Protein AF-0000000079872621 (afdb_homodimer)

Foldseek 3Di:
DPPDDCVPDDPPPPPDPPPPCPPPPVPPPPDPDDLVVLLVVLLVCLVVVVLVVNVVSLVVNLCLLPPDQVPPVPPDDPPPDDPPDPDPVVVVVVVVCVSSSVVSVVDDLLSSLSSLQSVLSSCVSVLVLVSSLVSLCVSCPDVVNADLVRLLVSLLSNLVSCVVVVNLVVSLVSLVVDPLVSHDLSSLQVNLVSCVVVVNLVSSLSSLVSNCVRPVPPLVSLLSNLLSLLVVLLDCVVVPPPPPPDDPDDPPDPPPSPSPDDCSLCVLVVCLVPVPPSVPVDDNVVSVLSNLVSQLSNCLSNLVLVSNLVSLVVNCVVPPLDLVSLLSNLLSCVVVVVLVVSQVSVVSSCVVPVLDQPSLLVNLVSCLVVLVLVVLVVSLLSNVVNPPLALSSLSSVLSNCVSVVNLLSSLVSLVSSCVSPVLDLVSLLSNLVSCVVVLNLPVSLVSLVSSCVSPNDPSSLLSNLVSQLSCVVVPNHPLVVSLVSLVVLCSSCVLALSSLLSNLLSLLSDPVRLVVSLVSLVVSCVSPVLDPSSLLSNLVSCVVVVNLVVSLVSLVVSCVVPVALVSLLSNLVSCVVVVVLVSSLVSLVSSCVRPVPDPSSVLSNVLSVCVVVVHDSCVVVVVVVPPPVPPPPVVPPPCPSPPD/DAPDDPPDDDPPPPPPDPPPCPPPPPPPPPDPDDLVVLLVVLLVCLVVVVLVVNVVSLVVNLCLLPPPQVPVVPPDDPPPDDPDDPDDVVVVVVVVCVSSSVVSVPDDLLSSLSSLQSVLSSCVSVLVLVSSLVSLCVSCPPVVNADLVRLLVSLLSNLVSCVVVVNLVVSLVSLVVDPLVSHDLSSLQVNLVSCVVVVNLVSSLSSLVSNCVRPVPPLVSLLSNLLSLLVVLLDCVVVPPPPDPDDPDDPPPPPDSPSPDDCSLCVLVVCLVPVPPSVPVDDNVVSVLSNLVSQLSNCLSNLVLVSNLVSLVVNCVVVPLDLVSLLSNLLSCVVVVVLVVSQVSVVSSCVVPVLDQPSLLVNLVSCLVVLVLVVLVVSLLSNVVNPPLALSSLSSVLSNCVSVVNLLSSLVSLVSSCVSPVLDLVSLLSNLVSCVVVLNLPVSLVSLVSSCVSPNDPSSLLSNLVSQLSCVVVPNHPLVVSLVSLVVLCSSCVLALVSLLSNLLSLLSDPVRLVVSLVSLVVSCVSPVLDPSSLLSNLVSCVVVVNLVVSLVSLVVSCVVPVALVSLLSNLVSCVVVVVLVSSLVSLVSSCVRPVPDPSSVLSNQLSVCVVVVHDSCVVVVVVVPPPPPPPPPVPPPCPSVPD

Sequence (1288 aa):
MERPSKKRRASELVPCRDEGDTAIAKTRQPTGFDAEIMQQQLELFVRSGNVDSAQILGELLVSVALFPSDAETHTGKKNVLAESGESFLSRRHEENFEAAANDARRLSPAFHGKTLRLFADLMLAKREFKRAIRYYHHSCRDMSVVTKEQELEVKLKVARCYVELECIHEAIEVLKSTPLEGRNLSMNLLLGKLYVNEGLQNKAEESYTAALRQNPYALEAALALTELAAAKDASPDAFTGSDGTTKEGEGVKPTLNTVRQHEIEQFYAAVAAKPSAADKRLSQADTSWMQTLVAAHMDAERGNYRAAVESFNALDRIFPKNLHCLLRKGALEIDQELLHQAHVTFKRARQTDELNLSFMDRYANCLRKGNLRTSLNDLVQELFKISSRSAESWLAAAYYNDVKGDYEAALQFSERAIAERHRHAPAHLLRGEILLRMHRPQPALKAFWTACRLTRSLEAYTGIITSYCDLFAIGVNRYKEALATAKSVVKLYPQKAQSFVLFGSVLALSSEHREQARQALLKALSMEPRKLSTNFALADLLVEDGNLHGAIDRLQALGERHPREEVFTKLAYVYSMDKQYAEALKYFHQALRLNPGSTEALQGLDRLEKLMRGEDPDELSNSMEQMDPEEQEESIETSEYLSPMERPSKKRRASELVPCRDEGDTAIAKTRQPTGFDAEIMQQQLELFVRSGNVDSAQILGELLVSVALFPSDAETHTGKKNVLAESGESFLSRRHEENFEAAANDARRLSPAFHGKTLRLFADLMLAKREFKRAIRYYHHSCRDMSVVTKEQELEVKLKVARCYVELECIHEAIEVLKSTPLEGRNLSMNLLLGKLYVNEGLQNKAEESYTAALRQNPYALEAALALTELAAAKDASPDAFTGSDGTTKEGEGVKPTLNTVRQHEIEQFYAAVAAKPSAADKRLSQADTSWMQTLVAAHMDAERGNYRAAVESFNALDRIFPKNLHCLLRKGALEIDQELLHQAHVTFKRARQTDELNLSFMDRYANCLRKGNLRTSLNDLVQELFKISSRSAESWLAAAYYNDVKGDYEAALQFSERAIAERHRHAPAHLLRGEILLRMHRPQPALKAFWTACRLTRSLEAYTGIITSYCDLFAIGVNRYKEALATAKSVVKLYPQKAQSFVLFGSVLALSSEHREQARQALLKALSMEPRKLSTNFALADLLVEDGNLHGAIDRLQALGERHPREEVFTKLAYVYSMDKQYAEALKYFHQALRLNPGSTEALQGLDRLEKLMRGEDPDELSNSMEQMDPEEQEESIETSEYLSP

Secondary structure (DSSP, 8-state):
-------------------------------SS-HHHHHHHHHHHHHHT-HHHHHHHHHHHHHHHSS--TTTGGGS-------S---THHHHHHHHTHHHHHHHHHS-HHHHHHHHHHHHHHHHHTT-HHHHHHHHHHHTS-TTS--HHHHHHHHHHHHHHHHHTT-HHHHHHHHHTS-GGG--HHHHHHHHHHHHHHT-HHHHHHHHHHHHHH-TT-HHHHHHHHHHHHHHHH-GGGGGGG-----S-S------------GGGGHHHHHHHS--GGGTTS-HHHHHHHHHHHHHHHHHHHT-HHHHHHHHHHHHHHSTT-HHHHHHHHHHHHHTT-HHHHHHHHHHHHHH-TT--TTHHHHHHHHHHTT-HHHHHHHHHHHHHH-SS-HHHHHHHHHHHHHHT-HHHHHHHHHHHHHH-TT-HHHHHHHHHHHHHTT-HHHHHHHHHHHHHHS--HHHHHHHHHHHHHHHHTT---HHHHHHHHHHHHHH-TT-HHHHHHHHHHHTTSGGGHHHHHHHHHHHHHH-TT-HHHHHHHHHHHHHTT-HHHHHHHHHHHHHHS--HHHHHHHHHHHHHTT-HHHHHHHHHHHHHH-TT-HHHHHHHHHHHHHHTT--TTHHHHHHHSS-TTS------THHHH--/-------------------------------SS-HHHHHHHHHHHHHHT-HHHHHHHHHHHHHHHSS--TTTGGGS-------S---THHHHHHHHHHHHHHHHHHS-HHHHHHHHHHHHHHHHHTT-HHHHHHHHHHHTS-TTS--HHHHHHHHHHHHHHHHHTT-HHHHHHHHHTS-GGG--HHHHHHHHHHHHHHT-HHHHHHHHHHHHHH-TT-HHHHHHHHHHHHHHHH-GGGGGGG-S---S-S------------GGGGHHHHHHHS--GGGTTS-HHHHHHHHHHHHHHHHHHHT-HHHHHHHHHHHHHHSTT-HHHHHHHHHHHHHTT-HHHHHHHHHHHHHH-TT--TTHHHHHHHHHHTT-HHHHHHHHHHHHHH-SS-HHHHHHHHHHHHHHT-HHHHHHHHHHHHHH-TT-HHHHHHHHHHHHHTT-HHHHHHHHHHHHHHS--HHHHHHHHHHHHHHHHTT---HHHHHHHHHHHHHH-TT-HHHHHHHHHHHTTSGGGHHHHHHHHHHHHHH-TT-HHHHHHHHHHHHHTT-HHHHHHHHHHHHHHS--HHHHHHHHHHHHHTT-HHHHHHHHHHHHHH-TT-HHHHHHHHHHHHHHTT--TTHHHHHHHSS-TTS------THHHH--

Radius of gyration: 41.17 Å; Cα contacts (8 Å, |Δi|>4): 1474; chains: 2; bounding box: 141×131×97 Å

Nearest PDB structures (foldseek):
  9gaw-assembly1_P  TM=7.363E-01  e=1.287E-14  Homo sapiens
  5a31-assembly1_F  TM=7.412E-01  e=5.207E-14  Homo sapiens
  5g04-assembly1_F  TM=7.428E-01  e=1.406E-13  Homo sapiens
  6q6h-assembly1_P  TM=7.312E-01  e=2.353E-13  Homo sapiens
  8pkp-assembly1_J  TM=6.747E-01  e=1.003E-11  Homo sapiens

InterPro domains:
  IPR011990 Tetratricopeptide-like helical domain superfamily [G3DSA:1.25.40.10] (38-610)
  IPR011990 Tetratricopeptide-like helical domain superfamily [SSF48452] (115-229)
  IPR011990 Tetratricopeptide-like helical domain superfamily [SSF48452] (301-601)
  IPR013105 Tetratricopeptide repeat 2 [PF07719] (567-597)
  IPR019734 Tetratricopeptide repeat [PF13181] (187-216)
  IPR019734 Tetratricopeptide repeat [PS50005] (185-218)
  IPR019734 Tetratricopeptide repeat [PS50005] (565-598)
  IPR019734 Tetratricopeptide repeat [SM00028] (185-218)
  IPR019734 Tetratricopeptide repeat [SM00028] (391-424)
  IPR019734 Tetratricopeptide repeat [SM00028] (425-458)
  IPR019734 Tetratricopeptide repeat [SM00028] (565-598)

pLDDT: mean 81.7, std 23.29, range [17.55, 98.38]

Organism: NCBI:txid29920

Structure (mmCIF, N/CA/C/O backbone):
data_AF-0000000079872621-model_v1
#
loop_
_entity.id
_entity.type
_entity.pdbx_description
1 polymer 'Anaphase-promoting complex subunit 7'
#
loop_
_atom_site.group_PDB
_atom_site.id
_atom_site.type_symbol
_atom_site.label_atom_id
_atom_site.label_alt_id
_atom_site.label_comp_id
_atom_site.label_asym_id
_atom_site.label_entity_id
_atom_site.label_seq_id
_atom_site.pdbx_PDB_ins_code
_atom_site.Cartn_x
_atom_site.Cartn_y
_atom_site.Cartn_z
_atom_site.occupancy
_atom_site.B_iso_or_equiv
_atom_site.auth_seq_id
_atom_site.auth_comp_id
_atom_site.auth_asym_id
_atom_site.auth_atom_id
_atom_site.pdbx_PDB_model_num
ATOM 1 N N . MET A 1 1 ? 84.125 69.938 -41.531 1 21.19 1 MET A N 1
ATOM 2 C CA . MET A 1 1 ? 84.312 68.688 -40.75 1 21.19 1 MET A CA 1
ATOM 3 C C . MET A 1 1 ? 83.375 68.688 -39.531 1 21.19 1 MET A C 1
ATOM 5 O O . MET A 1 1 ? 82.875 67.625 -39.156 1 21.19 1 MET A O 1
ATOM 9 N N . GLU A 1 2 ? 83.375 69.812 -38.781 1 18.22 2 GLU A N 1
ATOM 10 C CA . GLU A 1 2 ? 83.25 69.875 -37.344 1 18.22 2 GLU A CA 1
ATOM 11 C C . GLU A 1 2 ? 81.812 69.688 -36.906 1 18.22 2 GLU A C 1
ATOM 13 O O . GLU A 1 2 ? 81.5 69.812 -35.719 1 18.22 2 GLU A O 1
ATOM 18 N N . ARG A 1 3 ? 80.938 69.188 -37.688 1 20.75 3 ARG A N 1
ATOM 19 C CA . ARG A 1 3 ? 79.562 69.625 -37.531 1 20.75 3 ARG A CA 1
ATOM 20 C C . ARG A 1 3 ? 78.938 69 -36.25 1 20.75 3 ARG A C 1
ATOM 22 O O . ARG A 1 3 ? 78.938 67.812 -36.062 1 20.75 3 ARG A O 1
ATOM 29 N N . PRO A 1 4 ? 79.062 69.812 -35.188 1 21.73 4 PRO A N 1
ATOM 30 C CA . PRO A 1 4 ? 78.875 69.375 -33.812 1 21.73 4 PRO A CA 1
ATOM 31 C C . PRO A 1 4 ? 77.562 68.625 -33.625 1 21.73 4 PRO A C 1
ATOM 33 O O . PRO A 1 4 ? 76.688 68.688 -34.469 1 21.73 4 PRO A O 1
ATOM 36 N N . SER A 1 5 ? 77.5 67.75 -32.5 1 19.55 5 SER A N 1
ATOM 37 C CA . SER A 1 5 ? 77 66.625 -31.719 1 19.55 5 SER A CA 1
ATOM 38 C C . SER A 1 5 ? 75.688 66.938 -31.047 1 19.55 5 SER A C 1
ATOM 40 O O . SER A 1 5 ? 75.625 67.75 -30.109 1 19.55 5 SER A O 1
ATOM 42 N N . LYS A 1 6 ? 74.688 67.438 -31.797 1 19.66 6 LYS A N 1
ATOM 43 C CA . LYS A 1 6 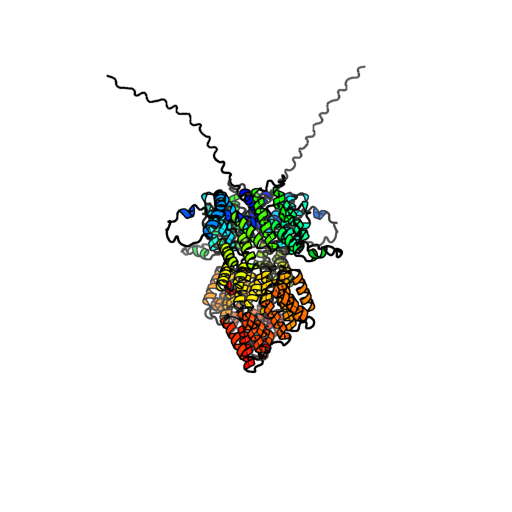? 73.375 68 -31.406 1 19.66 6 LYS A CA 1
ATOM 44 C C . LYS A 1 6 ? 72.688 67.125 -30.359 1 19.66 6 LYS A C 1
ATOM 46 O O . LYS A 1 6 ? 72.188 66 -30.656 1 19.66 6 LYS A O 1
ATOM 51 N N . LYS A 1 7 ? 73.25 67 -29.094 1 20.36 7 LYS A N 1
ATOM 52 C CA . LYS A 1 7 ? 72.938 66.062 -28 1 20.36 7 LYS A CA 1
ATOM 53 C C . LYS A 1 7 ? 71.5 66.25 -27.516 1 20.36 7 LYS A C 1
ATOM 55 O O . LYS A 1 7 ? 71.188 67.188 -26.781 1 20.36 7 LYS A O 1
ATOM 60 N N . ARG A 1 8 ? 70.562 66.375 -28.422 1 20.06 8 ARG A N 1
ATOM 61 C CA . ARG A 1 8 ? 69.25 66.812 -27.953 1 20.06 8 ARG A CA 1
ATOM 62 C C . ARG A 1 8 ? 68.75 66 -26.766 1 20.06 8 ARG A C 1
ATOM 64 O O . ARG A 1 8 ? 69.062 64.812 -26.656 1 20.06 8 ARG A O 1
ATOM 71 N N . ARG A 1 9 ? 68.375 66.688 -25.672 1 20.27 9 ARG A N 1
ATOM 72 C CA . ARG A 1 9 ? 67.875 66.562 -24.297 1 20.27 9 ARG A CA 1
ATOM 73 C C . ARG A 1 9 ? 66.688 65.562 -24.203 1 20.27 9 ARG A C 1
ATOM 75 O O . ARG A 1 9 ? 65.938 65.438 -25.125 1 20.27 9 ARG A O 1
ATOM 82 N N . ALA A 1 10 ? 66.875 64.5 -23.328 1 21.47 10 ALA A N 1
ATOM 83 C CA . ALA A 1 10 ? 66.312 63.312 -22.766 1 21.47 10 ALA A CA 1
ATOM 84 C C . ALA A 1 10 ? 64.938 63.594 -22.188 1 21.47 10 ALA A C 1
ATOM 86 O O . ALA A 1 10 ? 64.75 64.312 -21.203 1 21.47 10 ALA A O 1
ATOM 87 N N . SER A 1 11 ? 63.938 64.188 -23 1 20.47 11 SER A N 1
ATOM 88 C CA . SER A 1 11 ? 62.625 64.438 -22.469 1 20.47 11 SER A CA 1
ATOM 89 C C . SER A 1 11 ? 62.094 63.312 -21.641 1 20.47 11 SER A C 1
ATOM 91 O O . SER A 1 11 ? 62.188 62.156 -22.047 1 20.47 11 SER A O 1
ATOM 93 N N . GLU A 1 12 ? 62.188 63.375 -20.297 1 21.03 12 GLU A N 1
ATOM 94 C CA . GLU A 1 12 ? 61.781 62.594 -19.125 1 21.03 12 GLU A CA 1
ATOM 95 C C . GLU A 1 12 ? 60.312 62.188 -19.25 1 21.03 12 GLU A C 1
ATOM 97 O O . GLU A 1 12 ? 59.406 63 -19.219 1 21.03 12 GLU A O 1
ATOM 102 N N . LEU A 1 13 ? 59.875 61.469 -20.281 1 22.8 13 LEU A N 1
ATOM 103 C CA . LEU A 1 13 ? 58.469 61.062 -20.344 1 22.8 13 LEU A CA 1
ATOM 104 C C . LEU A 1 13 ? 58.031 60.406 -19.047 1 22.8 13 LEU A C 1
ATOM 106 O O . LEU A 1 13 ? 58.688 59.5 -18.562 1 22.8 13 LEU A O 1
ATOM 110 N N . VAL A 1 14 ? 57.469 61.156 -18.062 1 24.75 14 VAL A N 1
ATOM 111 C CA . VAL A 1 14 ? 56.906 60.719 -16.781 1 24.75 14 VAL A CA 1
ATOM 112 C C . VAL A 1 14 ? 55.969 59.531 -17.016 1 24.75 14 VAL A C 1
ATOM 114 O O . VAL A 1 14 ? 55.156 59.531 -17.922 1 24.75 14 VAL A O 1
ATOM 117 N N . PRO A 1 15 ? 56.375 58.344 -16.609 1 23.58 15 PRO A N 1
ATOM 118 C CA . PRO A 1 15 ? 55.625 57.125 -16.75 1 23.58 15 PRO A CA 1
ATOM 119 C C . PRO A 1 15 ? 54.188 57.25 -16.234 1 23.58 15 PRO A C 1
ATOM 121 O O . PRO A 1 15 ? 53.938 58 -15.289 1 23.58 15 PRO A O 1
ATOM 124 N N . CYS A 1 16 ? 53.188 57.344 -17.109 1 23.69 16 CYS A N 1
ATOM 125 C CA . CYS A 1 16 ? 51.781 57.281 -16.766 1 23.69 16 CYS A CA 1
ATOM 126 C C . CYS A 1 16 ? 51.5 56.125 -15.82 1 23.69 16 CYS A C 1
ATOM 128 O O . CYS A 1 16 ? 51.906 55 -16.094 1 23.69 16 CYS A O 1
ATOM 130 N N . ARG A 1 17 ? 51.375 56.406 -14.508 1 23.05 17 ARG A N 1
ATOM 131 C CA . ARG A 1 17 ? 50.938 55.531 -13.438 1 23.05 17 ARG A CA 1
ATOM 132 C C . ARG A 1 17 ? 49.719 54.719 -13.852 1 23.05 17 ARG A C 1
ATOM 134 O O . ARG A 1 17 ? 48.688 55.281 -14.242 1 23.05 17 ARG A O 1
ATOM 141 N N . ASP A 1 18 ? 49.938 53.562 -14.422 1 23.84 18 ASP A N 1
ATOM 142 C CA . ASP A 1 18 ? 48.875 52.594 -14.664 1 23.84 18 ASP A CA 1
ATOM 143 C C . ASP A 1 18 ? 47.969 52.469 -13.438 1 23.84 18 ASP A C 1
ATOM 145 O O . ASP A 1 18 ? 48.438 52.188 -12.336 1 23.84 18 ASP A O 1
ATOM 149 N N . GLU A 1 19 ? 46.969 53.406 -13.297 1 26.56 19 GLU A N 1
ATOM 150 C CA . GLU A 1 19 ? 45.906 53.188 -12.305 1 26.56 19 GLU A CA 1
ATOM 151 C C . GLU A 1 19 ? 45.469 51.75 -12.281 1 26.56 19 GLU A C 1
ATOM 153 O O . GLU A 1 19 ? 45.062 51.188 -13.305 1 26.56 19 GLU A O 1
ATOM 158 N N . GLY A 1 20 ? 46.188 50.938 -11.492 1 24.48 20 GLY A N 1
ATOM 159 C CA . GLY A 1 20 ? 45.781 49.594 -11.172 1 24.48 20 GLY A CA 1
ATOM 160 C C . GLY A 1 20 ? 44.312 49.438 -10.945 1 24.48 20 GLY A C 1
ATOM 161 O O . GLY A 1 20 ? 43.656 50.312 -10.414 1 24.48 20 GLY A O 1
ATOM 162 N N . ASP A 1 21 ? 43.594 48.812 -11.922 1 27.72 21 ASP A N 1
ATOM 163 C CA . ASP A 1 21 ? 42.219 48.281 -11.898 1 27.72 21 ASP A CA 1
ATOM 164 C C . ASP A 1 21 ? 41.906 47.625 -10.547 1 27.72 21 ASP A C 1
ATOM 166 O O . ASP A 1 21 ? 42.438 46.562 -10.227 1 27.72 21 ASP A O 1
ATOM 170 N N . THR A 1 22 ? 42.062 48.438 -9.508 1 30.02 22 THR A N 1
ATOM 171 C CA . THR A 1 22 ? 41.469 47.781 -8.328 1 30.02 22 THR A CA 1
ATOM 172 C C . THR A 1 22 ? 40.062 47.281 -8.641 1 30.02 22 THR A C 1
ATOM 174 O O . THR A 1 22 ? 39.156 48.062 -8.828 1 30.02 22 THR A O 1
ATOM 177 N N . ALA A 1 23 ? 40 46.219 -9.461 1 29.39 23 ALA A N 1
ATOM 178 C CA . ALA A 1 23 ? 38.719 45.531 -9.57 1 29.39 23 ALA A CA 1
ATOM 179 C C . ALA A 1 23 ? 37.969 45.531 -8.25 1 29.39 23 ALA A C 1
ATOM 181 O O . ALA A 1 23 ? 38.531 45.281 -7.191 1 29.39 23 ALA A O 1
ATOM 182 N N . ILE A 1 24 ? 37.031 46.406 -8.195 1 31.39 24 ILE A N 1
ATOM 183 C CA . ILE A 1 24 ? 35.969 46.344 -7.191 1 31.39 24 ILE A CA 1
ATOM 184 C C . ILE A 1 24 ? 35.75 44.875 -6.758 1 31.39 24 ILE A C 1
ATOM 186 O O . ILE A 1 24 ? 35.469 44.031 -7.586 1 31.39 24 ILE A O 1
ATOM 190 N N . ALA A 1 25 ? 36.594 44.5 -5.891 1 31.81 25 ALA A N 1
ATOM 191 C CA . ALA A 1 25 ? 36.094 43.375 -5.141 1 31.81 25 ALA A CA 1
ATOM 192 C C . ALA A 1 25 ? 34.594 43.469 -4.945 1 31.81 25 ALA A C 1
ATOM 194 O O . ALA A 1 25 ? 34.094 44.219 -4.109 1 31.81 25 ALA A O 1
ATOM 195 N N . LYS A 1 26 ? 33.906 43.469 -6.074 1 34 26 LYS A N 1
ATOM 196 C CA . LYS A 1 26 ? 32.469 43.344 -5.859 1 34 26 LYS A CA 1
ATOM 197 C C . LYS A 1 26 ? 32.188 42.531 -4.594 1 34 26 LYS A C 1
ATOM 199 O O . LYS A 1 26 ? 32.656 41.406 -4.453 1 34 26 LYS A O 1
ATOM 204 N N . THR A 1 27 ? 32.125 43.219 -3.529 1 33.5 27 THR A N 1
ATOM 205 C CA . THR A 1 27 ? 31.547 42.656 -2.311 1 33.5 27 THR A CA 1
ATOM 206 C C . THR A 1 27 ? 30.531 41.562 -2.643 1 33.5 27 THR A C 1
ATOM 208 O O . THR A 1 27 ? 29.5 41.844 -3.268 1 33.5 27 THR A O 1
ATOM 211 N N . ARG A 1 28 ? 31.062 40.469 -2.973 1 38.03 28 ARG A N 1
ATOM 212 C CA . ARG A 1 28 ? 30.203 39.312 -3.104 1 38.03 28 ARG A CA 1
ATOM 213 C C . ARG A 1 28 ? 29.016 39.375 -2.154 1 38.03 28 ARG A C 1
ATOM 215 O O . ARG A 1 28 ? 29.188 39.406 -0.933 1 38.03 28 ARG A O 1
ATOM 222 N N . GLN A 1 29 ? 28.078 40.219 -2.406 1 41.62 29 GLN A N 1
ATOM 223 C CA . GLN A 1 29 ? 26.875 40.188 -1.589 1 41.62 29 GLN A CA 1
ATOM 224 C C . GLN A 1 29 ? 26.641 38.781 -1.039 1 41.62 29 GLN A C 1
ATOM 226 O O . GLN A 1 29 ? 26.688 37.781 -1.784 1 41.62 29 GLN A O 1
ATOM 231 N N . PRO A 1 30 ? 27 38.5 0.265 1 49.91 30 PRO A N 1
ATOM 232 C CA . PRO A 1 30 ? 26.891 37.188 0.892 1 49.91 30 PRO A CA 1
ATOM 233 C C . PRO A 1 30 ? 25.641 36.438 0.459 1 49.91 30 PRO A C 1
ATOM 235 O O . PRO A 1 30 ? 24.562 37.031 0.332 1 49.91 30 PRO A O 1
ATOM 238 N N . THR A 1 31 ? 25.812 35.438 -0.217 1 63.81 31 THR A N 1
ATOM 239 C CA . THR A 1 31 ? 24.75 34.5 -0.614 1 63.81 31 THR A CA 1
ATOM 240 C C . THR A 1 31 ? 23.844 34.156 0.576 1 63.81 31 THR A C 1
ATOM 242 O O . THR A 1 31 ? 24.328 34.094 1.71 1 63.81 31 THR A O 1
ATOM 245 N N . GLY A 1 32 ? 22.562 34.531 0.553 1 81.75 32 GLY A N 1
ATOM 246 C CA . GLY A 1 32 ? 21.562 34.344 1.589 1 81.75 32 GLY A CA 1
ATOM 247 C C . GLY A 1 32 ? 21.5 32.906 2.102 1 81.75 32 GLY A C 1
ATOM 248 O O . GLY A 1 32 ? 20.797 32.625 3.068 1 81.75 32 GLY A O 1
ATOM 249 N N . PHE A 1 33 ? 22.359 31.953 1.437 1 89.12 33 PHE A N 1
ATOM 250 C CA . PHE A 1 33 ? 22.391 30.562 1.889 1 89.12 33 PHE A CA 1
ATOM 251 C C . PHE A 1 33 ? 23.641 29.859 1.389 1 89.12 33 PHE A C 1
ATOM 253 O O . PHE A 1 33 ? 24.297 30.328 0.46 1 89.12 33 PHE A O 1
ATOM 260 N N . ASP A 1 34 ? 24.109 28.922 2.016 1 91.31 34 ASP A N 1
ATOM 261 C CA . ASP A 1 34 ? 25.219 28.078 1.604 1 91.31 34 ASP A CA 1
ATOM 262 C C . ASP A 1 34 ? 24.719 26.844 0.848 1 91.31 34 ASP A C 1
ATOM 264 O O . ASP A 1 34 ? 24.391 25.828 1.46 1 91.31 34 ASP A O 1
ATOM 268 N N . ALA A 1 35 ? 24.875 26.906 -0.412 1 91.12 35 ALA A N 1
ATOM 269 C CA . ALA A 1 35 ? 24.297 25.891 -1.288 1 91.12 35 ALA A CA 1
ATOM 270 C C . ALA A 1 35 ? 24.984 24.547 -1.119 1 91.12 35 ALA A C 1
ATOM 272 O O . ALA A 1 35 ? 24.344 23.5 -1.094 1 91.12 35 ALA A O 1
ATOM 273 N N . GLU A 1 36 ? 26.25 24.516 -0.984 1 91.44 36 GLU A N 1
ATOM 274 C CA . GLU A 1 36 ? 27.016 23.281 -0.918 1 91.44 36 GLU A CA 1
ATOM 275 C C . GLU A 1 36 ? 26.719 22.516 0.37 1 91.44 36 GLU A C 1
ATOM 277 O O . GLU A 1 36 ? 26.516 21.297 0.343 1 91.44 36 GLU A O 1
ATOM 282 N N . ILE A 1 37 ? 26.672 23.219 1.417 1 93.5 37 ILE A N 1
ATOM 283 C CA . ILE A 1 37 ? 26.406 22.562 2.693 1 93.5 37 ILE A CA 1
ATOM 284 C C . ILE A 1 37 ? 24.969 22.062 2.725 1 93.5 37 ILE A C 1
ATOM 286 O O . ILE A 1 37 ? 24.703 20.969 3.229 1 93.5 37 ILE A O 1
ATOM 290 N N . MET A 1 38 ? 24.125 22.891 2.188 1 95.12 38 MET A N 1
ATOM 291 C CA . MET A 1 38 ? 22.719 22.484 2.143 1 95.12 38 MET A CA 1
ATOM 292 C C . MET A 1 38 ? 22.547 21.188 1.336 1 95.12 38 MET A C 1
ATOM 294 O O . MET A 1 38 ? 21.812 20.297 1.738 1 95.12 38 MET A O 1
ATOM 298 N N . GLN A 1 39 ? 23.234 21.125 0.224 1 95.5 39 GLN A N 1
ATOM 299 C CA . GLN A 1 39 ? 23.156 19.938 -0.62 1 95.5 39 GLN A CA 1
ATOM 300 C C . GLN A 1 39 ? 23.734 18.719 0.083 1 95.5 39 GLN A C 1
ATOM 302 O O . GLN A 1 39 ? 23.203 17.609 -0.019 1 95.5 39 GLN A O 1
ATOM 307 N N . GLN A 1 40 ? 24.844 18.906 0.752 1 95.62 40 GLN A N 1
ATOM 308 C CA . GLN A 1 40 ? 25.453 17.828 1.502 1 95.62 40 GLN A CA 1
ATOM 309 C C . GLN A 1 40 ? 24.516 17.297 2.586 1 95.62 40 GLN A C 1
ATOM 311 O O . GLN A 1 40 ? 24.422 16.094 2.801 1 95.62 40 GLN A O 1
ATOM 316 N N . GLN A 1 41 ? 23.891 18.266 3.258 1 96.12 41 GLN A N 1
ATOM 317 C CA . GLN A 1 41 ? 22.938 17.875 4.293 1 96.12 41 GLN A CA 1
ATOM 318 C C . GLN A 1 41 ? 21.734 17.156 3.689 1 96.12 41 GLN A C 1
ATOM 320 O O . GLN A 1 41 ? 21.25 16.172 4.262 1 96.12 41 GLN A O 1
ATOM 325 N N . LEU A 1 42 ? 21.281 17.641 2.541 1 97.38 42 LEU A N 1
ATOM 326 C CA . LEU A 1 42 ? 20.203 16.969 1.842 1 97.38 42 LEU A CA 1
ATOM 327 C C . LEU A 1 42 ? 20.578 15.523 1.513 1 97.38 42 LEU A C 1
ATOM 329 O O . LEU A 1 42 ? 19.781 14.602 1.732 1 97.38 42 LEU A O 1
ATOM 333 N N . GLU A 1 43 ? 21.766 15.32 1.026 1 97.19 43 GLU A N 1
ATOM 334 C CA . GLU A 1 43 ? 22.25 13.984 0.69 1 97.19 43 GLU A CA 1
ATOM 335 C C . GLU A 1 43 ? 22.297 13.094 1.925 1 97.19 43 GLU A C 1
ATOM 337 O O . GLU A 1 43 ? 21.922 11.922 1.863 1 97.19 43 GLU A O 1
ATOM 342 N N . LEU A 1 44 ? 22.719 13.656 2.982 1 96.5 44 LEU A N 1
ATOM 343 C CA . LEU A 1 44 ? 22.812 12.914 4.234 1 96.5 44 LEU A CA 1
ATOM 344 C C . LEU A 1 44 ? 21.438 12.469 4.715 1 96.5 44 LEU A C 1
ATOM 346 O O . LEU A 1 44 ? 21.266 11.312 5.109 1 96.5 44 LEU A O 1
ATOM 350 N N . PHE A 1 45 ? 20.469 13.375 4.703 1 97.62 45 PHE A N 1
ATOM 351 C CA . PHE A 1 45 ? 19.125 13.07 5.184 1 97.62 45 PHE A CA 1
ATOM 352 C C . PHE A 1 45 ? 18.453 12.039 4.281 1 97.62 45 PHE A C 1
ATOM 354 O O . PHE A 1 45 ? 17.734 11.156 4.766 1 97.62 45 PHE A O 1
ATOM 361 N N . VAL A 1 46 ? 18.703 12.125 2.975 1 97.25 46 VAL A N 1
ATOM 362 C CA . VAL A 1 46 ? 18.125 11.172 2.041 1 97.25 46 VAL A CA 1
ATOM 363 C C . VAL A 1 46 ? 18.734 9.789 2.281 1 97.25 46 VAL A C 1
ATOM 365 O O . VAL A 1 46 ? 18 8.789 2.342 1 97.25 46 VAL A O 1
ATOM 368 N N . ARG A 1 47 ? 19.984 9.711 2.48 1 94.88 47 ARG A N 1
ATOM 369 C CA . ARG A 1 47 ? 20.688 8.453 2.689 1 94.88 47 ARG A CA 1
ATOM 370 C C . ARG A 1 47 ? 20.281 7.809 4.008 1 94.88 47 ARG A C 1
ATOM 372 O O . ARG A 1 47 ? 20.172 6.582 4.098 1 94.88 47 ARG A O 1
ATOM 379 N N . SER A 1 48 ? 20.016 8.633 4.988 1 94.81 48 SER A N 1
ATOM 380 C CA . SER A 1 48 ? 19.703 8.117 6.316 1 94.81 48 SER A CA 1
ATOM 381 C C . SER A 1 48 ? 18.203 7.84 6.453 1 94.81 48 SER A C 1
ATOM 383 O O . SER A 1 48 ? 17.766 7.324 7.48 1 94.81 48 SER A O 1
ATOM 385 N N . GLY A 1 49 ? 17.453 8.211 5.547 1 93.75 49 GLY A N 1
ATOM 386 C CA . GLY A 1 49 ? 16.031 7.934 5.566 1 93.75 49 GLY A CA 1
ATOM 387 C C . GLY A 1 49 ? 15.234 8.945 6.367 1 93.75 49 GLY A C 1
ATOM 388 O O . GLY A 1 49 ? 14.125 8.656 6.82 1 93.75 49 GLY A O 1
ATOM 389 N N . ASN A 1 50 ? 15.82 10.062 6.691 1 96.25 50 ASN A N 1
ATOM 390 C CA . ASN A 1 50 ? 15.102 11.148 7.355 1 96.25 50 ASN A CA 1
ATOM 391 C C . ASN A 1 50 ? 14.375 12.031 6.348 1 96.25 50 ASN A C 1
ATOM 393 O O . ASN A 1 50 ? 14.82 13.141 6.047 1 96.25 50 ASN A O 1
ATOM 397 N N . VAL A 1 51 ? 13.25 11.641 5.93 1 96.62 51 VAL A N 1
ATOM 398 C CA . VAL A 1 51 ? 12.57 12.156 4.746 1 96.62 51 VAL A CA 1
ATOM 399 C C . VAL A 1 51 ? 11.969 13.523 5.047 1 96.62 51 VAL A C 1
ATOM 401 O O . VAL A 1 51 ? 11.93 14.398 4.176 1 96.62 51 VAL A O 1
ATOM 404 N N . ASP A 1 52 ? 11.508 13.797 6.25 1 96.5 52 ASP A N 1
ATOM 405 C CA . ASP A 1 52 ? 10.82 15.047 6.555 1 96.5 52 ASP A CA 1
ATOM 406 C C . ASP A 1 52 ? 11.789 16.234 6.52 1 96.5 52 ASP A C 1
ATOM 408 O O . ASP A 1 52 ? 11.477 17.266 5.941 1 96.5 52 ASP A O 1
ATOM 412 N N . SER A 1 53 ? 12.938 16.016 7.113 1 97.5 53 SER A N 1
ATOM 413 C CA . SER A 1 53 ? 13.953 17.062 7.039 1 97.5 53 SER A CA 1
ATOM 414 C C . SER A 1 53 ? 14.469 17.234 5.613 1 97.5 53 SER A C 1
ATOM 416 O O . SER A 1 53 ? 14.688 18.359 5.156 1 97.5 53 SER A O 1
ATOM 418 N N . ALA A 1 54 ? 14.617 16.109 4.953 1 98.19 54 ALA A N 1
ATOM 419 C CA . ALA A 1 54 ? 15.07 16.141 3.564 1 98.19 54 ALA A CA 1
ATOM 420 C C . ALA A 1 54 ? 14.078 16.891 2.68 1 98.19 54 ALA A C 1
ATOM 422 O O . ALA A 1 54 ? 14.477 17.609 1.758 1 98.19 54 ALA A O 1
ATOM 423 N N . GLN A 1 55 ? 12.82 16.781 2.977 1 97.62 55 GLN A N 1
ATOM 424 C CA . GLN A 1 55 ? 11.781 17.406 2.166 1 97.62 55 GLN A CA 1
ATOM 425 C C . GLN A 1 55 ? 11.836 18.922 2.275 1 97.62 55 GLN A C 1
ATOM 427 O O . GLN A 1 55 ? 11.773 19.625 1.264 1 97.62 55 GLN A O 1
ATOM 432 N N . ILE A 1 56 ? 11.977 19.406 3.434 1 97.31 56 ILE A N 1
ATOM 433 C CA . ILE A 1 56 ? 12.023 20.859 3.641 1 97.31 56 ILE A CA 1
ATOM 434 C C . ILE A 1 56 ? 13.258 21.438 2.953 1 97.31 56 ILE A C 1
ATOM 436 O O . ILE A 1 56 ? 13.148 22.375 2.162 1 97.31 56 ILE A O 1
ATOM 440 N N . LEU A 1 57 ? 14.391 20.812 3.205 1 97 57 LEU A N 1
ATOM 441 C CA . LEU A 1 57 ? 15.633 21.266 2.604 1 97 57 LEU A CA 1
ATOM 442 C C . LEU A 1 57 ? 15.586 21.141 1.085 1 97 57 LEU A C 1
ATOM 444 O O . LEU A 1 57 ? 16.047 22.031 0.367 1 97 57 LEU A O 1
ATOM 448 N N . GLY A 1 58 ? 15.039 20.047 0.673 1 97.12 58 GLY A N 1
ATOM 449 C CA . GLY A 1 58 ? 14.961 19.781 -0.755 1 97.12 58 GLY A CA 1
ATOM 450 C C . GLY A 1 58 ? 14.078 20.766 -1.493 1 97.12 58 GLY A C 1
ATOM 451 O O . GLY A 1 58 ? 14.414 21.219 -2.592 1 97.12 58 GLY A O 1
ATOM 452 N N . GLU A 1 59 ? 12.953 21.125 -0.929 1 96.56 59 GLU A N 1
ATOM 453 C CA . GLU A 1 59 ? 12.039 22.078 -1.564 1 96.56 59 GLU A CA 1
ATOM 454 C C . GLU A 1 59 ? 12.664 23.469 -1.676 1 96.56 59 GLU A C 1
ATOM 456 O O . GLU A 1 59 ? 12.406 24.188 -2.637 1 96.56 59 GLU A O 1
ATOM 461 N N . LEU A 1 60 ? 13.492 23.812 -0.749 1 95.56 60 LEU A N 1
ATOM 462 C CA . LEU A 1 60 ? 14.195 25.094 -0.808 1 95.56 60 LEU A CA 1
ATOM 463 C C . LEU A 1 60 ? 15.266 25.078 -1.894 1 95.56 60 LEU A C 1
ATOM 465 O O . LEU A 1 60 ? 15.352 26 -2.701 1 95.56 60 LEU A O 1
ATOM 469 N N . LEU A 1 61 ? 15.969 24 -1.924 1 94.56 61 LEU A N 1
ATOM 470 C CA . LEU A 1 61 ? 17.078 23.906 -2.863 1 94.56 61 LEU A CA 1
ATOM 471 C C . LEU A 1 61 ? 16.578 23.766 -4.293 1 94.56 61 LEU A C 1
ATOM 473 O O . LEU A 1 61 ? 17.203 24.266 -5.234 1 94.56 61 LEU A O 1
ATOM 477 N N . VAL A 1 62 ? 15.523 23.031 -4.496 1 94.44 62 VAL A N 1
ATOM 478 C CA . VAL A 1 62 ? 14.961 22.797 -5.82 1 94.44 62 VAL A CA 1
ATOM 479 C C . VAL A 1 62 ? 14.484 24.125 -6.422 1 94.44 62 VAL A C 1
ATOM 481 O O . VAL A 1 62 ? 14.578 24.328 -7.637 1 94.44 62 VAL A O 1
ATOM 484 N N . SER A 1 63 ? 14.031 25 -5.57 1 92.69 63 SER A N 1
ATOM 485 C CA . SER A 1 63 ? 13.594 26.297 -6.059 1 92.69 63 SER A CA 1
ATOM 486 C C . SER A 1 63 ? 14.75 27.078 -6.676 1 92.69 63 SER A C 1
ATOM 488 O O . SER A 1 63 ? 14.555 27.844 -7.629 1 92.69 63 SER A O 1
ATOM 490 N N . VAL A 1 64 ? 15.883 26.859 -6.18 1 89.69 64 VAL A N 1
ATOM 491 C CA . VAL A 1 64 ? 17.078 27.5 -6.703 1 89.69 64 VAL A CA 1
ATOM 492 C C . VAL A 1 64 ? 17.547 26.797 -7.969 1 89.69 64 VAL A C 1
ATOM 494 O O . VAL A 1 64 ? 17.969 27.438 -8.93 1 89.69 64 VAL A O 1
ATOM 497 N N . ALA A 1 65 ? 17.359 25.5 -7.926 1 87.88 65 ALA A N 1
ATOM 498 C CA . ALA A 1 65 ? 17.859 24.688 -9.039 1 87.88 65 ALA A CA 1
ATOM 499 C C . ALA A 1 65 ? 16.984 24.859 -10.273 1 87.88 65 ALA A C 1
ATOM 501 O O . ALA A 1 65 ? 17.484 24.781 -11.406 1 87.88 65 ALA A O 1
ATOM 502 N N . LEU A 1 66 ? 15.68 25.031 -10.148 1 83.62 66 LEU A N 1
ATOM 503 C CA . LEU A 1 66 ? 14.75 25.125 -11.266 1 83.62 66 LEU A CA 1
ATOM 504 C C . LEU A 1 66 ? 14.633 26.562 -11.75 1 83.62 66 LEU A C 1
ATOM 506 O O . LEU A 1 66 ? 14 26.828 -12.773 1 83.62 66 LEU A O 1
ATOM 510 N N . PHE A 1 67 ? 15.117 27.391 -11.078 1 72.06 67 PHE A N 1
ATOM 511 C CA . PHE A 1 67 ? 14.969 28.797 -11.438 1 72.06 67 PHE A CA 1
ATOM 512 C C . PHE A 1 67 ? 15.625 29.094 -12.781 1 72.06 67 PHE A C 1
ATOM 514 O O . PHE A 1 67 ? 16.766 28.672 -13.023 1 72.06 67 PHE A O 1
ATOM 521 N N . PRO A 1 68 ? 14.609 29.406 -13.906 1 56.88 68 PRO A N 1
ATOM 522 C CA . PRO A 1 68 ? 15.117 29.609 -15.266 1 56.88 68 PRO A CA 1
ATOM 523 C C . PRO A 1 68 ? 16.312 30.562 -15.312 1 56.88 68 PRO A C 1
ATOM 525 O O . PRO A 1 68 ? 16.359 31.531 -14.555 1 56.88 68 PRO A O 1
ATOM 528 N N . SER A 1 69 ? 17.406 30.047 -15.617 1 47.97 69 SER A N 1
ATOM 529 C CA . SER A 1 69 ? 18.484 30.953 -16.016 1 47.97 69 SER A CA 1
ATOM 530 C C . SER A 1 69 ? 18.016 31.938 -17.078 1 47.97 69 SER A C 1
ATOM 532 O O . SER A 1 69 ? 17.234 31.578 -17.969 1 47.97 69 SER A O 1
ATOM 534 N N . ASP A 1 70 ? 17.734 33.156 -16.875 1 40.16 70 ASP A N 1
ATOM 535 C CA . ASP A 1 70 ? 17.438 34.219 -17.859 1 40.16 70 ASP A CA 1
ATOM 536 C C . ASP A 1 70 ? 18.047 33.875 -19.203 1 40.16 70 ASP A C 1
ATOM 538 O O . ASP A 1 70 ? 17.984 34.688 -20.141 1 40.16 70 ASP A O 1
ATOM 542 N N . ALA A 1 71 ? 19.031 33.031 -19.375 1 37.16 71 ALA A N 1
ATOM 543 C CA . ALA A 1 71 ? 19.594 32.969 -20.719 1 37.16 71 ALA A CA 1
ATOM 544 C C . ALA A 1 71 ? 18.562 32.469 -21.719 1 37.16 71 ALA A C 1
ATOM 546 O O . ALA A 1 71 ? 18.703 32.656 -22.938 1 37.16 71 ALA A O 1
ATOM 547 N N . GLU A 1 72 ? 17.594 31.594 -21.375 1 38.19 72 GLU A N 1
ATOM 548 C CA . GLU A 1 72 ? 16.766 31.109 -22.484 1 38.19 72 GLU A CA 1
ATOM 549 C C . GLU A 1 72 ? 15.719 32.125 -22.891 1 38.19 72 GLU A C 1
ATOM 551 O O . GLU A 1 72 ? 15.062 32 -23.922 1 38.19 72 GLU A O 1
ATOM 556 N N . THR A 1 73 ? 15.156 32.969 -22.016 1 37.31 73 THR A N 1
ATOM 557 C CA . THR A 1 73 ? 14.125 33.844 -22.547 1 37.31 73 THR A CA 1
ATOM 558 C C . THR A 1 73 ? 14.695 34.781 -23.625 1 37.31 73 THR A C 1
ATOM 560 O O . THR A 1 73 ? 13.945 35.5 -24.281 1 37.31 73 THR A O 1
ATOM 563 N N . HIS A 1 74 ? 15.938 35.062 -23.656 1 35.34 74 HIS A N 1
ATOM 564 C CA . HIS A 1 74 ? 16.25 36.125 -24.594 1 35.34 74 HIS A CA 1
ATOM 565 C C . HIS A 1 74 ? 16.125 35.656 -26.031 1 35.34 74 HIS A C 1
ATOM 567 O O . HIS A 1 74 ? 16.328 36.406 -26.969 1 35.34 74 HIS A O 1
ATOM 573 N N . THR A 1 75 ? 16.188 34.344 -26.312 1 33.22 75 THR A N 1
ATOM 574 C CA . THR A 1 75 ? 16.234 34.219 -27.766 1 33.22 75 THR A CA 1
ATOM 575 C C . THR A 1 75 ? 14.82 34.312 -28.359 1 33.22 75 THR A C 1
ATOM 577 O O . THR A 1 75 ? 14.633 34.125 -29.562 1 33.22 75 THR A O 1
ATOM 580 N N . GLY A 1 76 ? 13.711 34.094 -27.625 1 30.83 76 GLY A N 1
ATOM 581 C CA . GLY A 1 76 ? 12.547 34.219 -28.484 1 30.83 76 GLY A CA 1
ATOM 582 C C . GLY A 1 76 ? 12.32 35.656 -28.953 1 30.83 76 GLY A C 1
ATOM 583 O O . GLY A 1 76 ? 12.844 36.594 -28.375 1 30.83 76 GLY A O 1
ATOM 584 N N . LYS A 1 77 ? 11.75 35.812 -30.25 1 32.62 77 LYS A N 1
ATOM 585 C CA . LYS A 1 77 ? 11.312 37.031 -30.953 1 32.62 77 LYS A CA 1
ATOM 586 C C . LYS A 1 77 ? 10.422 37.875 -30.062 1 32.62 77 LYS A C 1
ATOM 588 O O . LYS A 1 77 ? 9.477 37.375 -29.453 1 32.62 77 LYS A O 1
ATOM 593 N N . LYS A 1 78 ? 10.883 39.062 -29.688 1 30.25 78 LYS A N 1
ATOM 594 C CA . LYS A 1 78 ? 10.227 40.281 -29.156 1 30.25 78 LYS A CA 1
ATOM 595 C C . LYS A 1 78 ? 8.883 40.5 -29.828 1 30.25 78 LYS A C 1
ATOM 597 O O . LYS A 1 78 ? 8.812 41.125 -30.891 1 30.25 78 LYS A O 1
ATOM 602 N N . ASN A 1 79 ? 7.953 39.5 -29.969 1 28.3 79 ASN A N 1
ATOM 603 C CA . ASN A 1 79 ? 6.742 40.156 -30.453 1 28.3 79 ASN A CA 1
ATOM 604 C C . ASN A 1 79 ? 6.316 41.312 -29.531 1 28.3 79 ASN A C 1
ATOM 606 O O . ASN A 1 79 ? 6.262 41.125 -28.312 1 28.3 79 ASN A O 1
ATOM 610 N N . VAL A 1 80 ? 6.312 42.625 -29.922 1 28.3 80 VAL A N 1
ATOM 611 C CA . VAL A 1 80 ? 6.012 44.031 -29.578 1 28.3 80 VAL A CA 1
ATOM 612 C C . VAL A 1 80 ? 4.605 44.125 -28.984 1 28.3 80 VAL A C 1
ATOM 614 O O . VAL A 1 80 ? 4.082 45.219 -28.781 1 28.3 80 VAL A O 1
ATOM 617 N N . LEU A 1 81 ? 3.777 43.094 -28.922 1 27.39 81 LEU A N 1
ATOM 618 C CA . LEU A 1 81 ? 2.482 43.75 -28.719 1 27.39 81 LEU A CA 1
ATOM 619 C C . LEU A 1 81 ? 2.494 44.594 -27.453 1 27.39 81 LEU A C 1
ATOM 621 O O . LEU A 1 81 ? 3.414 44.5 -26.641 1 27.39 81 LEU A O 1
ATOM 625 N N . ALA A 1 82 ? 1.198 44.656 -26.703 1 31.06 82 ALA A N 1
ATOM 626 C CA . ALA A 1 82 ? 0.5 45.719 -26 1 31.06 82 ALA A CA 1
ATOM 627 C C . ALA A 1 82 ? 1.163 46 -24.656 1 31.06 82 ALA A C 1
ATOM 629 O O . ALA A 1 82 ? 1.315 45.094 -23.828 1 31.06 82 ALA A O 1
ATOM 630 N N . GLU A 1 83 ? 2.025 46.938 -24.438 1 31.16 83 GLU A N 1
ATOM 631 C CA . GLU A 1 83 ? 2.639 47.75 -23.391 1 31.16 83 GLU A CA 1
ATOM 632 C C . GLU A 1 83 ? 1.647 48.062 -22.281 1 31.16 83 GLU A C 1
ATOM 634 O O . GLU A 1 83 ? 2.014 48.656 -21.266 1 31.16 83 GLU A O 1
ATOM 639 N N . SER A 1 84 ? 0.331 48.094 -22.594 1 27.78 84 SER A N 1
ATOM 640 C CA . SER A 1 84 ? -0.297 49.094 -21.734 1 27.78 84 SER A CA 1
ATOM 641 C C . SER A 1 84 ? -0.214 48.719 -20.266 1 27.78 84 SER A C 1
ATOM 643 O O . SER A 1 84 ? 0.227 49.5 -19.438 1 27.78 84 SER A O 1
ATOM 645 N N . GLY A 1 85 ? -1.349 48.125 -19.75 1 28.78 85 GLY A N 1
ATOM 646 C CA . GLY A 1 85 ? -1.88 48.281 -18.406 1 28.78 85 GLY A CA 1
ATOM 647 C C . GLY A 1 85 ? -1.16 47.469 -17.359 1 28.78 85 GLY A C 1
ATOM 648 O O . GLY A 1 85 ? -1.693 47.219 -16.281 1 28.78 85 GLY A O 1
ATOM 649 N N . GLU A 1 86 ? -0.21 46.719 -17.766 1 32.97 86 GLU A N 1
ATOM 650 C CA . GLU A 1 86 ? 0.27 45.844 -16.734 1 32.97 86 GLU A CA 1
ATOM 651 C C . GLU A 1 86 ? 0.948 46.594 -15.602 1 32.97 86 GLU A C 1
ATOM 653 O O . GLU A 1 86 ? 1.917 47.344 -15.836 1 32.97 86 GLU A O 1
ATOM 658 N N . SER A 1 87 ? 0.128 46.969 -14.555 1 33.66 87 SER A N 1
ATOM 659 C CA . SER A 1 87 ? 0.328 47.844 -13.414 1 33.66 87 SER A CA 1
ATOM 660 C C . SER A 1 87 ? 1.676 47.594 -12.75 1 33.66 87 SER A C 1
ATOM 662 O O . SER A 1 87 ? 2.275 46.531 -12.938 1 33.66 87 SER A O 1
ATOM 664 N N . PHE A 1 88 ? 2.146 48.625 -11.938 1 33.88 88 PHE A N 1
ATOM 665 C CA . PHE A 1 88 ? 3.232 48.938 -11.016 1 33.88 88 PHE A CA 1
ATOM 666 C C . PHE A 1 88 ? 3.576 47.719 -10.148 1 33.88 88 PHE A C 1
ATOM 668 O O . PHE A 1 88 ? 4.723 47.562 -9.719 1 33.88 88 PHE A O 1
ATOM 675 N N . LEU A 1 89 ? 2.625 46.969 -9.742 1 35.78 89 LEU A N 1
ATOM 676 C CA . LEU A 1 89 ? 2.855 45.906 -8.781 1 35.78 89 LEU A CA 1
ATOM 677 C C . LEU A 1 89 ? 3.727 44.781 -9.383 1 35.78 89 LEU A C 1
ATOM 679 O O . LEU A 1 89 ? 4.355 44.031 -8.656 1 35.78 89 LEU A O 1
ATOM 683 N N . SER A 1 90 ? 3.818 44.656 -10.68 1 39.53 90 SER A N 1
ATOM 684 C CA . SER A 1 90 ? 4.578 43.594 -11.305 1 39.53 90 SER A CA 1
ATOM 685 C C . SER A 1 90 ? 6.074 43.906 -11.305 1 39.53 90 SER A C 1
ATOM 687 O O . SER A 1 90 ? 6.898 42.969 -11.234 1 39.53 90 SER A O 1
ATOM 689 N N . ARG A 1 91 ? 6.566 45.125 -11.383 1 41.66 91 ARG A N 1
ATOM 690 C CA . ARG A 1 91 ? 7.973 45.5 -11.484 1 41.66 91 ARG A CA 1
ATOM 691 C C . ARG A 1 91 ? 8.703 45.25 -10.172 1 41.66 91 ARG A C 1
ATOM 693 O O . ARG A 1 91 ? 9.875 44.844 -10.172 1 41.66 91 ARG A O 1
ATOM 700 N N . ARG A 1 92 ? 8.117 45.625 -9.039 1 41.19 92 ARG A N 1
ATOM 701 C CA . ARG A 1 92 ? 8.766 45.438 -7.75 1 41.19 92 ARG A CA 1
ATOM 702 C C . ARG A 1 92 ? 8.953 43.938 -7.461 1 41.19 92 ARG A C 1
ATOM 704 O O . ARG A 1 92 ? 9.898 43.562 -6.777 1 41.19 92 ARG A O 1
ATOM 711 N N . HIS A 1 93 ? 7.984 43.156 -7.891 1 43.72 93 HIS A N 1
ATOM 712 C CA . HIS A 1 93 ? 8.102 41.719 -7.684 1 43.72 93 HIS A CA 1
ATOM 713 C C . HIS A 1 93 ? 9.25 41.125 -8.492 1 43.72 93 HIS A C 1
ATOM 715 O O . HIS A 1 93 ? 9.938 40.219 -8.031 1 43.72 93 HIS A O 1
ATOM 721 N N . GLU A 1 94 ? 9.578 41.719 -9.57 1 45.69 94 GLU A N 1
ATOM 722 C CA . GLU A 1 94 ? 10.617 41.188 -10.453 1 45.69 94 GLU A CA 1
ATOM 723 C C . GLU A 1 94 ? 12.008 41.531 -9.938 1 45.69 94 GLU A C 1
ATOM 725 O O . GLU A 1 94 ? 12.938 40.719 -10.078 1 45.69 94 GLU A O 1
ATOM 730 N N . GLU A 1 95 ? 12.219 42.688 -9.352 1 47.44 95 GLU A N 1
ATOM 731 C CA . GLU A 1 95 ? 13.539 43.062 -8.867 1 47.44 95 GLU A CA 1
ATOM 732 C C . GLU A 1 95 ? 13.984 42.188 -7.711 1 47.44 95 GLU A C 1
ATOM 734 O O . GLU A 1 95 ? 15.172 41.875 -7.578 1 47.44 95 GLU A O 1
ATOM 739 N N . ASN A 1 96 ? 13.07 41.781 -6.859 1 49.59 96 ASN A N 1
ATOM 740 C CA . ASN A 1 96 ? 13.375 41.062 -5.633 1 49.59 96 ASN A CA 1
ATOM 741 C C . ASN A 1 96 ? 13.852 39.625 -5.926 1 49.59 96 ASN A C 1
ATOM 743 O O . ASN A 1 96 ? 14.562 39.031 -5.117 1 49.59 96 ASN A O 1
ATOM 747 N N . PHE A 1 97 ? 13.492 39.156 -7.109 1 56.53 97 PHE A N 1
ATOM 748 C CA . PHE A 1 97 ? 13.969 37.812 -7.395 1 56.53 97 PHE A CA 1
ATOM 749 C C . PHE A 1 97 ? 15.281 37.844 -8.164 1 56.53 97 PHE A C 1
ATOM 751 O O . PHE A 1 97 ? 15.844 36.812 -8.484 1 56.53 97 PHE A O 1
ATOM 758 N N . GLU A 1 98 ? 15.742 39.062 -8.406 1 55.94 98 GLU A N 1
ATOM 759 C CA . GLU A 1 98 ? 16.984 39.188 -9.156 1 55.94 98 GLU A CA 1
ATOM 760 C C . GLU A 1 98 ? 18.172 38.625 -8.367 1 55.94 98 GLU A C 1
ATOM 762 O O . GLU A 1 98 ? 19.047 37.969 -8.93 1 55.94 98 GLU A O 1
ATOM 767 N N . ALA A 1 99 ? 18.219 38.844 -7.105 1 54.84 99 ALA A N 1
ATOM 768 C CA . ALA A 1 99 ? 19.328 38.344 -6.289 1 54.84 99 ALA A CA 1
ATOM 769 C C . ALA A 1 99 ? 19.328 36.812 -6.246 1 54.84 99 ALA A C 1
ATOM 771 O O . ALA A 1 99 ? 20.375 36.188 -6.367 1 54.84 99 ALA A O 1
ATOM 772 N N . ALA A 1 100 ? 18.141 36.312 -6.117 1 60.53 100 ALA A N 1
ATOM 773 C CA . ALA A 1 100 ? 18.031 34.875 -6.094 1 60.53 100 ALA A CA 1
ATOM 774 C C . ALA A 1 100 ? 18.438 34.25 -7.434 1 60.53 100 ALA A C 1
ATOM 776 O O . ALA A 1 100 ? 19.078 33.219 -7.473 1 60.53 100 ALA A O 1
ATOM 777 N N . ALA A 1 101 ? 18.094 35 -8.422 1 60.06 101 ALA A N 1
ATOM 778 C CA . ALA A 1 101 ? 18.469 34.562 -9.758 1 60.06 101 ALA A CA 1
ATOM 779 C C . ALA A 1 101 ? 19.984 34.562 -9.945 1 60.06 101 ALA A C 1
ATOM 781 O O . ALA A 1 101 ? 20.547 33.656 -10.555 1 60.06 101 ALA A O 1
ATOM 782 N N . ASN A 1 102 ? 20.547 35.594 -9.438 1 59.47 102 ASN A N 1
ATOM 783 C CA . ASN A 1 102 ? 22 35.688 -9.57 1 59.47 102 ASN A CA 1
ATOM 784 C C . ASN A 1 102 ? 22.719 34.594 -8.789 1 59.47 102 ASN A C 1
ATOM 786 O O . ASN A 1 102 ? 23.703 34.031 -9.266 1 59.47 102 ASN A O 1
ATOM 790 N N . ASP A 1 103 ? 22.234 34.281 -7.676 1 63.5 103 ASP A N 1
ATOM 791 C CA . ASP A 1 103 ? 22.812 33.219 -6.867 1 63.5 103 ASP A CA 1
ATOM 792 C C . ASP A 1 103 ? 22.672 31.875 -7.555 1 63.5 103 ASP A C 1
ATOM 794 O O . ASP A 1 103 ? 23.594 31.062 -7.535 1 63.5 103 ASP A O 1
ATOM 798 N N . ALA A 1 104 ? 21.5 31.703 -8.172 1 64.38 104 ALA A N 1
ATOM 799 C CA . ALA A 1 104 ? 21.25 30.453 -8.883 1 64.38 104 ALA A CA 1
ATOM 800 C C . ALA A 1 104 ? 22.203 30.312 -10.07 1 64.38 104 ALA A C 1
ATOM 802 O O . ALA A 1 104 ? 22.688 29.219 -10.352 1 64.38 104 ALA A O 1
ATOM 803 N N . ARG A 1 105 ? 22.453 31.406 -10.672 1 64 105 ARG A N 1
ATOM 804 C CA . ARG A 1 105 ? 23.312 31.391 -11.859 1 64 105 ARG A CA 1
ATOM 805 C C . ARG A 1 105 ? 24.766 31.141 -11.484 1 64 105 ARG A C 1
ATOM 807 O O . ARG A 1 105 ? 25.531 30.625 -12.297 1 64 105 ARG A O 1
ATOM 814 N N . ARG A 1 106 ? 24.953 31.422 -10.305 1 69.31 106 ARG A N 1
ATOM 815 C CA . ARG A 1 106 ? 26.328 31.25 -9.852 1 69.31 106 ARG A CA 1
ATOM 816 C C . ARG A 1 106 ? 26.641 29.781 -9.594 1 69.31 106 ARG A C 1
ATOM 818 O O . ARG A 1 106 ? 27.812 29.375 -9.648 1 69.31 106 ARG A O 1
ATOM 825 N N . LEU A 1 107 ? 25.625 29.062 -9.5 1 80.12 107 LEU A N 1
ATOM 826 C CA . LEU A 1 107 ? 25.844 27.656 -9.164 1 80.12 107 LEU A CA 1
ATOM 827 C C . LEU A 1 107 ? 26.016 26.828 -10.422 1 80.12 107 LEU A C 1
ATOM 829 O O . LEU A 1 107 ? 25.375 27.094 -11.445 1 80.12 107 LEU A O 1
ATOM 833 N N . SER A 1 108 ? 26.922 25.922 -10.398 1 82.5 108 SER A N 1
ATOM 834 C CA . SER A 1 108 ? 27.281 25.094 -11.547 1 82.5 108 SER A CA 1
ATOM 835 C C . SER A 1 108 ? 26.125 24.188 -11.961 1 82.5 108 SER A C 1
ATOM 837 O O . SER A 1 108 ? 25.297 23.828 -11.133 1 82.5 108 SER A O 1
ATOM 839 N N . PRO A 1 109 ? 26.016 24.031 -13.211 1 86.69 109 PRO A N 1
ATOM 840 C CA . PRO A 1 109 ? 25 23.094 -13.695 1 86.69 109 PRO A CA 1
ATOM 841 C C . PRO A 1 109 ? 25.094 21.719 -13.023 1 86.69 109 PRO A C 1
ATOM 843 O O . PRO A 1 109 ? 24.078 21.031 -12.859 1 86.69 109 PRO A O 1
ATOM 846 N N . ALA A 1 110 ? 26.281 21.312 -12.641 1 88.56 110 ALA A N 1
ATOM 847 C CA . ALA A 1 110 ? 26.484 20.047 -11.938 1 88.56 110 ALA A CA 1
ATOM 848 C C . ALA A 1 110 ? 25.797 20.078 -10.578 1 88.56 110 ALA A C 1
ATOM 850 O O . ALA A 1 110 ? 25.25 19.062 -10.133 1 88.56 110 ALA A O 1
ATOM 851 N N . PHE A 1 111 ? 25.875 21.234 -10.031 1 91.62 111 PHE A N 1
ATOM 852 C CA . PHE A 1 111 ? 25.219 21.406 -8.742 1 91.62 111 PHE A CA 1
ATOM 853 C C . PHE A 1 111 ? 23.719 21.234 -8.883 1 91.62 111 PHE A C 1
ATOM 855 O O . PHE A 1 111 ? 23.078 20.531 -8.086 1 91.62 111 PHE A O 1
ATOM 862 N N . HIS A 1 112 ? 23.188 21.859 -9.93 1 92 112 HIS A N 1
ATOM 863 C CA . HIS A 1 112 ? 21.75 21.797 -10.164 1 92 112 HIS A CA 1
ATOM 864 C C . HIS A 1 112 ? 21.297 20.375 -10.477 1 92 112 HIS A C 1
ATOM 866 O O . HIS A 1 112 ? 20.297 19.891 -9.93 1 92 112 HIS A O 1
ATOM 872 N N . GLY A 1 113 ? 22.031 19.719 -11.297 1 92.25 113 GLY A N 1
ATOM 873 C CA . GLY A 1 113 ? 21.719 18.344 -11.648 1 92.25 113 GLY A CA 1
ATOM 874 C C . GLY A 1 113 ? 21.719 17.406 -10.453 1 92.25 113 GLY A C 1
ATOM 875 O O . GLY A 1 113 ? 20.812 16.594 -10.297 1 92.25 113 GLY A O 1
ATOM 876 N N . LYS A 1 114 ? 22.703 17.547 -9.617 1 94.5 114 LYS A N 1
ATOM 877 C CA . LYS A 1 114 ? 22.812 16.703 -8.43 1 94.5 114 LYS A CA 1
ATOM 878 C C . LYS A 1 114 ? 21.672 16.984 -7.453 1 94.5 114 LYS A C 1
ATOM 880 O O . LYS A 1 114 ? 21.125 16.047 -6.852 1 94.5 114 LYS A O 1
ATOM 885 N N . THR A 1 115 ? 21.297 18.266 -7.301 1 96.06 115 THR A N 1
ATOM 886 C CA . THR A 1 115 ? 20.203 18.641 -6.406 1 96.06 115 THR A CA 1
ATOM 887 C C . THR A 1 115 ? 18.891 18.016 -6.859 1 96.06 115 THR A C 1
ATOM 889 O O . THR A 1 115 ? 18.156 17.453 -6.047 1 96.06 115 THR A O 1
ATOM 892 N N . LEU A 1 116 ? 18.672 18.078 -8.133 1 96.25 116 LEU A N 1
ATOM 893 C CA . LEU A 1 116 ? 17.438 17.531 -8.672 1 96.25 116 LEU A CA 1
ATOM 894 C C . LEU A 1 116 ? 17.422 16.016 -8.57 1 96.25 116 LEU A C 1
ATOM 896 O O . LEU A 1 116 ? 16.375 15.414 -8.297 1 96.25 116 LEU A O 1
ATOM 900 N N . ARG A 1 117 ? 18.5 15.352 -8.703 1 96.88 117 ARG A N 1
ATOM 901 C CA . ARG A 1 117 ? 18.594 13.906 -8.555 1 96.88 117 ARG A CA 1
ATOM 902 C C . ARG A 1 117 ? 18.344 13.484 -7.113 1 96.88 117 ARG A C 1
ATOM 904 O O . ARG A 1 117 ? 17.625 12.508 -6.863 1 96.88 117 ARG A O 1
ATOM 911 N N . LEU A 1 118 ? 18.969 14.242 -6.23 1 97.88 118 LEU A N 1
ATOM 912 C CA . LEU A 1 118 ? 18.766 13.953 -4.816 1 97.88 118 LEU A CA 1
ATOM 913 C C . LEU A 1 118 ? 17.297 14.125 -4.43 1 97.88 118 LEU A C 1
ATOM 915 O O . LEU A 1 118 ? 16.75 13.328 -3.662 1 97.88 118 LEU A O 1
ATOM 919 N N . PHE A 1 119 ? 16.75 15.172 -4.965 1 97.94 119 PHE A N 1
ATOM 920 C CA . PHE A 1 119 ? 15.344 15.398 -4.672 1 97.94 119 PHE A CA 1
ATOM 921 C C . PHE A 1 119 ? 14.477 14.297 -5.273 1 97.94 119 PHE A C 1
ATOM 923 O O . PHE A 1 119 ? 13.5 13.867 -4.66 1 97.94 119 PHE A O 1
ATOM 930 N N . ALA A 1 120 ? 14.789 13.867 -6.453 1 98.06 120 ALA A N 1
ATOM 931 C CA . ALA A 1 120 ? 14.086 12.75 -7.07 1 98.06 120 ALA A CA 1
ATOM 932 C C . ALA A 1 120 ? 14.211 11.484 -6.227 1 98.06 120 ALA A C 1
ATOM 934 O O . ALA A 1 120 ? 13.242 10.742 -6.062 1 98.06 120 ALA A O 1
ATOM 935 N N . ASP A 1 121 ? 15.398 11.242 -5.711 1 98.06 121 ASP A N 1
ATOM 936 C CA . ASP A 1 121 ? 15.602 10.102 -4.824 1 98.06 121 ASP A CA 1
ATOM 937 C C . ASP A 1 121 ? 14.711 10.195 -3.59 1 98.06 121 ASP A C 1
ATOM 939 O O . ASP A 1 121 ? 14.219 9.18 -3.094 1 98.06 121 ASP A O 1
ATOM 943 N N . LEU A 1 122 ? 14.586 11.414 -3.104 1 98.06 122 LEU A N 1
ATOM 944 C CA . LEU A 1 122 ? 13.703 11.641 -1.965 1 98.06 122 LEU A CA 1
ATOM 945 C C . LEU A 1 122 ? 12.266 11.281 -2.312 1 98.06 122 LEU A C 1
ATOM 947 O O . LEU A 1 122 ? 11.57 10.641 -1.52 1 98.06 122 LEU A O 1
ATOM 951 N N . MET A 1 123 ? 11.797 11.727 -3.482 1 97.69 123 MET A N 1
ATOM 952 C CA . MET A 1 123 ? 10.438 11.406 -3.916 1 97.69 123 MET A CA 1
ATOM 953 C C . MET A 1 123 ? 10.258 9.898 -4.078 1 97.69 123 MET A C 1
ATOM 955 O O . MET A 1 123 ? 9.188 9.359 -3.791 1 97.69 123 MET A O 1
ATOM 959 N N . LEU A 1 124 ? 11.328 9.234 -4.523 1 97 124 LEU A N 1
ATOM 960 C CA . LEU A 1 124 ? 11.297 7.785 -4.641 1 97 124 LEU A CA 1
ATOM 961 C C . LEU A 1 124 ? 11.125 7.133 -3.271 1 97 124 LEU A C 1
ATOM 963 O O . LEU A 1 124 ? 10.328 6.203 -3.115 1 97 124 LEU A O 1
ATOM 967 N N . ALA A 1 125 ? 11.852 7.621 -2.301 1 95.38 125 ALA A N 1
ATOM 968 C CA . ALA A 1 125 ? 11.773 7.09 -0.941 1 95.38 125 ALA A CA 1
ATOM 969 C C . ALA A 1 125 ? 10.383 7.309 -0.352 1 95.38 125 ALA A C 1
ATOM 971 O O . ALA A 1 125 ? 9.883 6.473 0.409 1 95.38 125 ALA A O 1
ATOM 972 N N . LYS A 1 126 ? 9.766 8.43 -0.775 1 95.31 126 LYS A N 1
ATOM 973 C CA . LYS A 1 126 ? 8.43 8.766 -0.285 1 95.31 126 LYS A CA 1
ATOM 974 C C . LYS A 1 126 ? 7.352 8.07 -1.106 1 95.31 126 LYS A C 1
ATOM 976 O O . LYS A 1 126 ? 6.156 8.227 -0.835 1 95.31 126 LYS A O 1
ATOM 981 N N . ARG A 1 127 ? 7.742 7.352 -2.158 1 94.12 127 ARG A N 1
ATOM 982 C CA . ARG A 1 127 ? 6.871 6.598 -3.051 1 94.12 127 ARG A CA 1
ATOM 983 C C . ARG A 1 127 ? 5.98 7.527 -3.865 1 94.12 127 ARG A C 1
ATOM 985 O O . ARG A 1 127 ? 4.809 7.23 -4.094 1 94.12 127 ARG A O 1
ATOM 992 N N . GLU A 1 128 ? 6.445 8.711 -4.047 1 96.06 128 GLU A N 1
ATOM 993 C CA . GLU A 1 128 ? 5.84 9.625 -5.012 1 96.06 128 GLU A CA 1
ATOM 994 C C . GLU A 1 128 ? 6.5 9.5 -6.379 1 96.06 128 GLU A C 1
ATOM 996 O O . GLU A 1 128 ? 7.309 10.344 -6.77 1 96.06 128 GLU A O 1
ATOM 1001 N N . PHE A 1 129 ? 6.102 8.508 -7.16 1 96.94 129 PHE A N 1
ATOM 1002 C CA . PHE A 1 129 ? 6.832 8.031 -8.328 1 96.94 129 PHE A CA 1
ATOM 1003 C C . PHE A 1 129 ? 6.699 9.008 -9.492 1 96.94 129 PHE A C 1
ATOM 1005 O O . PHE A 1 129 ? 7.656 9.227 -10.234 1 96.94 129 PHE A O 1
ATOM 1012 N N . LYS A 1 130 ? 5.527 9.602 -9.672 1 97.31 130 LYS A N 1
ATOM 1013 C CA . LYS A 1 130 ? 5.359 10.547 -10.773 1 97.31 130 LYS A CA 1
ATOM 1014 C C . LYS A 1 130 ? 6.246 11.773 -10.578 1 97.31 130 LYS A C 1
ATOM 1016 O O . LYS A 1 130 ? 6.855 12.266 -11.531 1 97.31 130 LYS A O 1
ATOM 1021 N N . ARG A 1 131 ? 6.277 12.242 -9.328 1 96.69 131 ARG A N 1
ATOM 1022 C CA . ARG A 1 131 ? 7.156 13.367 -9.016 1 96.69 131 ARG A CA 1
ATOM 1023 C C . ARG A 1 131 ? 8.625 12.984 -9.195 1 96.69 131 ARG A C 1
ATOM 1025 O O . ARG A 1 131 ? 9.422 13.773 -9.695 1 96.69 131 ARG A O 1
ATOM 1032 N N . ALA A 1 132 ? 8.984 11.758 -8.766 1 98.06 132 ALA A N 1
ATOM 1033 C CA . ALA A 1 132 ? 10.352 11.281 -8.938 1 98.06 132 ALA A CA 1
ATOM 1034 C C . ALA A 1 132 ? 10.758 11.305 -10.406 1 98.06 132 ALA A C 1
ATOM 1036 O O . ALA A 1 132 ? 11.836 11.797 -10.75 1 98.06 132 ALA A O 1
ATOM 1037 N N . ILE A 1 133 ? 9.891 10.852 -11.289 1 97.88 133 ILE A N 1
ATOM 1038 C CA . ILE A 1 133 ? 10.172 10.781 -12.719 1 97.88 133 ILE A CA 1
ATOM 1039 C C . ILE A 1 133 ? 10.414 12.188 -13.258 1 97.88 133 ILE A C 1
ATOM 1041 O O . ILE A 1 133 ? 11.367 12.414 -14.008 1 97.88 133 ILE A O 1
ATOM 1045 N N . ARG A 1 134 ? 9.562 13.117 -12.852 1 96.5 134 ARG A N 1
ATOM 1046 C CA . ARG A 1 134 ? 9.695 14.5 -13.312 1 96.5 134 ARG A CA 1
ATOM 1047 C C . ARG A 1 134 ? 11.07 15.062 -12.961 1 96.5 134 ARG A C 1
ATOM 1049 O O . ARG A 1 134 ? 11.758 15.602 -13.828 1 96.5 134 ARG A O 1
ATOM 1056 N N . TYR A 1 135 ? 11.484 14.922 -11.766 1 97.06 135 TYR A N 1
ATOM 1057 C CA . TYR A 1 135 ? 12.734 15.531 -11.312 1 97.06 135 TYR A CA 1
ATOM 1058 C C . TYR A 1 135 ? 13.938 14.742 -11.812 1 97.06 135 TYR A C 1
ATOM 1060 O O . TYR A 1 135 ? 15.008 15.312 -12.039 1 97.06 135 TYR A O 1
ATOM 1068 N N . TYR A 1 136 ? 13.812 13.422 -12.016 1 97.31 136 TYR A N 1
ATOM 1069 C CA . TYR A 1 136 ? 14.875 12.68 -12.688 1 97.31 136 TYR A CA 1
ATOM 1070 C C . TYR A 1 136 ? 15.086 13.188 -14.109 1 97.31 136 TYR A C 1
ATOM 1072 O O . TYR A 1 136 ? 16.234 13.375 -14.539 1 97.31 136 TYR A O 1
ATOM 1080 N N . HIS A 1 137 ? 14 13.422 -14.758 1 95.69 137 HIS A N 1
ATOM 1081 C CA . HIS A 1 137 ? 14.102 13.938 -16.125 1 95.69 137 HIS A CA 1
ATOM 1082 C C . HIS A 1 137 ? 14.758 15.312 -16.141 1 95.69 137 HIS A C 1
ATOM 1084 O O . HIS A 1 137 ? 15.617 15.586 -16.984 1 95.69 137 HIS A O 1
ATOM 1090 N N . HIS A 1 138 ? 14.391 16.156 -15.188 1 93.31 138 HIS A N 1
ATOM 1091 C CA . HIS A 1 138 ? 14.984 17.484 -15.094 1 93.31 138 HIS A CA 1
ATOM 1092 C C . HIS A 1 138 ? 16.469 17.406 -14.773 1 93.31 138 HIS A C 1
ATOM 1094 O O . HIS A 1 138 ? 17.25 18.266 -15.195 1 93.31 138 HIS A O 1
ATOM 1100 N N . SER A 1 139 ? 16.859 16.406 -14.055 1 93.75 139 SER A N 1
ATOM 1101 C CA . SER A 1 139 ? 18.25 16.266 -13.664 1 93.75 139 SER A CA 1
ATOM 1102 C C . SER A 1 139 ? 19.125 15.891 -14.859 1 93.75 139 SER A C 1
ATOM 1104 O O . SER A 1 139 ? 20.328 16.141 -14.859 1 93.75 139 SER A O 1
ATOM 1106 N N . CYS A 1 140 ? 18.5 15.336 -15.898 1 91.12 140 CYS A N 1
ATOM 1107 C CA . CYS A 1 140 ? 19.266 14.867 -17.047 1 91.12 140 CYS A CA 1
ATOM 1108 C C . CYS A 1 140 ? 19.016 15.75 -18.266 1 91.12 140 CYS A C 1
ATOM 1110 O O . CYS A 1 140 ? 19.281 15.352 -19.391 1 91.12 140 CYS A O 1
ATOM 1112 N N . ARG A 1 141 ? 18.469 16.875 -18.078 1 87.12 141 ARG A N 1
ATOM 1113 C CA . ARG A 1 141 ? 18.219 17.766 -19.188 1 87.12 141 ARG A CA 1
ATOM 1114 C C . ARG A 1 141 ? 19.516 18.25 -19.828 1 87.12 141 ARG A C 1
ATOM 1116 O O . ARG A 1 141 ? 19.641 18.312 -21.047 1 87.12 141 ARG A O 1
ATOM 1123 N N . ASP A 1 142 ? 20.469 18.562 -18.969 1 83.5 142 ASP A N 1
ATOM 1124 C CA . ASP A 1 142 ? 21.797 18.938 -19.453 1 83.5 142 ASP A CA 1
ATOM 1125 C C . ASP A 1 142 ? 22.75 17.75 -19.406 1 83.5 142 ASP A C 1
ATOM 1127 O O . ASP A 1 142 ? 23.359 17.453 -18.375 1 83.5 142 ASP A O 1
ATOM 1131 N N . MET A 1 143 ? 23.031 17.156 -20.5 1 82.5 143 MET A N 1
ATOM 1132 C CA . MET A 1 143 ? 23.797 15.914 -20.578 1 82.5 143 MET A CA 1
ATOM 1133 C C . MET A 1 143 ? 25.297 16.188 -20.484 1 82.5 143 MET A C 1
ATOM 1135 O O . MET A 1 143 ? 26.078 15.266 -20.281 1 82.5 143 MET A O 1
ATOM 1139 N N . SER A 1 144 ? 25.578 17.438 -20.484 1 84.94 144 SER A N 1
ATOM 1140 C CA . SER A 1 144 ? 27 17.781 -20.422 1 84.94 144 SER A CA 1
ATOM 1141 C C . SER A 1 144 ? 27.578 17.516 -19.031 1 84.94 144 SER A C 1
ATOM 1143 O O . SER A 1 144 ? 28.766 17.266 -18.891 1 84.94 144 SER A O 1
ATOM 1145 N N . VAL A 1 145 ? 26.797 17.531 -18.062 1 86.06 145 VAL A N 1
ATOM 1146 C CA . VAL A 1 145 ? 27.281 17.422 -16.688 1 86.06 145 VAL A CA 1
ATOM 1147 C C . VAL A 1 145 ? 26.922 16.047 -16.109 1 86.06 145 VAL A C 1
ATOM 1149 O O . VAL A 1 145 ? 27.344 15.711 -15 1 86.06 145 VAL A O 1
ATOM 1152 N N . VAL A 1 146 ? 26.328 15.227 -16.875 1 89.56 146 VAL A N 1
ATOM 1153 C CA . VAL A 1 146 ? 25.859 13.938 -16.375 1 89.56 146 VAL A CA 1
ATOM 1154 C C . VAL A 1 146 ? 26.766 12.828 -16.906 1 89.56 146 VAL A C 1
ATOM 1156 O O . VAL A 1 146 ? 26.984 12.727 -18.109 1 89.56 146 VAL A O 1
ATOM 1159 N N . THR A 1 147 ? 27.344 12.094 -16.016 1 91.12 147 THR A N 1
ATOM 1160 C CA . THR A 1 147 ? 28.172 10.953 -16.406 1 91.12 147 THR A CA 1
ATOM 1161 C C . THR A 1 147 ? 27.312 9.828 -16.969 1 91.12 147 THR A C 1
ATOM 1163 O O . THR A 1 147 ? 26.094 9.789 -16.719 1 91.12 147 THR A O 1
ATOM 1166 N N . LYS A 1 148 ? 27.906 8.953 -17.719 1 91.38 148 LYS A N 1
ATOM 1167 C CA . LYS A 1 148 ? 27.188 7.828 -18.297 1 91.38 148 LYS A CA 1
ATOM 1168 C C . LYS A 1 148 ? 26.609 6.922 -17.219 1 91.38 148 LYS A C 1
ATOM 1170 O O . LYS A 1 148 ? 25.5 6.422 -17.344 1 91.38 148 LYS A O 1
ATOM 1175 N N . GLU A 1 149 ? 27.344 6.703 -16.203 1 92.56 149 GLU A N 1
ATOM 1176 C CA . GLU A 1 149 ? 26.891 5.867 -15.102 1 92.56 149 GLU A CA 1
ATOM 1177 C C . GLU A 1 149 ? 25.672 6.469 -14.414 1 92.56 149 GLU A C 1
ATOM 1179 O O . GLU A 1 149 ? 24.734 5.75 -14.062 1 92.56 149 GLU A O 1
ATOM 1184 N N . GLN A 1 150 ? 25.734 7.766 -14.312 1 93.12 150 GLN A N 1
ATOM 1185 C CA . GLN A 1 150 ? 24.609 8.453 -13.688 1 93.12 150 GLN A CA 1
ATOM 1186 C C . GLN A 1 150 ? 23.375 8.398 -14.562 1 93.12 150 GLN A C 1
ATOM 1188 O O . GLN A 1 150 ? 22.25 8.242 -14.062 1 93.12 150 GLN A O 1
ATOM 1193 N N . GLU A 1 151 ? 23.594 8.516 -15.789 1 94.56 151 GLU A N 1
ATOM 1194 C CA . GLU A 1 151 ? 22.484 8.438 -16.734 1 94.56 151 GLU A CA 1
ATOM 1195 C C . GLU A 1 151 ? 21.797 7.07 -16.656 1 94.56 151 GLU A C 1
ATOM 1197 O O . GLU A 1 151 ? 20.562 6.984 -16.641 1 94.56 151 GLU A O 1
ATOM 1202 N N . LEU A 1 152 ? 22.609 5.988 -16.625 1 95.69 152 LEU A N 1
ATOM 1203 C CA . LEU A 1 152 ? 22.062 4.637 -16.562 1 95.69 152 LEU A CA 1
ATOM 1204 C C . LEU A 1 152 ? 21.297 4.422 -15.25 1 95.69 152 LEU A C 1
ATOM 1206 O O . LEU A 1 152 ? 20.25 3.773 -15.242 1 95.69 152 LEU A O 1
ATOM 1210 N N . GLU A 1 153 ? 21.828 4.98 -14.195 1 96 153 GLU A N 1
ATOM 1211 C CA . GLU A 1 153 ? 21.188 4.855 -12.898 1 96 153 GLU A CA 1
ATOM 1212 C C . GLU A 1 153 ? 19.828 5.562 -12.891 1 96 153 GLU A C 1
ATOM 1214 O O . GLU A 1 153 ? 18.859 5.043 -12.336 1 96 153 GLU A O 1
ATOM 1219 N N . VAL A 1 154 ? 19.797 6.754 -13.477 1 96.75 154 VAL A N 1
ATOM 1220 C CA . VAL A 1 154 ? 18.547 7.52 -13.531 1 96.75 154 VAL A CA 1
ATOM 1221 C C . VAL A 1 154 ? 17.531 6.781 -14.391 1 96.75 154 VAL A C 1
ATOM 1223 O O . VAL A 1 154 ? 16.359 6.672 -14.016 1 96.75 154 VAL A O 1
ATOM 1226 N N . LYS A 1 155 ? 17.969 6.258 -15.523 1 97.38 155 LYS A N 1
ATOM 1227 C CA . LYS A 1 155 ? 17.062 5.52 -16.406 1 97.38 155 LYS A CA 1
ATOM 1228 C C . LYS A 1 155 ? 16.484 4.301 -15.688 1 97.38 155 LYS A C 1
ATOM 1230 O O . LYS A 1 155 ? 15.297 4.004 -15.828 1 97.38 155 LYS A O 1
ATOM 1235 N N . LEU A 1 156 ? 17.312 3.621 -14.945 1 97.94 156 LEU A N 1
ATOM 1236 C CA . LEU A 1 156 ? 16.859 2.461 -14.188 1 97.94 156 LEU A CA 1
ATOM 1237 C C . LEU A 1 156 ? 15.828 2.865 -13.148 1 97.94 156 LEU A C 1
ATOM 1239 O O . LEU A 1 156 ? 14.789 2.211 -13.016 1 97.94 156 LEU A O 1
ATOM 1243 N N . LYS A 1 157 ? 16.109 3.951 -12.422 1 98 157 LYS A N 1
ATOM 1244 C CA . LYS A 1 157 ? 15.195 4.414 -11.391 1 98 157 LYS A CA 1
ATOM 1245 C C . LYS A 1 157 ? 13.875 4.887 -12 1 98 157 LYS A C 1
ATOM 1247 O O . LYS A 1 157 ? 12.805 4.645 -11.438 1 98 157 LYS A O 1
ATOM 1252 N N . VAL A 1 158 ? 13.93 5.516 -13.164 1 98.31 158 VAL A N 1
ATOM 1253 C CA . VAL A 1 158 ? 12.727 5.949 -13.859 1 98.31 158 VAL A CA 1
ATOM 1254 C C . VAL A 1 158 ? 11.906 4.73 -14.281 1 98.31 158 VAL A C 1
ATOM 1256 O O . VAL A 1 158 ? 10.688 4.703 -14.109 1 98.31 158 VAL A O 1
ATOM 1259 N N . ALA A 1 159 ? 12.578 3.693 -14.766 1 98.31 159 ALA A N 1
ATOM 1260 C CA . ALA A 1 159 ? 11.891 2.473 -15.18 1 98.31 159 ALA A CA 1
ATOM 1261 C C . ALA A 1 159 ? 11.219 1.793 -13.992 1 98.31 159 ALA A C 1
ATOM 1263 O O . ALA A 1 159 ? 10.078 1.327 -14.102 1 98.31 159 ALA A O 1
ATOM 1264 N N . ARG A 1 160 ? 11.945 1.739 -12.891 1 97.81 160 ARG A N 1
ATOM 1265 C CA . ARG A 1 160 ? 11.375 1.143 -11.688 1 97.81 160 ARG A CA 1
ATOM 1266 C C . ARG A 1 160 ? 10.133 1.906 -11.227 1 97.81 160 ARG A C 1
ATOM 1268 O O . ARG A 1 160 ? 9.164 1.304 -10.766 1 97.81 160 ARG A O 1
ATOM 1275 N N . CYS A 1 161 ? 10.164 3.24 -11.336 1 97.94 161 CYS A N 1
ATOM 1276 C CA . CYS A 1 161 ? 9 4.051 -10.992 1 97.94 161 CYS A CA 1
ATOM 1277 C C . CYS A 1 161 ? 7.816 3.715 -11.891 1 97.94 161 CYS A C 1
ATOM 1279 O O . CYS A 1 161 ? 6.691 3.576 -11.414 1 97.94 161 CYS A O 1
ATOM 1281 N N . TYR A 1 162 ? 8.07 3.551 -13.18 1 97.69 162 TYR A N 1
ATOM 1282 C CA . TYR A 1 162 ? 7.008 3.205 -14.117 1 97.69 162 TYR A CA 1
ATOM 1283 C C . TYR A 1 162 ? 6.41 1.845 -13.781 1 97.69 162 TYR A C 1
ATOM 1285 O O . TYR A 1 162 ? 5.203 1.64 -13.93 1 97.69 162 TYR A O 1
ATOM 1293 N N . VAL A 1 163 ? 7.242 0.895 -13.336 1 96.56 163 VAL A N 1
ATOM 1294 C CA . VAL A 1 163 ? 6.75 -0.427 -12.961 1 96.56 163 VAL A CA 1
ATOM 1295 C C . VAL A 1 163 ? 5.805 -0.31 -11.766 1 96.56 163 VAL A C 1
ATOM 1297 O O . VAL A 1 163 ? 4.742 -0.933 -11.75 1 96.56 163 VAL A O 1
ATOM 1300 N N . GLU A 1 164 ? 6.18 0.55 -10.766 1 93.94 164 GLU A N 1
ATOM 1301 C CA . GLU A 1 164 ? 5.344 0.745 -9.586 1 93.94 164 GLU A CA 1
ATOM 1302 C C . GLU A 1 164 ? 4.023 1.419 -9.953 1 93.94 164 GLU A C 1
ATOM 1304 O O . GLU A 1 164 ? 3.002 1.182 -9.305 1 93.94 164 GLU A O 1
ATOM 1309 N N . LEU A 1 165 ? 4.078 2.205 -11.047 1 94.56 165 LEU A N 1
ATOM 1310 C CA . LEU A 1 165 ? 2.879 2.889 -11.516 1 94.56 165 LEU A CA 1
ATOM 1311 C C . LEU A 1 165 ? 2.084 2 -12.469 1 94.56 165 LEU A C 1
ATOM 1313 O O . LEU A 1 165 ? 1.062 2.424 -13.008 1 94.56 165 LEU A O 1
ATOM 1317 N N . GLU A 1 166 ? 2.596 0.747 -12.766 1 91.38 166 GLU A N 1
ATOM 1318 C CA . GLU A 1 166 ? 1.982 -0.234 -13.656 1 91.38 166 GLU A CA 1
ATOM 1319 C C . GLU A 1 166 ? 1.963 0.265 -15.094 1 91.38 166 GLU A C 1
ATOM 1321 O O . GLU A 1 166 ? 1.031 -0.029 -15.844 1 91.38 166 GLU A O 1
ATOM 1326 N N . CYS A 1 167 ? 2.844 1.145 -15.32 1 95.25 167 CYS A N 1
ATOM 1327 C CA . CYS A 1 167 ? 3.09 1.575 -16.688 1 95.25 167 CYS A CA 1
ATOM 1328 C C . CYS A 1 167 ? 4.223 0.773 -17.312 1 95.25 167 CYS A C 1
ATOM 1330 O O . CYS A 1 167 ? 5.34 1.271 -17.453 1 95.25 167 CYS A O 1
ATOM 1332 N N . ILE A 1 168 ? 3.975 -0.398 -17.828 1 95.5 168 ILE A N 1
ATOM 1333 C CA . ILE A 1 168 ? 4.969 -1.389 -18.219 1 95.5 168 ILE A CA 1
ATOM 1334 C C . ILE A 1 168 ? 5.562 -1.012 -19.578 1 95.5 168 ILE A C 1
ATOM 1336 O O . ILE A 1 168 ? 6.77 -1.144 -19.797 1 95.5 168 ILE A O 1
ATOM 1340 N N . HIS A 1 169 ? 4.719 -0.521 -20.484 1 96.69 169 HIS A N 1
ATOM 1341 C CA . HIS A 1 169 ? 5.195 -0.138 -21.797 1 96.69 169 HIS A CA 1
ATOM 1342 C C . HIS A 1 169 ? 6.227 0.983 -21.719 1 96.69 169 HIS A C 1
ATOM 1344 O O . HIS A 1 169 ? 7.281 0.915 -22.344 1 96.69 169 HIS A O 1
ATOM 1350 N N . GLU A 1 170 ? 5.906 1.953 -20.891 1 97.38 170 GLU A N 1
ATOM 1351 C CA . GLU A 1 170 ? 6.832 3.068 -20.703 1 97.38 170 GLU A CA 1
ATOM 1352 C C . GLU A 1 170 ? 8.133 2.6 -20.062 1 97.38 170 GLU A C 1
ATOM 1354 O O . GLU A 1 170 ? 9.219 3.072 -20.422 1 97.38 170 GLU A O 1
ATOM 1359 N N . ALA A 1 171 ? 8.031 1.673 -19.109 1 98.19 171 ALA A N 1
ATOM 1360 C CA . ALA A 1 171 ? 9.219 1.132 -18.453 1 98.19 171 ALA A CA 1
ATOM 1361 C C . ALA A 1 171 ? 10.133 0.436 -19.469 1 98.19 171 ALA A C 1
ATOM 1363 O O . ALA A 1 171 ? 11.344 0.652 -19.453 1 98.19 171 ALA A O 1
ATOM 1364 N N . ILE A 1 172 ? 9.578 -0.341 -20.359 1 98.06 172 ILE A N 1
ATOM 1365 C CA . ILE A 1 172 ? 10.336 -1.074 -21.375 1 98.06 172 ILE A CA 1
ATOM 1366 C C . ILE A 1 172 ? 11 -0.092 -22.344 1 98.06 172 ILE A C 1
ATOM 1368 O O . ILE A 1 172 ? 12.164 -0.257 -22.703 1 98.06 172 ILE A O 1
ATOM 1372 N N . GLU A 1 173 ? 10.266 0.959 -22.688 1 97.62 173 GLU A N 1
ATOM 1373 C CA . GLU A 1 173 ? 10.789 1.944 -23.625 1 97.62 173 GLU A CA 1
ATOM 1374 C C . GLU A 1 173 ? 12 2.67 -23.047 1 97.62 173 GLU A C 1
ATOM 1376 O O . GLU A 1 173 ? 12.977 2.92 -23.766 1 97.62 173 GLU A O 1
ATOM 1381 N N . VAL A 1 174 ? 11.953 3.002 -21.797 1 97.69 174 VAL A N 1
ATOM 1382 C CA . VAL A 1 174 ? 13.062 3.688 -21.156 1 97.69 174 VAL A CA 1
ATOM 1383 C C . VAL A 1 174 ? 14.297 2.783 -21.141 1 97.69 174 VAL A C 1
ATOM 1385 O O . VAL A 1 174 ? 15.398 3.23 -21.453 1 97.69 174 VAL A O 1
ATOM 1388 N N . LEU A 1 175 ? 14.141 1.516 -20.828 1 97.75 175 LEU A N 1
ATOM 1389 C CA . LEU A 1 175 ? 15.25 0.579 -20.75 1 97.75 175 LEU A CA 1
ATOM 1390 C C . LEU A 1 175 ? 15.797 0.257 -22.125 1 97.75 175 LEU A C 1
ATOM 1392 O O . LEU A 1 175 ? 17.016 0.119 -22.312 1 97.75 175 LEU A O 1
ATOM 1396 N N . LYS A 1 176 ? 14.969 0.234 -23.078 1 96 176 LYS A N 1
ATOM 1397 C CA . LYS A 1 176 ? 15.352 -0.084 -24.453 1 96 176 LYS A CA 1
ATOM 1398 C C . LYS A 1 176 ? 16.125 1.068 -25.094 1 96 176 LYS A C 1
ATOM 1400 O O . LYS A 1 176 ? 16.797 0.887 -26.109 1 96 176 LYS A O 1
ATOM 1405 N N . SER A 1 177 ? 15.852 2.252 -24.547 1 94.94 177 SER A N 1
ATOM 1406 C CA . SER A 1 177 ? 16.547 3.404 -25.094 1 94.94 177 SER A CA 1
ATOM 1407 C C . SER A 1 177 ? 18.062 3.229 -25 1 94.94 177 SER A C 1
ATOM 1409 O O . SER A 1 177 ? 18.828 3.869 -25.734 1 94.94 177 SER A O 1
ATOM 1411 N N . THR A 1 178 ? 18.5 2.365 -24.094 1 95.38 178 THR A N 1
ATOM 1412 C CA . THR A 1 178 ? 19.906 1.996 -23.984 1 95.38 178 THR A CA 1
ATOM 1413 C C . THR A 1 178 ? 20.172 0.688 -24.719 1 95.38 178 THR A C 1
ATOM 1415 O O . THR A 1 178 ? 19.516 -0.322 -24.469 1 95.38 178 THR A O 1
ATOM 1418 N N . PRO A 1 179 ? 21.141 0.729 -25.594 1 93.5 179 PRO A N 1
ATOM 1419 C CA . PRO A 1 179 ? 21.453 -0.506 -26.312 1 93.5 179 PRO A CA 1
ATOM 1420 C C . PRO A 1 179 ? 21.891 -1.636 -25.391 1 93.5 179 PRO A C 1
ATOM 1422 O O . PRO A 1 179 ? 22.328 -1.382 -24.266 1 93.5 179 PRO A O 1
ATOM 1425 N N . LEU A 1 180 ? 21.875 -2.836 -25.875 1 91.88 180 LEU A N 1
ATOM 1426 C CA . LEU A 1 180 ? 22.109 -4.051 -25.094 1 91.88 180 LEU A CA 1
ATOM 1427 C C . LEU A 1 180 ? 23.516 -4.039 -24.484 1 91.88 180 LEU A C 1
ATOM 1429 O O . LEU A 1 180 ? 23.688 -4.422 -23.328 1 91.88 180 LEU A O 1
ATOM 1433 N N . GLU A 1 181 ? 24.438 -3.525 -25.141 1 91.38 181 GLU A N 1
ATOM 1434 C CA . GLU A 1 181 ? 25.828 -3.549 -24.703 1 91.38 181 GLU A CA 1
ATOM 1435 C C . GLU A 1 181 ? 26.062 -2.52 -23.594 1 91.38 181 GLU A C 1
ATOM 1437 O O . GLU A 1 181 ? 26.969 -2.684 -22.781 1 91.38 181 GLU A O 1
ATOM 1442 N N . GLY A 1 182 ? 25.219 -1.575 -23.594 1 93.75 182 GLY A N 1
ATOM 1443 C CA . GLY A 1 182 ? 25.438 -0.499 -22.625 1 93.75 182 GLY A CA 1
ATOM 1444 C C . GLY A 1 182 ? 24.594 -0.649 -21.375 1 93.75 182 GLY A C 1
ATOM 1445 O O . GLY A 1 182 ? 24.797 0.091 -20.406 1 93.75 182 GLY A O 1
ATOM 1446 N N . ARG A 1 183 ? 23.781 -1.652 -21.359 1 96.5 183 ARG A N 1
ATOM 1447 C CA . ARG A 1 183 ? 22.906 -1.828 -20.219 1 96.5 183 ARG A CA 1
ATOM 1448 C C . ARG A 1 183 ? 23.641 -2.479 -19.047 1 96.5 183 ARG A C 1
ATOM 1450 O O . ARG A 1 183 ? 24.5 -3.326 -19.25 1 96.5 183 ARG A O 1
ATOM 1457 N N . ASN A 1 184 ? 23.328 -2.002 -17.859 1 95.62 184 ASN A N 1
ATOM 1458 C CA . ASN A 1 184 ? 23.906 -2.633 -16.688 1 95.62 184 ASN A CA 1
ATOM 1459 C C . ASN A 1 184 ? 23.094 -3.857 -16.25 1 95.62 184 ASN A C 1
ATOM 1461 O O . ASN A 1 184 ? 22.094 -4.203 -16.875 1 95.62 184 ASN A O 1
ATOM 1465 N N . LEU A 1 185 ? 23.562 -4.574 -15.242 1 96.88 185 LEU A N 1
ATOM 1466 C CA . LEU A 1 185 ? 22.984 -5.832 -14.773 1 96.88 185 LEU A CA 1
ATOM 1467 C C . LEU A 1 185 ? 21.531 -5.656 -14.375 1 96.88 185 LEU A C 1
ATOM 1469 O O . LEU A 1 185 ? 20.656 -6.41 -14.82 1 96.88 185 LEU A O 1
ATOM 1473 N N . SER A 1 186 ? 21.25 -4.633 -13.586 1 98 186 SER A N 1
ATOM 1474 C CA . SER A 1 186 ? 19.906 -4.391 -13.078 1 98 186 SER A CA 1
ATOM 1475 C C . SER A 1 186 ? 18.938 -4.094 -14.211 1 98 186 SER A C 1
ATOM 1477 O O . SER A 1 186 ? 17.781 -4.516 -14.164 1 98 186 SER A O 1
ATOM 1479 N N . MET A 1 187 ? 19.375 -3.369 -15.227 1 98 187 MET A N 1
ATOM 1480 C CA . MET A 1 187 ? 18.547 -3.039 -16.375 1 98 187 MET A CA 1
ATOM 1481 C C . MET A 1 187 ? 18.141 -4.297 -17.141 1 98 187 MET A C 1
ATOM 1483 O O . MET A 1 187 ? 16.984 -4.469 -17.5 1 98 187 MET A O 1
ATOM 1487 N N . ASN A 1 188 ? 19.109 -5.145 -17.328 1 98.06 188 ASN A N 1
ATOM 1488 C CA . ASN A 1 188 ? 18.844 -6.383 -18.047 1 98.06 188 ASN A CA 1
ATOM 1489 C C . ASN A 1 188 ? 17.906 -7.301 -17.266 1 98.06 188 ASN A C 1
ATOM 1491 O O . ASN A 1 188 ? 17.031 -7.941 -17.844 1 98.06 188 ASN A O 1
ATOM 1495 N N . LEU A 1 189 ? 18.141 -7.395 -15.984 1 98.19 189 LEU A N 1
ATOM 1496 C CA . LEU A 1 189 ? 17.281 -8.227 -15.148 1 98.19 189 LEU A CA 1
ATOM 1497 C C . LEU A 1 189 ? 15.852 -7.715 -15.164 1 98.19 189 LEU A C 1
ATOM 1499 O O . LEU A 1 189 ? 14.906 -8.492 -15.336 1 98.19 189 LEU A O 1
ATOM 1503 N N . LEU A 1 190 ? 15.703 -6.402 -15.008 1 98.19 190 LEU A N 1
ATOM 1504 C CA . LEU A 1 190 ? 14.375 -5.812 -15 1 98.19 190 LEU A CA 1
ATOM 1505 C C . LEU A 1 190 ? 13.695 -5.969 -16.359 1 98.19 190 LEU A C 1
ATOM 1507 O O . LEU A 1 190 ? 12.516 -6.32 -16.422 1 98.19 190 LEU A O 1
ATOM 1511 N N . LEU A 1 191 ? 14.453 -5.727 -17.406 1 97.88 191 LEU A N 1
ATOM 1512 C CA . LEU A 1 191 ? 13.898 -5.84 -18.75 1 97.88 191 LEU A CA 1
ATOM 1513 C C . LEU A 1 191 ? 13.461 -7.273 -19.047 1 97.88 191 LEU A C 1
ATOM 1515 O O . LEU A 1 191 ? 12.414 -7.504 -19.641 1 97.88 191 LEU A O 1
ATOM 1519 N N . GLY A 1 192 ? 14.297 -8.273 -18.641 1 97.69 192 GLY A N 1
ATOM 1520 C CA . GLY A 1 192 ? 13.914 -9.672 -18.781 1 97.69 192 GLY A CA 1
ATOM 1521 C C . GLY A 1 192 ? 12.602 -10.008 -18.094 1 97.69 192 GLY A C 1
ATOM 1522 O O . GLY A 1 192 ? 11.734 -10.656 -18.688 1 97.69 192 GLY A O 1
ATOM 1523 N N . LYS A 1 193 ? 12.445 -9.531 -16.922 1 97 193 LYS A N 1
ATOM 1524 C CA . LYS A 1 193 ? 11.234 -9.773 -16.156 1 97 193 LYS A CA 1
ATOM 1525 C C . LYS A 1 193 ? 10.016 -9.156 -16.828 1 97 193 LYS A C 1
ATOM 1527 O O . LYS A 1 193 ? 8.953 -9.781 -16.906 1 97 193 LYS A O 1
ATOM 1532 N N . LEU A 1 194 ? 10.156 -7.918 -17.344 1 97 194 LEU A N 1
ATOM 1533 C CA . LEU A 1 194 ? 9.055 -7.223 -18 1 97 194 LEU A CA 1
ATOM 1534 C C . LEU A 1 194 ? 8.664 -7.922 -19.297 1 97 194 LEU A C 1
ATOM 1536 O O . LEU A 1 194 ? 7.48 -8.039 -19.609 1 97 194 LEU A O 1
ATOM 1540 N N . TYR A 1 195 ? 9.664 -8.398 -20 1 96.56 195 TYR A N 1
ATOM 1541 C CA . TYR A 1 195 ? 9.398 -9.109 -21.25 1 96.56 195 TYR A CA 1
ATOM 1542 C C . TYR A 1 195 ? 8.648 -10.414 -20.984 1 96.56 195 TYR A C 1
ATOM 1544 O O . TYR A 1 195 ? 7.742 -10.781 -21.734 1 96.56 195 TYR A O 1
ATOM 1552 N N . VAL A 1 196 ? 9.023 -11.117 -19.922 1 93.19 196 VAL A N 1
ATOM 1553 C CA . VAL A 1 196 ? 8.32 -12.344 -19.562 1 93.19 196 VAL A CA 1
ATOM 1554 C C . VAL A 1 196 ? 6.855 -12.031 -19.266 1 93.19 196 VAL A C 1
ATOM 1556 O O . VAL A 1 196 ? 5.957 -12.734 -19.734 1 93.19 196 VAL A O 1
ATOM 1559 N N . ASN A 1 197 ? 6.621 -10.977 -18.578 1 89.38 197 ASN A N 1
ATOM 1560 C CA . ASN A 1 197 ? 5.262 -10.586 -18.203 1 89.38 197 ASN A CA 1
ATOM 1561 C C . ASN A 1 197 ? 4.438 -10.203 -19.422 1 89.38 197 ASN A C 1
ATOM 1563 O O . ASN A 1 197 ? 3.219 -10.383 -19.438 1 89.38 197 ASN A O 1
ATOM 1567 N N . GLU A 1 198 ? 5.113 -9.711 -20.469 1 90.88 198 GLU A N 1
ATOM 1568 C CA . GLU A 1 198 ? 4.422 -9.297 -21.688 1 90.88 198 GLU A CA 1
ATOM 1569 C C . GLU A 1 198 ? 4.324 -10.445 -22.688 1 90.88 198 GLU A C 1
ATOM 1571 O O . GLU A 1 198 ? 3.738 -10.297 -23.75 1 90.88 198 GLU A O 1
ATOM 1576 N N . GLY A 1 199 ? 4.922 -11.562 -22.406 1 87.38 199 GLY A N 1
ATOM 1577 C CA . GLY A 1 199 ? 4.848 -12.734 -23.266 1 87.38 199 GLY A CA 1
ATOM 1578 C C . GLY A 1 199 ? 5.887 -12.727 -24.359 1 87.38 199 GLY A C 1
ATOM 1579 O O . GLY A 1 199 ? 5.75 -13.453 -25.359 1 87.38 199 GLY A O 1
ATOM 1580 N N . LEU A 1 200 ? 6.852 -11.859 -24.25 1 93.19 200 LEU A N 1
ATOM 1581 C CA . LEU A 1 200 ? 7.93 -11.805 -25.234 1 93.19 200 LEU A CA 1
ATOM 1582 C C . LEU A 1 200 ? 9.102 -12.68 -24.812 1 93.19 200 LEU A C 1
ATOM 1584 O O . LEU A 1 200 ? 10.109 -12.172 -24.297 1 93.19 200 LEU A O 1
ATOM 1588 N N . GLN A 1 201 ? 9.141 -13.914 -25.125 1 92.44 201 GLN A N 1
ATOM 1589 C CA . GLN A 1 201 ? 10.055 -14.922 -24.594 1 92.44 201 GLN A CA 1
ATOM 1590 C C . GLN A 1 201 ? 11.453 -14.773 -25.188 1 92.44 201 GLN A C 1
ATOM 1592 O O . GLN A 1 201 ? 12.445 -14.883 -24.469 1 92.44 201 GLN A O 1
ATOM 1597 N N . ASN A 1 202 ? 11.531 -14.484 -26.469 1 94.31 202 ASN A N 1
ATOM 1598 C CA . ASN A 1 202 ? 12.836 -14.383 -27.125 1 94.31 202 ASN A CA 1
ATOM 1599 C C . ASN A 1 202 ? 13.641 -13.195 -26.594 1 94.31 202 ASN A C 1
ATOM 1601 O O . ASN A 1 202 ? 14.828 -13.328 -26.312 1 94.31 202 ASN A O 1
ATOM 1605 N N . LYS A 1 203 ? 12.93 -12.086 -26.484 1 96.12 203 LYS A N 1
ATOM 1606 C CA . LYS A 1 203 ? 13.594 -10.891 -25.969 1 96.12 203 LYS A CA 1
ATOM 1607 C C . LYS A 1 203 ? 14.008 -11.078 -24.516 1 96.12 203 LYS A C 1
ATOM 1609 O O . LYS A 1 203 ? 15.062 -10.602 -24.094 1 96.12 203 LYS A O 1
ATOM 1614 N N . ALA A 1 204 ? 13.156 -11.758 -23.781 1 97.12 204 ALA A N 1
ATOM 1615 C CA . ALA A 1 204 ? 13.469 -12.047 -22.391 1 97.12 204 ALA A CA 1
ATOM 1616 C C . ALA A 1 204 ? 14.727 -12.898 -22.281 1 97.12 204 ALA A C 1
ATOM 1618 O O . ALA A 1 204 ? 15.578 -12.648 -21.422 1 97.12 204 ALA A O 1
ATOM 1619 N N . GLU A 1 205 ? 14.828 -13.898 -23.141 1 96.69 205 GLU A N 1
ATOM 1620 C CA . GLU A 1 205 ? 15.992 -14.773 -23.156 1 96.69 205 GLU A CA 1
ATOM 1621 C C . GLU A 1 205 ? 17.281 -13.984 -23.422 1 96.69 205 GLU A C 1
ATOM 1623 O O . GLU A 1 205 ? 18.297 -14.219 -22.797 1 96.69 205 GLU A O 1
ATOM 1628 N N . GLU A 1 206 ? 17.156 -13.078 -24.344 1 96.44 206 GLU A N 1
ATOM 1629 C CA . GLU A 1 206 ? 18.312 -12.258 -24.688 1 96.44 206 GLU A CA 1
ATOM 1630 C C . GLU A 1 206 ? 18.75 -11.406 -23.484 1 96.44 206 GLU A C 1
ATOM 1632 O O . GLU A 1 206 ? 19.938 -11.336 -23.172 1 96.44 206 GLU A O 1
ATOM 1637 N N . SER A 1 207 ? 17.812 -10.789 -22.844 1 97.62 207 SER A N 1
ATOM 1638 C CA . SER A 1 207 ? 18.109 -9.914 -21.719 1 97.62 207 SER A CA 1
ATOM 1639 C C . SER A 1 207 ? 18.672 -10.703 -20.547 1 97.62 207 SER A C 1
ATOM 1641 O O . SER A 1 207 ? 19.656 -10.297 -19.922 1 97.62 207 SER A O 1
ATOM 1643 N N . TYR A 1 208 ? 18.125 -11.852 -20.219 1 97.88 208 TYR A N 1
ATOM 1644 C CA . TYR A 1 208 ? 18.594 -12.664 -19.109 1 97.88 208 TYR A CA 1
ATOM 1645 C C . TYR A 1 208 ? 19.953 -13.266 -19.406 1 97.88 208 TYR A C 1
ATOM 1647 O O . TYR A 1 208 ? 20.797 -13.398 -18.5 1 97.88 208 TYR A O 1
ATOM 1655 N N . THR A 1 209 ? 20.156 -13.664 -20.672 1 96.75 209 THR A N 1
ATOM 1656 C CA . THR A 1 209 ? 21.469 -14.18 -21.031 1 96.75 209 THR A CA 1
ATOM 1657 C C . THR A 1 209 ? 22.547 -13.109 -20.875 1 96.75 209 THR A C 1
ATOM 1659 O O . THR A 1 209 ? 23.625 -13.383 -20.359 1 96.75 209 THR A O 1
ATOM 1662 N N . ALA A 1 210 ? 22.219 -11.906 -21.266 1 96.75 210 ALA A N 1
ATOM 1663 C CA . ALA A 1 210 ? 23.141 -10.789 -21.078 1 96.75 210 ALA A CA 1
ATOM 1664 C C . ALA A 1 210 ? 23.422 -10.539 -19.609 1 96.75 210 ALA A C 1
ATOM 1666 O O . ALA A 1 210 ? 24.562 -10.281 -19.219 1 96.75 210 ALA A O 1
ATOM 1667 N N . ALA A 1 211 ? 22.422 -10.602 -18.766 1 97.19 211 ALA A N 1
ATOM 1668 C CA . ALA A 1 211 ? 22.578 -10.398 -17.328 1 97.19 211 ALA A CA 1
ATOM 1669 C C . ALA A 1 211 ? 23.484 -11.469 -16.719 1 97.19 211 ALA A C 1
ATOM 1671 O O . ALA A 1 211 ? 24.359 -11.164 -15.914 1 97.19 211 ALA A O 1
ATOM 1672 N N . LEU A 1 212 ? 23.281 -12.695 -17.156 1 95.56 212 LEU A N 1
ATOM 1673 C CA . LEU A 1 212 ? 24.047 -13.812 -16.609 1 95.56 212 LEU A CA 1
ATOM 1674 C C . LEU A 1 212 ? 25.516 -13.719 -17.031 1 95.56 212 LEU A C 1
ATOM 1676 O O . LEU A 1 212 ? 26.406 -14.109 -16.266 1 95.56 212 LEU A O 1
ATOM 1680 N N . ARG A 1 213 ? 25.75 -13.203 -18.203 1 93.44 213 ARG A N 1
ATOM 1681 C CA . ARG A 1 213 ? 27.109 -13.016 -18.672 1 93.44 213 ARG A CA 1
ATOM 1682 C C . ARG A 1 213 ? 27.812 -11.922 -17.891 1 93.44 213 ARG A C 1
ATOM 1684 O O . ARG A 1 213 ? 29.031 -11.992 -17.641 1 93.44 213 ARG A O 1
ATOM 1691 N N . GLN A 1 214 ? 27.031 -10.945 -17.438 1 94.06 214 GLN A N 1
ATOM 1692 C CA . GLN A 1 214 ? 27.594 -9.844 -16.656 1 94.06 214 GLN A CA 1
ATOM 1693 C C . GLN A 1 214 ? 27.938 -10.289 -15.234 1 94.06 214 GLN A C 1
ATOM 1695 O O . GLN A 1 214 ? 28.969 -9.906 -14.68 1 94.06 214 GLN A O 1
ATOM 1700 N N . ASN A 1 215 ? 27.031 -11.094 -14.656 1 95.38 215 ASN A N 1
ATOM 1701 C CA . ASN A 1 215 ? 27.219 -11.625 -13.312 1 95.38 215 ASN A CA 1
ATOM 1702 C C . ASN A 1 215 ? 26.609 -13.016 -13.172 1 95.38 215 ASN A C 1
ATOM 1704 O O . ASN A 1 215 ? 25.391 -13.156 -13.023 1 95.38 215 ASN A O 1
ATOM 1708 N N . PRO A 1 216 ? 27.391 -14 -13.117 1 94.75 216 PRO A N 1
ATOM 1709 C CA . PRO A 1 216 ? 26.891 -15.383 -13.07 1 94.75 216 PRO A CA 1
ATOM 1710 C C . PRO A 1 216 ? 26.094 -15.68 -11.805 1 94.75 216 PRO A C 1
ATOM 1712 O O . PRO A 1 216 ? 25.406 -16.703 -11.734 1 94.75 216 PRO A O 1
ATOM 1715 N N . TYR A 1 217 ? 26.188 -14.828 -10.766 1 95.94 217 TYR A N 1
ATOM 1716 C CA . TYR A 1 217 ? 25.469 -15.07 -9.516 1 95.94 217 TYR A CA 1
ATOM 1717 C C . TYR A 1 217 ? 24.047 -14.531 -9.594 1 95.94 217 TYR A C 1
ATOM 1719 O O . TYR A 1 217 ? 23.297 -14.609 -8.625 1 95.94 217 TYR A O 1
ATOM 1727 N N . ALA A 1 218 ? 23.672 -13.961 -10.773 1 97.31 218 ALA A N 1
ATOM 1728 C CA . ALA A 1 218 ? 22.297 -13.555 -10.984 1 97.31 218 ALA A CA 1
ATOM 1729 C C . ALA A 1 218 ? 21.391 -14.766 -11.188 1 97.31 218 ALA A C 1
ATOM 1731 O O . ALA A 1 218 ? 20.922 -15.016 -12.305 1 97.31 218 ALA A O 1
ATOM 1732 N N . LEU A 1 219 ? 21.078 -15.398 -10.148 1 97.62 219 LEU A N 1
ATOM 1733 C CA . LEU A 1 219 ? 20.406 -16.688 -10.188 1 97.62 219 LEU A CA 1
ATOM 1734 C C . LEU A 1 219 ? 18.969 -16.547 -10.688 1 97.62 219 LEU A C 1
ATOM 1736 O O . LEU A 1 219 ? 18.406 -17.5 -11.227 1 97.62 219 LEU A O 1
ATOM 1740 N N . GLU A 1 220 ? 18.359 -15.383 -10.492 1 97.5 220 GLU A N 1
ATOM 1741 C CA . GLU A 1 220 ? 17.016 -15.18 -11.031 1 97.5 220 GLU A CA 1
ATOM 1742 C C . GLU A 1 220 ? 17.016 -15.32 -12.547 1 97.5 220 GLU A C 1
ATOM 1744 O O . GLU A 1 220 ? 16.047 -15.836 -13.125 1 97.5 220 GLU A O 1
ATOM 1749 N N . ALA A 1 221 ? 18.047 -14.805 -13.125 1 97.88 221 ALA A N 1
ATOM 1750 C CA . ALA A 1 221 ? 18.156 -14.922 -14.578 1 97.88 221 ALA A CA 1
ATOM 1751 C C . ALA A 1 221 ? 18.359 -16.375 -15 1 97.88 221 ALA A C 1
ATOM 1753 O O . ALA A 1 221 ? 17.766 -16.828 -15.977 1 97.88 221 ALA A O 1
ATOM 1754 N N . ALA A 1 222 ? 19.172 -17.094 -14.289 1 97.44 222 ALA A N 1
ATOM 1755 C CA . ALA A 1 222 ? 19.406 -18.5 -14.586 1 97.44 222 ALA A CA 1
ATOM 1756 C C . ALA A 1 222 ? 18.109 -19.297 -14.516 1 97.44 222 ALA A C 1
ATOM 1758 O O . ALA A 1 222 ? 17.797 -20.078 -15.414 1 97.44 222 ALA A O 1
ATOM 1759 N N . LEU A 1 223 ? 17.375 -19.078 -13.469 1 97.19 223 LEU A N 1
ATOM 1760 C CA . LEU A 1 223 ? 16.125 -19.797 -13.289 1 97.19 223 LEU A CA 1
ATOM 1761 C C . LEU A 1 223 ? 15.109 -19.391 -14.352 1 97.19 223 LEU A C 1
ATOM 1763 O O . LEU A 1 223 ? 14.367 -20.234 -14.867 1 97.19 223 LEU A O 1
ATOM 1767 N N . ALA A 1 224 ? 15.062 -18.109 -14.672 1 97 224 ALA A N 1
ATOM 1768 C CA . ALA A 1 224 ? 14.156 -17.625 -15.711 1 97 224 ALA A CA 1
ATOM 1769 C C . ALA A 1 224 ? 14.492 -18.266 -17.062 1 97 224 ALA A C 1
ATOM 1771 O O . ALA A 1 224 ? 13.594 -18.625 -17.828 1 97 224 ALA A O 1
ATOM 1772 N N . LEU A 1 225 ? 15.773 -18.406 -17.312 1 96.81 225 LEU A N 1
ATOM 1773 C CA . LEU A 1 225 ? 16.203 -19 -18.562 1 96.81 225 LEU A CA 1
ATOM 1774 C C . LEU A 1 225 ? 15.828 -20.469 -18.625 1 96.81 225 LEU A C 1
ATOM 1776 O O . LEU A 1 225 ? 15.508 -20.984 -19.703 1 96.81 225 LEU A O 1
ATOM 1780 N N . THR A 1 226 ? 15.836 -21.141 -17.484 1 95.88 226 THR A N 1
ATOM 1781 C CA . THR A 1 226 ? 15.398 -22.531 -17.438 1 95.88 226 THR A CA 1
ATOM 1782 C C . THR A 1 226 ? 13.906 -22.641 -17.75 1 95.88 226 THR A C 1
ATOM 1784 O O . THR A 1 226 ? 13.484 -23.531 -18.484 1 95.88 226 THR A O 1
ATOM 1787 N N . GLU A 1 227 ? 13.141 -21.766 -17.203 1 93.12 227 GLU A N 1
ATOM 1788 C CA . GLU A 1 227 ? 11.703 -21.75 -17.438 1 93.12 227 GLU A CA 1
ATOM 1789 C C . GLU A 1 227 ? 11.398 -21.469 -18.906 1 93.12 227 GLU A C 1
ATOM 1791 O O . GLU A 1 227 ? 10.516 -22.094 -19.5 1 93.12 227 GLU A O 1
ATOM 1796 N N . LEU A 1 228 ? 12.125 -20.5 -19.453 1 92.62 228 LEU A N 1
ATOM 1797 C CA . LEU A 1 228 ? 11.93 -20.141 -20.859 1 92.62 228 LEU A CA 1
ATOM 1798 C C . LEU A 1 228 ? 12.32 -21.281 -21.781 1 92.62 228 LEU A C 1
ATOM 1800 O O . LEU A 1 228 ? 11.648 -21.547 -22.781 1 92.62 228 LEU A O 1
ATOM 1804 N N . ALA A 1 229 ? 13.375 -21.984 -21.422 1 92.19 229 ALA A N 1
ATOM 1805 C CA . ALA A 1 229 ? 13.828 -23.125 -22.203 1 92.19 229 ALA A CA 1
ATOM 1806 C C . ALA A 1 229 ? 12.789 -24.25 -22.203 1 92.19 229 ALA A C 1
ATOM 1808 O O . ALA A 1 229 ? 12.484 -24.828 -23.25 1 92.19 229 ALA A O 1
ATOM 1809 N N . ALA A 1 230 ? 12.25 -24.531 -21.078 1 87.06 230 ALA A N 1
ATOM 1810 C CA . ALA A 1 230 ? 11.227 -25.562 -20.953 1 87.06 230 ALA A CA 1
ATOM 1811 C C . ALA A 1 230 ? 9.969 -25.188 -21.734 1 87.06 230 ALA A C 1
ATOM 1813 O O . ALA A 1 230 ? 9.312 -26.047 -22.312 1 87.06 230 ALA A O 1
ATOM 1814 N N . ALA A 1 231 ? 9.602 -23.953 -21.688 1 83.81 231 ALA A N 1
ATOM 1815 C CA . ALA A 1 231 ? 8.43 -23.484 -22.406 1 83.81 231 ALA A CA 1
ATOM 1816 C C . ALA A 1 231 ? 8.625 -23.641 -23.922 1 83.81 231 ALA A C 1
ATOM 1818 O O . ALA A 1 231 ? 7.68 -23.969 -24.641 1 83.81 231 ALA A O 1
ATOM 1819 N N . LYS A 1 232 ? 9.781 -23.422 -24.391 1 83.56 232 LYS A N 1
ATOM 1820 C CA . LYS A 1 232 ? 10.094 -23.594 -25.812 1 83.56 232 LYS A CA 1
ATOM 1821 C C . LYS A 1 232 ? 10.008 -25.047 -26.219 1 83.56 232 LYS A C 1
ATOM 1823 O O . LYS A 1 232 ? 9.578 -25.375 -27.328 1 83.56 232 LYS A O 1
ATOM 1828 N N . ASP A 1 233 ? 10.344 -25.859 -25.297 1 80.25 233 ASP A N 1
ATOM 1829 C CA . ASP A 1 233 ? 10.273 -27.297 -25.547 1 80.25 233 ASP A CA 1
ATOM 1830 C C . ASP A 1 233 ? 8.828 -27.766 -25.656 1 80.25 233 ASP A C 1
ATOM 1832 O O . ASP A 1 233 ? 8.516 -28.672 -26.422 1 80.25 233 ASP A O 1
ATOM 1836 N N . ALA A 1 234 ? 7.867 -27.172 -24.891 1 71.12 234 ALA A N 1
ATOM 1837 C CA . ALA A 1 234 ? 6.465 -27.578 -24.812 1 71.12 234 ALA A CA 1
ATOM 1838 C C . ALA A 1 234 ? 5.664 -26.984 -25.969 1 71.12 234 ALA A C 1
ATOM 1840 O O . ALA A 1 234 ? 4.535 -27.406 -26.234 1 71.12 234 ALA A O 1
ATOM 1841 N N . SER A 1 235 ? 6.078 -26 -26.719 1 65.19 235 SER A N 1
ATOM 1842 C CA . SER A 1 235 ? 5.32 -25.375 -27.781 1 65.19 235 SER A CA 1
ATOM 1843 C C . SER A 1 235 ? 5.18 -26.297 -28.984 1 65.19 235 SER A C 1
ATOM 1845 O O . SER A 1 235 ? 6.137 -26.969 -29.375 1 65.19 235 SER A O 1
ATOM 1847 N N . PRO A 1 236 ? 3.91 -26.625 -29.359 1 56.28 236 PRO A N 1
ATOM 1848 C CA . PRO A 1 236 ? 3.621 -27.516 -30.484 1 56.28 236 PRO A CA 1
ATOM 1849 C C . PRO A 1 236 ? 4.402 -27.156 -31.75 1 56.28 236 PRO A C 1
ATOM 1851 O O . PRO A 1 236 ? 4.719 -28.031 -32.562 1 56.28 236 PRO A O 1
ATOM 1854 N N . ASP A 1 237 ? 4.547 -25.938 -32.094 1 48.91 237 ASP A N 1
ATOM 1855 C CA . ASP A 1 237 ? 5.238 -25.594 -33.344 1 48.91 237 ASP A CA 1
ATOM 1856 C C . ASP A 1 237 ? 6.629 -26.219 -33.375 1 48.91 237 ASP A C 1
ATOM 1858 O O . ASP A 1 237 ? 7.27 -26.25 -34.438 1 48.91 237 ASP A O 1
ATOM 1862 N N . ALA A 1 238 ? 7.133 -26.594 -32.25 1 44 238 ALA A N 1
ATOM 1863 C CA . ALA A 1 238 ? 8.414 -27.297 -32.219 1 44 238 ALA A CA 1
ATOM 1864 C C . ALA A 1 238 ? 8.305 -28.672 -32.875 1 44 238 ALA A C 1
ATOM 1866 O O . ALA A 1 238 ? 9.266 -29.156 -33.5 1 44 238 ALA A O 1
ATOM 1867 N N . PHE A 1 239 ? 7.082 -29.219 -32.812 1 36.88 239 PHE A N 1
ATOM 1868 C CA . PHE A 1 239 ? 6.871 -30.531 -33.406 1 36.88 239 PHE A CA 1
ATOM 1869 C C . PHE A 1 239 ? 6.734 -30.422 -34.906 1 36.88 239 PHE A C 1
ATOM 1871 O O . PHE A 1 239 ? 6.891 -31.422 -35.625 1 36.88 239 PHE A O 1
ATOM 1878 N N . THR A 1 240 ? 6.199 -29.344 -35.406 1 36.34 240 THR A N 1
ATOM 1879 C CA . THR A 1 240 ? 5.887 -29.359 -36.844 1 36.34 240 THR A CA 1
ATOM 1880 C C . THR A 1 240 ? 7.164 -29.375 -37.688 1 36.34 240 THR A C 1
ATOM 1882 O O . THR A 1 240 ? 7.105 -29.375 -38.906 1 36.34 240 THR A O 1
ATOM 1885 N N . GLY A 1 241 ? 8.336 -29.234 -37.219 1 32.81 241 GLY A N 1
ATOM 1886 C CA . GLY A 1 241 ? 9.383 -29.141 -38.219 1 32.81 241 GLY A CA 1
ATOM 1887 C C . GLY A 1 241 ? 9.594 -30.438 -38.969 1 32.81 241 GLY A C 1
ATOM 1888 O O . GLY A 1 241 ? 10.469 -30.531 -39.844 1 32.81 241 GLY A O 1
ATOM 1889 N N . SER A 1 242 ? 9.297 -31.641 -38.375 1 30.8 242 SER A N 1
ATOM 1890 C CA . SER A 1 242 ? 9.859 -32.75 -39.125 1 30.8 242 SER A CA 1
ATOM 1891 C C . SER A 1 242 ? 8.969 -33.125 -40.312 1 30.8 242 SER A C 1
ATOM 1893 O O . SER A 1 242 ? 8.992 -34.281 -40.75 1 30.8 242 SER A O 1
ATOM 1895 N N . ASP A 1 243 ? 7.977 -32.438 -40.688 1 30.38 243 ASP A N 1
ATOM 1896 C CA . ASP A 1 243 ? 7.289 -32.969 -41.844 1 30.38 243 ASP A CA 1
ATOM 1897 C C . ASP A 1 243 ? 8.219 -33 -43.062 1 30.38 243 ASP A C 1
ATOM 1899 O O . ASP A 1 243 ? 7.762 -32.938 -44.219 1 30.38 243 ASP A O 1
ATOM 1903 N N . GLY A 1 244 ? 9.539 -32.969 -43.031 1 29.67 244 GLY A N 1
ATOM 1904 C CA . GLY A 1 244 ? 10.062 -33.344 -44.312 1 29.67 244 GLY A CA 1
ATOM 1905 C C . GLY A 1 244 ? 9.586 -34.719 -44.75 1 29.67 244 GLY A C 1
ATOM 1906 O O . GLY A 1 244 ? 9.164 -35.531 -43.938 1 29.67 244 GLY A O 1
ATOM 1907 N N . THR A 1 245 ? 9.18 -34.938 -46.031 1 31.34 245 THR A N 1
ATOM 1908 C CA . THR A 1 245 ? 8.859 -36.062 -46.906 1 31.34 245 THR A CA 1
ATOM 1909 C C . THR A 1 245 ? 9.852 -37.219 -46.688 1 31.34 245 THR A C 1
ATOM 1911 O O . THR A 1 245 ? 10.961 -37.188 -47.219 1 31.34 245 THR A O 1
ATOM 1914 N N . THR A 1 246 ? 10.227 -37.625 -45.594 1 27.72 246 THR A N 1
ATOM 1915 C CA . THR A 1 246 ? 10.922 -38.875 -45.812 1 27.72 246 THR A CA 1
ATOM 1916 C C . THR A 1 246 ? 10.016 -39.875 -46.5 1 27.72 246 THR A C 1
ATOM 1918 O O . THR A 1 246 ? 8.828 -39.969 -46.188 1 27.72 246 THR A O 1
ATOM 1921 N N . LYS A 1 247 ? 10.383 -40.281 -47.719 1 30.83 247 LYS A N 1
ATOM 1922 C CA . LYS A 1 247 ? 10.094 -41.531 -48.438 1 30.83 247 LYS A CA 1
ATOM 1923 C C . LYS A 1 247 ? 9.938 -42.688 -47.438 1 30.83 247 LYS A C 1
ATOM 1925 O O . LYS A 1 247 ? 10.523 -42.688 -46.375 1 30.83 247 LYS A O 1
ATOM 1930 N N . GLU A 1 248 ? 9 -43.719 -47.688 1 31.14 248 GLU A N 1
ATOM 1931 C CA . GLU A 1 248 ? 8.469 -44.938 -47.062 1 31.14 248 GLU A CA 1
ATOM 1932 C C . GLU A 1 248 ? 9.586 -45.781 -46.438 1 31.14 248 GLU A C 1
ATOM 1934 O O . GLU A 1 248 ? 9.328 -46.844 -45.875 1 31.14 248 GLU A O 1
ATOM 1939 N N . GLY A 1 249 ? 10.836 -45.781 -47.125 1 30.09 249 GLY A N 1
ATOM 1940 C CA . GLY A 1 249 ? 11.516 -47.062 -46.906 1 30.09 249 GLY A CA 1
ATOM 1941 C C . GLY A 1 249 ? 11.695 -47.375 -45.438 1 30.09 249 GLY A C 1
ATOM 1942 O O . GLY A 1 249 ? 11 -48.219 -44.875 1 30.09 249 GLY A O 1
ATOM 1943 N N . GLU A 1 250 ? 13.031 -47.375 -45 1 29.16 250 GLU A N 1
ATOM 1944 C CA . GLU A 1 250 ? 13.609 -48.125 -43.875 1 29.16 250 GLU A CA 1
ATOM 1945 C C . GLU A 1 250 ? 13.055 -47.656 -42.562 1 29.16 250 GLU A C 1
ATOM 1947 O O . GLU A 1 250 ? 12.555 -46.531 -42.438 1 29.16 250 GLU A O 1
ATOM 1952 N N . GLY A 1 251 ? 12.93 -48.531 -41.531 1 31.62 251 GLY A N 1
ATOM 1953 C CA . GLY A 1 251 ? 12.578 -48.688 -40.125 1 31.62 251 GLY A CA 1
ATOM 1954 C C . GLY A 1 251 ? 12.961 -47.531 -39.25 1 31.62 251 GLY A C 1
ATOM 1955 O O . GLY A 1 251 ? 13.797 -47.656 -38.375 1 31.62 251 GLY A O 1
ATOM 1956 N N . VAL A 1 252 ? 12.953 -46.375 -39.875 1 33.56 252 VAL A N 1
ATOM 1957 C CA . VAL A 1 252 ? 13.578 -45.344 -39 1 33.56 252 VAL A CA 1
ATOM 1958 C C . VAL A 1 252 ? 12.781 -45.188 -37.719 1 33.56 252 VAL A C 1
ATOM 1960 O O . VAL A 1 252 ? 11.562 -44.969 -37.75 1 33.56 252 VAL A O 1
ATOM 1963 N N . LYS A 1 253 ? 13.32 -45.781 -36.719 1 36.69 253 LYS A N 1
ATOM 1964 C CA . LYS A 1 253 ? 12.969 -45.719 -35.281 1 36.69 253 LYS A CA 1
ATOM 1965 C C . LYS A 1 253 ? 12.539 -44.312 -34.875 1 36.69 253 LYS A C 1
ATOM 1967 O O . LYS A 1 253 ? 13.117 -43.344 -35.344 1 36.69 253 LYS A O 1
ATOM 1972 N N . PRO A 1 254 ? 11.289 -44.188 -34.531 1 34.28 254 PRO A N 1
ATOM 1973 C CA . PRO A 1 254 ? 10.867 -42.906 -33.938 1 34.28 254 PRO A CA 1
ATOM 1974 C C . PRO A 1 254 ? 11.953 -42.25 -33.094 1 34.28 254 PRO A C 1
ATOM 1976 O O . PRO A 1 254 ? 12.461 -42.844 -32.156 1 34.28 254 PRO A O 1
ATOM 1979 N N . THR A 1 255 ? 12.906 -41.625 -33.812 1 30.59 255 THR A N 1
ATOM 1980 C CA . THR A 1 255 ? 13.922 -40.875 -33.094 1 30.59 255 THR A CA 1
ATOM 1981 C C . THR A 1 255 ? 13.344 -40.25 -31.812 1 30.59 255 THR A C 1
ATOM 1983 O O . THR A 1 255 ? 12.25 -39.688 -31.844 1 30.59 255 THR A O 1
ATOM 1986 N N . LEU A 1 256 ? 13.664 -40.719 -30.672 1 33.28 256 LEU A N 1
ATOM 1987 C CA . LEU A 1 256 ? 13.586 -40.219 -29.297 1 33.28 256 LEU A CA 1
ATOM 1988 C C . LEU A 1 256 ? 13.531 -38.688 -29.281 1 33.28 256 LEU A C 1
ATOM 1990 O O . LEU A 1 256 ? 14.117 -38.031 -30.141 1 33.28 256 LEU A O 1
ATOM 1994 N N . ASN A 1 257 ? 12.672 -38.031 -28.484 1 38.66 257 ASN A N 1
ATOM 1995 C CA . ASN A 1 257 ? 12.492 -36.656 -28.031 1 38.66 257 ASN A CA 1
ATOM 1996 C C . ASN A 1 257 ? 13.828 -35.938 -27.953 1 38.66 257 ASN A C 1
ATOM 1998 O O . ASN A 1 257 ? 14.625 -36.188 -27.047 1 38.66 257 ASN A O 1
ATOM 2002 N N . THR A 1 258 ? 14.586 -35.688 -28.922 1 41.31 258 THR A N 1
ATOM 2003 C CA . THR A 1 258 ? 15.797 -34.875 -28.953 1 41.31 258 THR A CA 1
ATOM 2004 C C . THR A 1 258 ? 15.617 -33.594 -28.125 1 41.31 258 THR A C 1
ATOM 2006 O O . THR A 1 258 ? 14.953 -32.656 -28.562 1 41.31 258 THR A O 1
ATOM 2009 N N . VAL A 1 259 ? 15.484 -33.625 -26.812 1 52.38 259 VAL A N 1
ATOM 2010 C CA . VAL A 1 259 ? 15.555 -32.469 -25.906 1 52.38 259 VAL A CA 1
ATOM 2011 C C . VAL A 1 259 ? 16.594 -31.484 -26.422 1 52.38 259 VAL A C 1
ATOM 2013 O O . VAL A 1 259 ? 17.781 -31.812 -26.562 1 52.38 259 VAL A O 1
ATOM 2016 N N . ARG A 1 260 ? 16.297 -30.422 -27.312 1 60.97 260 ARG A N 1
ATOM 2017 C CA . ARG A 1 260 ? 17.125 -29.312 -27.719 1 60.97 260 ARG A CA 1
ATOM 2018 C C . ARG A 1 260 ? 18 -28.812 -26.562 1 60.97 260 ARG A C 1
ATOM 2020 O O . ARG A 1 260 ? 17.516 -28.656 -25.453 1 60.97 260 ARG A O 1
ATOM 2027 N N . GLN A 1 261 ? 19.234 -28.938 -26.672 1 74.44 261 GLN A N 1
ATOM 2028 C CA . GLN A 1 261 ? 20.172 -28.469 -25.656 1 74.44 261 GLN A CA 1
ATOM 2029 C C . GLN A 1 261 ? 20.188 -26.953 -25.594 1 74.44 261 GLN A C 1
ATOM 2031 O O . GLN A 1 261 ? 20.391 -26.281 -26.609 1 74.44 261 GLN A O 1
ATOM 2036 N N . HIS A 1 262 ? 19.672 -26.422 -24.484 1 86.12 262 HIS A N 1
ATOM 2037 C CA . HIS A 1 262 ? 19.641 -24.984 -24.25 1 86.12 262 HIS A CA 1
ATOM 2038 C C . HIS A 1 262 ? 20.938 -24.5 -23.609 1 86.12 262 HIS A C 1
ATOM 2040 O O . HIS A 1 262 ? 21.609 -25.266 -22.906 1 86.12 262 HIS A O 1
ATOM 2046 N N . GLU A 1 263 ? 21.359 -23.375 -23.859 1 88 263 GLU A N 1
ATOM 2047 C CA . GLU A 1 263 ? 22.609 -22.781 -23.406 1 88 263 GLU A CA 1
ATOM 2048 C C . GLU A 1 263 ? 22.703 -22.797 -21.891 1 88 263 GLU A C 1
ATOM 2050 O O . GLU A 1 263 ? 23.781 -23 -21.328 1 88 263 GLU A O 1
ATOM 2055 N N . ILE A 1 264 ? 21.625 -22.609 -21.234 1 92.44 264 ILE A N 1
ATOM 2056 C CA . ILE A 1 264 ? 21.625 -22.453 -19.781 1 92.44 264 ILE A CA 1
ATOM 2057 C C . ILE A 1 264 ? 22 -23.781 -19.125 1 92.44 264 ILE A C 1
ATOM 2059 O O . ILE A 1 264 ? 22.531 -23.797 -18 1 92.44 264 ILE A O 1
ATOM 2063 N N . GLU A 1 265 ? 21.859 -24.922 -19.766 1 92 265 GLU A N 1
ATOM 2064 C CA . GLU A 1 265 ? 22.109 -26.25 -19.203 1 92 265 GLU A CA 1
ATOM 2065 C C . GLU A 1 265 ? 23.609 -26.484 -19 1 92 265 GLU A C 1
ATOM 2067 O O . GLU A 1 265 ? 24 -27.234 -18.109 1 92 265 GLU A O 1
ATOM 2072 N N . GLN A 1 266 ? 24.359 -25.797 -19.828 1 90.81 266 GLN A N 1
ATOM 2073 C CA . GLN A 1 266 ? 25.812 -26 -19.734 1 90.81 266 GLN A CA 1
ATOM 2074 C C . GLN A 1 266 ? 26.531 -24.703 -19.422 1 90.81 266 GLN A C 1
ATOM 2076 O O . GLN A 1 266 ? 27.75 -24.625 -19.531 1 90.81 266 GLN A O 1
ATOM 2081 N N . PHE A 1 267 ? 25.844 -23.766 -19 1 92.81 267 PHE A N 1
ATOM 2082 C CA . PHE A 1 267 ? 26.422 -22.438 -18.812 1 92.81 267 PHE A CA 1
ATOM 2083 C C . PHE A 1 267 ? 27.5 -22.469 -17.734 1 92.81 267 PHE A C 1
ATOM 2085 O O . PHE A 1 267 ? 28.641 -22.062 -17.984 1 92.81 267 PHE A O 1
ATOM 2092 N N . TYR A 1 268 ? 27.188 -22.922 -16.578 1 92.44 268 TYR A N 1
ATOM 2093 C CA . TYR A 1 268 ? 28.125 -22.891 -15.469 1 92.44 268 TYR A CA 1
ATOM 2094 C C . TYR A 1 268 ? 29.25 -23.906 -15.672 1 92.44 268 TYR A C 1
ATOM 2096 O O . TYR A 1 268 ? 30.375 -23.672 -15.25 1 92.44 268 TYR A O 1
ATOM 2104 N N . ALA A 1 269 ? 28.938 -24.984 -16.344 1 88.25 269 ALA A N 1
ATOM 2105 C CA . ALA A 1 269 ? 29.984 -25.938 -16.703 1 88.25 269 ALA A CA 1
ATOM 2106 C C . ALA A 1 269 ? 30.969 -25.312 -17.688 1 88.25 269 ALA A C 1
ATOM 2108 O O . ALA A 1 269 ? 32.188 -25.547 -17.594 1 88.25 269 ALA A O 1
ATOM 2109 N N . ALA A 1 270 ? 30.406 -24.531 -18.594 1 87.19 270 ALA A N 1
ATOM 2110 C CA . ALA A 1 270 ? 31.234 -23.875 -19.594 1 87.19 270 ALA A CA 1
ATOM 2111 C C . ALA A 1 270 ? 32.094 -22.766 -18.953 1 87.19 270 ALA A C 1
ATOM 2113 O O . ALA A 1 270 ? 33.25 -22.578 -19.344 1 87.19 270 ALA A O 1
ATOM 2114 N N . VAL A 1 271 ? 31.516 -22.047 -18.031 1 84.75 271 VAL A N 1
ATOM 2115 C CA . VAL A 1 271 ? 32.219 -20.984 -17.344 1 84.75 271 VAL A CA 1
ATOM 2116 C C . VAL A 1 271 ? 33.344 -21.578 -16.5 1 84.75 271 VAL A C 1
ATOM 2118 O O . VAL A 1 271 ? 34.438 -20.984 -16.391 1 84.75 271 VAL A O 1
ATOM 2121 N N . ALA A 1 272 ? 33.094 -22.688 -15.852 1 83.19 272 ALA A N 1
ATOM 2122 C CA . ALA A 1 272 ? 34.125 -23.359 -15.047 1 83.19 272 ALA A CA 1
ATOM 2123 C C . ALA A 1 272 ? 35.281 -23.844 -15.914 1 83.19 272 ALA A C 1
ATOM 2125 O O . ALA A 1 272 ? 36.438 -23.844 -15.469 1 83.19 272 ALA A O 1
ATOM 2126 N N . ALA A 1 273 ? 35.031 -24.266 -17.047 1 81.69 273 ALA A N 1
ATOM 2127 C CA . ALA A 1 273 ? 36.031 -24.797 -17.953 1 81.69 273 ALA A CA 1
ATOM 2128 C C . ALA A 1 273 ? 36.906 -23.688 -18.531 1 81.69 273 ALA A C 1
ATOM 2130 O O . ALA A 1 273 ? 38.062 -23.906 -18.844 1 81.69 273 ALA A O 1
ATOM 2131 N N . LYS A 1 274 ? 36.312 -22.5 -18.766 1 73.5 274 LYS A N 1
ATOM 2132 C CA . LYS A 1 274 ? 37.062 -21.375 -19.328 1 73.5 274 LYS A CA 1
ATOM 2133 C C . LYS A 1 274 ? 37.062 -20.172 -18.375 1 73.5 274 LYS A C 1
ATOM 2135 O O . LYS A 1 274 ? 36.281 -19.234 -18.562 1 73.5 274 LYS A O 1
ATOM 2140 N N . PRO A 1 275 ? 37.844 -20.328 -17.328 1 63.06 275 PRO A N 1
ATOM 2141 C CA . PRO A 1 275 ? 37.75 -19.203 -16.391 1 63.06 275 PRO A CA 1
ATOM 2142 C C . PRO A 1 275 ? 38.219 -17.875 -17.016 1 63.06 275 PRO A C 1
ATOM 2144 O O . PRO A 1 275 ? 39.344 -17.781 -17.484 1 63.06 275 PRO A O 1
ATOM 2147 N N . SER A 1 276 ? 37.469 -17.312 -17.891 1 56.06 276 SER A N 1
ATOM 2148 C CA . SER A 1 276 ? 37.875 -16.031 -18.469 1 56.06 276 SER A CA 1
ATOM 2149 C C . SER A 1 276 ? 38.25 -15.031 -17.375 1 56.06 276 SER A C 1
ATOM 2151 O O . SER A 1 276 ? 37.781 -15.133 -16.234 1 56.06 276 SER A O 1
ATOM 2153 N N . ALA A 1 277 ? 39.312 -14.18 -17.594 1 50.03 277 ALA A N 1
ATOM 2154 C CA . ALA A 1 277 ? 39.938 -13.133 -16.766 1 50.03 277 ALA A CA 1
ATOM 2155 C C . ALA A 1 277 ? 38.875 -12.344 -16.016 1 50.03 277 ALA A C 1
ATOM 2157 O O . ALA A 1 277 ? 39.094 -11.875 -14.898 1 50.03 277 ALA A O 1
ATOM 2158 N N . ALA A 1 278 ? 37.812 -11.906 -16.641 1 49.84 278 ALA A N 1
ATOM 2159 C CA . ALA A 1 278 ? 36.812 -11 -16.109 1 49.84 278 ALA A CA 1
ATOM 2160 C C . ALA A 1 278 ? 36.125 -11.617 -14.898 1 49.84 278 ALA A C 1
ATOM 2162 O O . ALA A 1 278 ? 35.562 -10.898 -14.055 1 49.84 278 ALA A O 1
ATOM 2163 N N . ASP A 1 279 ? 36.25 -13.086 -14.781 1 55.75 279 ASP A N 1
ATOM 2164 C CA . ASP A 1 279 ? 35.312 -13.766 -13.875 1 55.75 279 ASP A CA 1
ATOM 2165 C C . ASP A 1 279 ? 35.969 -14.086 -12.539 1 55.75 279 ASP A C 1
ATOM 2167 O O . ASP A 1 279 ? 35.75 -15.148 -11.961 1 55.75 279 ASP A O 1
ATOM 2171 N N . LYS A 1 280 ? 36.938 -13.414 -12.266 1 57.69 280 LYS A N 1
ATOM 2172 C CA . LYS A 1 280 ? 37.594 -13.555 -10.961 1 57.69 280 LYS A CA 1
ATOM 2173 C C . LYS A 1 280 ? 36.562 -13.539 -9.836 1 57.69 280 LYS A C 1
ATOM 2175 O O . LYS A 1 280 ? 36.875 -13.891 -8.695 1 57.69 280 LYS A O 1
ATOM 2180 N N . ARG A 1 281 ? 35.406 -13.234 -10.25 1 65.19 281 ARG A N 1
ATOM 2181 C CA . ARG A 1 281 ? 34.406 -13.086 -9.188 1 65.19 281 ARG A CA 1
ATOM 2182 C C . ARG A 1 281 ? 33.625 -14.375 -9 1 65.19 281 ARG A C 1
ATOM 2184 O O . ARG A 1 281 ? 32.781 -14.477 -8.078 1 65.19 281 ARG A O 1
ATOM 2191 N N . LEU A 1 282 ? 34 -15.266 -9.891 1 80.94 282 LEU A N 1
ATOM 2192 C CA . LEU A 1 282 ? 33.281 -16.516 -9.773 1 80.94 282 LEU A CA 1
ATOM 2193 C C . LEU A 1 282 ? 34.156 -17.625 -9.211 1 80.94 282 LEU A C 1
ATOM 2195 O O . LEU A 1 282 ? 35.219 -17.891 -9.75 1 80.94 282 LEU A O 1
ATOM 2199 N N . SER A 1 283 ? 33.688 -18.141 -8.164 1 84.06 283 SER A N 1
ATOM 2200 C CA . SER A 1 283 ? 34.438 -19.203 -7.5 1 84.06 283 SER A CA 1
ATOM 2201 C C . SER A 1 283 ? 34.156 -20.562 -8.125 1 84.06 283 SER A C 1
ATOM 2203 O O . SER A 1 283 ? 33.031 -20.844 -8.516 1 84.06 283 SER A O 1
ATOM 2205 N N . GLN A 1 284 ? 35.156 -21.312 -8.258 1 82 284 GLN A N 1
ATOM 2206 C CA . GLN A 1 284 ? 35.031 -22.656 -8.82 1 82 284 GLN A CA 1
ATOM 2207 C C . GLN A 1 284 ? 34.125 -23.531 -7.953 1 82 284 GLN A C 1
ATOM 2209 O O . GLN A 1 284 ? 33.344 -24.328 -8.469 1 82 284 GLN A O 1
ATOM 2214 N N . ALA A 1 285 ? 34.219 -23.297 -6.715 1 86.12 285 ALA A N 1
ATOM 2215 C CA . ALA A 1 285 ? 33.406 -24.062 -5.785 1 86.12 285 ALA A CA 1
ATOM 2216 C C . ALA A 1 285 ? 31.906 -23.781 -6 1 86.12 285 ALA A C 1
ATOM 2218 O O . ALA A 1 285 ? 31.078 -24.672 -5.863 1 86.12 285 ALA A O 1
ATOM 2219 N N . ASP A 1 286 ? 31.641 -22.609 -6.414 1 92.12 286 ASP A N 1
ATOM 2220 C CA . ASP A 1 286 ? 30.234 -22.203 -6.543 1 92.12 286 ASP A CA 1
ATOM 2221 C C . ASP A 1 286 ? 29.656 -22.672 -7.871 1 92.12 286 ASP A C 1
ATOM 2223 O O . ASP A 1 286 ? 28.438 -22.828 -8 1 92.12 286 ASP A O 1
ATOM 2227 N N . THR A 1 287 ? 30.484 -22.922 -8.859 1 92.06 287 THR A N 1
ATOM 2228 C CA . THR A 1 287 ? 30.016 -23.328 -10.18 1 92.06 287 THR A CA 1
ATOM 2229 C C . THR A 1 287 ? 29.312 -24.688 -10.109 1 92.06 287 THR A C 1
ATOM 2231 O O . THR A 1 287 ? 28.328 -24.922 -10.828 1 92.06 287 THR A O 1
ATOM 2234 N N . SER A 1 288 ? 29.734 -25.469 -9.227 1 92.62 288 SER A N 1
ATOM 2235 C CA . SER A 1 288 ? 29.188 -26.812 -9.117 1 92.62 288 SER A CA 1
ATOM 2236 C C . SER A 1 288 ? 27.766 -26.797 -8.602 1 92.62 288 SER A C 1
ATOM 2238 O O . SER A 1 288 ? 26.859 -27.359 -9.219 1 92.62 288 SER A O 1
ATOM 2240 N N . TRP A 1 289 ? 27.562 -26.156 -7.426 1 94.69 289 TRP A N 1
ATOM 2241 C CA . TRP A 1 289 ? 26.219 -26.141 -6.879 1 94.69 289 TRP A CA 1
ATOM 2242 C C . TRP A 1 289 ? 25.281 -25.297 -7.746 1 94.69 289 TRP A C 1
ATOM 2244 O O . TRP A 1 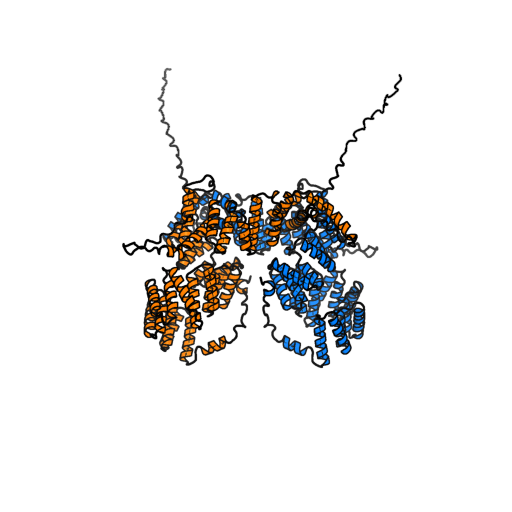289 ? 24.078 -25.562 -7.816 1 94.69 289 TRP A O 1
ATOM 2254 N N . MET A 1 290 ? 25.781 -24.297 -8.414 1 96 290 MET A N 1
ATOM 2255 C CA . MET A 1 290 ? 24.969 -23.484 -9.312 1 96 290 MET A CA 1
ATOM 2256 C C . MET A 1 290 ? 24.484 -24.312 -10.5 1 96 290 MET A C 1
ATOM 2258 O O . MET A 1 290 ? 23.328 -24.188 -10.93 1 96 290 MET A O 1
ATOM 2262 N N . GLN A 1 291 ? 25.406 -25.125 -10.984 1 94.94 291 GLN A N 1
ATOM 2263 C CA . GLN A 1 291 ? 25.016 -26.031 -12.062 1 94.94 291 GLN A CA 1
ATOM 2264 C C . GLN A 1 291 ? 23.953 -27.031 -11.594 1 94.94 291 GLN A C 1
ATOM 2266 O O . GLN A 1 291 ? 23.016 -27.344 -12.336 1 94.94 291 GLN A O 1
ATOM 2271 N N . THR A 1 292 ? 24.141 -27.516 -10.414 1 96.31 292 THR A N 1
ATOM 2272 C CA . THR A 1 292 ? 23.172 -28.422 -9.836 1 96.31 292 THR A CA 1
ATOM 2273 C C . THR A 1 292 ? 21.812 -27.734 -9.664 1 96.31 292 THR A C 1
ATOM 2275 O O . THR A 1 292 ? 20.766 -28.344 -9.867 1 96.31 292 THR A O 1
ATOM 2278 N N . LEU A 1 293 ? 21.859 -26.484 -9.266 1 97.25 293 LEU A N 1
ATOM 2279 C CA . LEU A 1 293 ? 20.641 -25.703 -9.109 1 97.25 293 LEU A CA 1
ATOM 2280 C C . LEU A 1 293 ? 19.906 -25.562 -10.445 1 97.25 293 LEU A C 1
ATOM 2282 O O . LEU A 1 293 ? 18.688 -25.75 -10.508 1 97.25 293 LEU A O 1
ATOM 2286 N N . VAL A 1 294 ? 20.609 -25.25 -11.477 1 97.12 294 VAL A N 1
ATOM 2287 C CA . VAL A 1 294 ? 20.031 -25.109 -12.812 1 97.12 294 VAL A CA 1
ATOM 2288 C C . VAL A 1 294 ? 19.438 -26.438 -13.266 1 97.12 294 VAL A C 1
ATOM 2290 O O . VAL A 1 294 ? 18.328 -26.484 -13.797 1 97.12 294 VAL A O 1
ATOM 2293 N N . ALA A 1 295 ? 20.156 -27.5 -13.008 1 96.31 295 ALA A N 1
ATOM 2294 C CA . ALA A 1 295 ? 19.703 -28.828 -13.391 1 96.31 295 ALA A CA 1
ATOM 2295 C C . ALA A 1 295 ? 18.406 -29.188 -12.664 1 96.31 295 ALA A C 1
ATOM 2297 O O . ALA A 1 295 ? 17.484 -29.766 -13.258 1 96.31 295 ALA A O 1
ATOM 2298 N N . ALA A 1 296 ? 18.344 -28.891 -11.398 1 97.31 296 ALA A N 1
ATOM 2299 C CA . ALA A 1 296 ? 17.156 -29.172 -10.594 1 97.31 296 ALA A CA 1
ATOM 2300 C C . ALA A 1 296 ? 15.93 -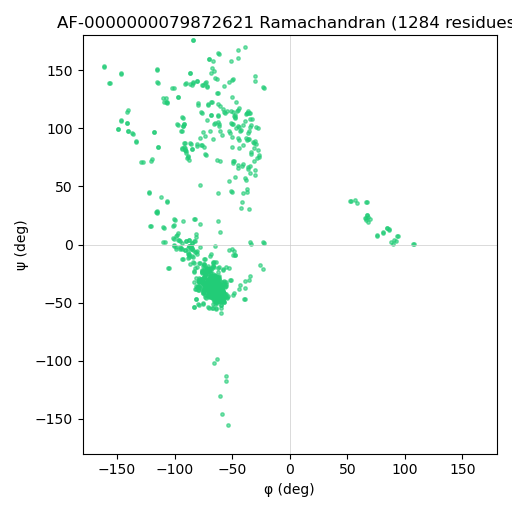28.469 -11.172 1 97.31 296 ALA A C 1
ATOM 2302 O O . ALA A 1 296 ? 14.883 -29.094 -11.359 1 97.31 296 ALA A O 1
ATOM 2303 N N . HIS A 1 297 ? 16.062 -27.203 -11.492 1 96.69 297 HIS A N 1
ATOM 2304 C CA . HIS A 1 297 ? 14.945 -26.438 -12 1 96.69 297 HIS A CA 1
ATOM 2305 C C . HIS A 1 297 ? 14.586 -26.844 -13.43 1 96.69 297 HIS A C 1
ATOM 2307 O O . HIS A 1 297 ? 13.414 -26.891 -13.789 1 96.69 297 HIS A O 1
ATOM 2313 N N . MET A 1 298 ? 15.586 -27.172 -14.219 1 94.38 298 MET A N 1
ATOM 2314 C CA . MET A 1 298 ? 15.336 -27.641 -15.578 1 94.38 298 MET A CA 1
ATOM 2315 C C . MET A 1 298 ? 14.547 -28.938 -15.578 1 94.38 298 MET A C 1
ATOM 2317 O O . MET A 1 298 ? 13.57 -29.078 -16.312 1 94.38 298 MET A O 1
ATOM 2321 N N . ASP A 1 299 ? 14.992 -29.828 -14.75 1 93.94 299 ASP A N 1
ATOM 2322 C CA . ASP A 1 299 ? 14.305 -31.109 -14.633 1 93.94 299 ASP A CA 1
ATOM 2323 C C . ASP A 1 299 ? 12.891 -30.922 -14.086 1 93.94 299 ASP A C 1
ATOM 2325 O O . ASP A 1 299 ? 11.953 -31.594 -14.531 1 93.94 299 ASP A O 1
ATOM 2329 N N . ALA A 1 300 ? 12.719 -30.047 -13.133 1 93.94 300 ALA A N 1
ATOM 2330 C CA . ALA A 1 300 ? 11.398 -29.766 -12.57 1 93.94 300 ALA A CA 1
ATOM 2331 C C . ALA A 1 300 ? 10.453 -29.219 -13.641 1 93.94 300 ALA A C 1
ATOM 2333 O O . ALA A 1 300 ? 9.305 -29.656 -13.734 1 93.94 300 ALA A O 1
ATOM 2334 N N . GLU A 1 301 ? 10.945 -28.359 -14.508 1 89 301 GLU A N 1
ATOM 2335 C CA . GLU A 1 301 ? 10.125 -27.734 -15.547 1 89 301 GLU A CA 1
ATOM 2336 C C . GLU A 1 301 ? 9.797 -28.734 -16.656 1 89 301 GLU A C 1
ATOM 2338 O O . GLU A 1 301 ? 8.727 -28.656 -17.266 1 89 301 GLU A O 1
ATOM 2343 N N . ARG A 1 302 ? 10.688 -29.672 -16.875 1 85.06 302 ARG A N 1
ATOM 2344 C CA . ARG A 1 302 ? 10.508 -30.656 -17.938 1 85.06 302 ARG A CA 1
ATOM 2345 C C . ARG A 1 302 ? 9.656 -31.828 -17.438 1 85.06 302 ARG A C 1
ATOM 2347 O O . ARG A 1 302 ? 9.312 -32.719 -18.219 1 85.06 302 ARG A O 1
ATOM 2354 N N . GLY A 1 303 ? 9.406 -31.891 -16.172 1 83.94 303 GLY A N 1
ATOM 2355 C CA . GLY A 1 303 ? 8.555 -32.938 -15.602 1 83.94 303 GLY A CA 1
ATOM 2356 C C . GLY A 1 303 ? 9.344 -34.125 -15.109 1 83.94 303 GLY A C 1
ATOM 2357 O O . GLY A 1 303 ? 8.766 -35.188 -14.836 1 83.94 303 GLY A O 1
ATOM 2358 N N . ASN A 1 304 ? 10.648 -34 -15.117 1 90.31 304 ASN A N 1
ATOM 2359 C CA . ASN A 1 304 ? 11.484 -35.031 -14.562 1 90.31 304 ASN A CA 1
ATOM 2360 C C . ASN A 1 304 ? 11.57 -34.938 -13.039 1 90.31 304 ASN A C 1
ATOM 2362 O O . ASN A 1 304 ? 12.555 -34.438 -12.492 1 90.31 304 ASN A O 1
ATOM 2366 N N . TYR A 1 305 ? 10.656 -35.531 -12.406 1 91.75 305 TYR A N 1
ATOM 2367 C CA . TYR A 1 305 ? 10.477 -35.375 -10.969 1 91.75 305 TYR A CA 1
ATOM 2368 C C . TYR A 1 305 ? 11.641 -35.969 -10.203 1 91.75 305 TYR A C 1
ATOM 2370 O O . TYR A 1 305 ? 12.242 -35.312 -9.344 1 91.75 305 TYR A O 1
ATOM 2378 N N . ARG A 1 306 ? 11.977 -37.219 -10.516 1 94.25 306 ARG A N 1
ATOM 2379 C CA . ARG A 1 306 ? 13 -37.938 -9.773 1 94.25 306 ARG A CA 1
ATOM 2380 C C . ARG A 1 306 ? 14.344 -37.25 -9.859 1 94.25 306 ARG A C 1
ATOM 2382 O O . ARG A 1 306 ? 15.008 -37.031 -8.836 1 94.25 306 ARG A O 1
ATOM 2389 N N . ALA A 1 307 ? 14.672 -36.844 -11.07 1 96.25 307 ALA A N 1
ATOM 2390 C CA . ALA A 1 307 ? 15.945 -36.156 -11.266 1 96.25 307 ALA A CA 1
ATOM 2391 C C . ALA A 1 307 ? 15.961 -34.812 -10.531 1 96.25 307 ALA A C 1
ATOM 2393 O O . ALA A 1 307 ? 16.984 -34.438 -9.945 1 96.25 307 ALA A O 1
ATOM 2394 N N . ALA A 1 308 ? 14.898 -34.125 -10.57 1 97.25 308 ALA A N 1
ATOM 2395 C CA . ALA A 1 308 ? 14.797 -32.812 -9.906 1 97.25 308 ALA A CA 1
ATOM 2396 C C . ALA A 1 308 ? 14.961 -32.969 -8.398 1 97.25 308 ALA A C 1
ATOM 2398 O O . ALA A 1 308 ? 15.734 -32.219 -7.785 1 97.25 308 ALA A O 1
ATOM 2399 N N . VAL A 1 309 ? 14.273 -33.938 -7.805 1 96.25 309 VAL A N 1
ATOM 2400 C CA . VAL A 1 309 ? 14.32 -34.125 -6.359 1 96.25 309 VAL A CA 1
ATOM 2401 C C . VAL A 1 309 ? 15.727 -34.562 -5.941 1 96.25 309 VAL A C 1
ATOM 2403 O O . VAL A 1 309 ? 16.219 -34.125 -4.895 1 96.25 309 VAL A O 1
ATOM 2406 N N . GLU A 1 310 ? 16.312 -35.344 -6.773 1 96.44 310 GLU A N 1
ATOM 2407 C CA . GLU A 1 310 ? 17.688 -35.75 -6.477 1 96.44 310 GLU A CA 1
ATOM 2408 C C . GLU A 1 310 ? 18.625 -34.562 -6.461 1 96.44 310 GLU A C 1
ATOM 2410 O O . GLU A 1 310 ? 19.484 -34.469 -5.582 1 96.44 310 GLU A O 1
ATOM 2415 N N . SER A 1 311 ? 18.5 -33.719 -7.414 1 97.31 311 SER A N 1
ATOM 2416 C CA . SER A 1 311 ? 19.328 -32.5 -7.469 1 97.31 311 SER A CA 1
ATOM 2417 C C . SER A 1 311 ? 19.047 -31.594 -6.277 1 97.31 311 SER A C 1
ATOM 2419 O O . SER A 1 311 ? 19.969 -31.016 -5.695 1 97.31 311 SER A O 1
ATOM 2421 N N . PHE A 1 312 ? 17.797 -31.422 -5.867 1 97.06 312 PHE A N 1
ATOM 2422 C CA . PHE A 1 312 ? 17.469 -30.609 -4.707 1 97.06 312 PHE A CA 1
ATOM 2423 C C . PHE A 1 312 ? 18.031 -31.219 -3.434 1 97.06 312 PHE A C 1
ATOM 2425 O O . PHE A 1 312 ? 18.484 -30.5 -2.539 1 97.06 312 PHE A O 1
ATOM 2432 N N . ASN A 1 313 ? 18.016 -32.5 -3.381 1 94.94 313 ASN A N 1
ATOM 2433 C CA . ASN A 1 313 ? 18.609 -33.156 -2.236 1 94.94 313 ASN A CA 1
ATOM 2434 C C . ASN A 1 313 ? 20.125 -32.938 -2.184 1 94.94 313 ASN A C 1
ATOM 2436 O O . ASN A 1 313 ? 20.688 -32.781 -1.103 1 94.94 313 ASN A O 1
ATOM 2440 N N . ALA A 1 314 ? 20.734 -33 -3.365 1 95.19 314 ALA A N 1
ATOM 2441 C CA . ALA A 1 314 ? 22.156 -32.719 -3.436 1 95.19 314 ALA A CA 1
ATOM 2442 C C . ALA A 1 314 ? 22.469 -31.312 -2.916 1 95.19 314 ALA A C 1
ATOM 2444 O O . ALA A 1 314 ? 23.453 -31.109 -2.213 1 95.19 314 ALA A O 1
ATOM 2445 N N . LEU A 1 315 ? 21.625 -30.391 -3.262 1 95.56 315 LEU A N 1
ATOM 2446 C CA . LEU A 1 315 ? 21.797 -29.016 -2.793 1 95.56 315 LEU A CA 1
ATOM 2447 C C . LEU A 1 315 ? 21.562 -28.922 -1.289 1 95.56 315 LEU A C 1
ATOM 2449 O O . LEU A 1 315 ? 22.234 -28.156 -0.599 1 95.56 315 LEU A O 1
ATOM 2453 N N . ASP A 1 316 ? 20.672 -29.688 -0.782 1 92.5 316 ASP A N 1
ATOM 2454 C CA . ASP A 1 316 ? 20.359 -29.703 0.643 1 92.5 316 ASP A CA 1
ATOM 2455 C C . ASP A 1 316 ? 21.547 -30.219 1.458 1 92.5 316 ASP A C 1
ATOM 2457 O O . ASP A 1 316 ? 21.688 -29.875 2.631 1 92.5 316 ASP A O 1
ATOM 2461 N N . ARG A 1 317 ? 22.344 -31.031 0.819 1 91.19 317 ARG A N 1
ATOM 2462 C CA . ARG A 1 317 ? 23.531 -31.531 1.498 1 91.19 317 ARG A CA 1
ATOM 2463 C C . ARG A 1 317 ? 24.578 -30.438 1.657 1 91.19 317 ARG A C 1
ATOM 2465 O O . ARG A 1 317 ? 25.312 -30.422 2.646 1 91.19 317 ARG A O 1
ATOM 2472 N N . ILE A 1 318 ? 24.578 -29.562 0.686 1 91.5 318 ILE A N 1
ATOM 2473 C CA . ILE A 1 318 ? 25.516 -28.453 0.728 1 91.5 318 ILE A CA 1
ATOM 2474 C C . ILE A 1 318 ? 24.969 -27.344 1.625 1 91.5 318 ILE A C 1
ATOM 2476 O O . ILE A 1 318 ? 25.688 -26.812 2.471 1 91.5 318 ILE A O 1
ATOM 2480 N N . PHE A 1 319 ? 23.719 -27.031 1.421 1 93.69 319 PHE A N 1
ATOM 2481 C CA . PHE A 1 319 ? 23 -26.016 2.184 1 93.69 319 PHE A CA 1
ATOM 2482 C C . PHE A 1 319 ? 21.828 -26.625 2.939 1 93.69 319 PHE A C 1
ATOM 2484 O O . PHE A 1 319 ? 20.703 -26.688 2.426 1 93.69 319 PHE A O 1
ATOM 2491 N N . PRO A 1 320 ? 22.031 -26.922 4.133 1 91.62 320 PRO A N 1
ATOM 2492 C CA . PRO A 1 320 ? 21 -27.688 4.848 1 91.62 320 PRO A CA 1
ATOM 2493 C C . PRO A 1 320 ? 19.766 -26.859 5.18 1 91.62 320 PRO A C 1
ATOM 2495 O O . PRO A 1 320 ? 19.891 -25.703 5.594 1 91.62 320 PRO A O 1
ATOM 2498 N N . LYS A 1 321 ? 18.625 -27.422 5.043 1 90.62 321 LYS A N 1
ATOM 2499 C CA . LYS A 1 321 ? 17.344 -26.844 5.418 1 90.62 321 LYS A CA 1
ATOM 2500 C C . LYS A 1 321 ? 17.156 -25.453 4.801 1 90.62 321 LYS A C 1
ATOM 2502 O O . LYS A 1 321 ? 16.719 -24.531 5.48 1 90.62 321 LYS A O 1
ATOM 2507 N N . ASN A 1 322 ? 17.641 -25.344 3.572 1 93.69 322 ASN A N 1
ATOM 2508 C CA . ASN A 1 322 ? 17.406 -24.062 2.918 1 93.69 322 ASN A CA 1
ATOM 2509 C C . ASN A 1 322 ? 15.977 -23.938 2.43 1 93.69 322 ASN A C 1
ATOM 2511 O O . ASN A 1 322 ? 15.391 -24.906 1.946 1 93.69 322 ASN A O 1
ATOM 2515 N N . LEU A 1 323 ? 15.398 -22.828 2.631 1 96.19 323 LEU A N 1
ATOM 2516 C CA . LEU A 1 323 ? 13.984 -22.594 2.371 1 96.19 323 LEU A CA 1
ATOM 2517 C C . LEU A 1 323 ? 13.672 -22.734 0.884 1 96.19 323 LEU A C 1
ATOM 2519 O O . LEU A 1 323 ? 12.641 -23.297 0.514 1 96.19 323 LEU A O 1
ATOM 2523 N N . HIS A 1 324 ? 14.562 -22.312 -0.011 1 96.75 324 HIS A N 1
ATOM 2524 C CA . HIS A 1 324 ? 14.344 -22.328 -1.453 1 96.75 324 HIS A CA 1
ATOM 2525 C C . HIS A 1 324 ? 14.094 -23.75 -1.951 1 96.75 324 HIS A C 1
ATOM 2527 O O . HIS A 1 324 ? 13.102 -24.016 -2.629 1 96.75 324 HIS A O 1
ATOM 2533 N N . CYS A 1 325 ? 14.961 -24.625 -1.598 1 96.5 325 CYS A N 1
ATOM 2534 C CA . CYS A 1 325 ? 14.867 -26.016 -2.061 1 96.5 325 CYS A CA 1
ATOM 2535 C C . CYS A 1 325 ? 13.688 -26.719 -1.409 1 96.5 325 CYS A C 1
ATOM 2537 O O . CYS A 1 325 ? 12.984 -27.5 -2.062 1 96.5 325 CYS A O 1
ATOM 2539 N N . LEU A 1 326 ? 13.414 -26.453 -0.142 1 96.94 326 LEU A N 1
ATOM 2540 C CA . LEU A 1 326 ? 12.305 -27.078 0.562 1 96.94 326 LEU A CA 1
ATOM 2541 C C . LEU A 1 326 ? 10.977 -26.719 -0.093 1 96.94 326 LEU A C 1
ATOM 2543 O O . LEU A 1 326 ? 10.141 -27.594 -0.334 1 96.94 326 LEU A O 1
ATOM 2547 N N . LEU A 1 327 ? 10.812 -25.5 -0.4 1 97.38 327 LEU A N 1
ATOM 2548 C CA . LEU A 1 327 ? 9.562 -25.047 -0.993 1 97.38 327 LEU A CA 1
ATOM 2549 C C . LEU A 1 327 ? 9.367 -25.641 -2.383 1 97.38 327 LEU A C 1
ATOM 2551 O O . LEU A 1 327 ? 8.266 -26.078 -2.721 1 97.38 327 LEU A O 1
ATOM 2555 N N . ARG A 1 328 ? 10.453 -25.688 -3.125 1 96.94 328 ARG A N 1
ATOM 2556 C CA . ARG A 1 328 ? 10.375 -26.234 -4.477 1 96.94 328 ARG A CA 1
ATOM 2557 C C . ARG A 1 328 ? 10.102 -27.719 -4.449 1 96.94 328 ARG A C 1
ATOM 2559 O O . ARG A 1 328 ? 9.305 -28.234 -5.25 1 96.94 328 ARG A O 1
ATOM 2566 N N . LYS A 1 329 ? 10.719 -28.391 -3.557 1 96.69 329 LYS A N 1
ATOM 2567 C CA . LYS A 1 329 ? 10.492 -29.828 -3.4 1 96.69 329 LYS A CA 1
ATOM 2568 C C . LYS A 1 329 ? 9.039 -30.109 -3.012 1 96.69 329 LYS A C 1
ATOM 2570 O O . LYS A 1 329 ? 8.398 -30.984 -3.58 1 96.69 329 LYS A O 1
ATOM 2575 N N . GLY A 1 330 ? 8.523 -29.375 -2.021 1 96.69 330 GLY A N 1
ATOM 2576 C CA . GLY A 1 330 ? 7.137 -29.531 -1.624 1 96.69 330 GLY A CA 1
ATOM 2577 C C . GLY A 1 330 ? 6.16 -29.312 -2.766 1 96.69 330 GLY A C 1
ATOM 2578 O O . GLY A 1 330 ? 5.203 -30.078 -2.922 1 96.69 330 GLY A O 1
ATOM 2579 N N . ALA A 1 331 ? 6.418 -28.328 -3.559 1 96 331 ALA A N 1
ATOM 2580 C CA . ALA A 1 331 ? 5.555 -28.016 -4.699 1 96 331 ALA A CA 1
ATOM 2581 C C . ALA A 1 331 ? 5.578 -29.156 -5.719 1 96 331 ALA A C 1
ATOM 2583 O O . ALA A 1 331 ? 4.543 -29.516 -6.277 1 96 331 ALA A O 1
ATOM 2584 N N . LEU A 1 332 ? 6.746 -29.688 -5.984 1 95 332 LEU A N 1
ATOM 2585 C CA . LEU A 1 332 ? 6.891 -30.797 -6.918 1 95 332 LEU A CA 1
ATOM 2586 C C . LEU A 1 332 ? 6.148 -32.031 -6.418 1 95 332 LEU A C 1
ATOM 2588 O O . LEU A 1 332 ? 5.547 -32.781 -7.207 1 95 332 LEU A O 1
ATOM 2592 N N . GLU A 1 333 ? 6.207 -32.25 -5.152 1 95.56 333 GLU A N 1
ATOM 2593 C CA . GLU A 1 333 ? 5.512 -33.375 -4.551 1 95.56 333 GLU A CA 1
ATOM 2594 C C . GLU A 1 333 ? 4 -33.25 -4.703 1 95.56 333 GLU A C 1
ATOM 2596 O O . GLU A 1 333 ? 3.301 -34.219 -4.93 1 95.56 333 GLU A O 1
ATOM 2601 N N . ILE A 1 334 ? 3.486 -32.062 -4.605 1 93.88 334 ILE A N 1
ATOM 2602 C CA . ILE A 1 334 ? 2.062 -31.812 -4.82 1 93.88 334 ILE A CA 1
ATOM 2603 C C . ILE A 1 334 ? 1.695 -32.125 -6.266 1 93.88 334 ILE A C 1
ATOM 2605 O O . ILE A 1 334 ? 0.674 -32.781 -6.527 1 93.88 334 ILE A O 1
ATOM 2609 N N . ASP A 1 335 ? 2.537 -31.703 -7.188 1 89.06 335 ASP A N 1
ATOM 2610 C CA . ASP A 1 335 ? 2.283 -31.906 -8.609 1 89.06 335 ASP A CA 1
ATOM 2611 C C . ASP A 1 335 ? 2.242 -33.406 -8.953 1 89.06 335 ASP A C 1
ATOM 2613 O O . ASP A 1 335 ? 1.532 -33.812 -9.867 1 89.06 335 ASP A O 1
ATOM 2617 N N . GLN A 1 336 ? 2.992 -34.188 -8.195 1 88.12 336 GLN A N 1
ATOM 2618 C CA . GLN A 1 336 ? 3.008 -35.625 -8.383 1 88.12 336 GLN A CA 1
ATOM 2619 C C . GLN A 1 336 ? 1.938 -36.312 -7.535 1 88.12 336 GLN A C 1
ATOM 2621 O O . GLN A 1 336 ? 1.916 -37.531 -7.418 1 88.12 336 GLN A O 1
ATOM 2626 N N . GLU A 1 337 ? 1.093 -35.562 -6.793 1 87.5 337 GLU A N 1
ATOM 2627 C CA . GLU A 1 337 ? -0.027 -36 -5.973 1 87.5 337 GLU A CA 1
ATOM 2628 C C . GLU A 1 337 ? 0.46 -36.781 -4.762 1 87.5 337 GLU A C 1
ATOM 2630 O O . GLU A 1 337 ? -0.217 -37.719 -4.297 1 87.5 337 GLU A O 1
ATOM 2635 N N . LEU A 1 338 ? 1.696 -36.531 -4.383 1 92.69 338 LEU A N 1
ATOM 2636 C CA . LEU A 1 338 ? 2.221 -37.094 -3.133 1 92.69 338 LEU A CA 1
ATOM 2637 C C . LEU A 1 338 ? 1.921 -36.156 -1.967 1 92.69 338 LEU A C 1
ATOM 2639 O O . LEU A 1 338 ? 2.83 -35.5 -1.419 1 92.69 338 LEU A O 1
ATOM 2643 N N . LEU A 1 339 ? 0.752 -36.125 -1.521 1 93.81 339 LEU A N 1
ATOM 2644 C CA . LEU A 1 339 ? 0.235 -35.094 -0.607 1 93.81 339 LEU A CA 1
ATOM 2645 C C . LEU A 1 339 ? 0.842 -35.281 0.783 1 93.81 339 LEU A C 1
ATOM 2647 O O . LEU A 1 339 ? 1.139 -34.281 1.454 1 93.81 339 LEU A O 1
ATOM 2651 N N . HIS A 1 340 ? 0.995 -36.5 1.22 1 94.69 340 HIS A N 1
ATOM 2652 C CA . HIS A 1 340 ? 1.549 -36.719 2.549 1 94.69 340 HIS A CA 1
ATOM 2653 C C . HIS A 1 340 ? 2.988 -36.219 2.639 1 94.69 340 HIS A C 1
ATOM 2655 O O . HIS A 1 340 ? 3.348 -35.5 3.576 1 94.69 340 HIS A O 1
ATOM 2661 N N . GLN A 1 341 ? 3.744 -36.594 1.645 1 95.75 341 GLN A N 1
ATOM 2662 C CA . GLN A 1 341 ? 5.133 -36.156 1.604 1 95.75 341 GLN A CA 1
ATOM 2663 C C . GLN A 1 341 ? 5.23 -34.656 1.521 1 95.75 341 GLN A C 1
ATOM 2665 O O . GLN A 1 341 ? 6.07 -34.031 2.184 1 95.75 341 GLN A O 1
ATOM 2670 N N . ALA A 1 342 ? 4.43 -34.062 0.699 1 97.56 342 ALA A N 1
ATOM 2671 C CA . ALA A 1 342 ? 4.402 -32.625 0.548 1 97.56 342 ALA A CA 1
ATOM 2672 C C . ALA A 1 342 ? 4.09 -31.938 1.875 1 97.56 342 ALA A C 1
ATOM 2674 O O . ALA A 1 342 ? 4.703 -30.922 2.219 1 97.56 342 ALA A O 1
ATOM 2675 N N . HIS A 1 343 ? 3.146 -32.5 2.623 1 97.12 343 HIS A N 1
ATOM 2676 C CA . HIS A 1 343 ? 2.766 -31.969 3.92 1 97.12 343 HIS A CA 1
ATOM 2677 C C . HIS A 1 343 ? 3.949 -31.953 4.879 1 97.12 343 HIS A C 1
ATOM 2679 O O . HIS A 1 343 ? 4.188 -30.953 5.562 1 97.12 343 HIS A O 1
ATOM 2685 N N . VAL A 1 344 ? 4.664 -33 4.875 1 96.75 344 VAL A N 1
ATOM 2686 C CA . VAL A 1 344 ? 5.828 -33.125 5.754 1 96.75 344 VAL A CA 1
ATOM 2687 C C . VAL A 1 344 ? 6.887 -32.094 5.336 1 96.75 344 VAL A C 1
ATOM 2689 O O . VAL A 1 344 ? 7.469 -31.422 6.18 1 96.75 344 VAL A O 1
ATOM 2692 N N . THR A 1 345 ? 7.152 -32 4.059 1 97.44 345 THR A N 1
ATOM 2693 C CA . THR A 1 345 ? 8.156 -31.094 3.529 1 97.44 345 THR A CA 1
ATOM 2694 C C . THR A 1 345 ? 7.777 -29.641 3.834 1 97.44 345 THR A C 1
ATOM 2696 O O . THR A 1 345 ? 8.633 -28.844 4.23 1 97.44 345 THR A O 1
ATOM 2699 N N . PHE A 1 346 ? 6.535 -29.281 3.693 1 97.88 346 PHE A N 1
ATOM 2700 C CA . PHE A 1 346 ? 6.09 -27.922 3.973 1 97.88 346 PHE A CA 1
ATOM 2701 C C . PHE A 1 346 ? 6.133 -27.625 5.469 1 97.88 346 PHE A C 1
ATOM 2703 O O . PHE A 1 346 ? 6.406 -26.5 5.883 1 97.88 346 PHE A O 1
ATOM 2710 N N . LYS A 1 347 ? 5.844 -28.625 6.258 1 96.44 347 LYS A N 1
ATOM 2711 C CA . LYS A 1 347 ? 5.992 -28.453 7.699 1 96.44 347 LYS A CA 1
ATOM 2712 C C . LYS A 1 347 ? 7.438 -28.141 8.07 1 96.44 347 LYS A C 1
ATOM 2714 O O . LYS A 1 347 ? 7.691 -27.312 8.938 1 96.44 347 LYS A O 1
ATOM 2719 N N . ARG A 1 348 ? 8.32 -28.844 7.395 1 96.31 348 ARG A N 1
ATOM 2720 C CA . ARG A 1 348 ? 9.742 -28.562 7.59 1 96.31 348 ARG A CA 1
ATOM 2721 C C . ARG A 1 348 ? 10.078 -27.141 7.152 1 96.31 348 ARG A C 1
ATOM 2723 O O . ARG A 1 348 ? 10.859 -26.453 7.812 1 96.31 348 ARG A O 1
ATOM 2730 N N . ALA A 1 349 ? 9.57 -26.734 6.039 1 96.88 349 ALA A N 1
ATOM 2731 C CA . ALA A 1 349 ? 9.789 -25.375 5.559 1 96.88 349 ALA A CA 1
ATOM 2732 C C . ALA A 1 349 ? 9.281 -24.359 6.566 1 96.88 349 ALA A C 1
ATOM 2734 O O . ALA A 1 349 ? 9.93 -23.328 6.797 1 96.88 349 ALA A O 1
ATOM 2735 N N . ARG A 1 350 ? 8.133 -24.625 7.227 1 95.88 350 ARG A N 1
ATOM 2736 C CA . ARG A 1 350 ? 7.543 -23.719 8.219 1 95.88 350 ARG A CA 1
ATOM 2737 C C . ARG A 1 350 ? 8.398 -23.672 9.477 1 95.88 350 ARG A C 1
ATOM 2739 O O . ARG A 1 350 ? 8.453 -22.641 10.148 1 95.88 350 ARG A O 1
ATOM 2746 N N . GLN A 1 351 ? 9.039 -24.75 9.742 1 94.44 351 GLN A N 1
ATOM 2747 C CA . GLN A 1 351 ? 9.938 -24.797 10.898 1 94.44 351 GLN A CA 1
ATOM 2748 C C . GLN A 1 351 ? 11.188 -23.953 10.656 1 94.44 351 GLN A C 1
ATOM 2750 O O . GLN A 1 351 ? 11.711 -23.344 11.586 1 94.44 351 GLN A O 1
ATOM 2755 N N . THR A 1 352 ? 11.633 -23.984 9.414 1 93.88 352 THR A N 1
ATOM 2756 C CA . THR A 1 352 ? 12.805 -23.188 9.039 1 93.88 352 THR A CA 1
ATOM 2757 C C . THR A 1 352 ? 12.492 -21.703 9.109 1 93.88 352 THR A C 1
ATOM 2759 O O . THR A 1 352 ? 13.305 -20.906 9.602 1 93.88 352 THR A O 1
ATOM 2762 N N . ASP A 1 353 ? 11.367 -21.312 8.625 1 94.88 353 ASP A N 1
ATOM 2763 C CA . ASP A 1 353 ? 10.906 -19.922 8.648 1 94.88 353 ASP A CA 1
ATOM 2764 C C . ASP A 1 353 ? 9.383 -19.844 8.734 1 94.88 353 ASP A C 1
ATOM 2766 O O . ASP A 1 353 ? 8.703 -19.844 7.707 1 94.88 353 ASP A O 1
ATOM 2770 N N . GLU A 1 354 ? 8.922 -19.641 9.852 1 94.81 354 GLU A N 1
ATOM 2771 C CA . GLU A 1 354 ? 7.48 -19.656 10.102 1 94.81 354 GLU A CA 1
ATOM 2772 C C . GLU A 1 354 ? 6.812 -18.406 9.547 1 94.81 354 GLU A C 1
ATOM 2774 O O . GLU A 1 354 ? 5.594 -18.375 9.367 1 94.81 354 GLU A O 1
ATOM 2779 N N . LEU A 1 355 ? 7.578 -17.391 9.172 1 96.38 355 LEU A N 1
ATOM 2780 C CA . LEU A 1 355 ? 7.016 -16.109 8.758 1 96.38 355 LEU A CA 1
ATOM 2781 C C . LEU A 1 355 ? 7.004 -16 7.234 1 96.38 355 LEU A C 1
ATOM 2783 O O . LEU A 1 355 ? 6.531 -15 6.688 1 96.38 355 LEU A O 1
ATOM 2787 N N . ASN A 1 356 ? 7.504 -17.031 6.566 1 95.94 356 ASN A N 1
ATOM 2788 C CA . ASN A 1 356 ? 7.516 -17 5.105 1 95.94 356 ASN A CA 1
ATOM 2789 C C . ASN A 1 356 ? 6.113 -17.172 4.531 1 95.94 356 ASN A C 1
ATOM 2791 O O . ASN A 1 356 ? 5.355 -18.031 4.98 1 95.94 356 ASN A O 1
ATOM 2795 N N . LEU A 1 357 ? 5.75 -16.391 3.535 1 96.38 357 LEU A N 1
ATOM 2796 C CA . LEU A 1 357 ? 4.43 -16.469 2.918 1 96.38 357 LEU A CA 1
ATOM 2797 C C . LEU A 1 357 ? 4.504 -17.125 1.546 1 96.38 357 LEU A C 1
ATOM 2799 O O . LEU A 1 357 ? 3.5 -17.625 1.04 1 96.38 357 LEU A O 1
ATOM 2803 N N . SER A 1 358 ? 5.711 -17.141 0.947 1 95.25 358 SER A N 1
ATOM 2804 C CA . SER A 1 358 ? 5.871 -17.688 -0.393 1 95.25 358 SER A CA 1
ATOM 2805 C C . SER A 1 358 ? 5.512 -19.172 -0.426 1 95.25 358 SER A C 1
ATOM 2807 O O . SER A 1 358 ? 5.93 -19.938 0.445 1 95.25 358 SER A O 1
ATOM 2809 N N . PHE A 1 359 ? 4.719 -19.625 -1.298 1 96.88 359 PHE A N 1
ATOM 2810 C CA . PHE A 1 359 ? 4.316 -21 -1.571 1 96.88 359 PHE A CA 1
ATOM 2811 C C . PHE A 1 359 ? 3.322 -21.5 -0.528 1 96.88 359 PHE A C 1
ATOM 2813 O O . PHE A 1 359 ? 2.947 -22.672 -0.526 1 96.88 359 PHE A O 1
ATOM 2820 N N . MET A 1 360 ? 2.869 -20.625 0.336 1 97.5 360 MET A N 1
ATOM 2821 C CA . MET A 1 360 ? 1.916 -21.078 1.344 1 97.5 360 MET A CA 1
ATOM 2822 C C . MET A 1 360 ? 0.538 -21.297 0.729 1 97.5 360 MET A C 1
ATOM 2824 O O . MET A 1 360 ? -0.287 -22.031 1.288 1 97.5 360 MET A O 1
ATOM 2828 N N . ASP A 1 361 ? 0.312 -20.656 -0.405 1 96.88 361 ASP A N 1
ATOM 2829 C CA . ASP A 1 361 ? -0.91 -20.953 -1.145 1 96.88 361 ASP A CA 1
ATOM 2830 C C . ASP A 1 361 ? -0.893 -22.375 -1.678 1 96.88 361 ASP A C 1
ATOM 2832 O O . ASP A 1 361 ? -1.916 -23.062 -1.658 1 96.88 361 ASP A O 1
ATOM 2836 N N . ARG A 1 362 ? 0.298 -22.859 -2.113 1 97 362 ARG A N 1
ATOM 2837 C CA . ARG A 1 362 ? 0.444 -24.234 -2.568 1 97 362 ARG A CA 1
ATOM 2838 C C . ARG A 1 362 ? 0.267 -25.219 -1.414 1 97 362 ARG A C 1
ATOM 2840 O O . ARG A 1 362 ? -0.391 -26.25 -1.563 1 97 362 ARG A O 1
ATOM 2847 N N . TYR A 1 363 ? 0.852 -24.891 -0.263 1 97.94 363 TYR A N 1
ATOM 2848 C CA . TYR A 1 363 ? 0.679 -25.719 0.924 1 97.94 363 TYR A CA 1
ATOM 2849 C C . TYR A 1 363 ? -0.788 -25.797 1.329 1 97.94 363 TYR A C 1
ATOM 2851 O O . TYR A 1 363 ? -1.295 -26.875 1.658 1 97.94 363 TYR A O 1
ATOM 2859 N N . ALA A 1 364 ? -1.452 -24.609 1.258 1 98.38 364 ALA A N 1
ATOM 2860 C CA . ALA A 1 364 ? -2.879 -24.562 1.564 1 98.38 364 ALA A CA 1
ATOM 2861 C C . ALA A 1 364 ? -3.67 -25.453 0.617 1 98.38 364 ALA A C 1
ATOM 2863 O O . ALA A 1 364 ? -4.586 -26.172 1.043 1 98.38 364 ALA A O 1
ATOM 2864 N N . ASN A 1 365 ? -3.371 -25.391 -0.64 1 97 365 ASN A N 1
ATOM 2865 C CA . ASN A 1 365 ? -4.035 -26.25 -1.618 1 97 365 ASN A CA 1
ATOM 2866 C C . ASN A 1 365 ? -3.783 -27.719 -1.338 1 97 365 ASN A C 1
ATOM 2868 O O . ASN A 1 365 ? -4.66 -28.562 -1.558 1 97 365 ASN A O 1
ATOM 2872 N N . CYS A 1 366 ? -2.535 -28.016 -0.901 1 97.06 366 CYS A N 1
ATOM 2873 C CA . CYS A 1 366 ? -2.195 -29.375 -0.511 1 97.06 366 CYS A CA 1
ATOM 2874 C C . CYS A 1 366 ? -3.096 -29.859 0.62 1 97.06 366 CYS A C 1
ATOM 2876 O O . CYS A 1 366 ? -3.625 -30.969 0.566 1 97.06 366 CYS A O 1
ATOM 2878 N N . LEU A 1 367 ? -3.297 -29.031 1.576 1 97.25 367 LEU A N 1
ATOM 2879 C CA . LEU A 1 367 ? -4.145 -29.375 2.715 1 97.25 367 LEU A CA 1
ATOM 2880 C C . LEU A 1 367 ? -5.602 -29.516 2.285 1 97.25 367 LEU A C 1
ATOM 2882 O O . LEU A 1 367 ? -6.316 -30.391 2.775 1 97.25 367 LEU A O 1
ATOM 2886 N N . ARG A 1 368 ? -6.012 -28.688 1.372 1 95.5 368 ARG A N 1
ATOM 2887 C CA . ARG A 1 368 ? -7.359 -28.766 0.814 1 95.5 368 ARG A CA 1
ATOM 2888 C C . ARG A 1 368 ? -7.582 -30.109 0.114 1 95.5 368 ARG A C 1
ATOM 2890 O O . ARG A 1 368 ? -8.586 -30.781 0.356 1 95.5 368 ARG A O 1
ATOM 2897 N N . LYS A 1 369 ? -6.617 -30.469 -0.743 1 91.38 369 LYS A N 1
ATOM 2898 C CA . LYS A 1 369 ? -6.715 -31.719 -1.497 1 91.38 369 LYS A CA 1
ATOM 2899 C C . LYS A 1 369 ? -6.723 -32.938 -0.564 1 91.38 369 LYS A C 1
ATOM 2901 O O . LYS A 1 369 ? -7.355 -33.938 -0.859 1 91.38 369 LYS A O 1
ATOM 2906 N N . GLY A 1 370 ? -6 -32.719 0.528 1 89.31 370 GLY A N 1
ATOM 2907 C CA . GLY A 1 370 ? -5.949 -33.812 1.511 1 89.31 370 GLY A CA 1
ATOM 2908 C C . GLY A 1 370 ? -7.109 -33.781 2.488 1 89.31 370 GLY A C 1
ATOM 2909 O O . GLY A 1 370 ? -7.227 -34.625 3.35 1 89.31 370 GLY A O 1
ATOM 2910 N N . ASN A 1 371 ? -7.984 -32.875 2.426 1 87.75 371 ASN A N 1
ATOM 2911 C CA . ASN A 1 371 ? -9.156 -32.656 3.271 1 87.75 371 ASN A CA 1
ATOM 2912 C C . ASN A 1 371 ? -8.773 -32.531 4.742 1 87.75 371 ASN A C 1
ATOM 2914 O O . ASN A 1 371 ? -9.43 -33.094 5.617 1 87.75 371 ASN A O 1
ATOM 2918 N N . LEU A 1 372 ? -7.695 -31.906 4.961 1 93.25 372 LEU A N 1
ATOM 2919 C CA . LEU A 1 372 ? -7.258 -31.609 6.32 1 93.25 372 LEU A CA 1
ATOM 2920 C C . LEU A 1 372 ? -7.762 -30.234 6.766 1 93.25 372 LEU A C 1
ATOM 2922 O O . LEU A 1 372 ? -7 -29.281 6.809 1 93.25 372 LEU A O 1
ATOM 2926 N N . ARG A 1 373 ? -8.93 -30.172 7.227 1 93.19 373 ARG A N 1
ATOM 2927 C CA . ARG A 1 373 ? -9.648 -28.922 7.492 1 93.19 373 ARG A CA 1
ATOM 2928 C C . ARG A 1 373 ? -9.039 -28.188 8.68 1 93.19 373 ARG A C 1
ATOM 2930 O O . ARG A 1 373 ? -8.859 -26.969 8.633 1 93.19 373 ARG A O 1
ATOM 2937 N N . THR A 1 374 ? -8.727 -28.812 9.688 1 95.75 374 THR A N 1
ATOM 2938 C CA . THR A 1 374 ? -8.203 -28.188 10.891 1 95.75 374 THR A CA 1
ATOM 2939 C C . THR A 1 374 ? -6.836 -27.562 10.625 1 95.75 374 THR A C 1
ATOM 2941 O O . THR A 1 374 ? -6.586 -26.422 11.016 1 95.75 374 THR A O 1
ATOM 2944 N N . SER A 1 375 ? -5.984 -28.391 9.984 1 96.56 375 SER A N 1
ATOM 2945 C CA . SER A 1 375 ? -4.656 -27.891 9.656 1 96.56 375 SER A CA 1
ATOM 2946 C C . SER A 1 375 ? -4.734 -26.688 8.719 1 96.56 375 SER A C 1
ATOM 2948 O O . SER A 1 375 ? -3.934 -25.766 8.828 1 96.56 375 SER A O 1
ATOM 2950 N N . LEU A 1 376 ? -5.637 -26.75 7.836 1 97.56 376 LEU A N 1
ATOM 2951 C CA . LEU A 1 376 ? -5.82 -25.641 6.898 1 97.56 376 LEU A CA 1
ATOM 2952 C C . LEU A 1 376 ? -6.285 -24.391 7.625 1 97.56 376 LEU A C 1
ATOM 2954 O O . LEU A 1 376 ? -5.801 -23.297 7.348 1 97.56 376 LEU A O 1
ATOM 2958 N N . ASN A 1 377 ? -7.191 -24.516 8.555 1 97 377 ASN A N 1
ATOM 2959 C CA . ASN A 1 377 ? -7.652 -23.391 9.352 1 97 377 ASN A CA 1
ATOM 2960 C C . ASN A 1 377 ? -6.52 -22.781 10.172 1 97 377 ASN A C 1
ATOM 2962 O O . ASN A 1 377 ? -6.41 -21.562 10.281 1 97 377 ASN A O 1
ATOM 2966 N N . ASP A 1 378 ? -5.773 -23.688 10.742 1 97.5 378 ASP A N 1
ATOM 2967 C CA . ASP A 1 378 ? -4.629 -23.203 11.508 1 97.5 378 ASP A CA 1
ATOM 2968 C C . ASP A 1 378 ? -3.678 -22.391 10.625 1 97.5 378 ASP A C 1
ATOM 2970 O O . ASP A 1 378 ? -3.195 -21.344 11.031 1 97.5 378 ASP A O 1
ATOM 2974 N N . LEU A 1 379 ? -3.42 -22.922 9.469 1 97.62 379 LEU A N 1
ATOM 2975 C CA . LEU A 1 379 ? -2.531 -22.234 8.547 1 97.62 379 LEU A CA 1
ATOM 2976 C C . LEU A 1 379 ? -3.092 -20.875 8.172 1 97.62 379 LEU A C 1
ATOM 2978 O O . LEU A 1 379 ? -2.35 -19.891 8.109 1 97.62 379 LEU A O 1
ATOM 2982 N N . VAL A 1 380 ? -4.383 -20.797 7.898 1 97.75 380 VAL A N 1
ATOM 2983 C CA . VAL A 1 380 ? -5.027 -19.531 7.527 1 97.75 380 VAL A CA 1
ATOM 2984 C C . VAL A 1 380 ? -4.832 -18.5 8.633 1 97.75 380 VAL A C 1
ATOM 2986 O O . VAL A 1 380 ? -4.445 -17.359 8.367 1 97.75 380 VAL A O 1
ATOM 2989 N N . GLN A 1 381 ? -5.043 -18.891 9.852 1 97.12 381 GLN A N 1
ATOM 2990 C CA . GLN A 1 381 ? -4.887 -17.984 10.984 1 97.12 381 GLN A CA 1
ATOM 2991 C C . GLN A 1 381 ? -3.447 -17.5 11.109 1 97.12 381 GLN A C 1
ATOM 2993 O O . GLN A 1 381 ? -3.203 -16.312 11.344 1 97.12 381 GLN A O 1
ATOM 2998 N N . GLU A 1 382 ? -2.58 -18.406 10.945 1 96.94 382 GLU A N 1
ATOM 2999 C CA . GLU A 1 382 ? -1.164 -18.062 11.031 1 96.94 382 GLU A CA 1
ATOM 3000 C C . GLU A 1 382 ? -0.764 -17.078 9.938 1 96.94 382 GLU A C 1
ATOM 3002 O O . GLU A 1 382 ? -0.01 -16.141 10.188 1 96.94 382 GLU A O 1
ATOM 3007 N N . LEU A 1 383 ? -1.203 -17.312 8.727 1 97.31 383 LEU A N 1
ATOM 3008 C CA . LEU A 1 383 ? -0.844 -16.453 7.602 1 97.31 383 LEU A CA 1
ATOM 3009 C C . LEU A 1 383 ? -1.393 -15.047 7.789 1 97.31 383 LEU A C 1
ATOM 3011 O O . LEU A 1 383 ? -0.715 -14.062 7.473 1 97.31 383 LEU A O 1
ATOM 3015 N N . PHE A 1 384 ? -2.561 -14.867 8.375 1 95.19 384 PHE A N 1
ATOM 3016 C CA . PHE A 1 384 ? -3.17 -13.555 8.586 1 95.19 384 PHE A CA 1
ATOM 3017 C C . PHE A 1 384 ? -2.471 -12.805 9.711 1 95.19 384 PHE A C 1
ATOM 3019 O O . PHE A 1 384 ? -2.457 -11.578 9.734 1 95.19 384 PHE A O 1
ATOM 3026 N N . LYS A 1 385 ? -1.927 -13.594 10.617 1 94.38 385 LYS A N 1
ATOM 3027 C CA . LYS A 1 385 ? -1.13 -12.953 11.656 1 94.38 385 LYS A CA 1
ATOM 3028 C C . LYS A 1 385 ? 0.133 -12.328 11.078 1 94.38 385 LYS A C 1
ATOM 3030 O O . LYS A 1 385 ? 0.666 -11.367 11.641 1 94.38 385 LYS A O 1
ATOM 3035 N N . ILE A 1 386 ? 0.575 -12.891 10 1 95 386 ILE A N 1
ATOM 3036 C CA . ILE A 1 386 ? 1.782 -12.383 9.359 1 95 386 ILE A CA 1
ATOM 3037 C C . ILE A 1 386 ? 1.432 -11.195 8.461 1 95 386 ILE A C 1
ATOM 3039 O O . IL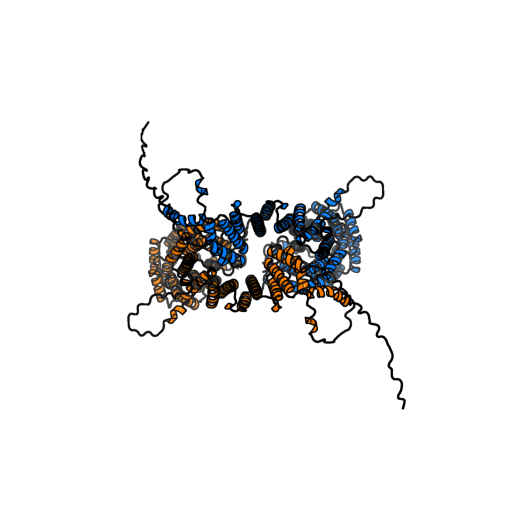E A 1 386 ? 2.025 -10.125 8.586 1 95 386 ILE A O 1
ATOM 3043 N N . SER A 1 387 ? 0.485 -11.391 7.566 1 92.5 387 SER A N 1
ATOM 3044 C CA . SER A 1 387 ? 0.103 -10.289 6.684 1 92.5 387 SER A CA 1
ATOM 3045 C C . SER A 1 387 ? -1.316 -10.477 6.156 1 92.5 387 SER A C 1
ATOM 3047 O O . SER A 1 387 ? -1.689 -11.57 5.73 1 92.5 387 SER A O 1
ATOM 3049 N N . SER A 1 388 ? -2.035 -9.383 6.121 1 90.56 388 SER A N 1
ATOM 3050 C CA . SER A 1 388 ? -3.377 -9.375 5.547 1 90.56 388 SER A CA 1
ATOM 3051 C C . SER A 1 388 ? -3.369 -8.797 4.137 1 90.56 388 SER A C 1
ATOM 3053 O O . SER A 1 388 ? -4.422 -8.656 3.51 1 90.56 388 SER A O 1
ATOM 3055 N N . ARG A 1 389 ? -2.219 -8.508 3.635 1 88.19 389 ARG A N 1
ATOM 3056 C CA . ARG A 1 389 ? -2.107 -7.895 2.316 1 88.19 389 ARG A CA 1
ATOM 3057 C C . ARG A 1 389 ? -1.41 -8.828 1.334 1 88.19 389 ARG A C 1
ATOM 3059 O O . ARG A 1 389 ? -0.717 -8.375 0.421 1 88.19 389 ARG A O 1
ATOM 3066 N N . SER A 1 390 ? -1.509 -10.109 1.564 1 94.12 390 SER A N 1
ATOM 3067 C CA . SER A 1 390 ? -0.88 -11.102 0.693 1 94.12 390 SER A CA 1
ATOM 3068 C C . SER A 1 390 ? -1.925 -11.961 -0.012 1 94.12 390 SER A C 1
ATOM 3070 O O . SER A 1 390 ? -2.936 -12.336 0.587 1 94.12 390 SER A O 1
ATOM 3072 N N . ALA A 1 391 ? -1.707 -12.242 -1.254 1 96.44 391 ALA A N 1
ATOM 3073 C CA . ALA A 1 391 ? -2.6 -13.109 -2.02 1 96.44 391 ALA A CA 1
ATOM 3074 C C . ALA A 1 391 ? -2.627 -14.523 -1.434 1 96.44 391 ALA A C 1
ATOM 3076 O O . ALA A 1 391 ? -3.668 -15.18 -1.444 1 96.44 391 ALA A O 1
ATOM 3077 N N . GLU A 1 392 ? -1.511 -14.945 -0.862 1 97.56 392 GLU A N 1
ATOM 3078 C CA . GLU A 1 392 ? -1.4 -16.281 -0.289 1 97.56 392 GLU A CA 1
ATOM 3079 C C . GLU A 1 392 ? -2.359 -16.453 0.885 1 97.56 392 GLU A C 1
ATOM 3081 O O . GLU A 1 392 ? -3.008 -17.5 1.011 1 97.56 392 GLU A O 1
ATOM 3086 N N . SER A 1 393 ? -2.447 -15.445 1.765 1 97.44 393 SER A N 1
ATOM 3087 C CA . SER A 1 393 ? -3.33 -15.508 2.926 1 97.44 393 SER A CA 1
ATOM 3088 C C . SER A 1 393 ? -4.793 -15.594 2.504 1 97.44 393 SER A C 1
ATOM 3090 O O . SER A 1 393 ? -5.539 -16.438 2.994 1 97.44 393 SER A O 1
ATOM 3092 N N . TRP A 1 394 ? -5.145 -14.789 1.576 1 97.75 394 TRP A N 1
ATOM 3093 C CA . TRP A 1 394 ? -6.531 -14.758 1.118 1 97.75 394 TRP A CA 1
ATOM 3094 C C . TRP A 1 394 ? -6.883 -16.031 0.354 1 97.75 394 TRP A C 1
ATOM 3096 O O . TRP A 1 394 ? -7.992 -16.547 0.486 1 97.75 394 TRP A O 1
ATOM 3106 N N . LEU A 1 395 ? -6.02 -16.484 -0.464 1 98.25 395 LEU A N 1
ATOM 3107 C CA . LEU A 1 395 ? -6.281 -17.719 -1.199 1 98.25 395 LEU A CA 1
ATOM 3108 C C . LEU A 1 395 ? -6.414 -18.906 -0.246 1 98.25 395 LEU A C 1
ATOM 3110 O O . LEU A 1 395 ? -7.242 -19.781 -0.462 1 98.25 395 LEU A O 1
ATOM 3114 N N . ALA A 1 396 ? -5.551 -18.938 0.766 1 98.38 396 ALA A N 1
ATOM 3115 C CA . ALA A 1 396 ? -5.684 -19.984 1.78 1 98.38 396 ALA A CA 1
ATOM 3116 C C . ALA A 1 396 ? -7.055 -19.938 2.441 1 98.38 396 ALA A C 1
ATOM 3118 O O . ALA A 1 396 ? -7.68 -20.969 2.666 1 98.38 396 ALA A O 1
ATOM 3119 N N . ALA A 1 397 ? -7.531 -18.781 2.748 1 98.06 397 ALA A N 1
ATOM 3120 C CA . ALA A 1 397 ? -8.867 -18.609 3.32 1 98.06 397 ALA A CA 1
ATOM 3121 C C . ALA A 1 397 ? -9.938 -19.094 2.352 1 98.06 397 ALA A C 1
ATOM 3123 O O . ALA A 1 397 ? -10.93 -19.703 2.766 1 98.06 397 ALA A O 1
ATOM 3124 N N . ALA A 1 398 ? -9.758 -18.766 1.114 1 98.25 398 ALA A N 1
ATOM 3125 C CA . ALA A 1 398 ? -10.703 -19.219 0.101 1 98.25 398 ALA A CA 1
ATOM 3126 C C . ALA A 1 398 ? -10.758 -20.75 0.05 1 98.25 398 ALA A C 1
ATOM 3128 O O . ALA A 1 398 ? -11.836 -21.328 -0.02 1 98.25 398 ALA A O 1
ATOM 3129 N N . TYR A 1 399 ? -9.641 -21.359 0.086 1 98.12 399 TYR A N 1
ATOM 3130 C CA . TYR A 1 399 ? -9.578 -22.812 0.094 1 98.12 399 TYR A CA 1
ATOM 3131 C C . TYR A 1 399 ? -10.32 -23.391 1.294 1 98.12 399 TYR A C 1
ATOM 3133 O O . TYR A 1 399 ? -11.039 -24.375 1.171 1 98.12 399 TYR A O 1
ATOM 3141 N N . TYR A 1 400 ? -10.094 -22.812 2.432 1 97.38 400 TYR A N 1
ATOM 3142 C CA . TYR A 1 400 ? -10.742 -23.281 3.652 1 97.38 400 TYR A CA 1
ATOM 3143 C C . TYR A 1 400 ? -12.258 -23.219 3.521 1 97.38 400 TYR A C 1
ATOM 3145 O O . TYR A 1 400 ? -12.961 -24.172 3.877 1 97.38 400 TYR A O 1
ATOM 3153 N N . ASN A 1 401 ? -12.781 -22.125 3.002 1 96.62 401 ASN A N 1
ATOM 3154 C CA . ASN A 1 401 ? -14.227 -21.969 2.846 1 96.62 401 ASN A CA 1
ATOM 3155 C C . ASN A 1 401 ? -14.766 -22.875 1.747 1 96.62 401 ASN A C 1
ATOM 3157 O O . ASN A 1 401 ? -15.922 -23.312 1.806 1 96.62 401 ASN A O 1
ATOM 3161 N N . ASP A 1 402 ? -13.961 -23.125 0.8 1 94.69 402 ASP A N 1
ATOM 3162 C CA . ASP A 1 402 ? -14.336 -24.094 -0.23 1 94.69 402 ASP A CA 1
ATOM 3163 C C . ASP A 1 402 ? -14.57 -25.484 0.37 1 94.69 402 ASP A C 1
ATOM 3165 O O . ASP A 1 402 ? -15.578 -26.125 0.077 1 94.69 402 ASP A O 1
ATOM 3169 N N . VAL A 1 403 ? -13.672 -25.906 1.215 1 92.44 403 VAL A N 1
ATOM 3170 C CA . VAL A 1 403 ? -13.766 -27.219 1.854 1 92.44 403 VAL A CA 1
ATOM 3171 C C . VAL A 1 403 ? -14.977 -27.25 2.787 1 92.44 403 VAL A C 1
ATOM 3173 O O . VAL A 1 403 ? -15.633 -28.281 2.918 1 92.44 403 VAL A O 1
ATOM 3176 N N . LYS A 1 404 ? -15.281 -26.109 3.367 1 89.69 404 LYS A N 1
ATOM 3177 C CA . LYS A 1 404 ? -16.406 -25.984 4.281 1 89.69 404 LYS A CA 1
ATOM 3178 C C . LYS A 1 404 ? -17.734 -25.984 3.52 1 89.69 404 LYS A C 1
ATOM 3180 O O . LYS A 1 404 ? -18.797 -26.219 4.105 1 89.69 404 LYS A O 1
ATOM 3185 N N . GLY A 1 405 ? -17.672 -25.734 2.213 1 88.94 405 GLY A N 1
ATOM 3186 C CA . GLY A 1 405 ? -18.875 -25.688 1.396 1 88.94 405 GLY A CA 1
ATOM 3187 C C . GLY A 1 405 ? -19.5 -24.312 1.301 1 88.94 405 GLY A C 1
ATOM 3188 O O . GLY A 1 405 ? -20.578 -24.141 0.722 1 88.94 405 GLY A O 1
ATOM 3189 N N . ASP A 1 406 ? -18.797 -23.375 1.91 1 93.81 406 ASP A N 1
ATOM 3190 C CA . ASP A 1 406 ? -19.25 -21.984 1.8 1 93.81 406 ASP A CA 1
ATOM 3191 C C . ASP A 1 406 ? -18.703 -21.328 0.537 1 93.81 406 ASP A C 1
ATOM 3193 O O . ASP A 1 406 ? -17.75 -20.547 0.603 1 93.81 406 ASP A O 1
ATOM 3197 N N . TYR A 1 407 ? -19.375 -21.484 -0.543 1 94.62 407 TYR A N 1
ATOM 3198 C CA . TYR A 1 407 ? -18.859 -21.109 -1.854 1 94.62 407 TYR A CA 1
ATOM 3199 C C . TYR A 1 407 ? -18.922 -19.594 -2.049 1 94.62 407 TYR A C 1
ATOM 3201 O O . TYR A 1 407 ? -18.062 -19.016 -2.723 1 94.62 407 TYR A O 1
ATOM 3209 N N . GLU A 1 408 ? -19.891 -19 -1.468 1 95.38 408 GLU A N 1
ATOM 3210 C CA . GLU A 1 408 ? -19.984 -17.547 -1.596 1 95.38 408 GLU A CA 1
ATOM 3211 C C . GLU A 1 408 ? -18.797 -16.859 -0.948 1 95.38 408 GLU A C 1
ATOM 3213 O O . GLU A 1 408 ? -18.188 -15.977 -1.557 1 95.38 408 GLU A O 1
ATOM 3218 N N . ALA A 1 409 ? -18.531 -17.312 0.22 1 96.38 409 ALA A N 1
ATOM 3219 C CA . ALA A 1 409 ? -17.375 -16.75 0.91 1 96.38 409 ALA A CA 1
ATOM 3220 C C . ALA A 1 409 ? -16.078 -17.094 0.175 1 96.38 409 ALA A C 1
ATOM 3222 O O . ALA A 1 409 ? -15.188 -16.25 0.057 1 96.38 409 ALA A O 1
ATOM 3223 N N . ALA A 1 410 ? -15.945 -18.281 -0.271 1 97.62 410 ALA A N 1
ATOM 3224 C CA . ALA A 1 410 ? -14.766 -18.719 -1.009 1 97.62 410 ALA A CA 1
ATOM 3225 C C . ALA A 1 410 ? -14.547 -17.859 -2.25 1 97.62 410 ALA A C 1
ATOM 3227 O O . ALA A 1 410 ? -13.414 -17.484 -2.564 1 97.62 410 ALA A O 1
ATOM 3228 N N . LEU A 1 411 ? -15.664 -17.547 -2.904 1 97.81 411 LEU A N 1
ATOM 3229 C CA . LEU A 1 411 ? -15.594 -16.719 -4.102 1 97.81 411 LEU A CA 1
ATOM 3230 C C . LEU A 1 411 ? -15.125 -15.305 -3.762 1 97.81 411 LEU A C 1
ATOM 3232 O O . LEU A 1 411 ? -14.266 -14.75 -4.445 1 97.81 411 LEU A O 1
ATOM 3236 N N . GLN A 1 412 ? -15.648 -14.789 -2.734 1 97.12 412 GLN A N 1
ATOM 3237 C CA . GLN A 1 412 ? -15.266 -13.445 -2.301 1 97.12 412 GLN A CA 1
ATOM 3238 C C . GLN A 1 412 ? -13.781 -13.391 -1.94 1 97.12 412 GLN A C 1
ATOM 3240 O O . GLN A 1 412 ? -13.086 -12.438 -2.309 1 97.12 412 GLN A O 1
ATOM 3245 N N . PHE A 1 413 ? -13.297 -14.375 -1.216 1 97.56 413 PHE A N 1
ATOM 3246 C CA . PHE A 1 413 ? -11.906 -14.391 -0.78 1 97.56 413 PHE A CA 1
ATOM 3247 C C . PHE A 1 413 ? -10.969 -14.641 -1.96 1 97.56 413 PHE A C 1
ATOM 3249 O O . PHE A 1 413 ? -9.852 -14.109 -1.994 1 97.56 413 PHE A O 1
ATOM 3256 N N . SER A 1 414 ? -11.383 -15.438 -2.902 1 97.81 414 SER A N 1
ATOM 3257 C CA . SER A 1 414 ? -10.578 -15.617 -4.109 1 97.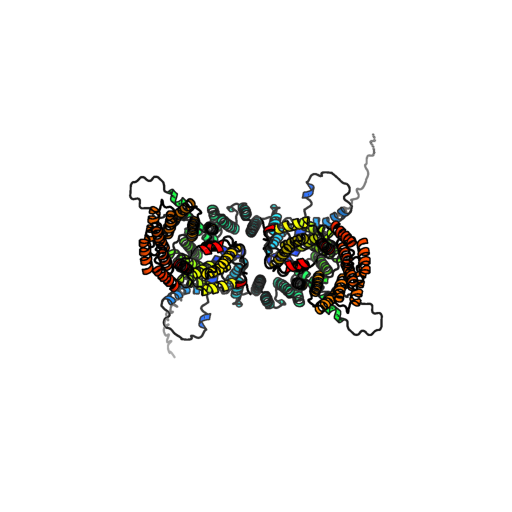81 414 SER A CA 1
ATOM 3258 C C . SER A 1 414 ? -10.453 -14.312 -4.887 1 97.81 414 SER A C 1
ATOM 3260 O O . SER A 1 414 ? -9.383 -14.016 -5.434 1 97.81 414 SER A O 1
ATOM 3262 N N . GLU A 1 415 ? -11.531 -13.555 -4.934 1 96.88 415 GLU A N 1
ATOM 3263 C CA . GLU A 1 415 ? -11.5 -12.266 -5.613 1 96.88 415 GLU A CA 1
ATOM 3264 C C . GLU A 1 415 ? -10.594 -11.273 -4.883 1 96.88 415 GLU A C 1
ATOM 3266 O O . GLU A 1 415 ? -9.914 -10.469 -5.516 1 96.88 415 GLU A O 1
ATOM 3271 N N . ARG A 1 416 ? -10.625 -11.375 -3.596 1 95.75 416 ARG A N 1
ATOM 3272 C CA . ARG A 1 416 ? -9.719 -10.547 -2.812 1 95.75 416 ARG A CA 1
ATOM 3273 C C . ARG A 1 416 ? -8.266 -10.914 -3.094 1 95.75 416 ARG A C 1
ATOM 3275 O O . ARG A 1 416 ? -7.395 -10.039 -3.146 1 95.75 416 ARG A O 1
ATOM 3282 N N . ALA A 1 417 ? -8 -12.18 -3.191 1 97.19 417 ALA A N 1
ATOM 3283 C CA . ALA A 1 417 ? -6.652 -12.633 -3.529 1 97.19 417 ALA A CA 1
ATOM 3284 C C . ALA A 1 417 ? -6.211 -12.07 -4.879 1 97.19 417 ALA A C 1
ATOM 3286 O O . ALA A 1 417 ? -5.066 -11.633 -5.027 1 97.19 417 ALA A O 1
ATOM 3287 N N . ILE A 1 418 ? -7.117 -11.992 -5.859 1 96.56 418 ILE A N 1
ATOM 3288 C CA . ILE A 1 418 ? -6.836 -11.477 -7.195 1 96.56 418 ILE A CA 1
ATOM 3289 C C . ILE A 1 418 ? -6.617 -9.969 -7.133 1 96.56 418 ILE A C 1
ATOM 3291 O O . ILE A 1 418 ? -5.773 -9.422 -7.852 1 96.56 418 ILE A O 1
ATOM 3295 N N . ALA A 1 419 ? -7.363 -9.328 -6.238 1 92.44 419 ALA A N 1
ATOM 3296 C CA . ALA A 1 419 ? -7.219 -7.883 -6.074 1 92.44 419 ALA A CA 1
ATOM 3297 C C . ALA A 1 419 ? -5.832 -7.527 -5.539 1 92.44 419 ALA A C 1
ATOM 3299 O O . ALA A 1 419 ? -5.266 -6.492 -5.898 1 92.44 419 ALA A O 1
ATOM 3300 N N . GLU A 1 420 ? -5.324 -8.375 -4.711 1 91.38 420 GLU A N 1
ATOM 3301 C CA . GLU A 1 420 ? -3.994 -8.148 -4.152 1 91.38 420 GLU A CA 1
ATOM 3302 C C . GLU A 1 420 ? -2.906 -8.406 -5.188 1 91.38 420 GLU A C 1
ATOM 3304 O O . GLU A 1 420 ? -1.888 -7.711 -5.219 1 91.38 420 GLU A O 1
ATOM 3309 N N . ARG A 1 421 ? -3.082 -9.383 -5.984 1 92.31 421 ARG A N 1
ATOM 3310 C CA . ARG A 1 421 ? -2.16 -9.742 -7.059 1 92.31 421 ARG A CA 1
ATOM 3311 C C . ARG A 1 421 ? -2.918 -10.188 -8.305 1 92.31 421 ARG A C 1
ATOM 3313 O O . ARG A 1 421 ? -3.283 -11.359 -8.43 1 92.31 421 ARG A O 1
ATOM 3320 N N . HIS A 1 422 ? -2.971 -9.391 -9.25 1 90.56 422 HIS A N 1
ATOM 3321 C CA . HIS A 1 422 ? -3.832 -9.586 -10.414 1 90.56 422 HIS A CA 1
ATOM 3322 C C . HIS A 1 422 ? -3.355 -10.758 -11.266 1 90.56 422 HIS A C 1
ATOM 3324 O O . HIS A 1 422 ? -4.16 -11.422 -11.93 1 90.56 422 HIS A O 1
ATOM 3330 N N . ARG A 1 423 ? -2.092 -11.07 -11.164 1 89.62 423 ARG A N 1
ATOM 3331 C CA . ARG A 1 423 ? -1.538 -12.117 -12.016 1 89.62 423 ARG A CA 1
ATOM 3332 C C . ARG A 1 423 ? -1.276 -13.391 -11.219 1 89.62 423 ARG A C 1
ATOM 3334 O O . ARG A 1 423 ? -0.252 -14.055 -11.406 1 89.62 423 ARG A O 1
ATOM 3341 N N . HIS A 1 424 ? -2.145 -13.68 -10.305 1 94.31 424 HIS A N 1
ATOM 3342 C CA . HIS A 1 424 ? -2.02 -14.875 -9.484 1 94.31 424 HIS A CA 1
ATOM 3343 C C . HIS A 1 424 ? -2.826 -16.031 -10.062 1 94.31 424 HIS A C 1
ATOM 3345 O O . HIS A 1 424 ? -4.004 -16.188 -9.742 1 94.31 424 HIS A O 1
ATOM 3351 N N . ALA A 1 425 ? -2.24 -16.891 -10.773 1 94.94 425 ALA A N 1
ATOM 3352 C CA . ALA A 1 425 ? -2.895 -17.938 -11.555 1 94.94 425 ALA A CA 1
ATOM 3353 C C . ALA A 1 425 ? -3.717 -18.844 -10.656 1 94.94 425 ALA A C 1
ATOM 3355 O O . ALA A 1 425 ? -4.879 -19.141 -10.953 1 94.94 425 ALA A O 1
ATOM 3356 N N . PRO A 1 426 ? -3.178 -19.219 -9.492 1 96.75 426 PRO A N 1
ATOM 3357 C CA . PRO A 1 426 ? -3.963 -20.125 -8.656 1 96.75 426 PRO A CA 1
ATOM 3358 C C . PRO A 1 426 ? -5.266 -19.516 -8.164 1 96.75 426 PRO A C 1
ATOM 3360 O O . PRO A 1 426 ? -6.27 -20.203 -8.008 1 96.75 426 PRO A O 1
ATOM 3363 N N . ALA A 1 427 ? -5.254 -18.281 -7.926 1 97.94 427 ALA A N 1
ATOM 3364 C CA . ALA A 1 427 ? -6.465 -17.609 -7.469 1 97.94 427 ALA A CA 1
ATOM 3365 C C . ALA A 1 427 ? -7.535 -17.609 -8.555 1 97.94 427 ALA A C 1
ATOM 3367 O O . ALA A 1 427 ? -8.719 -17.828 -8.273 1 97.94 427 ALA A O 1
ATOM 3368 N N . HIS A 1 428 ? -7.133 -17.391 -9.773 1 97.94 428 HIS A N 1
ATOM 3369 C CA . HIS A 1 428 ? -8.062 -17.453 -10.891 1 97.94 428 HIS A CA 1
ATOM 3370 C C . HIS A 1 428 ? -8.602 -18.875 -11.086 1 97.94 428 HIS A C 1
ATOM 3372 O O . HIS A 1 428 ? -9.773 -19.062 -11.422 1 97.94 428 HIS A O 1
ATOM 3378 N N . LEU A 1 429 ? -7.746 -19.75 -10.93 1 97.81 429 LEU A N 1
ATOM 3379 C CA . LEU A 1 429 ? -8.141 -21.156 -11.062 1 97.81 429 LEU A CA 1
ATOM 3380 C C . LEU A 1 429 ? -9.211 -21.516 -10.039 1 97.81 429 LEU A C 1
ATOM 3382 O O . LEU A 1 429 ? -10.234 -22.109 -10.391 1 97.81 429 LEU A O 1
ATOM 3386 N N . LEU A 1 430 ? -8.992 -21.172 -8.836 1 98.06 430 LEU A N 1
ATOM 3387 C CA . LEU A 1 430 ? -9.969 -21.469 -7.793 1 98.06 430 LEU A CA 1
ATOM 3388 C C . LEU A 1 430 ? -11.281 -20.734 -8.047 1 98.06 430 LEU A C 1
ATOM 3390 O O . LEU A 1 430 ? -12.359 -21.297 -7.812 1 98.06 430 LEU A O 1
ATOM 3394 N N . ARG A 1 431 ? -11.188 -19.5 -8.469 1 98.25 431 ARG A N 1
ATOM 3395 C CA . ARG A 1 431 ? -12.391 -18.75 -8.812 1 98.25 431 ARG A CA 1
ATOM 3396 C C . ARG A 1 431 ? -13.234 -19.5 -9.828 1 98.25 431 ARG A C 1
ATOM 3398 O O . ARG A 1 431 ? -14.453 -19.625 -9.672 1 98.25 431 ARG A O 1
ATOM 3405 N N . GLY A 1 432 ? -12.586 -20.031 -10.852 1 98.25 432 GLY A N 1
ATOM 3406 C CA . GLY A 1 432 ? -13.289 -20.828 -11.844 1 98.25 432 GLY A CA 1
ATOM 3407 C C . GLY A 1 432 ? -13.93 -22.062 -11.266 1 98.25 432 GLY A C 1
ATOM 3408 O O . GLY A 1 432 ? -15.086 -22.391 -11.578 1 98.25 432 GLY A O 1
ATOM 3409 N N . GLU A 1 433 ? -13.242 -22.75 -10.461 1 97.44 433 GLU A N 1
ATOM 3410 C CA . GLU A 1 433 ? -13.75 -23.969 -9.844 1 97.44 433 GLU A CA 1
ATOM 3411 C C . GLU A 1 433 ? -14.992 -23.688 -9 1 97.44 433 GLU A C 1
ATOM 3413 O O . GLU A 1 433 ? -15.969 -24.438 -9.062 1 97.44 433 GLU A O 1
ATOM 3418 N N . ILE A 1 434 ? -14.898 -22.641 -8.195 1 97.44 434 ILE A N 1
ATOM 3419 C CA . ILE A 1 434 ? -16.016 -22.281 -7.316 1 97.44 434 ILE A CA 1
ATOM 3420 C C . ILE A 1 434 ? -17.219 -21.875 -8.156 1 97.44 434 ILE A C 1
ATOM 3422 O O . ILE A 1 434 ? -18.359 -22.281 -7.863 1 97.44 434 ILE A O 1
ATOM 3426 N N . LEU A 1 435 ? -17 -21.172 -9.203 1 97.69 435 LEU A N 1
ATOM 3427 C CA . LEU A 1 435 ? -18.094 -20.719 -10.07 1 97.69 435 LEU A CA 1
ATOM 3428 C C . LEU A 1 435 ? -18.766 -21.906 -10.742 1 97.69 435 LEU A C 1
ATOM 3430 O O . LEU A 1 435 ? -19.984 -21.922 -10.914 1 97.69 435 LEU A O 1
ATOM 3434 N N . LEU A 1 436 ? -18.031 -22.922 -11.117 1 95.56 436 LEU A N 1
ATOM 3435 C CA . LEU A 1 436 ? -18.609 -24.141 -11.68 1 95.56 436 LEU A CA 1
ATOM 3436 C C . LEU A 1 436 ? -19.484 -24.859 -10.656 1 95.56 436 LEU A C 1
ATOM 3438 O O . LEU A 1 436 ? -20.562 -25.344 -10.992 1 95.56 436 LEU A O 1
ATOM 3442 N N . ARG A 1 437 ? -18.969 -24.875 -9.461 1 91.5 437 ARG A N 1
ATOM 3443 C CA . ARG A 1 437 ? -19.734 -25.516 -8.398 1 91.5 437 ARG A CA 1
ATOM 3444 C C . ARG A 1 437 ? -21.031 -24.75 -8.117 1 91.5 437 ARG A C 1
ATOM 3446 O O . ARG A 1 437 ? -22.031 -25.359 -7.73 1 91.5 437 ARG A O 1
ATOM 3453 N N . MET A 1 438 ? -20.953 -23.516 -8.352 1 93.62 438 MET A N 1
ATOM 3454 C CA . MET A 1 438 ? -22.125 -22.672 -8.164 1 93.62 438 MET A CA 1
ATOM 3455 C C . MET A 1 438 ? -22.984 -22.641 -9.43 1 93.62 438 MET A C 1
ATOM 3457 O O . MET A 1 438 ? -23.922 -21.844 -9.531 1 93.62 438 MET A O 1
ATOM 3461 N N . HIS A 1 439 ? -22.656 -23.391 -10.484 1 92.19 439 HIS A N 1
ATOM 3462 C CA . HIS A 1 439 ? -23.391 -23.562 -11.734 1 92.19 439 HIS A CA 1
ATOM 3463 C C . HIS A 1 439 ? -23.438 -22.281 -12.539 1 92.19 439 HIS A C 1
ATOM 3465 O O . HIS A 1 439 ? -24.484 -21.906 -13.086 1 92.19 439 HIS A O 1
ATOM 3471 N N . ARG A 1 440 ? -22.344 -21.609 -12.453 1 96.38 440 ARG A N 1
ATOM 3472 C CA . ARG A 1 440 ? -22.141 -20.422 -13.289 1 96.38 440 ARG A CA 1
ATOM 3473 C C . ARG A 1 440 ? -21 -20.656 -14.281 1 96.38 440 ARG A C 1
ATOM 3475 O O . ARG A 1 440 ? -19.906 -20.094 -14.109 1 96.38 440 ARG A O 1
ATOM 3482 N N . PRO A 1 441 ? -21.25 -21.266 -15.391 1 95.94 441 PRO A N 1
ATOM 3483 C CA . PRO A 1 441 ? -20.172 -21.719 -16.266 1 95.94 441 PRO A CA 1
ATOM 3484 C C . PRO A 1 441 ? -19.578 -20.578 -17.109 1 95.94 441 PRO A C 1
ATOM 3486 O O . PRO A 1 441 ? -18.406 -20.641 -17.469 1 95.94 441 PRO A O 1
ATOM 3489 N N . GLN A 1 442 ? -20.359 -19.594 -17.406 1 95.75 442 GLN A N 1
ATOM 3490 C CA . GLN A 1 442 ? -19.844 -18.547 -18.281 1 95.75 442 GLN A CA 1
ATOM 3491 C C . GLN A 1 442 ? -18.734 -17.766 -17.578 1 95.75 442 GLN A C 1
ATOM 3493 O O . GLN A 1 442 ? -17.625 -17.656 -18.094 1 95.75 442 GLN A O 1
ATOM 3498 N N . PRO A 1 443 ? -19.047 -17.234 -16.375 1 97.12 443 PRO A N 1
ATOM 3499 C CA . PRO A 1 443 ? -17.938 -16.562 -15.672 1 97.12 443 PRO A CA 1
ATOM 3500 C C . PRO A 1 443 ? -16.797 -17.531 -15.328 1 97.12 443 PRO A C 1
ATOM 3502 O O . PRO A 1 443 ? -15.641 -17.109 -15.266 1 97.12 443 PRO A O 1
ATOM 3505 N N . ALA A 1 444 ? -17.078 -18.766 -15.141 1 98.06 444 ALA A N 1
ATOM 3506 C CA . ALA A 1 444 ? -16.047 -19.766 -14.867 1 98.06 444 ALA A CA 1
ATOM 3507 C C . ALA A 1 444 ? -15.094 -19.906 -16.047 1 98.06 444 ALA A C 1
ATOM 3509 O O . ALA A 1 444 ? -13.875 -19.984 -15.867 1 98.06 444 ALA A O 1
ATOM 3510 N N . LEU A 1 445 ? -15.711 -19.938 -17.219 1 97.31 445 LEU A N 1
ATOM 3511 C CA . LEU A 1 445 ? -14.93 -20.062 -18.438 1 97.31 445 LEU A CA 1
ATOM 3512 C C . LEU A 1 445 ? -13.914 -18.922 -18.562 1 97.31 445 LEU A C 1
ATOM 3514 O O . LEU A 1 445 ? -12.75 -19.156 -18.875 1 97.31 445 LEU A O 1
ATOM 3518 N N . LYS A 1 446 ? -14.383 -17.781 -18.25 1 97.19 446 LYS A N 1
ATOM 3519 C CA . LYS A 1 446 ? -13.5 -16.609 -18.312 1 97.19 446 LYS A CA 1
ATOM 3520 C C . LYS A 1 446 ? -12.367 -16.734 -17.297 1 97.19 446 LYS A C 1
ATOM 3522 O O . LYS A 1 446 ? -11.219 -16.422 -17.609 1 97.19 446 LYS A O 1
ATOM 3527 N N . ALA A 1 447 ? -12.648 -17.188 -16.125 1 98 447 ALA A N 1
ATOM 3528 C CA . ALA A 1 447 ? -11.656 -17.328 -15.07 1 98 447 ALA A CA 1
ATOM 3529 C C . ALA A 1 447 ? -10.609 -18.375 -15.438 1 98 447 ALA A C 1
ATOM 3531 O O . ALA A 1 447 ? -9.414 -18.172 -15.234 1 98 447 ALA A O 1
ATOM 3532 N N . PHE A 1 448 ? -11.039 -19.438 -16.016 1 97.69 448 PHE A N 1
ATOM 3533 C CA . PHE A 1 448 ? -10.125 -20.516 -16.391 1 97.69 448 PHE A CA 1
ATOM 3534 C C . PHE A 1 448 ? -9.227 -20.062 -17.547 1 97.69 448 PHE A C 1
ATOM 3536 O O . PHE A 1 448 ? -8.039 -20.406 -17.578 1 97.69 448 PHE A O 1
ATOM 3543 N N . TRP A 1 449 ? -9.805 -19.344 -18.438 1 96.25 449 TRP A N 1
ATOM 3544 C CA . TRP A 1 449 ? -8.992 -18.828 -19.531 1 96.25 449 TRP A CA 1
ATOM 3545 C C . TRP A 1 449 ? -7.918 -17.891 -19.016 1 96.25 449 TRP A C 1
ATOM 3547 O O . TRP A 1 449 ? -6.773 -17.922 -19.469 1 96.25 449 TRP A O 1
ATOM 3557 N N . THR A 1 450 ? -8.281 -17.062 -18.062 1 95.38 450 THR A N 1
ATOM 3558 C CA . THR A 1 450 ? -7.297 -16.156 -17.469 1 95.38 450 THR A CA 1
ATOM 3559 C C . THR A 1 450 ? -6.199 -16.953 -16.766 1 95.38 450 THR A C 1
ATOM 3561 O O . THR A 1 450 ? -5.016 -16.641 -16.891 1 95.38 450 THR A O 1
ATOM 3564 N N . ALA A 1 451 ? -6.574 -17.922 -16.047 1 95.88 451 ALA A N 1
ATOM 3565 C CA . ALA A 1 451 ? -5.602 -18.781 -15.375 1 95.88 451 ALA A CA 1
ATOM 3566 C C . ALA A 1 451 ? -4.656 -19.438 -16.375 1 95.88 451 ALA A C 1
ATOM 3568 O O . ALA A 1 451 ? -3.449 -19.516 -16.141 1 95.88 451 ALA A O 1
ATOM 3569 N N . CYS A 1 452 ? -5.191 -19.844 -17.438 1 92.25 452 CYS A N 1
ATOM 3570 C CA . CYS A 1 452 ? -4.43 -20.531 -18.484 1 92.25 452 CYS A CA 1
ATOM 3571 C C . CYS A 1 452 ? -3.453 -19.578 -19.156 1 92.25 452 CYS A C 1
ATOM 3573 O O . CYS A 1 452 ? -2.346 -19.969 -19.531 1 92.25 452 CYS A O 1
ATOM 3575 N N . ARG A 1 453 ? -3.883 -18.391 -19.359 1 87.94 453 ARG A N 1
ATOM 3576 C CA . ARG A 1 453 ? -3.029 -17.391 -19.984 1 87.94 453 ARG A CA 1
ATOM 3577 C C . ARG A 1 453 ? -1.829 -17.062 -19.094 1 87.94 453 ARG A C 1
ATOM 3579 O O . ARG A 1 453 ? -0.729 -16.828 -19.594 1 87.94 453 ARG A O 1
ATOM 3586 N N . LEU A 1 454 ? -2.041 -17.141 -17.844 1 88.38 454 LEU A N 1
ATOM 3587 C CA . LEU A 1 454 ? -0.97 -16.844 -16.891 1 88.38 454 LEU A CA 1
ATOM 3588 C C . LEU A 1 454 ? -0.025 -18.031 -16.75 1 88.38 454 LEU A C 1
ATOM 3590 O O . LEU A 1 454 ? 1.196 -17.875 -16.812 1 88.38 454 LEU A O 1
ATOM 3594 N N . THR A 1 455 ? -0.617 -19.172 -16.5 1 87 455 THR A N 1
ATOM 3595 C CA . THR A 1 455 ? 0.145 -20.406 -16.391 1 87 455 THR A CA 1
ATOM 3596 C C . THR A 1 455 ? -0.623 -21.578 -17.031 1 87 455 THR A C 1
ATOM 3598 O O . THR A 1 455 ? -1.636 -22.016 -16.484 1 87 455 THR A O 1
ATOM 3601 N N . ARG A 1 456 ? -0.09 -22.047 -18.016 1 85.88 456 ARG A N 1
ATOM 3602 C CA . ARG A 1 456 ? -0.718 -23.203 -18.672 1 85.88 456 ARG A CA 1
ATOM 3603 C C . ARG A 1 456 ? -0.662 -24.438 -17.781 1 85.88 456 ARG A C 1
ATOM 3605 O O . ARG A 1 456 ? 0.399 -24.781 -17.266 1 85.88 456 ARG A O 1
ATOM 3612 N N . SER A 1 457 ? -1.813 -24.969 -17.516 1 87.88 457 SER A N 1
ATOM 3613 C CA . SER A 1 457 ? -1.897 -26.156 -16.688 1 87.88 457 SER A CA 1
ATOM 3614 C C . SER A 1 457 ? -3.061 -27.047 -17.125 1 87.88 457 SER A C 1
ATOM 3616 O O . SER A 1 457 ? -4.047 -26.562 -17.672 1 87.88 457 SER A O 1
ATOM 3618 N N . LEU A 1 458 ? -2.891 -28.281 -16.969 1 90.5 458 LEU A N 1
ATOM 3619 C CA . LEU A 1 458 ? -3.941 -29.234 -17.312 1 90.5 458 LEU A CA 1
ATOM 3620 C C . LEU A 1 458 ? -5.199 -28.969 -16.484 1 90.5 458 LEU A C 1
ATOM 3622 O O . LEU A 1 458 ? -6.316 -29.156 -16.969 1 90.5 458 LEU A O 1
ATOM 3626 N N . GLU A 1 459 ? -5 -28.5 -15.32 1 92.5 459 GLU A N 1
ATOM 3627 C CA . GLU A 1 459 ? -6.133 -28.172 -14.453 1 92.5 459 GLU A CA 1
ATOM 3628 C C . GLU A 1 459 ? -6.969 -27.047 -15.039 1 92.5 459 GLU A C 1
ATOM 3630 O O . GLU A 1 459 ? -8.203 -27.094 -15.023 1 92.5 459 GLU A O 1
ATOM 3635 N N . ALA A 1 460 ? -6.289 -26.094 -15.516 1 95.06 460 ALA A N 1
ATOM 3636 C CA . ALA A 1 460 ? -6.996 -24.969 -16.125 1 95.06 460 ALA A CA 1
ATOM 3637 C C . ALA A 1 460 ? -7.754 -25.406 -17.375 1 95.06 460 ALA A C 1
ATOM 3639 O O . ALA A 1 460 ? -8.914 -25.031 -17.562 1 95.06 460 ALA A O 1
ATOM 3640 N N . TYR A 1 461 ? -7.16 -26.25 -18.141 1 94.62 461 TYR A N 1
ATOM 3641 C CA . TYR A 1 461 ? -7.812 -26.766 -19.344 1 94.62 461 TYR A CA 1
ATOM 3642 C C . TYR A 1 461 ? -9.008 -27.641 -18.984 1 94.62 461 TYR A C 1
ATOM 3644 O O . TYR A 1 461 ? -10.023 -27.625 -19.688 1 94.62 461 TYR A O 1
ATOM 3652 N N . THR A 1 462 ? -8.828 -28.391 -17.969 1 95.44 462 THR A N 1
ATOM 3653 C CA . THR A 1 462 ? -9.953 -29.203 -17.484 1 95.44 462 THR A CA 1
ATOM 3654 C C . THR A 1 462 ? -11.141 -28.312 -17.125 1 95.44 462 THR A C 1
ATOM 3656 O O . THR A 1 462 ? -12.281 -28.625 -17.453 1 95.44 462 THR A O 1
ATOM 3659 N N . GLY A 1 463 ? -10.812 -27.219 -16.453 1 96.88 463 GLY A N 1
ATOM 3660 C CA . GLY A 1 463 ? -11.859 -26.266 -16.125 1 96.88 463 GLY A CA 1
ATOM 3661 C C . GLY A 1 463 ? -12.508 -25.641 -17.344 1 96.88 463 GLY A C 1
ATOM 3662 O O . GLY A 1 463 ? -13.727 -25.484 -17.391 1 96.88 463 GLY A O 1
ATOM 3663 N N . ILE A 1 464 ? -11.766 -25.328 -18.375 1 97.19 464 ILE A N 1
ATOM 3664 C CA . ILE A 1 464 ? -12.266 -24.734 -19.609 1 97.19 464 ILE A CA 1
ATOM 3665 C C . ILE A 1 464 ? -13.219 -25.688 -20.312 1 97.19 464 ILE A C 1
ATOM 3667 O O . ILE A 1 464 ? -14.352 -25.328 -20.641 1 97.19 464 ILE A O 1
ATOM 3671 N N . ILE A 1 465 ? -12.805 -26.906 -20.438 1 96.19 465 ILE A N 1
ATOM 3672 C CA . ILE A 1 465 ? -13.594 -27.906 -21.156 1 96.19 465 ILE A CA 1
ATOM 3673 C C . ILE A 1 465 ? -14.852 -28.234 -20.375 1 96.19 465 ILE A C 1
ATOM 3675 O O . ILE A 1 465 ? -15.945 -28.344 -20.938 1 96.19 465 ILE A O 1
ATOM 3679 N N . THR A 1 466 ? -14.711 -28.391 -19.062 1 95.12 466 THR A N 1
ATOM 3680 C CA . THR A 1 466 ? -15.875 -28.641 -18.234 1 95.12 466 THR A CA 1
ATOM 3681 C C . THR A 1 466 ? -16.875 -27.5 -18.344 1 95.12 466 THR A C 1
ATOM 3683 O O . THR A 1 466 ? -18.094 -27.719 -18.359 1 95.12 466 THR A O 1
ATOM 3686 N N . SER A 1 467 ? -16.406 -26.312 -18.375 1 97 467 SER A N 1
ATOM 3687 C CA . SER A 1 467 ? -17.266 -25.141 -18.531 1 97 467 SER A CA 1
ATOM 3688 C C . SER A 1 467 ? -18.016 -25.188 -19.859 1 97 467 SER A C 1
ATOM 3690 O O . SER A 1 467 ? -19.219 -24.875 -19.906 1 97 467 SER A O 1
ATOM 3692 N N . TYR A 1 468 ? -17.375 -25.594 -20.922 1 95.69 468 TYR A N 1
ATOM 3693 C CA . TYR A 1 468 ? -18.016 -25.734 -22.219 1 95.69 468 TYR A CA 1
ATOM 3694 C C . TYR A 1 468 ? -19.109 -26.797 -22.172 1 95.69 468 TYR A C 1
ATOM 3696 O O . TYR A 1 468 ? -20.188 -26.609 -22.719 1 95.69 468 TYR A O 1
ATOM 3704 N N . CYS A 1 469 ? -18.766 -27.859 -21.547 1 92.56 469 CYS A N 1
ATOM 3705 C CA . CYS A 1 469 ? -19.75 -28.938 -21.422 1 92.56 469 CYS A CA 1
ATOM 3706 C C . CYS A 1 469 ? -20.969 -28.484 -20.641 1 92.56 469 CYS A C 1
ATOM 3708 O O . CYS A 1 469 ? -22.109 -28.766 -21.031 1 92.56 469 CYS A O 1
ATOM 3710 N N . ASP A 1 470 ? -20.75 -27.766 -19.578 1 93.56 470 ASP A N 1
ATOM 3711 C CA . ASP A 1 470 ? -21.844 -27.266 -18.766 1 93.56 470 ASP A CA 1
ATOM 3712 C C . ASP A 1 470 ? -22.672 -26.234 -19.547 1 93.56 470 ASP A C 1
ATOM 3714 O O . ASP A 1 470 ? -23.891 -26.156 -19.406 1 93.56 470 ASP A O 1
ATOM 3718 N N . LEU A 1 471 ? -22.031 -25.422 -20.312 1 94.31 471 LEU A N 1
ATOM 3719 C CA . LEU A 1 471 ? -22.719 -24.453 -21.141 1 94.31 471 LEU A CA 1
ATOM 3720 C C . LEU A 1 471 ? -23.594 -25.156 -22.172 1 94.31 471 LEU A C 1
ATOM 3722 O O . LEU A 1 471 ? -24.734 -24.734 -22.422 1 94.31 471 LEU A O 1
ATOM 3726 N N . PHE A 1 472 ? -23.109 -26.219 -22.656 1 91.88 472 PHE A N 1
ATOM 3727 C CA . PHE A 1 472 ? -23.875 -27.016 -23.609 1 91.88 472 PHE A CA 1
ATOM 3728 C C . PHE A 1 472 ? -25.125 -27.578 -22.969 1 91.88 472 PHE A C 1
ATOM 3730 O O . PHE A 1 472 ? -26.203 -27.594 -23.578 1 91.88 472 PHE A O 1
ATOM 3737 N N . ALA A 1 473 ? -24.969 -27.984 -21.797 1 86.88 473 ALA A N 1
ATOM 3738 C CA . ALA A 1 473 ? -26.078 -28.578 -21.047 1 86.88 473 ALA A CA 1
ATOM 3739 C C . ALA A 1 473 ? -27.188 -27.562 -20.812 1 86.88 473 ALA A C 1
ATOM 3741 O O . ALA A 1 473 ? -28.359 -27.922 -20.75 1 86.88 473 ALA A O 1
ATOM 3742 N N . ILE A 1 474 ? -26.797 -26.344 -20.734 1 90.56 474 ILE A N 1
ATOM 3743 C CA . ILE A 1 474 ? -27.812 -25.328 -20.469 1 90.56 474 ILE A CA 1
ATOM 3744 C C . ILE A 1 474 ? -28.281 -24.719 -21.781 1 90.56 474 ILE A C 1
ATOM 3746 O O . ILE A 1 474 ? -29.031 -23.734 -21.781 1 90.56 474 ILE A O 1
ATOM 3750 N N . GLY A 1 475 ? -27.797 -25.188 -22.859 1 91.44 475 GLY A N 1
ATOM 3751 C CA . GLY A 1 475 ? -28.359 -24.812 -24.156 1 91.44 475 GLY A CA 1
ATOM 3752 C C . GLY A 1 475 ? -27.453 -23.891 -24.953 1 91.44 475 GLY A C 1
ATOM 3753 O O . GLY A 1 475 ? -27.828 -23.422 -26.031 1 91.44 475 GLY A O 1
ATOM 3754 N N . VAL A 1 476 ? -26.359 -23.594 -24.406 1 92.31 476 VAL A N 1
ATOM 3755 C CA . VAL A 1 476 ? -25.422 -22.734 -25.125 1 92.31 476 VAL A CA 1
ATOM 3756 C C . VAL A 1 476 ? -24.422 -23.609 -25.906 1 92.31 476 VAL A C 1
ATOM 3758 O O . VAL A 1 476 ? -23.562 -24.266 -25.297 1 92.31 476 VAL A O 1
ATOM 3761 N N . ASN A 1 477 ? -24.531 -23.609 -27.203 1 90.56 477 ASN A N 1
ATOM 3762 C CA . ASN A 1 477 ? -23.734 -24.531 -28.016 1 90.56 477 ASN A CA 1
ATOM 3763 C C . ASN A 1 477 ? -22.438 -23.875 -28.469 1 90.56 477 ASN A C 1
ATOM 3765 O O . ASN A 1 477 ? -22.422 -23.109 -29.438 1 90.56 477 ASN A O 1
ATOM 3769 N N . ARG A 1 478 ? -21.406 -24.188 -27.859 1 93.62 478 ARG A N 1
ATOM 3770 C CA . ARG A 1 478 ? -20.047 -23.781 -28.219 1 93.62 478 ARG A CA 1
ATOM 3771 C C . ARG A 1 478 ? -19.156 -24.984 -28.453 1 93.62 478 ARG A C 1
ATOM 3773 O O . ARG A 1 478 ? -18.016 -25.016 -27.984 1 93.62 478 ARG A O 1
ATOM 3780 N N . TYR A 1 479 ? -19.625 -25.938 -29.141 1 92.56 479 TYR A N 1
ATOM 3781 C CA . TYR A 1 479 ? -19 -27.234 -29.375 1 92.56 479 TYR A CA 1
ATOM 3782 C C . TYR A 1 479 ? -17.703 -27.094 -30.156 1 92.56 479 TYR A C 1
ATOM 3784 O O . TYR A 1 479 ? -16.703 -27.75 -29.844 1 92.56 479 TYR A O 1
ATOM 3792 N N . LYS A 1 480 ? -17.641 -26.25 -31.109 1 93.31 480 LYS A N 1
ATOM 3793 C CA . LYS A 1 480 ? -16.469 -26.094 -31.953 1 93.31 480 LYS A CA 1
ATOM 3794 C C . LYS A 1 480 ? -15.273 -25.609 -31.156 1 93.31 480 LYS A C 1
ATOM 3796 O O . LYS A 1 480 ? -14.156 -26.109 -31.312 1 93.31 480 LYS A O 1
ATOM 3801 N N . GLU A 1 481 ? -15.562 -24.656 -30.328 1 95 481 GLU A N 1
ATOM 3802 C CA . GLU A 1 481 ? -14.5 -24.125 -29.469 1 95 481 GLU A CA 1
ATOM 3803 C C . GLU A 1 481 ? -14.031 -25.188 -28.469 1 95 481 GLU A C 1
ATOM 3805 O O . GLU A 1 481 ? -12.828 -25.328 -28.219 1 95 481 GLU A O 1
ATOM 3810 N N . ALA A 1 482 ? -14.922 -25.906 -27.938 1 95.94 482 ALA A N 1
ATOM 3811 C CA . ALA A 1 482 ? -14.602 -26.969 -26.984 1 95.94 482 ALA A CA 1
ATOM 3812 C C . ALA A 1 482 ? -13.734 -28.047 -27.625 1 95.94 482 ALA A C 1
ATOM 3814 O O . ALA A 1 482 ? -12.75 -28.484 -27.031 1 95.94 482 ALA A O 1
ATOM 3815 N N . LEU A 1 483 ? -14.141 -28.406 -28.812 1 94.88 483 LEU A N 1
ATOM 3816 C CA . LEU A 1 483 ? -13.414 -29.453 -29.531 1 94.88 483 LEU A CA 1
ATOM 3817 C C . LEU A 1 483 ? -12 -28.984 -29.875 1 94.88 483 LEU A C 1
ATOM 3819 O O . LEU A 1 483 ? -11.047 -29.75 -29.75 1 94.88 483 LEU A O 1
ATOM 3823 N N . ALA A 1 484 ? -11.906 -27.781 -30.328 1 95 484 ALA A N 1
ATOM 3824 C CA . ALA A 1 484 ? -10.594 -27.219 -30.641 1 95 484 ALA A CA 1
ATOM 3825 C C . ALA A 1 484 ? -9.68 -27.219 -29.422 1 95 484 ALA A C 1
ATOM 3827 O O . ALA A 1 484 ? -8.5 -27.562 -29.5 1 95 484 ALA A O 1
ATOM 3828 N N . THR A 1 485 ? -10.219 -26.828 -28.312 1 95.44 485 THR A N 1
ATOM 3829 C CA . THR A 1 485 ? -9.461 -26.797 -27.078 1 95.44 485 THR A CA 1
ATOM 3830 C C . THR A 1 485 ? -9.055 -28.203 -26.641 1 95.44 485 THR A C 1
ATOM 3832 O O . THR A 1 485 ? -7.918 -28.438 -26.219 1 95.44 485 THR A O 1
ATOM 3835 N N . ALA A 1 486 ? -9.93 -29.094 -26.75 1 95.81 486 ALA A N 1
ATOM 3836 C CA . ALA A 1 486 ? -9.656 -30.469 -26.375 1 95.81 486 ALA A CA 1
ATOM 3837 C C . ALA A 1 486 ? -8.547 -31.078 -27.219 1 95.81 486 ALA A C 1
ATOM 3839 O O . ALA A 1 486 ? -7.684 -31.797 -26.719 1 95.81 486 ALA A O 1
ATOM 3840 N N . LYS A 1 487 ? -8.562 -30.781 -28.453 1 93.88 487 LYS A N 1
ATOM 3841 C CA . LYS A 1 487 ? -7.512 -31.25 -29.344 1 93.88 487 LYS A CA 1
ATOM 3842 C C . LYS A 1 487 ? -6.152 -30.688 -28.953 1 93.88 487 LYS A C 1
ATOM 3844 O O . LYS A 1 487 ? -5.148 -31.406 -28.969 1 93.88 487 LYS A O 1
ATOM 3849 N N . SER A 1 488 ? -6.207 -29.469 -28.625 1 91.75 488 SER A N 1
ATOM 3850 C CA . SER A 1 488 ? -4.977 -28.812 -28.188 1 91.75 488 SER A CA 1
ATOM 3851 C C . SER A 1 488 ? -4.438 -29.453 -26.906 1 91.75 488 SER A C 1
ATOM 3853 O O . SER A 1 488 ? -3.225 -29.594 -26.75 1 91.75 488 SER A O 1
ATOM 3855 N N . VAL A 1 489 ? -5.285 -29.812 -26.047 1 93.62 489 VAL A N 1
ATOM 3856 C CA . VAL A 1 489 ? -4.895 -30.391 -24.766 1 93.62 489 VAL A CA 1
ATOM 3857 C C . VAL A 1 489 ? -4.215 -31.75 -25 1 93.62 489 VAL A C 1
ATOM 3859 O O . VAL A 1 489 ? -3.203 -32.062 -24.375 1 93.62 489 VAL A O 1
ATOM 3862 N N . VAL A 1 490 ? -4.742 -32.5 -25.906 1 92.75 490 VAL A N 1
ATOM 3863 C CA . VAL A 1 490 ? -4.172 -33.812 -26.219 1 92.75 490 VAL A CA 1
ATOM 3864 C C . VAL A 1 490 ? -2.777 -33.656 -26.812 1 92.75 490 VAL A C 1
ATOM 3866 O O . VAL A 1 490 ? -1.871 -34.438 -26.531 1 92.75 490 VAL A O 1
ATOM 3869 N N . LYS A 1 491 ? -2.588 -32.594 -27.516 1 87.94 491 LYS A N 1
ATOM 3870 C CA . LYS A 1 491 ? -1.293 -32.312 -28.125 1 87.94 491 LYS A CA 1
ATOM 3871 C C . LYS A 1 491 ? -0.284 -31.844 -27.078 1 87.94 491 LYS A C 1
ATOM 3873 O O . LYS A 1 491 ? 0.895 -32.188 -27.156 1 87.94 491 LYS A O 1
ATOM 3878 N N . LEU A 1 492 ? -0.746 -31.125 -26.172 1 84.25 492 LEU A N 1
ATOM 3879 C CA . LEU A 1 492 ? 0.122 -30.547 -25.156 1 84.25 492 LEU A CA 1
ATOM 3880 C C . LEU A 1 492 ? 0.496 -31.578 -24.094 1 84.25 492 LEU A C 1
ATOM 3882 O O . LEU A 1 492 ? 1.614 -31.562 -23.578 1 84.25 492 LEU A O 1
ATOM 3886 N N . TYR A 1 493 ? -0.508 -32.438 -23.797 1 88 493 TYR A N 1
ATOM 3887 C CA . TYR A 1 493 ? -0.308 -33.406 -22.75 1 88 493 TYR A CA 1
ATOM 3888 C C . TYR A 1 493 ? -0.659 -34.812 -23.234 1 88 493 TYR A C 1
ATOM 3890 O O . TYR A 1 493 ? -1.587 -35.438 -22.719 1 88 493 TYR A O 1
ATOM 3898 N N . PRO A 1 494 ? 0.13 -35.312 -24.062 1 87.62 494 PRO A N 1
ATOM 3899 C CA . PRO A 1 494 ? -0.205 -36.594 -24.688 1 87.62 494 PRO A CA 1
ATOM 3900 C C . PRO A 1 494 ? -0.019 -37.781 -23.734 1 87.62 494 PRO A C 1
ATOM 3902 O O . PRO A 1 494 ? -0.588 -38.844 -23.969 1 87.62 494 PRO A O 1
ATOM 3905 N N . GLN A 1 495 ? 0.713 -37.562 -22.641 1 84.44 495 GLN A N 1
ATOM 3906 C CA . GLN A 1 495 ? 1.024 -38.656 -21.75 1 84.44 495 GLN A CA 1
ATOM 3907 C C . GLN A 1 495 ? 0.07 -38.719 -20.562 1 84.44 495 GLN A C 1
ATOM 3909 O O . GLN A 1 495 ? 0.165 -39.594 -19.719 1 84.44 495 GLN A O 1
ATOM 3914 N N . LYS A 1 496 ? -0.901 -37.844 -20.594 1 87.56 496 LYS A N 1
ATOM 3915 C CA . LYS A 1 496 ? -1.828 -37.781 -19.469 1 87.56 496 LYS A CA 1
ATOM 3916 C C . LYS A 1 496 ? -3.197 -38.344 -19.844 1 87.56 496 LYS A C 1
ATOM 3918 O O . LYS A 1 496 ? -3.771 -37.938 -20.859 1 87.56 496 LYS A O 1
ATOM 3923 N N . ALA A 1 497 ? -3.633 -39.281 -19.047 1 91.44 497 ALA A N 1
ATOM 3924 C CA . ALA A 1 497 ? -4.938 -39.875 -19.297 1 91.44 497 ALA A CA 1
ATOM 3925 C C . ALA A 1 497 ? -6.039 -38.844 -19.312 1 91.44 497 ALA A C 1
ATOM 3927 O O . ALA A 1 497 ? -7 -38.938 -20.078 1 91.44 497 ALA A O 1
ATOM 3928 N N . GLN A 1 498 ? -5.859 -37.875 -18.5 1 91.81 498 GLN A N 1
ATOM 3929 C CA . GLN A 1 498 ? -6.855 -36.812 -18.344 1 91.81 498 GLN A CA 1
ATOM 3930 C C . GLN A 1 498 ? -7.102 -36.094 -19.672 1 91.81 498 GLN A C 1
ATOM 3932 O O . GLN A 1 498 ? -8.219 -35.656 -19.938 1 91.81 498 GLN A O 1
ATOM 3937 N N . SER A 1 499 ? -6.129 -35.906 -20.5 1 94.19 499 SER A N 1
ATOM 3938 C CA . SER A 1 499 ? -6.273 -35.25 -21.797 1 94.19 499 SER A CA 1
ATOM 3939 C C . SER A 1 499 ? -7.266 -36 -22.688 1 94.19 499 SER A C 1
ATOM 3941 O O . SER A 1 499 ? -8.086 -35.375 -23.359 1 94.19 499 SER A O 1
ATOM 3943 N N . PHE A 1 500 ? -7.246 -37.219 -22.562 1 94.69 500 PHE A N 1
ATOM 3944 C CA . PHE A 1 500 ? -8.117 -38.062 -23.391 1 94.69 500 PHE A CA 1
ATOM 3945 C C . PHE A 1 500 ? -9.523 -38.094 -22.828 1 94.69 500 PHE A C 1
ATOM 3947 O O . PHE A 1 500 ? -10.5 -38.188 -23.562 1 94.69 500 PHE A O 1
ATOM 3954 N N . VAL A 1 501 ? -9.594 -38.094 -21.547 1 94.06 501 VAL A N 1
ATOM 3955 C CA . VAL A 1 501 ? -10.906 -38 -20.922 1 94.06 501 VAL A CA 1
ATOM 3956 C C . VAL A 1 501 ? -11.617 -36.719 -21.375 1 94.06 501 VAL A C 1
ATOM 3958 O O . VAL A 1 501 ? -12.797 -36.75 -21.734 1 94.06 501 VAL A O 1
ATOM 3961 N N . LEU A 1 502 ? -10.922 -35.625 -21.344 1 95.25 502 LEU A N 1
ATOM 3962 C CA . LEU A 1 502 ? -11.477 -34.344 -21.75 1 95.25 502 LEU A CA 1
ATOM 3963 C C . LEU A 1 502 ? -11.875 -34.344 -23.219 1 95.25 502 LEU A C 1
ATOM 3965 O O . LEU A 1 502 ? -12.953 -33.875 -23.578 1 95.25 502 LEU A O 1
ATOM 3969 N N . PHE A 1 503 ? -11.086 -34.938 -24.016 1 95.31 503 PHE A N 1
ATOM 3970 C CA . PHE A 1 503 ? -11.367 -35.031 -25.438 1 95.31 503 PHE A CA 1
ATOM 3971 C C . PHE A 1 503 ? -12.609 -35.906 -25.688 1 95.31 503 PHE A C 1
ATOM 3973 O O . PHE A 1 503 ? -13.5 -35.5 -26.438 1 95.31 503 PHE A O 1
ATOM 3980 N N . GLY A 1 504 ? -12.633 -37 -25.062 1 94.69 504 GLY A N 1
ATOM 3981 C CA . GLY A 1 504 ? -13.781 -37.875 -25.172 1 94.69 504 GLY A CA 1
ATOM 3982 C C . GLY A 1 504 ? -15.07 -37.25 -24.688 1 94.69 504 GLY A C 1
ATOM 3983 O O . GLY A 1 504 ? -16.125 -37.438 -25.297 1 94.69 504 GLY A O 1
ATOM 3984 N N . SER A 1 505 ? -15.008 -36.531 -23.625 1 92.5 505 SER A N 1
ATOM 3985 C CA . SER A 1 505 ? -16.172 -35.844 -23.062 1 92.5 505 SER A CA 1
ATOM 3986 C C . SER A 1 505 ? -16.75 -34.812 -24.031 1 92.5 505 SER A C 1
ATOM 3988 O O . SER A 1 505 ? -17.969 -34.656 -24.109 1 92.5 505 SER A O 1
ATOM 3990 N N . VAL A 1 506 ? -15.914 -34.094 -24.719 1 94.94 506 VAL A N 1
ATOM 3991 C CA . VAL A 1 506 ? -16.375 -33.125 -25.688 1 94.94 506 VAL A CA 1
ATOM 3992 C C . VAL A 1 506 ? -16.984 -33.812 -26.906 1 94.94 506 VAL A C 1
ATOM 3994 O O . VAL A 1 506 ? -18.031 -33.375 -27.406 1 94.94 506 VAL A O 1
ATOM 3997 N N . LEU A 1 507 ? -16.328 -34.875 -27.344 1 94.06 507 LEU A N 1
ATOM 3998 C CA . LEU A 1 507 ? -16.828 -35.625 -28.484 1 94.06 507 LEU A CA 1
ATOM 3999 C C . LEU A 1 507 ? -18.203 -36.219 -28.188 1 94.06 507 LEU A C 1
ATOM 4001 O O . LEU A 1 507 ? -19.047 -36.281 -29.078 1 94.06 507 LEU A O 1
ATOM 4005 N N . ALA A 1 508 ? -18.422 -36.531 -27 1 90.81 508 ALA A N 1
ATOM 4006 C CA . ALA A 1 508 ? -19.656 -37.188 -26.578 1 90.81 508 ALA A CA 1
ATOM 4007 C C . ALA A 1 508 ? -20.828 -36.219 -26.656 1 90.81 508 ALA A C 1
ATOM 4009 O O . ALA A 1 508 ? -21.984 -36.625 -26.656 1 90.81 508 ALA A O 1
ATOM 4010 N N . LEU A 1 509 ? -20.594 -34.938 -26.656 1 88.88 509 LEU A N 1
ATOM 4011 C CA . LEU A 1 509 ? -21.656 -33.938 -26.734 1 88.88 509 LEU A CA 1
ATOM 4012 C C . LEU A 1 509 ? -22.375 -34.031 -28.078 1 88.88 509 LEU A C 1
ATOM 4014 O O . LEU A 1 509 ? -23.531 -33.625 -28.172 1 88.88 509 LEU A O 1
ATOM 4018 N N . SER A 1 510 ? -21.625 -34.5 -29.031 1 87.69 510 SER A N 1
ATOM 4019 C CA . SER A 1 510 ? -22.219 -34.656 -30.359 1 87.69 510 SER A CA 1
ATOM 4020 C C . SER A 1 510 ? -22.609 -36.094 -30.625 1 87.69 510 SER A C 1
ATOM 4022 O O . SER A 1 510 ? -21.828 -37 -30.375 1 87.69 510 SER A O 1
ATOM 4024 N N . SER A 1 511 ? -23.781 -36.406 -31.156 1 84.56 511 SER A N 1
ATOM 4025 C CA . SER A 1 511 ? -24.25 -37.75 -31.453 1 84.56 511 SER A CA 1
ATOM 4026 C C . SER A 1 511 ? -23.484 -38.344 -32.625 1 84.56 511 SER A C 1
ATOM 4028 O O . SER A 1 511 ? -23.328 -39.562 -32.719 1 84.56 511 SER A O 1
ATOM 4030 N N . GLU A 1 512 ? -22.922 -37.5 -33.438 1 88.5 512 GLU A N 1
ATOM 4031 C CA . GLU A 1 512 ? -22.203 -37.938 -34.625 1 88.5 512 GLU A CA 1
ATOM 4032 C C . GLU A 1 512 ? -20.844 -38.531 -34.281 1 88.5 512 GLU A C 1
ATOM 4034 O O . GLU A 1 512 ? -20.312 -39.344 -35 1 88.5 512 GLU A O 1
ATOM 4039 N N . HIS A 1 513 ? -20.375 -38.125 -33.156 1 90.56 513 HIS A N 1
ATOM 4040 C CA . HIS A 1 513 ? -19.016 -38.531 -32.812 1 90.56 513 HIS A CA 1
ATOM 4041 C C . HIS A 1 513 ? -18.984 -39.438 -31.594 1 90.56 513 HIS A C 1
ATOM 4043 O O . HIS A 1 513 ? -17.984 -39.469 -30.875 1 90.56 513 HIS A O 1
ATOM 4049 N N . ARG A 1 514 ? -19.891 -40.156 -31.312 1 89.12 514 ARG A N 1
ATOM 4050 C CA . ARG A 1 514 ? -20.016 -41 -30.125 1 89.12 514 ARG A CA 1
ATOM 4051 C C . ARG A 1 514 ? -19.016 -42.156 -30.141 1 89.12 514 ARG A C 1
ATOM 4053 O O . ARG A 1 514 ? -18.469 -42.531 -29.094 1 89.12 514 ARG A O 1
ATOM 4060 N N . GLU A 1 515 ? -18.875 -42.656 -31.312 1 91.19 515 GLU A N 1
ATOM 4061 C CA . GLU A 1 515 ? -17.922 -43.75 -31.406 1 91.19 515 GLU A CA 1
ATOM 4062 C C . GLU A 1 515 ? -16.5 -43.281 -31.141 1 91.19 515 GLU A C 1
ATOM 4064 O O . GLU A 1 515 ? -15.711 -43.969 -30.484 1 91.19 515 GLU A O 1
ATOM 4069 N N . GLN A 1 516 ? -16.203 -42.188 -31.703 1 94.19 516 GLN A N 1
ATOM 4070 C CA . GLN A 1 516 ? -14.898 -41.594 -31.438 1 94.19 516 GLN A CA 1
ATOM 4071 C C . GLN A 1 516 ? -14.727 -41.281 -29.969 1 94.19 516 GLN A C 1
ATOM 4073 O O . GLN A 1 516 ? -13.633 -41.438 -29.406 1 94.19 516 GLN A O 1
ATOM 4078 N N . ALA A 1 517 ? -15.734 -40.781 -29.328 1 94.56 517 ALA A N 1
ATOM 4079 C CA . ALA A 1 517 ? -15.719 -40.5 -27.906 1 94.56 517 ALA A CA 1
ATOM 4080 C C . ALA A 1 517 ? -15.398 -41.75 -27.094 1 94.56 517 ALA A C 1
ATOM 4082 O O . ALA A 1 517 ? -14.578 -41.719 -26.172 1 94.56 517 ALA A O 1
ATOM 4083 N N . ARG A 1 518 ? -16.016 -42.844 -27.469 1 92.31 518 ARG A N 1
ATOM 4084 C CA . ARG A 1 518 ? -15.797 -44.094 -26.797 1 92.31 518 ARG A CA 1
ATOM 4085 C C . ARG A 1 518 ? -14.344 -44.562 -26.938 1 92.31 518 ARG A C 1
ATOM 4087 O O . ARG A 1 518 ? -13.727 -45 -25.969 1 92.31 518 ARG A O 1
ATOM 4094 N N . GLN A 1 519 ? -13.812 -44.375 -28.062 1 94.81 519 GLN A N 1
ATOM 4095 C CA . GLN A 1 519 ? -12.43 -44.75 -28.312 1 94.81 519 GLN A CA 1
ATOM 4096 C C . GLN A 1 519 ? -11.461 -43.938 -27.469 1 94.81 519 GLN A C 1
ATOM 4098 O O . GLN A 1 519 ? -10.5 -44.469 -26.906 1 94.81 519 GLN A O 1
ATOM 4103 N N . ALA A 1 520 ? -11.727 -42.688 -27.484 1 95.31 520 ALA A N 1
ATOM 4104 C CA . ALA A 1 520 ? -10.883 -41.781 -26.703 1 95.31 520 ALA A CA 1
ATOM 4105 C C . ALA A 1 520 ? -10.93 -42.156 -25.219 1 95.31 520 ALA A C 1
ATOM 4107 O O . ALA A 1 520 ? -9.906 -42.125 -24.531 1 95.31 520 ALA A O 1
ATOM 4108 N N . LEU A 1 521 ? -12.062 -42.469 -24.703 1 94.31 521 LEU A N 1
ATOM 4109 C CA . LEU A 1 521 ? -12.234 -42.781 -23.297 1 94.31 521 LEU A CA 1
ATOM 4110 C C . LEU A 1 521 ? -11.617 -44.125 -22.969 1 94.31 521 LEU A C 1
ATOM 4112 O O . LEU A 1 521 ? -11.078 -44.344 -21.891 1 94.31 521 LEU A O 1
ATOM 4116 N N . LEU A 1 522 ? -11.664 -45 -23.922 1 93.75 522 LEU A N 1
ATOM 4117 C CA . LEU A 1 522 ? -11.031 -46.312 -23.734 1 93.75 522 LEU A CA 1
ATOM 4118 C C . LEU A 1 522 ? -9.508 -46.156 -23.703 1 93.75 522 LEU A C 1
ATOM 4120 O O . LEU A 1 522 ? -8.836 -46.844 -22.938 1 93.75 522 LEU A O 1
ATOM 4124 N N . LYS A 1 523 ? -9.039 -45.344 -24.484 1 94.75 523 LYS A N 1
ATOM 4125 C CA . LYS A 1 523 ? -7.605 -45.062 -24.453 1 94.75 523 LYS A CA 1
ATOM 4126 C C . LYS A 1 523 ? -7.195 -44.5 -23.094 1 94.75 523 LYS A C 1
ATOM 4128 O O . LYS A 1 523 ? -6.168 -44.906 -22.531 1 94.75 523 LYS A O 1
ATOM 4133 N N . ALA A 1 524 ? -7.957 -43.562 -22.578 1 94.56 524 ALA A N 1
ATOM 4134 C CA . ALA A 1 524 ? -7.695 -43 -21.25 1 94.56 524 ALA A CA 1
ATOM 4135 C C . ALA A 1 524 ? -7.703 -44.094 -20.188 1 94.56 524 ALA A C 1
ATOM 4137 O O . ALA A 1 524 ? -6.867 -44.094 -19.281 1 94.56 524 ALA A O 1
ATOM 4138 N N . LEU A 1 525 ? -8.609 -45.031 -20.281 1 91.56 525 LEU A N 1
ATOM 4139 C CA . LEU A 1 525 ? -8.734 -46.094 -19.328 1 91.56 525 LEU A CA 1
ATOM 4140 C C . LEU A 1 525 ? -7.527 -47.031 -19.391 1 91.56 525 LEU A C 1
ATOM 4142 O O . LEU A 1 525 ? -7.09 -47.562 -18.359 1 91.56 525 LEU A O 1
ATOM 4146 N N . SER A 1 526 ? -7.055 -47.219 -20.516 1 93.25 526 SER A N 1
ATOM 4147 C CA . SER A 1 526 ? -5.879 -48.062 -20.688 1 93.25 526 SER A CA 1
ATOM 4148 C C . SER A 1 526 ? -4.648 -47.438 -20.047 1 93.25 526 SER A C 1
ATOM 4150 O O . SER A 1 526 ? -3.766 -48.125 -19.547 1 93.25 526 SER A O 1
ATOM 4152 N N . MET A 1 527 ? -4.598 -46.156 -20.109 1 91.88 527 MET A N 1
ATOM 4153 C CA . MET A 1 527 ? -3.48 -45.438 -19.516 1 91.88 527 MET A CA 1
ATOM 4154 C C . MET A 1 527 ? -3.572 -45.438 -17.984 1 91.88 527 MET A C 1
ATOM 4156 O O . MET A 1 527 ? -2.566 -45.625 -17.297 1 91.88 527 MET A O 1
ATOM 4160 N N . GLU A 1 528 ? -4.812 -45.156 -17.547 1 90.31 528 GLU A N 1
ATOM 4161 C CA . GLU A 1 528 ? -5.074 -45.156 -16.109 1 90.31 528 GLU A CA 1
ATOM 4162 C C . GLU A 1 528 ? -6.383 -45.875 -15.781 1 90.31 528 GLU A C 1
ATOM 4164 O O . GLU A 1 528 ? -7.422 -45.219 -15.617 1 90.31 528 GLU A O 1
ATOM 4169 N N . PRO A 1 529 ? -6.27 -47 -15.484 1 85.19 529 PRO A N 1
ATOM 4170 C CA . PRO A 1 529 ? -7.484 -47.781 -15.289 1 85.19 529 PRO A CA 1
ATOM 4171 C C . PRO A 1 529 ? -8.25 -47.406 -14.031 1 85.19 529 PRO A C 1
ATOM 4173 O O . PRO A 1 529 ? -9.453 -47.656 -13.938 1 85.19 529 PRO A O 1
ATOM 4176 N N . ARG A 1 530 ? -7.645 -46.812 -13.117 1 79.88 530 ARG A N 1
ATOM 4177 C CA . ARG A 1 530 ? -8.281 -46.5 -11.836 1 79.88 530 ARG A CA 1
ATOM 4178 C C . ARG A 1 530 ? -8.812 -45.062 -11.82 1 79.88 530 ARG A C 1
ATOM 4180 O O . ARG A 1 530 ? -9.367 -44.625 -10.812 1 79.88 530 ARG A O 1
ATOM 4187 N N . LYS A 1 531 ? -8.781 -44.5 -12.93 1 83.81 531 LYS A N 1
ATOM 4188 C CA . LYS A 1 531 ? -9.203 -43.094 -12.953 1 83.81 531 LYS A CA 1
ATOM 4189 C C . LYS A 1 531 ? -10.727 -43 -12.953 1 83.81 531 LYS A C 1
ATOM 4191 O O . LYS A 1 531 ? -11.391 -43.5 -13.867 1 83.81 531 LYS A O 1
ATOM 4196 N N . LEU A 1 532 ? -11.266 -42.344 -12 1 85.81 532 LEU A N 1
ATOM 4197 C CA . LEU A 1 532 ? -12.711 -42.25 -11.797 1 85.81 532 LEU A CA 1
ATOM 4198 C C . LEU A 1 532 ? -13.367 -41.469 -12.922 1 85.81 532 LEU A C 1
ATOM 4200 O O . LEU A 1 532 ? -14.438 -41.844 -13.406 1 85.81 532 LEU A O 1
ATOM 4204 N N . SER A 1 533 ? -12.703 -40.438 -13.281 1 86.06 533 SER A N 1
ATOM 4205 C CA . SER A 1 533 ? -13.289 -39.562 -14.289 1 86.06 533 SER A CA 1
ATOM 4206 C C . SER A 1 533 ? -13.523 -40.312 -15.602 1 86.06 533 SER A C 1
ATOM 4208 O O . SER A 1 533 ? -14.531 -40.094 -16.281 1 86.06 533 SER A O 1
ATOM 4210 N N . THR A 1 534 ? -12.625 -41.156 -15.93 1 89.56 534 THR A N 1
ATOM 4211 C CA . THR A 1 534 ? -12.758 -41.938 -17.156 1 89.56 534 THR A CA 1
ATOM 4212 C C . THR A 1 534 ? -13.93 -42.906 -17.062 1 89.56 534 THR A C 1
ATOM 4214 O O . THR A 1 534 ? -14.734 -43.031 -18 1 89.56 534 THR A O 1
ATOM 4217 N N . ASN A 1 535 ? -14.016 -43.531 -15.945 1 89.31 535 ASN A N 1
ATOM 4218 C CA . ASN A 1 535 ? -15.094 -44.469 -15.734 1 89.31 535 ASN A CA 1
ATOM 4219 C C . ASN A 1 535 ? -16.453 -43.812 -15.727 1 89.31 535 ASN A C 1
ATOM 4221 O O . ASN A 1 535 ? -17.422 -44.312 -16.281 1 89.31 535 ASN A O 1
ATOM 4225 N N . PHE A 1 536 ? -16.484 -42.688 -15.188 1 90.19 536 PHE A N 1
ATOM 4226 C CA . PHE A 1 536 ? -17.734 -41.938 -15.133 1 90.19 536 PHE A CA 1
ATOM 4227 C C . PHE A 1 536 ? -18.141 -41.5 -16.531 1 90.19 536 PHE A C 1
ATOM 4229 O O . PHE A 1 536 ? -19.328 -41.562 -16.891 1 90.19 536 PHE A O 1
ATOM 4236 N N . ALA A 1 537 ? -17.188 -41.062 -17.281 1 89.19 537 ALA A N 1
ATOM 4237 C CA . ALA A 1 537 ? -17.484 -40.625 -18.641 1 89.19 537 ALA A CA 1
ATOM 4238 C C . ALA A 1 537 ? -18 -41.781 -19.5 1 89.19 537 ALA A C 1
ATOM 4240 O O . ALA A 1 537 ? -18.906 -41.594 -20.312 1 89.19 537 ALA A O 1
ATOM 4241 N N . LEU A 1 538 ? -17.438 -42.875 -19.281 1 90.62 538 LEU A N 1
ATOM 4242 C CA . LEU A 1 538 ? -17.891 -44.062 -20.031 1 90.62 538 LEU A CA 1
ATOM 4243 C C . LEU A 1 538 ? -19.297 -44.469 -19.609 1 90.62 538 LEU A C 1
ATOM 4245 O O . LEU A 1 538 ? -20.109 -44.844 -20.438 1 90.62 538 LEU A O 1
ATOM 4249 N N . ALA A 1 539 ? -19.5 -44.375 -18.344 1 91.12 539 ALA A N 1
ATOM 4250 C CA . ALA A 1 539 ? -20.844 -44.656 -17.844 1 91.12 539 ALA A CA 1
ATOM 4251 C C . ALA A 1 539 ? -21.859 -43.688 -18.422 1 91.12 539 ALA A C 1
ATOM 4253 O O . ALA A 1 539 ? -22.984 -44.094 -18.781 1 91.12 539 ALA A O 1
ATOM 4254 N N . ASP A 1 540 ? -21.531 -42.469 -18.5 1 88.81 540 ASP A N 1
ATOM 4255 C CA . ASP A 1 540 ? -22.422 -41.469 -19.047 1 88.81 540 ASP A CA 1
ATOM 4256 C C . ASP A 1 540 ? -22.734 -41.719 -20.516 1 88.81 540 ASP A C 1
ATOM 4258 O O . ASP A 1 540 ? -23.859 -41.469 -20.969 1 88.81 540 ASP A O 1
ATOM 4262 N N . LEU A 1 541 ? -21.766 -42.156 -21.188 1 87.5 541 LEU A N 1
ATOM 4263 C CA . LEU A 1 541 ? -21.969 -42.5 -22.594 1 87.5 541 LEU A CA 1
ATOM 4264 C C . LEU A 1 541 ? -22.984 -43.625 -22.734 1 87.5 541 LEU A C 1
ATOM 4266 O O . LEU A 1 541 ? -23.828 -43.594 -23.625 1 87.5 541 LEU A O 1
ATOM 4270 N N . LEU A 1 542 ? -22.953 -44.531 -21.844 1 88.44 542 LEU A N 1
ATOM 4271 C CA . LEU A 1 542 ? -23.891 -45.656 -21.844 1 88.44 542 LEU A CA 1
ATOM 4272 C C . LEU A 1 542 ? -25.297 -45.188 -21.5 1 88.44 542 LEU A C 1
ATOM 4274 O O . LEU A 1 542 ? -26.266 -45.625 -22.109 1 88.44 542 LEU A O 1
ATOM 4278 N N . VAL A 1 543 ? -25.344 -44.312 -20.625 1 88.88 543 VAL A N 1
ATOM 4279 C CA . VAL A 1 543 ? -26.625 -43.75 -20.234 1 88.88 543 VAL A CA 1
ATOM 4280 C C . VAL A 1 543 ? -27.25 -43 -21.406 1 88.88 543 VAL A C 1
ATOM 4282 O O . VAL A 1 543 ? -28.438 -43.125 -21.672 1 88.88 543 VAL A O 1
ATOM 4285 N N . GLU A 1 544 ? -26.469 -42.219 -22.047 1 83.5 544 GLU A N 1
ATOM 4286 C CA . GLU A 1 544 ? -26.953 -41.469 -23.203 1 83.5 544 GLU A CA 1
ATOM 4287 C C . GLU A 1 544 ? -27.422 -42.375 -24.328 1 83.5 544 GLU A C 1
ATOM 4289 O O . GLU A 1 544 ? -28.344 -42.031 -25.062 1 83.5 544 GLU A O 1
ATOM 4294 N N . ASP A 1 545 ? -26.812 -43.531 -24.359 1 84.75 545 ASP A N 1
ATOM 4295 C CA . ASP A 1 545 ? -27.188 -44.531 -25.375 1 84.75 545 ASP A CA 1
ATOM 4296 C C . ASP A 1 545 ? -28.406 -45.312 -24.938 1 84.75 545 ASP A C 1
ATOM 4298 O O . ASP A 1 545 ? -28.891 -46.188 -25.688 1 84.75 545 ASP A O 1
ATOM 4302 N N . GLY A 1 546 ? -28.875 -45.125 -23.719 1 86.19 546 GLY A N 1
ATOM 4303 C CA . GLY A 1 546 ? -30.062 -45.812 -23.219 1 86.19 546 GLY A CA 1
ATOM 4304 C C . GLY A 1 546 ? -29.75 -47.125 -22.562 1 86.19 546 GLY A C 1
ATOM 4305 O O . GLY A 1 546 ? -30.656 -47.875 -22.156 1 86.19 546 GLY A O 1
ATOM 4306 N N . ASN A 1 547 ? -28.5 -47.438 -22.531 1 91.62 547 ASN A N 1
ATOM 4307 C CA . ASN A 1 547 ? -28.062 -48.688 -21.906 1 91.62 547 ASN A CA 1
ATOM 4308 C C . ASN A 1 547 ? -27.812 -48.531 -20.406 1 91.62 547 ASN A C 1
ATOM 4310 O O . ASN A 1 547 ? -26.656 -48.562 -19.969 1 91.62 547 ASN A O 1
ATOM 4314 N N . LEU A 1 548 ? -28.812 -48.406 -19.641 1 92.88 548 LEU A N 1
ATOM 4315 C CA . LEU A 1 548 ? -28.719 -48.156 -18.203 1 92.88 548 LEU A CA 1
ATOM 4316 C C . LEU A 1 548 ? -28.141 -49.375 -17.469 1 92.88 548 LEU A C 1
ATOM 4318 O O . LEU A 1 548 ? -27.391 -49.219 -16.5 1 92.88 548 LEU A O 1
ATOM 4322 N N . HIS A 1 549 ? -28.484 -50.5 -17.953 1 92.12 549 HIS A N 1
ATOM 4323 C CA . HIS A 1 549 ? -27.984 -51.719 -17.328 1 92.12 549 HIS A CA 1
ATOM 4324 C C . HIS A 1 549 ? -26.469 -51.812 -17.453 1 92.12 549 HIS A C 1
ATOM 4326 O O . HIS A 1 549 ? -25.781 -52.188 -16.5 1 92.12 549 HIS A O 1
ATOM 4332 N N . GLY A 1 550 ? -26.062 -51.5 -18.625 1 91.94 550 GLY A N 1
ATOM 4333 C CA . GLY A 1 550 ? -24.625 -51.5 -18.828 1 91.94 550 GLY A CA 1
ATOM 4334 C C . GLY A 1 550 ? -23.906 -50.5 -17.938 1 91.94 550 GLY A C 1
ATOM 4335 O O . GLY A 1 550 ? -22.812 -50.781 -17.422 1 91.94 550 GLY A O 1
ATOM 4336 N N . ALA A 1 551 ? -24.453 -49.344 -17.797 1 93.81 551 ALA A N 1
ATOM 4337 C CA . ALA A 1 551 ? -23.891 -48.312 -16.938 1 93.81 551 ALA A CA 1
ATOM 4338 C C . ALA A 1 551 ? -23.844 -48.75 -15.484 1 93.81 551 ALA A C 1
ATOM 4340 O O . ALA A 1 551 ? -22.844 -48.531 -14.789 1 93.81 551 ALA A O 1
ATOM 4341 N N . ILE A 1 552 ? -24.875 -49.375 -14.977 1 93.81 552 ILE A N 1
ATOM 4342 C CA . ILE A 1 552 ? -24.969 -49.844 -13.602 1 93.81 552 ILE A CA 1
ATOM 4343 C C . ILE A 1 552 ? -23.906 -50.938 -13.359 1 93.81 552 ILE A C 1
ATOM 4345 O O . ILE A 1 552 ? -23.203 -50.875 -12.352 1 93.81 552 ILE A O 1
ATOM 4349 N N . ASP A 1 553 ? -23.781 -51.812 -14.312 1 93.31 553 ASP A N 1
ATOM 4350 C CA . ASP A 1 553 ? -22.797 -52.875 -14.195 1 93.31 553 ASP A CA 1
ATOM 4351 C C . ASP A 1 553 ? -21.391 -52.312 -14.07 1 93.31 553 ASP A C 1
ATOM 4353 O O . ASP A 1 553 ? -20.594 -52.781 -13.25 1 93.31 553 ASP A O 1
ATOM 4357 N N . ARG A 1 554 ? -21.109 -51.406 -14.859 1 91.31 554 ARG A N 1
ATOM 4358 C CA . ARG A 1 554 ? -19.781 -50.781 -14.859 1 91.31 554 ARG A CA 1
ATOM 4359 C C . ARG A 1 554 ? -19.516 -50.062 -13.539 1 91.31 554 ARG A C 1
ATOM 4361 O O . ARG A 1 554 ? -18.438 -50.219 -12.961 1 91.31 554 ARG A O 1
ATOM 4368 N N . LEU A 1 555 ? -20.469 -49.312 -13.094 1 93.44 555 LEU A N 1
ATOM 4369 C CA . LEU A 1 555 ? -20.312 -48.531 -11.859 1 93.44 555 LEU A CA 1
ATOM 4370 C C . LEU A 1 555 ? -20.266 -49.469 -10.648 1 93.44 555 LEU A C 1
ATOM 4372 O O . LEU A 1 555 ? -19.562 -49.188 -9.68 1 93.44 555 LEU A O 1
ATOM 4376 N N . GLN A 1 556 ? -20.984 -50.5 -10.727 1 92.38 556 GLN A N 1
ATOM 4377 C CA . GLN A 1 556 ? -20.938 -51.5 -9.648 1 92.38 556 GLN A CA 1
ATOM 4378 C C . GLN A 1 556 ? -19.562 -52.125 -9.547 1 92.38 556 GLN A C 1
ATOM 4380 O O . GLN A 1 556 ? -19.031 -52.312 -8.445 1 92.38 556 GLN A O 1
ATOM 4385 N N . ALA A 1 557 ? -19.047 -52.438 -10.664 1 90.94 557 ALA A N 1
ATOM 4386 C CA . ALA A 1 557 ? -17.719 -53 -10.695 1 90.94 557 ALA A CA 1
ATOM 4387 C C . ALA A 1 557 ? -16.688 -52.031 -10.148 1 90.94 557 ALA A C 1
ATOM 4389 O O . ALA A 1 557 ? -15.758 -52.406 -9.43 1 90.94 557 ALA A O 1
ATOM 4390 N N . LEU A 1 558 ? -16.844 -50.844 -10.555 1 90.25 558 LEU A N 1
ATOM 4391 C CA . LEU A 1 558 ? -15.961 -49.781 -10.07 1 90.25 558 LEU A CA 1
ATOM 4392 C C . LEU A 1 558 ? -16.109 -49.594 -8.562 1 90.25 558 LEU A C 1
ATOM 4394 O O . LEU A 1 558 ? -15.109 -49.406 -7.859 1 90.25 558 LEU A O 1
ATOM 4398 N N . GLY A 1 559 ? -17.266 -49.625 -8.039 1 90.06 559 GLY A N 1
ATOM 4399 C CA . GLY A 1 559 ? -17.531 -49.469 -6.617 1 90.06 559 GLY A CA 1
ATOM 4400 C C . GLY A 1 559 ? -16.938 -50.562 -5.77 1 90.06 559 GLY A C 1
ATOM 4401 O O . GLY A 1 559 ? -16.547 -50.344 -4.625 1 90.06 559 GLY A O 1
ATOM 4402 N N . GLU A 1 560 ? -16.906 -51.688 -6.332 1 89 560 GLU A N 1
ATOM 4403 C CA . GLU A 1 560 ? -16.328 -52.812 -5.633 1 89 560 GLU A CA 1
ATOM 4404 C C . GLU A 1 560 ? -14.805 -52.688 -5.52 1 89 560 GLU A C 1
ATOM 4406 O O . GLU A 1 560 ? -14.219 -53.031 -4.492 1 89 560 GLU A O 1
ATOM 4411 N N . ARG A 1 561 ? -14.281 -52.156 -6.543 1 86.81 561 ARG A N 1
ATOM 4412 C CA . ARG A 1 561 ? -12.828 -52 -6.57 1 86.81 561 ARG A CA 1
ATOM 4413 C C . ARG A 1 561 ? -12.398 -50.75 -5.805 1 86.81 561 ARG A C 1
ATOM 4415 O O . ARG A 1 561 ? -11.367 -50.75 -5.129 1 86.81 561 ARG A O 1
ATOM 4422 N N . HIS A 1 562 ? -13.297 -49.781 -6.047 1 86.81 562 HIS A N 1
ATOM 4423 C CA . HIS A 1 562 ? -12.992 -48.5 -5.422 1 86.81 562 HIS A CA 1
ATOM 4424 C C . HIS A 1 562 ? -14.219 -47.906 -4.73 1 86.81 562 HIS A C 1
ATOM 4426 O O . HIS A 1 562 ? -14.898 -47.062 -5.289 1 86.81 562 HIS A O 1
ATOM 4432 N N . PRO A 1 563 ? -14.383 -48.281 -3.506 1 86.81 563 PRO A N 1
ATOM 4433 C CA . PRO A 1 563 ? -15.562 -47.781 -2.791 1 86.81 563 PRO A CA 1
ATOM 4434 C C . PRO A 1 563 ? -15.43 -46.344 -2.348 1 86.81 563 PRO A C 1
ATOM 4436 O O . PRO A 1 563 ? -15.031 -46.062 -1.213 1 86.81 563 PRO A O 1
ATOM 4439 N N . ARG A 1 564 ? -15.758 -45.469 -3.223 1 87.44 564 ARG A N 1
ATOM 4440 C CA . ARG A 1 564 ? -15.711 -44.031 -2.947 1 87.44 564 ARG A CA 1
ATOM 4441 C C . ARG A 1 564 ? -17.109 -43.438 -2.988 1 87.44 564 ARG A C 1
ATOM 4443 O O . ARG A 1 564 ? -18.016 -43.969 -3.625 1 87.44 564 ARG A O 1
ATOM 4450 N N . GLU A 1 565 ? -17.203 -42.438 -2.229 1 88.19 565 GLU A N 1
ATOM 4451 C CA . GLU A 1 565 ? -18.516 -41.812 -2.129 1 88.19 565 GLU A CA 1
ATOM 4452 C C . GLU A 1 565 ? -19 -41.344 -3.492 1 88.19 565 GLU A C 1
ATOM 4454 O O . GLU A 1 565 ? -20.188 -41.406 -3.803 1 88.19 565 GLU A O 1
ATOM 4459 N N . GLU A 1 566 ? -18.109 -40.875 -4.344 1 87.75 566 GLU A N 1
ATOM 4460 C CA . GLU A 1 566 ? -18.469 -40.375 -5.656 1 87.75 566 GLU A CA 1
ATOM 4461 C C . GLU A 1 566 ? -19.047 -41.438 -6.547 1 87.75 566 GLU A C 1
ATOM 4463 O O . GLU A 1 566 ? -19.984 -41.219 -7.312 1 87.75 566 GLU A O 1
ATOM 4468 N N . VAL A 1 567 ? -18.516 -42.625 -6.41 1 91.06 567 VAL A N 1
ATOM 4469 C CA . VAL A 1 567 ? -18.969 -43.75 -7.223 1 91.06 567 VAL A CA 1
ATOM 4470 C C . VAL A 1 567 ? -20.375 -44.156 -6.809 1 91.06 567 VAL A C 1
ATOM 4472 O O . VAL A 1 567 ? -21.25 -44.344 -7.66 1 91.06 567 VAL A O 1
ATOM 4475 N N . PHE A 1 568 ? -20.594 -44.156 -5.539 1 92.12 568 PHE A N 1
ATOM 4476 C CA . PHE A 1 568 ? -21.906 -44.562 -5.023 1 92.12 568 PHE A CA 1
ATOM 4477 C C . PHE A 1 568 ? -22.953 -43.5 -5.367 1 92.12 568 PHE A C 1
ATOM 4479 O O . PHE A 1 568 ? -24.109 -43.844 -5.664 1 92.12 568 PHE A O 1
ATOM 4486 N N . THR A 1 569 ? -22.578 -42.344 -5.305 1 92 569 THR A N 1
ATOM 4487 C CA . THR A 1 569 ? -23.5 -41.281 -5.676 1 92 569 THR A CA 1
ATOM 4488 C C . THR A 1 569 ? -23.891 -41.406 -7.141 1 92 569 THR A C 1
ATOM 4490 O O . THR A 1 569 ? -25.078 -41.25 -7.48 1 92 569 THR A O 1
ATOM 4493 N N . LYS A 1 570 ? -22.906 -41.594 -8.023 1 92.06 570 LYS A N 1
ATOM 4494 C CA . LYS A 1 570 ? -23.188 -41.75 -9.453 1 92.06 570 LYS A CA 1
ATOM 4495 C C . LYS A 1 570 ? -24.062 -43 -9.711 1 92.06 570 LYS A C 1
ATOM 4497 O O . LYS A 1 570 ? -24.969 -42.938 -10.539 1 92.06 570 LYS A O 1
ATOM 4502 N N . LEU A 1 571 ? -23.75 -44 -9.016 1 93.31 571 LEU A N 1
ATOM 4503 C CA . LEU A 1 571 ? -24.531 -45.25 -9.125 1 93.31 571 LEU A CA 1
ATOM 4504 C C . LEU A 1 571 ? -25.984 -45 -8.703 1 93.31 571 LEU A C 1
ATOM 4506 O O . LEU A 1 571 ? -26.906 -45.469 -9.367 1 93.31 571 LEU A O 1
ATOM 4510 N N . ALA A 1 572 ? -26.172 -44.281 -7.652 1 93.81 572 ALA A N 1
ATOM 4511 C CA . ALA A 1 572 ? -27.516 -43.969 -7.164 1 93.81 572 ALA A CA 1
ATOM 4512 C C . ALA A 1 572 ? -28.281 -43.125 -8.188 1 93.81 572 ALA A C 1
ATOM 4514 O O . ALA A 1 572 ? -29.484 -43.344 -8.383 1 93.81 572 ALA A O 1
ATOM 4515 N N . TYR A 1 573 ? -27.672 -42.25 -8.828 1 91.75 573 TYR A N 1
ATOM 4516 C CA . TYR A 1 573 ? -28.297 -41.438 -9.852 1 91.75 573 TYR A CA 1
ATOM 4517 C C . TYR A 1 573 ? -28.766 -42.281 -11.023 1 91.75 573 TYR A C 1
ATOM 4519 O O . TYR A 1 573 ? -29.875 -42.062 -11.539 1 91.75 573 TYR A O 1
ATOM 4527 N N . VAL A 1 574 ? -27.938 -43.25 -11.438 1 92.5 574 VAL A N 1
ATOM 4528 C CA . VAL A 1 574 ? -28.297 -44.094 -12.57 1 92.5 574 VAL A CA 1
ATOM 4529 C C . VAL A 1 574 ? -29.453 -45 -12.18 1 92.5 574 VAL A C 1
ATOM 4531 O O . VAL A 1 574 ? -30.359 -45.25 -12.977 1 92.5 574 VAL A O 1
ATOM 4534 N N . TYR A 1 575 ? -29.453 -45.469 -10.984 1 93 575 TYR A N 1
ATOM 4535 C CA . TYR A 1 575 ? -30.562 -46.281 -10.492 1 93 575 TYR A CA 1
ATOM 4536 C C . TYR A 1 575 ? -31.859 -45.469 -10.469 1 93 575 TYR A C 1
ATOM 4538 O O . TYR A 1 575 ? -32.938 -46 -10.75 1 93 575 TYR A O 1
ATOM 4546 N N . SER A 1 576 ? -31.703 -44.25 -10.102 1 91.62 576 SER A N 1
ATOM 4547 C CA . SER A 1 576 ? -32.844 -43.375 -10.078 1 91.62 576 SER A CA 1
ATOM 4548 C C . SER A 1 576 ? -33.438 -43.188 -11.477 1 91.62 576 SER A C 1
ATOM 4550 O O . SER A 1 576 ? -34.656 -43.125 -11.648 1 91.62 576 SER A O 1
ATOM 4552 N N . MET A 1 577 ? -32.562 -43.062 -12.445 1 89.56 577 MET A N 1
ATOM 4553 C CA . MET A 1 577 ? -33 -42.906 -13.836 1 89.56 577 MET A CA 1
ATOM 4554 C C . MET A 1 577 ? -33.688 -44.156 -14.344 1 89.56 577 MET A C 1
ATOM 4556 O O . MET A 1 577 ? -34.594 -44.062 -15.156 1 89.56 577 MET A O 1
ATOM 4560 N N . ASP A 1 578 ? -33.188 -45.281 -13.836 1 90.31 578 ASP A N 1
ATOM 4561 C CA . ASP A 1 578 ? -33.781 -46.562 -14.211 1 90.31 578 ASP A CA 1
ATOM 4562 C C . ASP A 1 578 ? -35 -46.875 -13.383 1 90.31 578 ASP A C 1
ATOM 4564 O O . ASP A 1 578 ? -35.531 -47.969 -13.406 1 90.31 578 ASP A O 1
ATOM 4568 N N . LYS A 1 579 ? -35.469 -45.938 -12.445 1 88.88 579 LYS A N 1
ATOM 4569 C CA . LYS A 1 579 ? -36.656 -45.969 -11.609 1 88.88 579 LYS A CA 1
ATOM 4570 C C . LYS A 1 579 ? -36.562 -47.094 -10.57 1 88.88 579 LYS A C 1
ATOM 4572 O O . LYS A 1 579 ? -37.562 -47.656 -10.18 1 88.88 579 LYS A O 1
ATOM 4577 N N . GLN A 1 580 ? -35.406 -47.5 -10.328 1 92.25 580 GLN A N 1
ATOM 4578 C CA . GLN A 1 580 ? -35.156 -48.406 -9.211 1 92.25 580 GLN A CA 1
ATOM 4579 C C . GLN A 1 580 ? -34.844 -47.625 -7.938 1 92.25 580 GLN A C 1
ATOM 4581 O O . GLN A 1 580 ? -33.688 -47.594 -7.488 1 92.25 580 GLN A O 1
ATOM 4586 N N . TYR A 1 581 ? -35.75 -47.125 -7.305 1 91.81 581 TYR A N 1
ATOM 4587 C CA . TYR A 1 581 ? -35.625 -46.125 -6.246 1 91.81 581 TYR A CA 1
ATOM 4588 C C . TYR A 1 581 ? -35.062 -46.75 -4.973 1 91.81 581 TYR A C 1
ATOM 4590 O O . TYR A 1 581 ? -34.281 -46.125 -4.238 1 91.81 581 TYR A O 1
ATOM 4598 N N . ALA A 1 582 ? -35.438 -47.938 -4.762 1 90.44 582 ALA A N 1
ATOM 4599 C CA . ALA A 1 582 ? -34.938 -48.625 -3.551 1 90.44 582 ALA A CA 1
ATOM 4600 C C . ALA A 1 582 ? -33.438 -48.781 -3.568 1 90.44 582 ALA A C 1
ATOM 4602 O O . ALA A 1 582 ? -32.781 -48.531 -2.562 1 90.44 582 ALA A O 1
ATOM 4603 N N . GLU A 1 583 ? -33 -49.219 -4.676 1 92.94 583 GLU A N 1
ATOM 4604 C CA . GLU A 1 583 ? -31.562 -49.375 -4.82 1 92.94 583 GLU A CA 1
ATOM 4605 C C . GLU A 1 583 ? -30.859 -48 -4.781 1 92.94 583 GLU A C 1
ATOM 4607 O O . GLU A 1 583 ? -29.766 -47.875 -4.219 1 92.94 583 GLU A O 1
ATOM 4612 N N . ALA A 1 584 ? -31.391 -47.031 -5.43 1 94.62 584 ALA A N 1
ATOM 4613 C CA . ALA A 1 584 ? -30.844 -45.688 -5.418 1 94.62 584 ALA A CA 1
ATOM 4614 C C . ALA A 1 584 ? -30.703 -45.156 -3.992 1 94.62 584 ALA A C 1
ATOM 4616 O O . ALA A 1 584 ? -29.672 -44.562 -3.645 1 94.62 584 ALA A O 1
ATOM 4617 N N . LEU A 1 585 ? -31.703 -45.406 -3.191 1 93.19 585 LEU A N 1
ATOM 4618 C CA . LEU A 1 585 ? -31.703 -44.969 -1.8 1 93.19 585 LEU A CA 1
ATOM 4619 C C . LEU A 1 585 ? -30.562 -45.625 -1.025 1 93.19 585 LEU A C 1
ATOM 4621 O O . LEU A 1 585 ? -29.891 -44.969 -0.226 1 93.19 585 LEU A O 1
ATOM 4625 N N . LYS A 1 586 ? -30.422 -46.812 -1.298 1 92.69 586 LYS A N 1
ATOM 4626 C CA . LYS A 1 586 ? -29.375 -47.594 -0.643 1 92.69 586 LYS A CA 1
ATOM 4627 C C . LYS A 1 586 ? -28 -46.969 -0.931 1 92.69 586 LYS A C 1
ATOM 4629 O O . LYS A 1 586 ? -27.203 -46.781 -0.014 1 92.69 586 LYS A O 1
ATOM 4634 N N . TYR A 1 587 ? -27.734 -46.688 -2.102 1 93.25 587 TYR A N 1
ATOM 4635 C CA . TYR A 1 587 ? -26.406 -46.219 -2.492 1 93.25 587 TYR A CA 1
ATOM 4636 C C . TYR A 1 587 ? -26.203 -44.75 -2.092 1 93.25 587 TYR A C 1
ATOM 4638 O O . TYR A 1 587 ? -25.078 -44.344 -1.78 1 93.25 587 TYR A O 1
ATOM 4646 N N . PHE A 1 588 ? -27.266 -43.938 -2.061 1 93.75 588 PHE A N 1
ATOM 4647 C CA . PHE A 1 588 ? -27.141 -42.594 -1.516 1 93.75 588 PHE A CA 1
ATOM 4648 C C . PHE A 1 588 ? -26.766 -42.656 -0.038 1 93.75 588 PHE A C 1
ATOM 4650 O O . PHE A 1 588 ? -25.922 -41.875 0.423 1 93.75 588 PHE A O 1
ATOM 4657 N N . HIS A 1 589 ? -27.297 -43.531 0.583 1 92.06 589 HIS A N 1
ATOM 4658 C CA . HIS A 1 589 ? -26.984 -43.656 2 1 92.06 589 HIS A CA 1
ATOM 4659 C C . HIS A 1 589 ? -25.562 -44.188 2.201 1 92.06 589 HIS A C 1
ATOM 4661 O O . HIS A 1 589 ? -24.875 -43.781 3.139 1 92.06 589 HIS A O 1
ATOM 4667 N N . GLN A 1 590 ? -25.172 -45.062 1.377 1 92.19 590 GLN A N 1
ATOM 4668 C CA . GLN A 1 590 ? -23.797 -45.562 1.439 1 92.19 590 GLN A CA 1
ATOM 4669 C C . GLN A 1 590 ? -22.797 -44.438 1.177 1 92.19 590 GLN A C 1
ATOM 4671 O O . GLN A 1 590 ? -21.734 -44.375 1.819 1 92.19 590 GLN A O 1
ATOM 4676 N N . ALA A 1 591 ? -23.078 -43.625 0.201 1 92.38 591 ALA A N 1
ATOM 4677 C CA . ALA A 1 591 ? -22.219 -42.5 -0.1 1 92.38 591 ALA A CA 1
ATOM 4678 C C . ALA A 1 591 ? -22.109 -41.562 1.103 1 92.38 591 ALA A C 1
ATOM 4680 O O . ALA A 1 591 ? -21.031 -41.094 1.433 1 92.38 591 ALA A O 1
ATOM 4681 N N . LEU A 1 592 ? -23.203 -41.312 1.828 1 89.69 592 LEU A N 1
ATOM 4682 C CA . LEU A 1 592 ? -23.234 -40.375 2.961 1 89.69 592 LEU A CA 1
ATOM 4683 C C . LEU A 1 592 ? -22.578 -41 4.188 1 89.69 592 LEU A C 1
ATOM 4685 O O . LEU A 1 592 ? -22.109 -40.281 5.07 1 89.69 592 LEU A O 1
ATOM 4689 N N . ARG A 1 593 ? -22.578 -42.312 4.184 1 89.31 593 ARG A N 1
ATOM 4690 C CA . ARG A 1 593 ? -21.875 -42.969 5.258 1 89.31 593 ARG A CA 1
ATOM 4691 C C . ARG A 1 593 ? -20.359 -42.781 5.133 1 89.31 593 ARG A C 1
ATOM 4693 O O . ARG A 1 593 ? -19.672 -42.625 6.141 1 89.31 593 ARG A O 1
ATOM 4700 N N . LEU A 1 594 ? -19.922 -42.75 3.91 1 86.38 594 LEU A N 1
ATOM 4701 C CA . LEU A 1 594 ? -18.5 -42.531 3.652 1 86.38 594 LEU A CA 1
ATOM 4702 C C . LEU A 1 594 ? -18.125 -41.062 3.859 1 86.38 594 LEU A C 1
ATOM 4704 O O . LEU A 1 594 ? -17.047 -40.781 4.402 1 86.38 594 LEU A O 1
ATOM 4708 N N . ASN A 1 595 ? -19.031 -40.219 3.375 1 83.69 595 ASN A N 1
ATOM 4709 C CA . ASN A 1 595 ? -18.828 -38.781 3.514 1 83.69 595 ASN A CA 1
ATOM 4710 C C . ASN A 1 595 ? -20.125 -38.062 3.832 1 83.69 595 ASN A C 1
ATOM 4712 O O . ASN A 1 595 ? -20.812 -37.594 2.924 1 83.69 595 ASN A O 1
ATOM 4716 N N . PRO A 1 596 ? -20.297 -37.812 5.066 1 81.38 596 PRO A N 1
ATOM 4717 C CA . PRO A 1 596 ? -21.547 -37.188 5.484 1 81.38 596 PRO A CA 1
ATOM 4718 C C . PRO A 1 596 ? -21.688 -35.75 4.961 1 81.38 596 PRO A C 1
ATOM 4720 O O . PRO A 1 596 ? -22.812 -35.219 4.887 1 81.38 596 PRO A O 1
ATOM 4723 N N . GLY A 1 597 ? -20.641 -35.188 4.523 1 73.81 597 GLY A N 1
ATOM 4724 C CA . GLY A 1 597 ? -20.688 -33.812 4.078 1 73.81 597 GLY A CA 1
ATOM 4725 C C . GLY A 1 597 ? -20.766 -33.688 2.568 1 73.81 597 GLY A C 1
ATOM 4726 O O . GLY A 1 597 ? -20.594 -32.594 2.031 1 73.81 597 GLY A O 1
ATOM 4727 N N . SER A 1 598 ? -21.125 -34.781 1.957 1 79.62 598 SER A N 1
ATOM 4728 C CA . SER A 1 598 ? -21.172 -34.719 0.5 1 79.62 598 SER A CA 1
ATOM 4729 C C . SER A 1 598 ? -22.422 -34 0.015 1 79.62 598 SER A C 1
ATOM 4731 O O . SER A 1 598 ? -23.547 -34.5 0.185 1 79.62 598 SER A O 1
ATOM 4733 N N . THR A 1 599 ? -22.266 -32.906 -0.585 1 77.88 599 THR A N 1
ATOM 4734 C CA . THR A 1 599 ? -23.375 -32.094 -1.062 1 77.88 599 THR A CA 1
ATOM 4735 C C . THR A 1 599 ? -24.094 -32.781 -2.211 1 77.88 599 THR A C 1
ATOM 4737 O O . THR A 1 599 ? -25.328 -32.719 -2.299 1 77.88 599 THR A O 1
ATOM 4740 N N . GLU A 1 600 ? -23.375 -33.469 -2.959 1 81.25 600 GLU A N 1
ATOM 4741 C CA . GLU A 1 600 ? -23.969 -34.125 -4.113 1 81.25 600 GLU A CA 1
ATOM 4742 C C . GLU A 1 600 ? -24.891 -35.281 -3.684 1 81.25 600 GLU A C 1
ATOM 4744 O O . GLU A 1 600 ? -25.984 -35.438 -4.23 1 81.25 600 GLU A O 1
ATOM 4749 N N . ALA A 1 601 ? -24.453 -36 -2.734 1 87.25 601 ALA A N 1
ATOM 4750 C CA . ALA A 1 601 ? -25.266 -37.125 -2.24 1 87.25 601 ALA A CA 1
ATOM 4751 C C . ALA A 1 601 ? -26.516 -36.625 -1.526 1 87.25 601 ALA A C 1
ATOM 4753 O O . ALA A 1 601 ? -27.609 -37.188 -1.684 1 87.25 601 ALA A O 1
ATOM 4754 N N . LEU A 1 602 ? -26.328 -35.531 -0.857 1 86.19 602 LEU A N 1
ATOM 4755 C CA . LEU A 1 602 ? -27.453 -34.969 -0.126 1 86.19 602 LEU A CA 1
ATOM 4756 C C . LEU A 1 602 ? -28.5 -34.406 -1.086 1 86.19 602 LEU A C 1
ATOM 4758 O O . LEU A 1 602 ? -29.703 -34.625 -0.897 1 86.19 602 LEU A O 1
ATOM 4762 N N . GLN A 1 603 ? -28.031 -33.75 -2.027 1 84.38 603 GLN A N 1
ATOM 4763 C CA . GLN A 1 603 ? -28.938 -33.219 -3.031 1 84.38 603 GLN A CA 1
ATOM 4764 C C . GLN A 1 603 ? -29.609 -34.344 -3.816 1 84.38 603 GLN A C 1
ATOM 4766 O O . GLN A 1 603 ? -30.812 -34.25 -4.129 1 84.38 603 GLN A O 1
ATOM 4771 N N . GLY A 1 604 ? -28.859 -35.312 -4.152 1 86.81 604 GLY A N 1
ATOM 4772 C CA . GLY A 1 604 ? -29.422 -36.469 -4.852 1 86.81 604 GLY A CA 1
ATOM 4773 C C . GLY A 1 604 ? -30.484 -37.188 -4.055 1 86.81 604 GLY A C 1
ATOM 4774 O O . GLY A 1 604 ? -31.516 -37.562 -4.605 1 86.81 604 GLY A O 1
ATOM 4775 N N . LEU A 1 605 ? -30.266 -37.281 -2.82 1 89.38 605 LEU A N 1
ATOM 4776 C CA . LEU A 1 605 ? -31.219 -37.938 -1.938 1 89.38 605 LEU A CA 1
ATOM 4777 C C . LEU A 1 605 ? -32.5 -37.094 -1.842 1 89.38 605 LEU A C 1
ATOM 4779 O O . LEU A 1 605 ? -33.594 -37.656 -1.858 1 89.38 605 LEU A O 1
ATOM 4783 N N . ASP A 1 606 ? -32.344 -35.875 -1.726 1 87.88 606 ASP A N 1
ATOM 4784 C CA . ASP A 1 606 ? -33.5 -34.969 -1.67 1 87.88 606 ASP A CA 1
ATOM 4785 C C . ASP A 1 606 ? -34.312 -35.062 -2.949 1 87.88 606 ASP A C 1
ATOM 4787 O O . ASP A 1 606 ? -35.562 -35.125 -2.895 1 87.88 606 ASP A O 1
ATOM 4791 N N . ARG A 1 607 ? -33.656 -35.062 -4.043 1 87.19 607 ARG A N 1
ATOM 4792 C CA . ARG A 1 607 ? -34.344 -35.188 -5.332 1 87.19 607 ARG A CA 1
ATOM 4793 C C . ARG A 1 607 ? -35.062 -36.531 -5.457 1 87.19 607 ARG A C 1
ATOM 4795 O O . ARG A 1 607 ? -36.156 -36.594 -5.977 1 87.19 607 ARG A O 1
ATOM 4802 N N . LEU A 1 608 ? -34.438 -37.562 -4.996 1 88.75 608 LEU A N 1
ATOM 4803 C CA . LEU A 1 608 ? -35.031 -38.906 -5.059 1 88.75 608 LEU A CA 1
ATOM 4804 C C . LEU A 1 608 ? -36.281 -39 -4.203 1 88.75 608 LEU A C 1
ATOM 4806 O O . LEU A 1 608 ? -37.281 -39.594 -4.609 1 88.75 608 LEU A O 1
ATOM 4810 N N . GLU A 1 609 ? -36.156 -38.406 -3.111 1 87.5 609 GLU A N 1
ATOM 4811 C CA . GLU A 1 609 ? -37.312 -38.406 -2.217 1 87.5 609 GLU A CA 1
ATOM 4812 C C . GLU A 1 609 ? -38.5 -37.656 -2.828 1 87.5 609 GLU A C 1
ATOM 4814 O O . GLU A 1 609 ? -39.656 -38.062 -2.68 1 87.5 609 GLU A O 1
ATOM 4819 N N . LYS A 1 610 ? -38.219 -36.594 -3.494 1 84.94 610 LYS A N 1
ATOM 4820 C CA . LYS A 1 610 ? -39.25 -35.844 -4.191 1 84.94 610 LYS A CA 1
ATOM 4821 C C . LYS A 1 610 ? -39.844 -36.688 -5.324 1 84.94 610 LYS A C 1
ATOM 4823 O O . LYS A 1 610 ? -41.062 -36.688 -5.52 1 84.94 610 LYS A O 1
ATOM 4828 N N . LEU A 1 611 ? -39.031 -37.375 -6 1 84.06 611 LEU A N 1
ATOM 4829 C CA . LEU A 1 611 ? -39.5 -38.25 -7.094 1 84.06 611 LEU A CA 1
ATOM 4830 C C . LEU A 1 611 ? -40.344 -39.375 -6.574 1 84.06 611 LEU A C 1
ATOM 4832 O O . LEU A 1 611 ? -41.344 -39.75 -7.195 1 84.06 611 LEU A O 1
ATOM 4836 N N . MET A 1 612 ? -39.938 -39.906 -5.457 1 85 612 MET A N 1
ATOM 4837 C CA . MET A 1 612 ? -40.656 -41.031 -4.863 1 85 612 MET A CA 1
ATOM 4838 C C . MET A 1 612 ? -42.031 -40.562 -4.367 1 85 612 MET A C 1
ATOM 4840 O O . MET A 1 612 ? -43 -41.344 -4.391 1 85 612 MET A O 1
ATOM 4844 N N . ARG A 1 613 ? -42.094 -39.219 -3.979 1 80.94 613 ARG A N 1
ATOM 4845 C CA . ARG A 1 613 ? -43.375 -38.656 -3.52 1 80.94 613 ARG A CA 1
ATOM 4846 C C . ARG A 1 613 ? -44.188 -38.156 -4.695 1 80.94 613 ARG A C 1
ATOM 4848 O O . ARG A 1 613 ? -45.344 -37.719 -4.516 1 80.94 613 ARG A O 1
ATOM 4855 N N . GLY A 1 614 ? -43.75 -38.219 -5.91 1 79.31 614 GLY A N 1
ATOM 4856 C CA . GLY A 1 614 ? -44.438 -37.781 -7.105 1 79.31 614 GLY A CA 1
ATOM 4857 C C . GLY A 1 614 ? -44.344 -36.281 -7.363 1 79.31 614 GLY A C 1
ATOM 4858 O O . GLY A 1 614 ? -45.156 -35.719 -8.094 1 79.31 614 GLY A O 1
ATOM 4859 N N . GLU A 1 615 ? -43.469 -35.562 -6.617 1 74.75 615 GLU A N 1
ATOM 4860 C CA . GLU A 1 615 ? -43.281 -34.125 -6.785 1 74.75 615 GLU A CA 1
ATOM 4861 C C . GLU A 1 615 ? -42.25 -33.844 -7.859 1 74.75 615 GLU A C 1
ATOM 4863 O O . GLU A 1 615 ? -41.375 -34.656 -8.133 1 74.75 615 GLU A O 1
ATOM 4868 N N . ASP A 1 616 ? -42.438 -32.875 -8.734 1 71 616 ASP A N 1
ATOM 4869 C CA . ASP A 1 616 ? -41.438 -32.438 -9.711 1 71 616 ASP A CA 1
ATOM 4870 C C . ASP A 1 616 ? -40.188 -31.906 -9.016 1 71 616 ASP A C 1
ATOM 4872 O O . ASP A 1 616 ? -40.281 -30.922 -8.266 1 71 616 ASP A O 1
ATOM 4876 N N . PRO A 1 617 ? -39.219 -32.625 -9.008 1 64.25 617 PRO A N 1
ATOM 4877 C CA . PRO A 1 617 ? -38 -32.219 -8.273 1 64.25 617 PRO A CA 1
ATOM 4878 C C . PRO A 1 617 ? -37.469 -30.875 -8.695 1 64.25 617 PRO A C 1
ATOM 4880 O O . PRO A 1 617 ? -36.781 -30.219 -7.918 1 64.25 617 PRO A O 1
ATOM 4883 N N . ASP A 1 618 ? -37.625 -30.484 -10.008 1 59.25 618 ASP A N 1
ATOM 4884 C CA . ASP A 1 618 ? -37.062 -29.234 -10.523 1 59.25 618 ASP A CA 1
ATOM 4885 C C . ASP A 1 618 ? -38.031 -28.078 -10.344 1 59.25 618 ASP A C 1
ATOM 4887 O O . ASP A 1 618 ? -37.75 -26.953 -10.75 1 59.25 618 ASP A O 1
ATOM 4891 N N . GLU A 1 619 ? -39.25 -28.234 -9.914 1 50.25 619 GLU A N 1
ATOM 4892 C CA . GLU A 1 619 ? -40.25 -27.172 -9.766 1 50.25 619 GLU A CA 1
ATOM 4893 C C . GLU A 1 619 ? -39.75 -26.094 -8.797 1 50.25 619 GLU A C 1
ATOM 4895 O O . GLU A 1 619 ? -39.969 -24.906 -9.031 1 50.25 619 GLU A O 1
ATOM 4900 N N . LEU A 1 620 ? -39.469 -26.469 -7.625 1 43.62 620 LEU A N 1
ATOM 4901 C CA . LEU A 1 620 ? -39.125 -25.406 -6.684 1 43.62 620 LEU A CA 1
ATOM 4902 C C . LEU A 1 620 ? -37.812 -24.734 -7.074 1 43.62 620 LEU A C 1
ATOM 4904 O O . LEU A 1 620 ? -37.531 -23.641 -6.613 1 43.62 620 LEU A O 1
ATOM 4908 N N . SER A 1 621 ? -36.906 -25.422 -7.656 1 42.16 621 SER A N 1
ATOM 4909 C CA . SER A 1 621 ? -35.625 -24.766 -8.023 1 42.16 621 SER A CA 1
ATOM 4910 C C . SER A 1 621 ? -35.875 -23.656 -9.031 1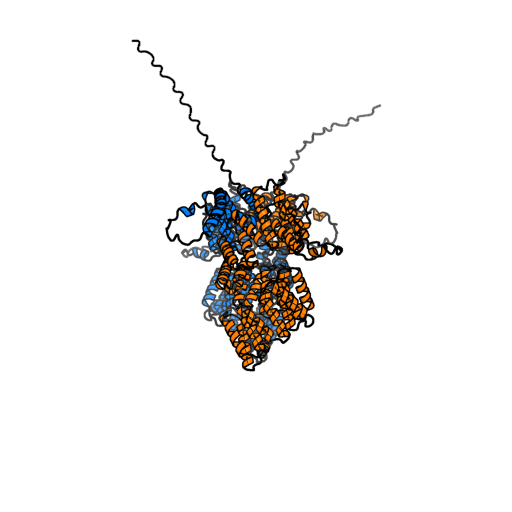 42.16 621 SER A C 1
ATOM 4912 O O . SER A 1 621 ? -35.062 -22.734 -9.148 1 42.16 621 SER A O 1
ATOM 4914 N N . ASN A 1 622 ? -36.875 -23.734 -9.875 1 37.03 622 ASN A N 1
ATOM 4915 C CA . ASN A 1 622 ? -37.25 -22.641 -10.773 1 37.03 622 ASN A CA 1
ATOM 4916 C C . ASN A 1 622 ? -37.812 -21.453 -10 1 37.03 622 ASN A C 1
ATOM 4918 O O . ASN A 1 622 ? -37.844 -20.328 -10.5 1 37.03 622 ASN A O 1
ATOM 4922 N N . SER A 1 623 ? -38.625 -21.672 -8.961 1 35.69 623 SER A N 1
ATOM 4923 C CA . SER A 1 623 ? -39.188 -20.547 -8.25 1 35.69 623 SER A CA 1
ATOM 4924 C C . SER A 1 623 ? -38.125 -19.781 -7.477 1 35.69 623 SER A C 1
ATOM 4926 O O . SER A 1 623 ? -38.25 -18.578 -7.273 1 35.69 623 SER A O 1
ATOM 4928 N N . MET A 1 624 ? -37.188 -20.5 -6.887 1 33.69 624 MET A N 1
ATOM 4929 C CA . MET A 1 624 ? -36.156 -19.766 -6.152 1 33.69 624 MET A CA 1
ATOM 4930 C C . MET A 1 624 ? -35.188 -19.094 -7.113 1 33.69 624 MET A C 1
ATOM 4932 O O . MET A 1 624 ? -34.438 -18.188 -6.727 1 33.69 624 MET A O 1
ATOM 4936 N N . GLU A 1 625 ? -35.031 -19.703 -8.297 1 36.16 625 GLU A N 1
ATOM 4937 C CA . GLU A 1 625 ? -34.094 -19.047 -9.219 1 36.16 625 GLU A CA 1
ATOM 4938 C C . GLU A 1 625 ? -34.656 -17.734 -9.742 1 36.16 625 GLU A C 1
ATOM 4940 O O . GLU A 1 625 ? -33.938 -16.922 -10.305 1 36.16 625 GLU A O 1
ATOM 4945 N N . GLN A 1 626 ? -36 -17.688 -9.836 1 33.41 626 GLN A N 1
ATOM 4946 C CA . GLN A 1 626 ? -36.531 -16.422 -10.312 1 33.41 626 GLN A CA 1
ATOM 4947 C C . GLN A 1 626 ? -36.375 -15.328 -9.266 1 33.41 626 GLN A C 1
ATOM 4949 O O . GLN A 1 626 ? -36.812 -14.195 -9.469 1 33.41 626 GLN A O 1
ATOM 4954 N N . MET A 1 627 ? -36.25 -15.75 -7.984 1 30.92 627 MET A N 1
ATOM 4955 C CA . MET A 1 627 ? -35.969 -14.586 -7.145 1 30.92 627 MET A CA 1
ATOM 4956 C C . MET A 1 627 ? -34.625 -13.984 -7.492 1 30.92 627 MET A C 1
ATOM 4958 O O . MET A 1 627 ? -33.625 -14.711 -7.621 1 30.92 627 MET A O 1
ATOM 4962 N N . ASP A 1 628 ? -34.594 -12.906 -8.172 1 30.72 628 ASP A N 1
ATOM 4963 C CA . ASP A 1 628 ? -33.5 -12.055 -8.586 1 30.72 628 ASP A CA 1
ATOM 4964 C C . ASP A 1 628 ? -32.344 -12.078 -7.555 1 30.72 628 ASP A C 1
ATOM 4966 O O . ASP A 1 628 ? -32.594 -11.781 -6.379 1 30.72 628 ASP A O 1
ATOM 4970 N N . PRO A 1 629 ? -31.422 -13.094 -7.762 1 33.09 629 PRO A N 1
ATOM 4971 C CA . PRO A 1 629 ? -30.219 -13.133 -6.91 1 33.09 629 PRO A CA 1
ATOM 4972 C C . PRO A 1 629 ? -29.734 -11.742 -6.523 1 33.09 629 PRO A C 1
ATOM 4974 O O . PRO A 1 629 ? -28.641 -11.602 -5.961 1 33.09 629 PRO A O 1
ATOM 4977 N N . GLU A 1 630 ? -30.484 -10.758 -7.023 1 31.42 630 GLU A N 1
ATOM 4978 C CA . GLU A 1 630 ? -29.891 -9.445 -6.762 1 31.42 630 GLU A CA 1
ATOM 4979 C C . GLU A 1 630 ? -29.641 -9.234 -5.273 1 31.42 630 GLU A C 1
ATOM 4981 O O . GLU A 1 630 ? -28.922 -8.32 -4.879 1 31.42 630 GLU A O 1
ATOM 4986 N N . GLU A 1 631 ? -30.562 -9.82 -4.426 1 30.55 631 GLU A N 1
ATOM 4987 C CA . GLU A 1 631 ? -30.594 -9.109 -3.148 1 30.55 631 GLU A CA 1
ATOM 4988 C C . GLU A 1 631 ? -29.375 -9.438 -2.297 1 30.55 631 GLU A C 1
ATOM 4990 O O . GLU A 1 631 ? -28.906 -8.602 -1.524 1 30.55 631 GLU A O 1
ATOM 4995 N N . GLN A 1 632 ? -29.109 -10.789 -2.127 1 28.42 632 GLN A N 1
ATOM 4996 C CA . GLN A 1 632 ? -28.391 -11.016 -0.879 1 28.42 632 GLN A CA 1
ATOM 4997 C C . GLN A 1 632 ? -26.891 -10.766 -1.053 1 28.42 632 GLN A C 1
ATOM 4999 O O . GLN A 1 632 ? -26.109 -11.711 -1.199 1 28.42 632 GLN A O 1
ATOM 5004 N N . GLU A 1 633 ? -26.469 -10.055 -1.964 1 30.39 633 GLU A N 1
ATOM 5005 C CA . GLU A 1 633 ? -25.031 -9.805 -1.836 1 30.39 633 GLU A CA 1
ATOM 5006 C C . GLU A 1 633 ? -24.672 -9.32 -0.434 1 30.39 633 GLU A C 1
ATOM 5008 O O . GLU A 1 633 ? -24.719 -8.117 -0.159 1 30.39 633 GLU A O 1
ATOM 5013 N N . GLU A 1 634 ? -25.234 -9.992 0.618 1 29.56 634 GLU A N 1
ATOM 5014 C CA . GLU A 1 634 ? -24.703 -9.633 1.933 1 29.56 634 GLU A CA 1
ATOM 5015 C C . GLU A 1 634 ? -23.188 -9.711 1.959 1 29.56 634 GLU A C 1
ATOM 5017 O O . GLU A 1 634 ? -22.594 -10.711 1.55 1 29.56 634 GLU A O 1
ATOM 5022 N N . SER A 1 635 ? -22.547 -8.633 1.767 1 32.78 635 SER A N 1
ATOM 5023 C CA . SER A 1 635 ? -21.125 -8.453 2.014 1 32.78 635 SER A CA 1
ATOM 5024 C C . SER A 1 635 ? -20.672 -9.234 3.238 1 32.78 635 SER A C 1
ATOM 5026 O O . SER A 1 635 ? -21.109 -8.961 4.355 1 32.78 635 SER A O 1
ATOM 5028 N N . ILE A 1 636 ? -20.688 -10.531 3.234 1 33.03 636 ILE A N 1
ATOM 5029 C CA . ILE A 1 636 ? -19.969 -11.211 4.309 1 33.03 636 ILE A CA 1
ATOM 5030 C C . ILE A 1 636 ? -18.688 -10.453 4.641 1 33.03 636 ILE A C 1
ATOM 5032 O O . ILE A 1 636 ? -17.812 -10.281 3.783 1 33.03 636 ILE A O 1
ATOM 5036 N N . GLU A 1 637 ? -18.656 -9.531 5.527 1 35.97 637 GLU A N 1
ATOM 5037 C CA . GLU A 1 637 ? -17.578 -8.789 6.18 1 35.97 637 GLU A CA 1
ATOM 5038 C C . GLU A 1 637 ? -16.359 -9.672 6.406 1 35.97 637 GLU A C 1
ATOM 5040 O O . GLU A 1 637 ? -16.484 -10.789 6.91 1 35.97 637 GLU A O 1
ATOM 5045 N N . THR A 1 638 ? -15.375 -9.656 5.594 1 41.19 638 THR A N 1
ATOM 5046 C CA . THR A 1 638 ? -13.977 -10.031 5.758 1 41.19 638 THR A CA 1
ATOM 5047 C C . THR A 1 638 ? -13.578 -9.977 7.23 1 41.19 638 THR A C 1
ATOM 5049 O O . THR A 1 638 ? -12.398 -10.141 7.562 1 41.19 638 THR A O 1
ATOM 5052 N N . SER A 1 639 ? -14.531 -9.641 8.117 1 43.38 639 SER A N 1
ATOM 5053 C CA . SER A 1 639 ? -14.203 -9.383 9.516 1 43.38 639 SER A CA 1
ATOM 5054 C C . SER A 1 639 ? -13.711 -10.648 10.211 1 43.38 639 SER A C 1
ATOM 5056 O O . SER A 1 639 ? -13.25 -10.602 11.352 1 43.38 639 SER A O 1
ATOM 5058 N N . GLU A 1 640 ? -13.992 -11.727 9.664 1 46.88 640 GLU A N 1
ATOM 5059 C CA . GLU A 1 640 ? -13.68 -12.898 10.477 1 46.88 640 GLU A CA 1
ATOM 5060 C C . GLU A 1 640 ? -12.18 -13.023 10.719 1 46.88 640 GLU A C 1
ATOM 5062 O O . GLU A 1 640 ? -11.75 -13.492 11.773 1 46.88 640 GLU A O 1
ATOM 5067 N N . TYR A 1 641 ? -11.445 -12.805 9.711 1 45.69 641 TYR A N 1
ATOM 5068 C CA . TYR A 1 641 ? -10.023 -13.062 9.898 1 45.69 641 TYR A CA 1
ATOM 5069 C C . TYR A 1 641 ? -9.289 -11.789 10.32 1 45.69 641 TYR A C 1
ATOM 5071 O O . TYR A 1 641 ? -8.117 -11.836 10.695 1 45.69 641 TYR A O 1
ATOM 5079 N N . LEU A 1 642 ? -10.062 -10.617 10.172 1 42.22 642 LEU A N 1
ATOM 5080 C CA . LEU A 1 642 ? -9.375 -9.367 10.453 1 42.22 642 LEU A CA 1
ATOM 5081 C C . LEU A 1 642 ? -9.609 -8.93 11.898 1 42.22 642 LEU A C 1
ATOM 5083 O O . LEU A 1 642 ? -9.352 -7.777 12.25 1 42.22 642 LEU A O 1
ATOM 5087 N N . SER A 1 643 ? -10.414 -9.68 12.648 1 34.59 643 SER A N 1
ATOM 5088 C CA . SER A 1 643 ? -10.516 -9.188 14.023 1 34.59 643 SER A CA 1
ATOM 5089 C C . SER A 1 643 ? -9.164 -9.234 14.719 1 34.59 643 SER A C 1
ATOM 5091 O O . SER A 1 643 ? -8.469 -10.25 14.688 1 34.59 643 SER A O 1
ATOM 5093 N N . PRO A 1 644 ? -8.75 -8.023 15.148 1 32.09 644 PRO A N 1
ATOM 5094 C CA . PRO A 1 644 ? -7.57 -8.094 16.016 1 32.09 644 PRO A CA 1
ATOM 5095 C C . PRO A 1 644 ? -7.742 -9.086 17.156 1 32.09 644 PRO A C 1
ATOM 5097 O O . PRO A 1 644 ? -8.867 -9.344 17.594 1 32.09 644 PRO A O 1
ATOM 5100 N N . MET B 1 1 ? 87.25 -59.969 47.812 1 18.92 1 MET B N 1
ATOM 5101 C CA . MET B 1 1 ? 87.625 -60.562 46.531 1 18.92 1 MET B CA 1
ATOM 5102 C C . MET B 1 1 ? 86.938 -59.844 45.375 1 18.92 1 MET B C 1
ATOM 5104 O O . MET B 1 1 ? 86.062 -58.969 45.625 1 18.92 1 MET B O 1
ATOM 5108 N N . GLU B 1 2 ? 86.312 -60.625 44.531 1 17.55 2 GLU B N 1
ATOM 5109 C CA . GLU B 1 2 ? 86.25 -60.812 43.094 1 17.55 2 GLU B CA 1
ATOM 5110 C C . GLU B 1 2 ? 85.125 -60 42.469 1 17.55 2 GLU B C 1
ATOM 5112 O O . GLU B 1 2 ? 84.812 -60.156 41.281 1 17.55 2 GLU B O 1
ATOM 5117 N N . ARG B 1 3 ? 84.562 -58.969 43.031 1 20.39 3 ARG B N 1
ATOM 5118 C CA . ARG B 1 3 ? 83.125 -58.844 42.844 1 20.39 3 ARG B CA 1
ATOM 5119 C C . ARG B 1 3 ? 82.812 -58.438 41.406 1 20.39 3 ARG B C 1
ATOM 5121 O O . ARG B 1 3 ? 83.312 -57.438 40.906 1 20.39 3 ARG B O 1
ATOM 5128 N N . PRO B 1 4 ? 82.312 -59.375 40.719 1 20.41 4 PRO B N 1
ATOM 5129 C CA . PRO B 1 4 ? 82.375 -59.531 39.25 1 20.41 4 PRO B CA 1
ATOM 5130 C C . PRO B 1 4 ? 81.875 -58.312 38.5 1 20.41 4 PRO B C 1
ATOM 5132 O O . PRO B 1 4 ? 81.25 -57.406 39.125 1 20.41 4 PRO B O 1
ATOM 5135 N N . SER B 1 5 ? 81.438 -58.562 37.281 1 19.58 5 SER B N 1
ATOM 5136 C CA . SER B 1 5 ? 81.562 -58.469 35.844 1 19.58 5 SER B CA 1
ATOM 5137 C C . SER B 1 5 ? 80.5 -57.594 35.25 1 19.58 5 SER B C 1
ATOM 5139 O O . SER B 1 5 ? 79.688 -58.062 34.438 1 19.58 5 SER B O 1
ATOM 5141 N N . LYS B 1 6 ? 80.188 -56.5 35.875 1 20.02 6 LYS B N 1
ATOM 5142 C CA . LYS B 1 6 ? 78.875 -55.781 35.75 1 20.02 6 LYS B CA 1
ATOM 5143 C C . LYS B 1 6 ? 78.688 -55.25 34.344 1 20.02 6 LYS B C 1
ATOM 5145 O O . LYS B 1 6 ? 77.75 -54.5 34.094 1 20.02 6 LYS B O 1
ATOM 5150 N N . LYS B 1 7 ? 79.688 -55.438 33.406 1 20.62 7 LYS B N 1
ATOM 5151 C CA . LYS B 1 7 ? 79.875 -54.312 32.5 1 20.62 7 LYS B CA 1
ATOM 5152 C C . LYS B 1 7 ? 78.75 -54.25 31.469 1 20.62 7 LYS B C 1
ATOM 5154 O O . LYS B 1 7 ? 78.562 -55.188 30.688 1 20.62 7 LYS B O 1
ATOM 5159 N N . ARG B 1 8 ? 77.625 -53.625 31.875 1 20.78 8 ARG B N 1
ATOM 5160 C CA . ARG B 1 8 ? 76.375 -53.531 31.156 1 20.78 8 ARG B CA 1
ATOM 5161 C C . ARG B 1 8 ? 76.562 -53.094 29.719 1 20.78 8 ARG B C 1
ATOM 5163 O O . ARG B 1 8 ? 77.375 -52.188 29.438 1 20.78 8 ARG B O 1
ATOM 5170 N N . ARG B 1 9 ? 76.312 -54 28.859 1 19.69 9 ARG B N 1
ATOM 5171 C CA . ARG B 1 9 ? 76.375 -54.188 27.406 1 19.69 9 ARG B CA 1
ATOM 5172 C C . ARG B 1 9 ? 75.938 -52.906 26.688 1 19.69 9 ARG B C 1
ATOM 5174 O O . ARG B 1 9 ? 75.188 -52.094 27.281 1 19.69 9 ARG B O 1
ATOM 5181 N N . ALA B 1 10 ? 76.125 -52.875 25.453 1 21.44 10 ALA B N 1
ATOM 5182 C CA . ALA B 1 10 ? 76.5 -52.25 24.188 1 21.44 10 ALA B CA 1
ATOM 5183 C C . ALA B 1 10 ? 75.312 -51.531 23.562 1 21.44 10 ALA B C 1
ATOM 5185 O O . ALA B 1 10 ? 75.438 -50.844 22.547 1 21.44 10 ALA B O 1
ATOM 5186 N N . SER B 1 11 ? 74 -51.906 24.094 1 20.81 11 SER B N 1
ATOM 5187 C CA . SER B 1 11 ? 73.062 -51.938 22.969 1 20.81 11 SER B CA 1
ATOM 5188 C C . SER B 1 11 ? 73 -50.562 22.281 1 20.81 11 SER B C 1
ATOM 5190 O O . SER B 1 11 ? 72.875 -49.531 22.953 1 20.81 11 SER B O 1
ATOM 5192 N N . GLU B 1 12 ? 73.75 -50.375 21.281 1 20.8 12 GLU B N 1
ATOM 5193 C CA . GLU B 1 12 ? 73.875 -49.25 20.359 1 20.8 12 GLU B CA 1
ATOM 5194 C C . GLU B 1 12 ? 72.5 -48.75 19.922 1 20.8 12 GLU B C 1
ATOM 5196 O O . GLU B 1 12 ? 71.688 -49.531 19.469 1 20.8 12 GLU B O 1
ATOM 5201 N N . LEU B 1 13 ? 72 -47.781 20.672 1 22.95 13 LEU B N 1
ATOM 5202 C CA . LEU B 1 13 ? 70.75 -47.031 20.469 1 22.95 13 LEU B CA 1
ATOM 5203 C C . LEU B 1 13 ? 70.625 -46.531 19.047 1 22.95 13 LEU B C 1
ATOM 5205 O O . LEU B 1 13 ? 71.5 -45.781 18.578 1 22.95 13 LEU B O 1
ATOM 5209 N N . VAL B 1 14 ? 70.375 -47.438 18.047 1 24.86 14 VAL B N 1
ATOM 5210 C CA . VAL B 1 14 ? 70.25 -47 16.672 1 24.86 14 VAL B CA 1
ATOM 5211 C C . VAL B 1 14 ? 69.375 -45.75 16.609 1 24.86 14 VAL B C 1
ATOM 5213 O O . VAL B 1 14 ? 68.375 -45.656 17.312 1 24.86 14 VAL B O 1
ATOM 5216 N N . PRO B 1 15 ? 69.938 -44.656 16.203 1 24.58 15 PRO B N 1
ATOM 5217 C CA . PRO B 1 15 ? 69.312 -43.344 16.125 1 24.58 15 PRO B CA 1
ATOM 5218 C C . PRO B 1 15 ? 67.938 -43.406 15.367 1 24.58 15 PRO B C 1
ATOM 5220 O O . PRO B 1 15 ? 67.875 -44.062 14.328 1 24.58 15 PRO B O 1
ATOM 5223 N N . CYS B 1 16 ? 66.875 -43.75 16.047 1 23.14 16 CYS B N 1
ATOM 5224 C CA . CYS B 1 16 ? 65.562 -43.781 15.375 1 23.14 16 CYS B CA 1
ATOM 5225 C C . CYS B 1 16 ? 65.375 -42.531 14.508 1 23.14 16 CYS B C 1
ATOM 5227 O O . CYS B 1 16 ? 65.562 -41.406 14.977 1 23.14 16 CYS B O 1
ATOM 5229 N N . ARG B 1 17 ? 65.562 -42.688 13.188 1 23.5 17 ARG B N 1
ATOM 5230 C CA . ARG B 1 17 ? 65.25 -41.719 12.148 1 23.5 17 ARG B CA 1
ATOM 5231 C C . ARG B 1 17 ? 63.875 -41.094 12.398 1 23.5 17 ARG B C 1
ATOM 5233 O O . ARG B 1 17 ? 62.906 -41.812 12.625 1 23.5 17 ARG B O 1
ATOM 5240 N N . ASP B 1 18 ? 63.875 -39.906 12.93 1 23.58 18 ASP B N 1
ATOM 5241 C CA . ASP B 1 18 ? 62.719 -39.031 13.148 1 23.58 18 ASP B CA 1
ATOM 5242 C C . ASP B 1 18 ? 61.812 -39 11.922 1 23.58 18 ASP B C 1
ATOM 5244 O O . ASP B 1 18 ? 62.25 -38.594 10.836 1 23.58 18 ASP B O 1
ATOM 5248 N N . GLU B 1 19 ? 61.125 -40.156 11.617 1 26.42 19 GLU B N 1
ATOM 5249 C CA . GLU B 1 19 ? 60.156 -40.062 10.531 1 26.42 19 GLU B CA 1
ATOM 5250 C C . GLU B 1 19 ? 59.344 -38.781 10.633 1 26.42 19 GLU B C 1
ATOM 5252 O O . GLU B 1 19 ? 58.781 -38.469 11.688 1 26.42 19 GLU B O 1
ATOM 5257 N N . GLY B 1 20 ? 59.75 -37.75 9.859 1 25.17 20 GLY B N 1
ATOM 5258 C CA . GLY B 1 20 ? 59.094 -36.469 9.625 1 25.17 20 GLY B CA 1
ATOM 5259 C C . GLY B 1 20 ? 57.594 -36.594 9.461 1 25.17 20 GLY B C 1
ATOM 5260 O O . GLY B 1 20 ? 57.125 -37.531 8.852 1 25.17 20 GLY B O 1
ATOM 5261 N N . ASP B 1 21 ? 56.812 -36.25 10.508 1 27.34 21 ASP B N 1
ATOM 5262 C CA . ASP B 1 21 ? 55.375 -36.062 10.578 1 27.34 21 ASP B CA 1
ATOM 5263 C C . ASP B 1 21 ? 54.844 -35.406 9.32 1 27.34 21 ASP B C 1
ATOM 5265 O O . ASP B 1 21 ? 55 -34.188 9.148 1 27.34 21 ASP B O 1
ATOM 5269 N N . THR B 1 22 ? 55.125 -36 8.172 1 30.64 22 THR B N 1
ATOM 5270 C CA . THR B 1 22 ? 54.344 -35.406 7.086 1 30.64 22 THR B CA 1
ATOM 5271 C C . THR B 1 22 ? 52.875 -35.312 7.473 1 30.64 22 THR B C 1
ATOM 5273 O O . THR B 1 22 ? 52.156 -36.344 7.559 1 30.64 22 THR B O 1
ATOM 5276 N N . ALA B 1 23 ? 52.531 -34.406 8.438 1 29.11 23 ALA B N 1
ATOM 5277 C CA . ALA B 1 23 ? 51.125 -34.094 8.688 1 29.11 23 ALA B CA 1
ATOM 5278 C C . ALA B 1 23 ? 50.312 -34.156 7.406 1 29.11 23 ALA B C 1
ATOM 5280 O O . ALA B 1 23 ? 50.719 -33.656 6.367 1 29.11 23 ALA B O 1
ATOM 5281 N N . ILE B 1 24 ? 49.625 -35.219 7.316 1 31.45 24 ILE B N 1
ATOM 5282 C CA . ILE B 1 24 ? 48.531 -35.312 6.344 1 31.45 24 ILE B CA 1
ATOM 5283 C C . ILE B 1 24 ? 47.906 -33.938 6.141 1 31.45 24 ILE B C 1
ATOM 5285 O O . ILE B 1 24 ? 47.438 -33.344 7.094 1 31.45 24 ILE B O 1
ATOM 5289 N N . ALA B 1 25 ? 48.531 -33.188 5.297 1 32.06 25 ALA B N 1
ATOM 5290 C CA . ALA B 1 25 ? 47.688 -32.125 4.746 1 32.06 25 ALA B CA 1
ATOM 5291 C C . ALA B 1 25 ? 46.25 -32.594 4.594 1 32.06 25 ALA B C 1
ATOM 5293 O O . ALA B 1 25 ? 45.938 -33.375 3.707 1 32.06 25 ALA B O 1
ATOM 5294 N N . LYS B 1 26 ? 45.625 -32.812 5.75 1 33.97 26 LYS B N 1
ATOM 5295 C CA . LYS B 1 26 ? 44.188 -33.031 5.605 1 33.97 26 LYS B CA 1
ATOM 5296 C C . LYS B 1 26 ? 43.656 -32.281 4.402 1 33.97 26 LYS B C 1
ATOM 5298 O O . LYS B 1 26 ? 43.781 -31.047 4.316 1 33.97 26 LYS B O 1
ATOM 5303 N N . THR B 1 27 ? 43.719 -32.875 3.305 1 33.62 27 THR B N 1
ATOM 5304 C CA . THR B 1 27 ? 42.969 -32.438 2.137 1 33.62 27 THR B CA 1
ATOM 5305 C C . THR B 1 27 ? 41.719 -31.688 2.559 1 33.62 27 THR B C 1
ATOM 5307 O O . THR B 1 27 ? 40.812 -32.281 3.16 1 33.62 27 THR B O 1
ATOM 5310 N N . ARG B 1 28 ? 41.875 -30.5 2.994 1 37.91 28 ARG B N 1
ATOM 5311 C CA . ARG B 1 28 ? 40.719 -29.641 3.18 1 37.91 28 ARG B CA 1
ATOM 5312 C C . ARG B 1 28 ? 39.594 -30 2.213 1 37.91 28 ARG B C 1
ATOM 5314 O O . ARG B 1 28 ? 39.781 -29.922 0.996 1 37.91 28 ARG B O 1
ATOM 5321 N N . GLN B 1 29 ? 38.938 -31.062 2.467 1 41.69 29 GLN B N 1
ATOM 5322 C CA . GLN B 1 29 ? 37.781 -31.328 1.625 1 41.69 29 GLN B CA 1
ATOM 5323 C C . GLN B 1 29 ? 37.156 -30.031 1.119 1 41.69 29 GLN B C 1
ATOM 5325 O O . GLN B 1 29 ? 36.906 -29.109 1.898 1 41.69 29 GLN B O 1
ATOM 5330 N N . PRO B 1 30 ? 37.406 -29.594 -0.158 1 49.78 30 PRO B N 1
ATOM 5331 C CA . PRO B 1 30 ? 36.906 -28.344 -0.745 1 49.78 30 PRO B CA 1
ATOM 5332 C C . PRO B 1 30 ? 35.5 -28 -0.312 1 49.78 30 PRO B C 1
ATOM 5334 O O . PRO B 1 30 ? 34.656 -28.891 -0.192 1 49.78 30 PRO B O 1
ATOM 5337 N N . THR B 1 31 ? 35.344 -26.984 0.409 1 63.62 31 THR B N 1
ATOM 5338 C CA . THR B 1 31 ? 34.062 -26.422 0.805 1 63.62 31 THR B CA 1
ATOM 5339 C C . THR B 1 31 ? 33.094 -26.375 -0.385 1 63.62 31 THR B C 1
ATOM 5341 O O . THR B 1 31 ? 33.531 -26.141 -1.518 1 63.62 31 THR B O 1
ATOM 5344 N N . GLY B 1 32 ? 31.984 -27.062 -0.342 1 81.81 32 GLY B N 1
ATOM 5345 C CA . GLY B 1 32 ? 30.969 -27.188 -1.381 1 81.81 32 GLY B CA 1
ATOM 5346 C C . GLY B 1 32 ? 30.484 -25.844 -1.9 1 81.81 32 GLY B C 1
ATOM 5347 O O . GLY B 1 32 ? 29.734 -25.781 -2.879 1 81.81 32 GLY B O 1
ATOM 5348 N N . PHE B 1 33 ? 31 -24.672 -1.224 1 89.19 33 PHE B N 1
ATOM 5349 C CA . PHE B 1 33 ? 30.625 -23.344 -1.686 1 89.19 33 PHE B CA 1
ATOM 5350 C C . PHE B 1 33 ? 31.594 -22.297 -1.16 1 89.19 33 PHE B C 1
ATOM 5352 O O . PHE B 1 33 ? 32.344 -22.547 -0.216 1 89.19 33 PHE B O 1
ATOM 5359 N N . ASP B 1 34 ? 31.766 -21.25 -1.778 1 91.31 34 ASP B N 1
ATOM 5360 C CA . ASP B 1 34 ? 32.562 -20.109 -1.349 1 91.31 34 ASP B CA 1
ATOM 5361 C C . ASP B 1 34 ? 31.719 -19.094 -0.604 1 91.31 34 ASP B C 1
ATOM 5363 O O . ASP B 1 34 ? 31.094 -18.219 -1.224 1 91.31 34 ASP B O 1
ATOM 5367 N N . ALA B 1 35 ? 31.859 -19.094 0.664 1 91.12 35 ALA B N 1
ATOM 5368 C CA . ALA B 1 35 ? 30.984 -18.312 1.526 1 91.12 35 ALA B CA 1
ATOM 5369 C C . ALA B 1 35 ? 31.25 -16.812 1.367 1 91.12 35 ALA B C 1
ATOM 5371 O O . ALA B 1 35 ? 30.328 -16.016 1.322 1 91.12 35 ALA B O 1
ATOM 5372 N N . GLU B 1 36 ? 32.438 -16.406 1.258 1 91.44 36 GLU B N 1
ATOM 5373 C CA . GLU B 1 36 ? 32.812 -14.992 1.204 1 91.44 36 GLU B CA 1
ATOM 5374 C C . GLU B 1 36 ? 32.344 -14.352 -0.091 1 91.44 36 GLU B C 1
ATOM 5376 O O . GLU B 1 36 ? 31.766 -13.258 -0.071 1 91.44 36 GLU B O 1
ATOM 5381 N N . ILE B 1 37 ? 32.531 -15.047 -1.137 1 93.62 37 ILE B N 1
ATOM 5382 C CA . ILE B 1 37 ? 32.094 -14.5 -2.42 1 93.62 37 ILE B CA 1
ATOM 5383 C C . ILE B 1 37 ? 30.562 -14.445 -2.479 1 93.62 37 ILE B C 1
ATOM 5385 O O . ILE B 1 37 ? 29.984 -13.477 -2.988 1 93.62 37 ILE B O 1
ATOM 5389 N N . MET B 1 38 ? 30 -15.477 -1.949 1 95.19 38 MET B N 1
ATOM 5390 C CA . MET B 1 38 ? 28.531 -15.508 -1.931 1 95.19 38 MET B CA 1
ATOM 5391 C C . MET B 1 38 ? 27.984 -14.328 -1.13 1 95.19 38 MET B C 1
ATOM 5393 O O . MET B 1 38 ? 27.016 -13.688 -1.549 1 95.19 38 MET B O 1
ATOM 5397 N N . GLN B 1 39 ? 28.594 -14.055 -0.011 1 95.5 39 GLN B N 1
ATOM 5398 C CA . GLN B 1 39 ? 28.141 -12.953 0.829 1 95.5 39 GLN B CA 1
ATOM 5399 C C . GLN B 1 39 ? 28.344 -11.609 0.136 1 95.5 39 GLN B C 1
ATOM 5401 O O . GLN B 1 39 ? 27.5 -10.719 0.227 1 95.5 39 GLN B O 1
ATOM 5406 N N . GLN B 1 40 ? 29.469 -11.477 -0.52 1 95.62 40 GLN B N 1
ATOM 5407 C CA . GLN B 1 40 ? 29.734 -10.25 -1.259 1 95.62 40 GLN B CA 1
ATOM 5408 C C . GLN B 1 40 ? 28.719 -10.023 -2.363 1 95.62 40 GLN B C 1
ATOM 5410 O O . GLN B 1 40 ? 28.266 -8.898 -2.58 1 95.62 40 GLN B O 1
ATOM 5415 N N . GLN B 1 41 ? 28.422 -11.141 -3.039 1 96.12 41 GLN B N 1
ATOM 5416 C CA . GLN B 1 41 ? 27.406 -11.047 -4.09 1 96.12 41 GLN B CA 1
ATOM 5417 C C . GLN B 1 41 ? 26.047 -10.711 -3.514 1 96.12 41 GLN B C 1
ATOM 5419 O O . GLN B 1 41 ? 25.297 -9.922 -4.094 1 96.12 41 GLN B O 1
ATOM 5424 N N . LEU B 1 42 ? 25.734 -11.312 -2.375 1 97.44 42 LEU B N 1
ATOM 5425 C CA . LEU B 1 42 ? 24.484 -10.992 -1.7 1 97.44 42 LEU B CA 1
ATOM 5426 C C . LEU B 1 42 ? 24.406 -9.508 -1.367 1 97.44 42 LEU B C 1
ATOM 5428 O O . LEU B 1 42 ? 23.375 -8.867 -1.608 1 97.44 42 LEU B O 1
ATOM 5432 N N . GLU B 1 43 ? 25.469 -8.969 -0.859 1 97.25 43 GLU B N 1
ATOM 5433 C CA . GLU B 1 43 ? 25.531 -7.547 -0.518 1 97.25 43 GLU B CA 1
ATOM 5434 C C . GLU B 1 43 ? 25.328 -6.672 -1.753 1 97.25 43 GLU B C 1
ATOM 5436 O O . GLU B 1 43 ? 24.625 -5.668 -1.703 1 97.25 43 GLU B O 1
ATOM 5441 N N . LEU B 1 44 ? 25.922 -7.086 -2.801 1 96.56 44 LEU B N 1
ATOM 5442 C CA . LEU B 1 44 ? 25.812 -6.34 -4.051 1 96.56 44 LEU B CA 1
ATOM 5443 C C . LEU B 1 44 ? 24.375 -6.328 -4.562 1 96.56 44 LEU B C 1
ATOM 5445 O O . LEU B 1 44 ? 23.875 -5.281 -4.965 1 96.56 44 LEU B O 1
ATOM 5449 N N . PHE B 1 45 ? 23.719 -7.488 -4.559 1 97.69 45 PHE B N 1
ATOM 5450 C CA . PHE B 1 45 ? 22.359 -7.59 -5.066 1 97.69 45 PHE B CA 1
ATOM 5451 C C . PHE B 1 45 ? 21.391 -6.812 -4.184 1 97.69 45 PHE B C 1
ATOM 5453 O O . PHE B 1 45 ? 20.453 -6.184 -4.684 1 97.69 45 PHE B O 1
ATOM 5460 N N . VAL B 1 46 ? 21.641 -6.824 -2.869 1 97.25 46 VAL B N 1
ATOM 5461 C CA . VAL B 1 46 ? 20.781 -6.082 -1.949 1 97.25 46 VAL B CA 1
ATOM 5462 C C . VAL B 1 46 ? 20.953 -4.582 -2.184 1 97.25 46 VAL B C 1
ATOM 5464 O O . VAL B 1 46 ? 19.969 -3.846 -2.256 1 97.25 46 VAL B O 1
ATOM 5467 N N . ARG B 1 47 ? 22.141 -4.137 -2.361 1 94.88 47 ARG B N 1
ATOM 5468 C CA . ARG B 1 47 ? 22.438 -2.723 -2.561 1 94.88 47 ARG B CA 1
ATOM 5469 C C . ARG B 1 47 ? 21.875 -2.227 -3.891 1 94.88 47 ARG B C 1
ATOM 5471 O O . ARG B 1 47 ? 21.406 -1.09 -3.986 1 94.88 47 ARG B O 1
ATOM 5478 N N . SER B 1 48 ? 21.891 -3.084 -4.875 1 94.75 48 SER B N 1
ATOM 5479 C CA . SER B 1 48 ? 21.453 -2.686 -6.207 1 94.75 48 SER B CA 1
ATOM 5480 C C . SER B 1 48 ? 19.953 -2.865 -6.375 1 94.75 48 SER B C 1
ATOM 5482 O O . SER B 1 48 ? 19.391 -2.498 -7.406 1 94.75 48 SER B O 1
ATOM 5484 N N . GLY B 1 49 ? 19.328 -3.451 -5.484 1 93.75 49 GLY B N 1
ATOM 5485 C CA . GLY B 1 49 ? 17.891 -3.611 -5.531 1 93.75 49 GLY B CA 1
ATOM 5486 C C . GLY B 1 49 ? 17.453 -4.816 -6.344 1 93.75 49 GLY B C 1
ATOM 5487 O O . GLY B 1 49 ? 16.312 -4.867 -6.82 1 93.75 49 GLY B O 1
ATOM 5488 N N . ASN B 1 50 ? 18.344 -5.707 -6.656 1 96.25 50 ASN B N 1
ATOM 5489 C CA . ASN B 1 50 ? 17.984 -6.953 -7.332 1 96.25 50 ASN B CA 1
ATOM 5490 C C . ASN B 1 50 ? 17.547 -8.023 -6.34 1 96.25 50 ASN B C 1
ATOM 5492 O O . ASN B 1 50 ? 18.297 -8.945 -6.027 1 96.25 50 ASN B O 1
ATOM 5496 N N . VAL B 1 51 ? 16.359 -7.977 -5.949 1 96.62 51 VAL B N 1
ATOM 5497 C CA . VAL B 1 51 ? 15.836 -8.672 -4.777 1 96.62 51 VAL B CA 1
ATOM 5498 C C . VAL B 1 51 ? 15.672 -10.156 -5.082 1 96.62 51 VAL B C 1
ATOM 5500 O O . VAL B 1 51 ? 15.875 -11.008 -4.211 1 96.62 51 VAL B O 1
ATOM 5503 N N . ASP B 1 52 ? 15.336 -10.555 -6.285 1 96.56 52 ASP B N 1
ATOM 5504 C CA . ASP B 1 52 ? 15.062 -11.953 -6.594 1 96.56 52 ASP B CA 1
ATOM 5505 C C . ASP B 1 52 ? 16.328 -12.789 -6.539 1 96.56 52 ASP B C 1
ATOM 5507 O O . ASP B 1 52 ? 16.344 -13.875 -5.961 1 96.56 52 ASP B O 1
ATOM 5511 N N . SER B 1 53 ? 17.375 -12.242 -7.113 1 97.56 53 SER B N 1
ATOM 5512 C CA . SER B 1 53 ? 18.656 -12.945 -7.016 1 97.56 53 SER B CA 1
ATOM 5513 C C . SER B 1 53 ? 19.172 -12.953 -5.578 1 97.56 53 SER B C 1
ATOM 5515 O O . SER B 1 53 ? 19.688 -13.969 -5.113 1 97.56 53 SER B O 1
ATOM 5517 N N . ALA B 1 54 ? 18.969 -11.836 -4.922 1 98.19 54 ALA B N 1
ATOM 5518 C CA . ALA B 1 54 ? 19.391 -11.742 -3.527 1 98.19 54 ALA B CA 1
ATOM 5519 C C . ALA B 1 54 ? 18.641 -12.758 -2.66 1 98.19 54 ALA B C 1
ATOM 5521 O O . ALA B 1 54 ? 19.219 -13.328 -1.729 1 98.19 54 ALA B O 1
ATOM 5522 N N . GLN B 1 55 ? 17.422 -13.023 -2.977 1 97.62 55 GLN B N 1
ATOM 5523 C CA . GLN B 1 55 ? 16.594 -13.93 -2.184 1 97.62 55 GLN B CA 1
ATOM 5524 C C . GLN B 1 55 ? 17.094 -15.367 -2.287 1 97.62 55 GLN B C 1
ATOM 5526 O O . GLN B 1 55 ? 17.234 -16.062 -1.274 1 97.62 55 GLN B O 1
ATOM 5531 N N . ILE B 1 56 ? 17.391 -15.781 -3.439 1 97.31 56 ILE B N 1
ATOM 5532 C CA . ILE B 1 56 ? 17.859 -17.141 -3.641 1 97.31 56 ILE B CA 1
ATOM 5533 C C . ILE B 1 56 ? 19.203 -17.344 -2.93 1 97.31 56 ILE B C 1
ATOM 5535 O O . ILE B 1 56 ? 19.359 -18.266 -2.137 1 97.31 56 ILE B O 1
ATOM 5539 N N . LEU B 1 57 ? 20.109 -16.422 -3.172 1 97.06 57 LEU B N 1
ATOM 5540 C CA . LEU B 1 57 ? 21.422 -16.484 -2.547 1 97.06 57 LEU B CA 1
ATOM 5541 C C . LEU B 1 57 ? 21.312 -16.375 -1.029 1 97.06 57 LEU B C 1
ATOM 5543 O O . LEU B 1 57 ? 22 -17.094 -0.301 1 97.06 57 LEU B O 1
ATOM 5547 N N . GLY B 1 58 ? 20.453 -15.484 -0.629 1 97.19 58 GLY B N 1
ATOM 5548 C CA . GLY B 1 58 ? 20.266 -15.266 0.796 1 97.19 58 GLY B CA 1
ATOM 5549 C C . GLY B 1 58 ? 19.703 -16.469 1.521 1 97.19 58 GLY B C 1
ATOM 5550 O O . GLY B 1 58 ? 20.141 -16.797 2.627 1 97.19 58 GLY B O 1
ATOM 5551 N N . GLU B 1 59 ? 18.75 -17.141 0.941 1 96.56 59 GLU B N 1
ATOM 5552 C CA . GLU B 1 59 ? 18.141 -18.312 1.564 1 96.56 59 GLU B CA 1
ATOM 5553 C C . GLU B 1 59 ? 19.156 -19.453 1.692 1 96.56 59 GLU B C 1
ATOM 5555 O O . GLU B 1 59 ? 19.109 -20.234 2.652 1 96.56 59 GLU B O 1
ATOM 5560 N N . LEU B 1 60 ? 20.062 -19.547 0.772 1 95.62 60 LEU B N 1
ATOM 5561 C CA . LEU B 1 60 ? 21.125 -20.547 0.85 1 95.62 60 LEU B CA 1
ATOM 5562 C C . LEU B 1 60 ? 22.109 -20.219 1.958 1 95.62 60 LEU B C 1
ATOM 5564 O O . LEU B 1 60 ? 22.453 -21.078 2.77 1 95.62 60 LEU B O 1
ATOM 5568 N N . LEU B 1 61 ? 22.484 -18.984 2.004 1 94.62 61 LEU B N 1
ATOM 5569 C CA . LEU B 1 61 ? 23.484 -18.562 2.965 1 94.62 61 LEU B CA 1
ATOM 5570 C C . LEU B 1 61 ? 22.938 -18.578 4.383 1 94.62 61 LEU B C 1
ATOM 5572 O O . LEU B 1 61 ? 23.656 -18.875 5.336 1 94.62 61 LEU B O 1
ATOM 5576 N N . VAL B 1 62 ? 21.703 -18.203 4.566 1 94.44 62 VAL B N 1
ATOM 5577 C CA . VAL B 1 62 ? 21.062 -18.156 5.879 1 94.44 62 VAL B CA 1
ATOM 5578 C C . VAL B 1 62 ? 21 -19.547 6.477 1 94.44 62 VAL B C 1
ATOM 5580 O O . VAL B 1 62 ? 21.125 -19.719 7.691 1 94.44 62 VAL B O 1
ATOM 5583 N N . SER B 1 63 ? 20.828 -20.531 5.621 1 92.75 63 SER B N 1
ATOM 5584 C CA . SER B 1 63 ? 20.781 -21.906 6.105 1 92.75 63 SER B CA 1
ATOM 5585 C C . SER B 1 63 ? 22.109 -22.312 6.746 1 92.75 63 SER B C 1
ATOM 5587 O O . SER B 1 63 ? 22.125 -23.094 7.695 1 92.75 63 SER B O 1
ATOM 5589 N N . VAL B 1 64 ? 23.125 -21.75 6.27 1 89.81 64 VAL B N 1
ATOM 5590 C CA . VAL B 1 64 ? 24.453 -22.016 6.82 1 89.81 64 VAL B CA 1
ATOM 5591 C C . VAL B 1 64 ? 24.656 -21.203 8.094 1 89.81 64 VAL B C 1
ATOM 5593 O O . VAL B 1 64 ? 25.219 -21.703 9.07 1 89.81 64 VAL B O 1
ATOM 5596 N N . ALA B 1 65 ? 24.109 -20.016 8.047 1 87.88 65 ALA B N 1
ATOM 5597 C CA . ALA B 1 65 ? 24.328 -19.109 9.164 1 87.88 65 ALA B CA 1
ATOM 5598 C C . ALA B 1 65 ? 23.516 -19.531 10.383 1 87.88 65 ALA B C 1
ATOM 5600 O O . ALA B 1 65 ? 23.938 -19.328 11.523 1 87.88 65 ALA B O 1
ATOM 5601 N N . LEU B 1 66 ? 22.328 -20.094 10.227 1 83.75 66 LEU B N 1
ATOM 5602 C CA . LEU B 1 66 ? 21.438 -20.469 11.328 1 83.75 66 LEU B CA 1
ATOM 5603 C C . LEU B 1 66 ? 21.734 -21.875 11.812 1 83.75 66 LEU B C 1
ATOM 5605 O O . LEU B 1 66 ? 21.203 -22.312 12.828 1 83.75 66 LEU B O 1
ATOM 5609 N N . PHE B 1 67 ? 22.453 -22.516 11.133 1 72.19 67 PHE B N 1
ATOM 5610 C CA . PHE B 1 67 ? 22.719 -23.906 11.492 1 72.19 67 PHE B CA 1
ATOM 5611 C C . PHE B 1 67 ? 23.406 -23.984 12.844 1 72.19 67 PHE B C 1
ATOM 5613 O O . PHE B 1 67 ? 24.375 -23.266 13.109 1 72.19 67 PHE B O 1
ATOM 5620 N N . PRO B 1 68 ? 22.531 -24.594 13.961 1 56.88 68 PRO B N 1
ATOM 5621 C CA . PRO B 1 68 ? 23.078 -24.656 15.32 1 56.88 68 PRO B CA 1
ATOM 5622 C C . PRO B 1 68 ? 24.484 -25.219 15.375 1 56.88 68 PRO B C 1
ATOM 5624 O O . PRO B 1 68 ? 24.812 -26.141 14.609 1 56.88 68 PRO B O 1
ATOM 5627 N N . SER B 1 69 ? 25.406 -24.422 15.656 1 47.91 69 SER B N 1
ATOM 5628 C CA . SER B 1 69 ? 26.688 -25 16.047 1 47.91 69 SER B CA 1
ATOM 5629 C C . SER B 1 69 ? 26.516 -26.062 17.125 1 47.91 69 SER B C 1
ATOM 5631 O O . SER B 1 69 ? 25.688 -25.922 18.016 1 47.91 69 SER B O 1
ATOM 5633 N N . ASP B 1 70 ? 26.578 -27.344 16.906 1 39.88 70 ASP B N 1
ATOM 5634 C CA . ASP B 1 70 ? 26.562 -28.422 17.891 1 39.88 70 ASP B CA 1
ATOM 5635 C C . ASP B 1 70 ? 27.078 -27.938 19.234 1 39.88 70 ASP B C 1
ATOM 5637 O O . ASP B 1 70 ? 27.25 -28.734 20.172 1 39.88 70 ASP B O 1
ATOM 5641 N N . ALA B 1 71 ? 27.781 -26.828 19.391 1 37.09 71 ALA B N 1
ATOM 5642 C CA . ALA B 1 71 ? 28.312 -26.641 20.75 1 37.09 71 ALA B CA 1
ATOM 5643 C C . ALA B 1 71 ? 27.172 -26.438 21.75 1 37.09 71 ALA B C 1
ATOM 5645 O O . ALA B 1 71 ? 27.375 -26.609 22.953 1 37.09 71 ALA B O 1
ATOM 5646 N N . GLU B 1 72 ? 26 -25.891 21.375 1 38.25 72 GLU B N 1
ATOM 5647 C CA . GLU B 1 72 ? 25.078 -25.672 22.484 1 38.25 72 GLU B CA 1
ATOM 5648 C C . GLU B 1 72 ? 24.375 -26.969 22.891 1 38.25 72 GLU B C 1
ATOM 5650 O O . GLU B 1 72 ? 23.672 -27.016 23.906 1 38.25 72 GLU B O 1
ATOM 5655 N N . THR B 1 73 ? 24.125 -27.922 21.984 1 37.38 73 THR B N 1
ATOM 5656 C CA . THR B 1 73 ? 23.391 -29.078 22.516 1 37.38 73 THR B CA 1
ATOM 5657 C C . THR B 1 73 ? 24.203 -29.766 23.609 1 37.38 73 THR B C 1
ATOM 5659 O O . THR B 1 73 ? 23.688 -30.656 24.297 1 37.38 73 THR B O 1
ATOM 5662 N N . HIS B 1 74 ? 25.469 -29.703 23.609 1 35.28 74 HIS B N 1
ATOM 5663 C CA . HIS B 1 74 ? 26.078 -30.625 24.547 1 35.28 74 HIS B CA 1
ATOM 5664 C C . HIS B 1 74 ? 25.859 -30.188 26 1 35.28 74 HIS B C 1
ATOM 5666 O O . HIS B 1 74 ? 26.312 -30.844 26.938 1 35.28 74 HIS B O 1
ATOM 5672 N N . THR B 1 75 ? 25.516 -28.922 26.219 1 32.88 75 THR B N 1
ATOM 5673 C CA . THR B 1 75 ? 25.516 -28.797 27.672 1 32.88 75 THR B CA 1
ATOM 5674 C C . THR B 1 75 ? 24.219 -29.344 28.281 1 32.88 75 THR B C 1
ATOM 5676 O O . THR B 1 75 ? 23.984 -29.234 29.484 1 32.88 75 THR B O 1
ATOM 5679 N N . GLY B 1 76 ? 23.109 -29.5 27.531 1 30.31 76 GLY B N 1
ATOM 5680 C CA . GLY B 1 76 ? 22.062 -30.031 28.406 1 30.31 76 GLY B CA 1
ATOM 5681 C C . GLY B 1 76 ? 22.344 -31.438 28.875 1 30.31 76 GLY B C 1
ATOM 5682 O O . GLY B 1 76 ? 23.156 -32.156 28.281 1 30.31 76 GLY B O 1
ATOM 5683 N N . LYS B 1 77 ? 21.766 -31.812 30.156 1 32.16 77 LYS B N 1
ATOM 5684 C CA . LYS B 1 77 ? 21.766 -33.094 30.859 1 32.16 77 LYS B CA 1
ATOM 5685 C C . LYS B 1 77 ? 21.297 -34.219 29.953 1 32.16 77 LYS B C 1
ATOM 5687 O O . LYS B 1 77 ? 20.266 -34.094 29.281 1 32.16 77 LYS B O 1
ATOM 5692 N N . LYS B 1 78 ? 22.172 -35.219 29.609 1 29.67 78 LYS B N 1
ATOM 5693 C CA . LYS B 1 78 ? 22.031 -36.562 29.094 1 29.67 78 LYS B CA 1
ATOM 5694 C C . LYS B 1 78 ? 20.812 -37.25 29.703 1 29.67 78 LYS B C 1
ATOM 5696 O O . LYS B 1 78 ? 20.906 -37.875 30.766 1 29.67 78 LYS B O 1
ATOM 5701 N N . ASN B 1 79 ? 19.594 -36.625 29.812 1 27.66 79 ASN B N 1
ATOM 5702 C CA . ASN B 1 79 ? 18.672 -37.656 30.266 1 27.66 79 ASN B CA 1
ATOM 5703 C C . ASN B 1 79 ? 18.656 -38.844 29.328 1 27.66 79 ASN B C 1
ATOM 5705 O O . ASN B 1 79 ? 18.547 -38.688 28.109 1 27.66 79 ASN B O 1
ATOM 5709 N N . VAL B 1 80 ? 19.125 -40.125 29.688 1 27.94 80 VAL B N 1
ATOM 5710 C CA . VAL B 1 80 ? 19.344 -41.5 29.328 1 27.94 80 VAL B CA 1
ATOM 5711 C C . VAL B 1 80 ? 18.078 -42.094 28.719 1 27.94 80 VAL B C 1
ATOM 5713 O O . VAL B 1 80 ? 18 -43.312 28.469 1 27.94 80 VAL B O 1
ATOM 5716 N N . LEU B 1 81 ? 16.906 -41.438 28.734 1 26.69 81 LEU B N 1
ATOM 5717 C CA . LEU B 1 81 ? 15.953 -42.531 28.594 1 26.69 81 LEU B CA 1
ATOM 5718 C C . LEU B 1 81 ? 16.188 -43.281 27.281 1 26.69 81 LEU B C 1
ATOM 5720 O O . LEU B 1 81 ? 16.328 -44.5 27.297 1 26.69 81 LEU B O 1
ATOM 5724 N N . ALA B 1 82 ? 14.984 -43.5 26.469 1 30.8 82 ALA B N 1
ATOM 5725 C CA . ALA B 1 82 ? 14.547 -44.688 25.75 1 30.8 82 ALA B CA 1
ATOM 5726 C C . ALA B 1 82 ? 15.297 -44.844 24.438 1 30.8 82 ALA B C 1
ATOM 5728 O O . ALA B 1 82 ? 15.273 -43.938 23.594 1 30.8 82 ALA B O 1
ATOM 5729 N N . GLU B 1 83 ? 16.406 -45.531 24.266 1 30.75 83 GLU B N 1
ATOM 5730 C CA . GLU B 1 83 ? 17.266 -46.156 23.266 1 30.75 83 GLU B CA 1
ATOM 5731 C C . GLU B 1 83 ? 16.453 -46.75 22.125 1 30.75 83 GLU B C 1
ATOM 5733 O O . GLU B 1 83 ? 17.016 -47.156 21.094 1 30.75 83 GLU B O 1
ATOM 5738 N N . SER B 1 84 ? 15.203 -47.219 22.391 1 27.42 84 SER B N 1
ATOM 5739 C CA . SER B 1 84 ? 14.977 -48.375 21.562 1 27.42 84 SER B CA 1
ATOM 5740 C C . SER B 1 84 ? 14.945 -48 20.078 1 27.42 84 SER B C 1
ATOM 5742 O O . SER B 1 84 ? 15.656 -48.625 19.266 1 27.42 84 SER B O 1
ATOM 5744 N N . GLY B 1 85 ? 13.68 -47.906 19.484 1 28.61 85 GLY B N 1
ATOM 5745 C CA . GLY B 1 85 ? 13.266 -48.312 18.156 1 28.61 85 GLY B CA 1
ATOM 5746 C C . GLY B 1 85 ? 13.609 -47.312 17.062 1 28.61 85 GLY B C 1
ATOM 5747 O O . GLY B 1 85 ? 13.07 -47.375 15.961 1 28.61 85 GLY B O 1
ATOM 5748 N N . GLU B 1 86 ? 14.062 -46.188 17.453 1 32.31 86 GLU B N 1
ATOM 5749 C CA . GLU B 1 86 ? 14.07 -45.25 16.328 1 32.31 86 GLU B CA 1
ATOM 5750 C C . GLU B 1 86 ? 15.117 -45.625 15.289 1 32.31 86 GLU B C 1
ATOM 5752 O O . GLU B 1 86 ? 16.297 -45.75 15.602 1 32.31 86 GLU B O 1
ATOM 5757 N N . SER B 1 87 ? 14.617 -46.344 14.195 1 32.94 87 SER B N 1
ATOM 5758 C CA . SER B 1 87 ? 15.203 -47.094 13.078 1 32.94 87 SER B CA 1
ATOM 5759 C C . SER B 1 87 ? 16.359 -46.312 12.445 1 32.94 87 SER B C 1
ATOM 5761 O O . SER B 1 87 ? 16.484 -45.094 12.648 1 32.94 87 SER B O 1
ATOM 5763 N N . PHE B 1 88 ? 17.125 -47.062 11.57 1 33.88 88 PHE B N 1
ATOM 5764 C CA . PHE B 1 88 ? 18.266 -46.969 10.664 1 33.88 88 PHE B CA 1
ATOM 5765 C C . PHE B 1 88 ? 18.203 -45.719 9.82 1 33.88 88 PHE B C 1
ATOM 5767 O O . PHE B 1 88 ? 19.234 -45.156 9.422 1 33.88 88 PHE B O 1
ATOM 5774 N N . LEU B 1 89 ? 17.031 -45.312 9.375 1 35.59 89 LEU B N 1
ATOM 5775 C CA . LEU B 1 89 ? 16.922 -44.219 8.414 1 35.59 89 LEU B CA 1
ATOM 5776 C C . LEU B 1 89 ? 17.359 -42.875 9.031 1 35.59 89 LEU B C 1
ATOM 5778 O O . LEU B 1 89 ? 17.672 -41.938 8.312 1 35.59 89 LEU B O 1
ATOM 5782 N N . SER B 1 90 ? 17.406 -42.781 10.352 1 38.84 90 SER B N 1
ATOM 5783 C CA . SER B 1 90 ? 17.734 -41.5 11 1 38.84 90 SER B CA 1
ATOM 5784 C C . SER B 1 90 ? 19.25 -41.281 11.008 1 38.84 90 SER B C 1
ATOM 5786 O O . SER B 1 90 ? 19.719 -40.156 11 1 38.84 90 SER B O 1
ATOM 5788 N N . ARG B 1 91 ? 20.125 -42.281 11.031 1 41.53 91 ARG B N 1
ATOM 5789 C CA . ARG B 1 91 ? 21.562 -42.125 11.18 1 41.53 91 ARG B CA 1
ATOM 5790 C C . ARG B 1 91 ? 22.188 -41.594 9.898 1 41.53 91 ARG B C 1
ATOM 5792 O O . ARG B 1 91 ? 23.141 -40.812 9.945 1 41.53 91 ARG B O 1
ATOM 5799 N N . ARG B 1 92 ? 21.781 -42.125 8.742 1 41.66 92 ARG B N 1
ATOM 5800 C CA . ARG B 1 92 ? 22.359 -41.688 7.48 1 41.66 92 ARG B CA 1
ATOM 5801 C C . ARG B 1 92 ? 22.031 -40.219 7.227 1 41.66 92 ARG B C 1
ATOM 5803 O O . ARG B 1 92 ? 22.812 -39.5 6.598 1 41.66 92 ARG B O 1
ATOM 5810 N N . HIS B 1 93 ? 20.828 -39.812 7.613 1 43.62 93 HIS B N 1
ATOM 5811 C CA . HIS B 1 93 ? 20.453 -38.406 7.457 1 43.62 93 HIS B CA 1
ATOM 5812 C C . HIS B 1 93 ? 21.328 -37.5 8.32 1 43.62 93 HIS B C 1
ATOM 5814 O O . HIS B 1 93 ? 21.656 -36.375 7.918 1 43.62 93 HIS B O 1
ATOM 5820 N N . GLU B 1 94 ? 21.828 -38 9.383 1 45.09 94 GLU B N 1
ATOM 5821 C CA . GLU B 1 94 ? 22.609 -37.188 10.32 1 45.09 94 GLU B CA 1
ATOM 5822 C C . GLU B 1 94 ? 24.047 -37.031 9.836 1 45.09 94 GLU B C 1
ATOM 5824 O O . GLU B 1 94 ? 24.641 -35.969 10.039 1 45.09 94 GLU B O 1
ATOM 5829 N N . GLU B 1 95 ? 24.641 -38.031 9.211 1 47 95 GLU B N 1
ATOM 5830 C CA . GLU B 1 95 ? 26.031 -37.906 8.773 1 47 95 GLU B CA 1
ATOM 5831 C C . GLU B 1 95 ? 26.172 -36.875 7.664 1 47 95 GLU B C 1
ATOM 5833 O O . GLU B 1 95 ? 27.188 -36.156 7.602 1 47 95 GLU B O 1
ATOM 5838 N N . ASN B 1 96 ? 25.234 -36.812 6.746 1 48.97 96 ASN B N 1
ATOM 5839 C CA . ASN B 1 96 ? 25.312 -35.938 5.562 1 48.97 96 ASN B CA 1
ATOM 5840 C C . ASN B 1 96 ? 25.25 -34.469 5.934 1 48.97 96 ASN B C 1
ATOM 5842 O O . ASN B 1 96 ? 25.828 -33.625 5.25 1 48.97 96 ASN B O 1
ATOM 5846 N N . PHE B 1 97 ? 24.641 -34.188 7.066 1 55.19 97 PHE B N 1
ATOM 5847 C CA . PHE B 1 97 ? 24.609 -32.781 7.461 1 55.19 97 PHE B CA 1
ATOM 5848 C C . PHE B 1 97 ? 25.844 -32.438 8.266 1 55.19 97 PHE B C 1
ATOM 5850 O O . PHE B 1 97 ? 26.062 -31.266 8.586 1 55.19 97 PHE B O 1
ATOM 5857 N N . GLU B 1 98 ? 26.656 -33.438 8.5 1 54.94 98 GLU B N 1
ATOM 5858 C CA . GLU B 1 98 ? 27.859 -33.188 9.273 1 54.94 98 GLU B CA 1
ATOM 5859 C C . GLU B 1 98 ? 28.828 -32.312 8.508 1 54.94 98 GLU B C 1
ATOM 5861 O O . GLU B 1 98 ? 29.469 -31.422 9.094 1 54.94 98 GLU B O 1
ATOM 5866 N N . ALA B 1 99 ? 28.984 -32.5 7.242 1 53.56 99 ALA B N 1
ATOM 5867 C CA . ALA B 1 99 ? 29.891 -31.688 6.445 1 53.56 99 ALA B CA 1
ATOM 5868 C C . ALA B 1 99 ? 29.438 -30.234 6.402 1 53.56 99 ALA B C 1
ATOM 5870 O O . ALA B 1 99 ? 30.234 -29.312 6.543 1 53.56 99 ALA B O 1
ATOM 5871 N N . ALA B 1 100 ? 28.172 -30.109 6.242 1 59.25 100 ALA B N 1
ATOM 5872 C CA . ALA B 1 100 ? 27.609 -28.766 6.223 1 59.25 100 ALA B CA 1
ATOM 5873 C C . ALA B 1 100 ? 27.797 -28.062 7.57 1 59.25 100 ALA B C 1
ATOM 5875 O O . ALA B 1 100 ? 28.094 -26.875 7.625 1 59.25 100 ALA B O 1
ATOM 5876 N N . ALA B 1 101 ? 27.672 -28.875 8.547 1 58.97 101 ALA B N 1
ATOM 5877 C CA . ALA B 1 101 ? 27.875 -28.359 9.898 1 58.97 101 ALA B CA 1
ATOM 5878 C C . ALA B 1 101 ? 29.312 -27.922 10.117 1 58.97 101 ALA B C 1
ATOM 5880 O O . ALA B 1 101 ? 29.562 -26.875 10.734 1 58.97 101 ALA B O 1
ATOM 5881 N N . ASN B 1 102 ? 30.172 -28.703 9.609 1 58.41 102 ASN B N 1
ATOM 5882 C CA . ASN B 1 102 ? 31.594 -28.375 9.766 1 58.41 102 ASN B CA 1
ATOM 5883 C C . ASN B 1 102 ? 31.969 -27.109 9.008 1 58.41 102 ASN B C 1
ATOM 5885 O O . ASN B 1 102 ? 32.75 -26.281 9.508 1 58.41 102 ASN B O 1
ATOM 5889 N N . ASP B 1 103 ? 31.438 -26.953 7.879 1 62.34 103 ASP B N 1
ATOM 5890 C CA . ASP B 1 103 ? 31.688 -25.75 7.082 1 62.34 103 ASP B CA 1
ATOM 5891 C C . ASP B 1 103 ? 31.125 -24.516 7.762 1 62.34 103 ASP B C 1
ATOM 5893 O O . ASP B 1 103 ? 31.766 -23.453 7.77 1 62.34 103 ASP B O 1
ATOM 5897 N N . ALA B 1 104 ? 29.938 -24.719 8.359 1 63.38 104 ALA B N 1
ATOM 5898 C CA . ALA B 1 104 ? 29.312 -23.594 9.062 1 63.38 104 ALA B CA 1
ATOM 5899 C C . ALA B 1 104 ? 30.141 -23.188 10.273 1 63.38 104 ALA B C 1
ATOM 5901 O O . ALA B 1 104 ? 30.266 -21.984 10.57 1 63.38 104 ALA B O 1
ATOM 5902 N N . ARG B 1 105 ? 30.703 -24.141 10.883 1 62.88 105 ARG B N 1
ATOM 5903 C CA . ARG B 1 105 ? 31.484 -23.875 12.094 1 62.88 105 ARG B CA 1
ATOM 5904 C C . ARG B 1 105 ? 32.812 -23.188 11.75 1 62.88 105 ARG B C 1
ATOM 5906 O O . ARG B 1 105 ? 33.375 -22.469 12.578 1 62.88 105 ARG B O 1
ATOM 5913 N N . ARG B 1 106 ? 33.094 -23.391 10.547 1 68.88 106 ARG B N 1
ATOM 5914 C CA . ARG B 1 106 ? 34.375 -22.812 10.133 1 68.88 106 ARG B CA 1
ATOM 5915 C C . ARG B 1 106 ? 34.25 -21.328 9.875 1 68.88 106 ARG B C 1
ATOM 5917 O O . ARG B 1 106 ? 35.219 -20.578 9.945 1 68.88 106 ARG B O 1
ATOM 5924 N N . LEU B 1 107 ? 33.031 -20.969 9.758 1 79.38 107 LEU B N 1
ATOM 5925 C CA . LEU B 1 107 ? 32.844 -19.562 9.422 1 79.38 107 LEU B CA 1
ATOM 5926 C C . LEU B 1 107 ? 32.719 -18.719 10.688 1 79.38 107 LEU B C 1
ATOM 5928 O O . LEU B 1 107 ? 32.188 -19.172 11.695 1 79.38 107 LEU B O 1
ATOM 5932 N N . SER B 1 108 ? 33.344 -17.578 10.695 1 82.12 108 SER B N 1
ATOM 5933 C CA . SER B 1 108 ? 33.406 -16.688 11.844 1 82.12 108 SER B CA 1
ATOM 5934 C C . SER B 1 108 ? 32.031 -16.172 12.234 1 82.12 108 SER B C 1
ATOM 5936 O O . SER B 1 108 ? 31.141 -16.078 11.383 1 82.12 108 SER B O 1
ATOM 5938 N N . PRO B 1 109 ? 31.844 -16.062 13.477 1 86.62 109 PRO B N 1
ATOM 5939 C CA . PRO B 1 109 ? 30.578 -15.469 13.938 1 86.62 109 PRO B CA 1
ATOM 5940 C C . PRO B 1 109 ? 30.281 -14.133 13.266 1 86.62 109 PRO B C 1
ATOM 5942 O O . PRO B 1 109 ? 29.109 -13.781 13.078 1 86.62 109 PRO B O 1
ATOM 5945 N N . ALA B 1 110 ? 31.297 -13.391 12.906 1 88.38 110 ALA B N 1
ATOM 5946 C CA . ALA B 1 110 ? 31.125 -12.125 12.203 1 88.38 110 ALA B CA 1
ATOM 5947 C C . ALA B 1 110 ? 30.516 -12.336 10.828 1 88.38 110 ALA B C 1
ATOM 5949 O O . ALA B 1 110 ? 29.688 -11.531 10.375 1 88.38 110 ALA B O 1
ATOM 5950 N N . PHE B 1 111 ? 30.938 -13.414 10.297 1 91.5 111 PHE B N 1
ATOM 5951 C CA . PHE B 1 111 ? 30.391 -13.766 8.992 1 91.5 111 PHE B CA 1
ATOM 5952 C C . PHE B 1 111 ? 28.891 -14.062 9.094 1 91.5 111 PHE B C 1
ATOM 5954 O O . PHE B 1 111 ? 28.109 -13.57 8.289 1 91.5 111 PHE B O 1
ATOM 5961 N N . HIS B 1 112 ? 28.562 -14.82 10.141 1 92 112 HIS B N 1
ATOM 5962 C CA . HIS B 1 112 ? 27.156 -15.188 10.344 1 92 112 HIS B CA 1
ATOM 5963 C C . HIS B 1 112 ? 26.312 -13.961 10.648 1 92 112 HIS B C 1
ATOM 5965 O O . HIS B 1 112 ? 25.219 -13.797 10.078 1 92 112 HIS B O 1
ATOM 5971 N N . GLY B 1 113 ? 26.797 -13.125 11.484 1 92.31 113 GLY B N 1
ATOM 5972 C CA . GLY B 1 113 ? 26.078 -11.914 11.828 1 92.31 113 GLY B CA 1
ATOM 5973 C C . GLY B 1 113 ? 25.828 -11.008 10.633 1 92.31 113 GLY B C 1
ATOM 5974 O O . GLY B 1 113 ? 24.719 -10.5 10.461 1 92.31 113 GLY B O 1
ATOM 5975 N N . LYS B 1 114 ? 26.828 -10.852 9.812 1 94.5 114 LYS B N 1
ATOM 5976 C CA . LYS B 1 114 ? 26.703 -10.016 8.625 1 94.5 114 LYS B CA 1
ATOM 5977 C C . LYS B 1 114 ? 25.719 -10.609 7.629 1 94.5 114 LYS B C 1
ATOM 5979 O O . LYS B 1 114 ? 24.938 -9.883 7.016 1 94.5 114 LYS B O 1
ATOM 5984 N N . THR B 1 115 ? 25.75 -11.945 7.48 1 96 115 THR B N 1
ATOM 5985 C CA . THR B 1 115 ? 24.828 -12.625 6.562 1 96 115 THR B CA 1
ATOM 5986 C C . THR B 1 115 ? 23.391 -12.414 6.988 1 96 115 THR B C 1
ATOM 5988 O O . THR B 1 115 ? 22.531 -12.102 6.16 1 96 115 THR B O 1
ATOM 5991 N N . LEU B 1 116 ? 23.172 -12.547 8.25 1 96.31 116 LEU B N 1
ATOM 5992 C CA . LEU B 1 116 ? 21.812 -12.398 8.766 1 96.31 116 LEU B CA 1
ATOM 5993 C C . LEU B 1 116 ? 21.344 -10.953 8.648 1 96.31 116 LEU B C 1
ATOM 5995 O O . LEU B 1 116 ? 20.172 -10.688 8.359 1 96.31 116 LEU B O 1
ATOM 5999 N N . ARG B 1 117 ? 22.188 -10 8.812 1 96.88 117 ARG B N 1
ATOM 6000 C CA . ARG B 1 117 ? 21.844 -8.586 8.656 1 96.88 117 ARG B CA 1
ATOM 6001 C C . ARG B 1 117 ? 21.5 -8.258 7.207 1 96.88 117 ARG B C 1
ATOM 6003 O O . ARG B 1 117 ? 20.531 -7.543 6.938 1 96.88 117 ARG B O 1
ATOM 6010 N N . LEU B 1 118 ? 22.328 -8.797 6.336 1 97.88 118 LEU B N 1
ATOM 6011 C CA . LEU B 1 118 ? 22.078 -8.578 4.918 1 97.88 118 LEU B CA 1
ATOM 6012 C C . LEU B 1 118 ? 20.75 -9.18 4.5 1 97.88 118 LEU B C 1
ATOM 6014 O O . LEU B 1 118 ? 20 -8.578 3.719 1 97.88 118 LEU B O 1
ATOM 6018 N N . PHE B 1 119 ? 20.531 -10.336 5.035 1 97.94 119 PHE B N 1
ATOM 6019 C CA . PHE B 1 119 ? 19.25 -10.977 4.715 1 97.94 119 PHE B CA 1
ATOM 6020 C C . PHE B 1 119 ? 18.094 -10.18 5.293 1 97.94 119 PHE B C 1
ATOM 6022 O O . PHE B 1 119 ? 17.047 -10.055 4.66 1 97.94 119 PHE B O 1
ATOM 6029 N N . ALA B 1 120 ? 18.234 -9.688 6.477 1 98.06 120 ALA B N 1
ATOM 6030 C CA . ALA B 1 120 ? 17.219 -8.828 7.074 1 98.06 120 ALA B CA 1
ATOM 6031 C C . ALA B 1 120 ? 16.969 -7.582 6.227 1 98.06 120 ALA B C 1
ATOM 6033 O O . ALA B 1 120 ? 15.836 -7.16 6.039 1 98.06 120 ALA B O 1
ATOM 6034 N N . ASP B 1 121 ? 18.047 -7 5.73 1 98.06 121 ASP B N 1
ATOM 6035 C CA . ASP B 1 121 ? 17.938 -5.852 4.84 1 98.06 121 ASP B CA 1
ATOM 6036 C C . ASP B 1 121 ? 17.125 -6.207 3.59 1 98.06 121 ASP B C 1
ATOM 6038 O O . ASP B 1 121 ? 16.375 -5.383 3.078 1 98.06 121 ASP B O 1
ATOM 6042 N N . LEU B 1 122 ? 17.391 -7.398 3.113 1 98.06 122 LEU B N 1
ATOM 6043 C CA . LEU B 1 122 ? 16.641 -7.883 1.96 1 98.06 122 LEU B CA 1
ATOM 6044 C C . LEU B 1 122 ? 15.148 -7.965 2.275 1 98.06 122 LEU B C 1
ATOM 6046 O O . LEU B 1 122 ? 14.312 -7.551 1.466 1 98.06 122 LEU B O 1
ATOM 6050 N N . MET B 1 123 ? 14.805 -8.531 3.438 1 97.69 123 MET B N 1
ATOM 6051 C CA . MET B 1 123 ? 13.406 -8.625 3.842 1 97.69 123 MET B CA 1
ATOM 6052 C C . MET B 1 123 ? 12.781 -7.242 3.992 1 97.69 123 MET B C 1
ATOM 6054 O O . MET B 1 123 ? 11.609 -7.043 3.68 1 97.69 123 MET B O 1
ATOM 6058 N N . LEU B 1 124 ? 13.594 -6.289 4.449 1 97.06 124 LEU B N 1
ATOM 6059 C CA . LEU B 1 124 ? 13.133 -4.91 4.559 1 97.06 124 LEU B CA 1
ATOM 6060 C C . LEU B 1 124 ? 12.805 -4.336 3.182 1 97.06 124 LEU B C 1
ATOM 6062 O O . LEU B 1 124 ? 11.773 -3.689 3.008 1 97.06 124 LEU B O 1
ATOM 6066 N N . ALA B 1 125 ? 13.664 -4.59 2.227 1 95.38 125 ALA B N 1
ATOM 6067 C CA . ALA B 1 125 ? 13.453 -4.113 0.863 1 95.38 125 ALA B CA 1
ATOM 6068 C C . ALA B 1 125 ? 12.203 -4.73 0.25 1 95.38 125 ALA B C 1
ATOM 6070 O O . ALA B 1 125 ? 11.5 -4.082 -0.529 1 95.38 125 ALA B O 1
ATOM 6071 N N . LYS B 1 126 ? 11.938 -5.977 0.671 1 95.25 126 LYS B N 1
ATOM 6072 C CA . LYS B 1 126 ? 10.773 -6.691 0.16 1 95.25 126 LYS B CA 1
ATOM 6073 C C . LYS B 1 126 ? 9.516 -6.348 0.961 1 95.25 126 LYS B C 1
ATOM 6075 O O . LYS B 1 126 ? 8.43 -6.855 0.674 1 95.25 126 LYS B O 1
ATOM 6080 N N . ARG B 1 127 ? 9.656 -5.543 2.02 1 94.19 127 ARG B N 1
ATOM 6081 C CA . ARG B 1 127 ? 8.586 -5.082 2.895 1 94.19 127 ARG B CA 1
ATOM 6082 C C . ARG B 1 127 ? 8 -6.234 3.701 1 94.19 127 ARG B C 1
ATOM 6084 O O . ARG B 1 127 ? 6.789 -6.297 3.916 1 94.19 127 ARG B O 1
ATOM 6091 N N . GLU B 1 128 ? 8.789 -7.234 3.891 1 96.12 128 GLU B N 1
ATOM 6092 C CA . GLU B 1 128 ? 8.469 -8.289 4.848 1 96.12 128 GLU B CA 1
ATOM 6093 C C . GLU B 1 128 ? 9.031 -7.973 6.227 1 96.12 128 GLU B C 1
ATOM 6095 O O . GLU B 1 128 ? 10.047 -8.547 6.637 1 96.12 128 GLU B O 1
ATOM 6100 N N . PHE B 1 129 ? 8.352 -7.152 7.004 1 96.94 129 PHE B N 1
ATOM 6101 C CA . PHE B 1 129 ? 8.883 -6.477 8.188 1 96.94 129 PHE B CA 1
ATOM 6102 C C . PHE B 1 129 ? 9.023 -7.453 9.344 1 96.94 129 PHE B C 1
ATOM 6104 O O . PHE B 1 129 ? 9.992 -7.387 10.109 1 96.94 129 PHE B O 1
ATOM 6111 N N . LYS B 1 130 ? 8.07 -8.367 9.5 1 97.38 130 LYS B N 1
ATOM 6112 C CA . LYS B 1 130 ? 8.172 -9.328 10.602 1 97.38 130 LYS B CA 1
ATOM 6113 C C . LYS B 1 130 ? 9.383 -10.234 10.43 1 97.38 130 LYS B C 1
ATOM 6115 O O . LYS B 1 130 ? 10.094 -10.523 11.398 1 97.38 130 LYS B O 1
ATOM 6120 N N . ARG B 1 131 ? 9.586 -10.672 9.188 1 96.62 131 ARG B N 1
ATOM 6121 C CA . ARG B 1 131 ? 10.758 -11.484 8.898 1 96.62 131 ARG B CA 1
ATOM 6122 C C . ARG B 1 131 ? 12.039 -10.68 9.102 1 96.62 131 ARG B C 1
ATOM 6124 O O . ARG B 1 131 ? 13.031 -11.203 9.617 1 96.62 131 ARG B O 1
ATOM 6131 N N . ALA B 1 132 ? 12.031 -9.414 8.664 1 98.06 132 ALA B N 1
ATOM 6132 C CA . ALA B 1 132 ? 13.195 -8.547 8.859 1 98.06 132 ALA B CA 1
ATOM 6133 C C . ALA B 1 132 ? 13.562 -8.445 10.336 1 98.06 132 ALA B C 1
ATOM 6135 O O . ALA B 1 132 ? 14.727 -8.602 10.703 1 98.06 132 ALA B O 1
ATOM 6136 N N . ILE B 1 133 ? 12.57 -8.266 11.203 1 97.88 133 ILE B N 1
ATOM 6137 C CA . ILE B 1 133 ? 12.797 -8.117 12.641 1 97.88 133 ILE B CA 1
ATOM 6138 C C . ILE B 1 133 ? 13.438 -9.391 13.195 1 97.88 133 ILE B C 1
ATOM 6140 O O . ILE B 1 133 ? 14.398 -9.328 13.961 1 97.88 133 ILE B O 1
ATOM 6144 N N . ARG B 1 134 ? 12.914 -10.531 12.773 1 96.5 134 ARG B N 1
ATOM 6145 C CA . ARG B 1 134 ? 13.438 -11.812 13.234 1 96.5 134 ARG B CA 1
ATOM 6146 C C . ARG B 1 134 ? 14.922 -11.945 12.922 1 96.5 134 ARG B C 1
ATOM 6148 O O . ARG B 1 134 ? 15.727 -12.258 13.805 1 96.5 134 ARG B O 1
ATOM 6155 N N . TYR B 1 135 ? 15.297 -11.68 11.719 1 97.06 135 TYR B N 1
ATOM 6156 C CA . TYR B 1 135 ? 16.688 -11.891 11.297 1 97.06 135 TYR B CA 1
ATOM 6157 C C . TYR B 1 135 ? 17.594 -10.789 11.828 1 97.06 135 TYR B C 1
ATOM 6159 O O . TYR B 1 135 ? 18.781 -11.016 12.078 1 97.06 135 TYR B O 1
ATOM 6167 N N . TYR B 1 136 ? 17.078 -9.562 12.023 1 97.31 136 TYR B N 1
ATOM 6168 C CA . TYR B 1 136 ? 17.859 -8.539 12.703 1 97.31 136 TYR B CA 1
ATOM 6169 C C . TYR B 1 136 ? 18.172 -8.961 14.133 1 97.31 136 TYR B C 1
ATOM 6171 O O . TYR B 1 136 ? 19.312 -8.805 14.594 1 97.31 136 TYR B O 1
ATOM 6179 N N . HIS B 1 137 ? 17.188 -9.516 14.773 1 95.69 137 HIS B N 1
ATOM 6180 C CA . HIS B 1 137 ? 17.422 -9.984 16.141 1 95.69 137 HIS B CA 1
ATOM 6181 C C . HIS B 1 137 ? 18.453 -11.102 16.172 1 95.69 137 HIS B C 1
ATOM 6183 O O . HIS B 1 137 ? 19.328 -11.109 17.047 1 95.69 137 HIS B O 1
ATOM 6189 N N . HIS B 1 138 ? 18.359 -12 15.219 1 93.31 138 HIS B N 1
ATOM 6190 C CA . HIS B 1 138 ? 19.328 -13.102 15.148 1 93.31 138 HIS B CA 1
ATOM 6191 C C . HIS B 1 138 ? 20.734 -12.586 14.852 1 93.31 138 HIS B C 1
ATOM 6193 O O . HIS B 1 138 ? 21.719 -13.18 15.289 1 93.31 138 HIS B O 1
ATOM 6199 N N . SER B 1 139 ? 20.812 -11.523 14.133 1 93.69 139 SER B N 1
ATOM 6200 C CA . SER B 1 139 ? 22.125 -10.977 13.766 1 93.69 139 SER B CA 1
ATOM 6201 C C . SER B 1 139 ? 22.812 -10.352 14.969 1 93.69 139 SER B C 1
ATOM 6203 O O . SER B 1 139 ? 24.047 -10.25 14.992 1 93.69 139 SER B O 1
ATOM 6205 N N . CYS B 1 140 ? 22.031 -10.008 16 1 91.06 140 CYS B N 1
ATOM 6206 C CA . CYS B 1 140 ? 22.594 -9.336 17.172 1 91.06 140 CYS B CA 1
ATOM 6207 C C . CYS B 1 140 ? 22.609 -10.258 18.375 1 91.06 140 CYS B C 1
ATOM 6209 O O . CYS B 1 140 ? 22.734 -9.789 19.516 1 91.06 140 CYS B O 1
ATOM 6211 N N . ARG B 1 141 ? 22.422 -11.477 18.188 1 87.06 141 ARG B N 1
ATOM 6212 C CA . ARG B 1 141 ? 22.422 -12.422 19.312 1 87.06 141 ARG B CA 1
ATOM 6213 C C . ARG B 1 141 ? 23.797 -12.492 19.969 1 87.06 141 ARG B C 1
ATOM 6215 O O . ARG B 1 141 ? 23.906 -12.516 21.188 1 87.06 141 ARG B O 1
ATOM 6222 N N . ASP B 1 142 ? 24.812 -12.5 19.125 1 83.06 142 ASP B N 1
ATOM 6223 C CA . ASP B 1 142 ? 26.188 -12.461 19.625 1 83.06 142 ASP B CA 1
ATOM 6224 C C . ASP B 1 142 ? 26.734 -11.039 19.594 1 83.06 142 ASP B C 1
ATOM 6226 O O . ASP B 1 142 ? 27.266 -10.594 18.578 1 83.06 142 ASP B O 1
ATOM 6230 N N . MET B 1 143 ? 26.797 -10.398 20.688 1 82.06 143 MET B N 1
ATOM 6231 C CA . MET B 1 143 ? 27.156 -8.984 20.781 1 82.06 143 MET B CA 1
ATOM 6232 C C . MET B 1 143 ? 28.672 -8.797 20.719 1 82.06 143 MET B C 1
ATOM 6234 O O . MET B 1 143 ? 29.156 -7.68 20.531 1 82.06 143 MET B O 1
ATOM 6238 N N . SER B 1 144 ? 29.312 -9.922 20.719 1 84.62 144 SER B N 1
ATOM 6239 C CA . SER B 1 144 ? 30.766 -9.812 20.703 1 84.62 144 SER B CA 1
ATOM 6240 C C . SER B 1 144 ? 31.281 -9.398 19.328 1 84.62 144 SER B C 1
ATOM 6242 O O . SER B 1 144 ? 32.344 -8.797 19.203 1 84.62 144 SER B O 1
ATOM 6244 N N . VAL B 1 145 ? 30.531 -9.633 18.344 1 85.94 145 VAL B N 1
ATOM 6245 C CA . VAL B 1 145 ? 31.016 -9.391 16.984 1 85.94 145 VAL B CA 1
ATOM 6246 C C . VAL B 1 145 ? 30.281 -8.188 16.391 1 85.94 145 VAL B C 1
ATOM 6248 O O . VAL B 1 145 ? 30.609 -7.73 15.289 1 85.94 145 VAL B O 1
ATOM 6251 N N . VAL B 1 146 ? 29.438 -7.582 17.141 1 89.44 146 VAL B N 1
ATOM 6252 C CA . VAL B 1 146 ? 28.641 -6.484 16.609 1 89.44 146 VAL B CA 1
ATOM 6253 C C . VAL B 1 146 ? 29.156 -5.156 17.156 1 89.44 146 VAL B C 1
ATOM 6255 O O . VAL B 1 146 ? 29.312 -5 18.359 1 89.44 146 VAL B O 1
ATOM 6258 N N . THR B 1 147 ? 29.516 -4.285 16.281 1 91.06 147 THR B N 1
ATOM 6259 C CA . THR B 1 147 ? 29.953 -2.955 16.688 1 91.06 147 THR B CA 1
ATOM 6260 C C . THR B 1 147 ? 28.797 -2.133 17.219 1 91.06 147 THR B C 1
ATOM 6262 O O . THR B 1 147 ? 27.625 -2.455 16.953 1 91.06 147 THR B O 1
ATOM 6265 N N . LYS B 1 148 ? 29.078 -1.133 17.969 1 91.38 148 LYS B N 1
ATOM 6266 C CA . LYS B 1 148 ? 28.047 -0.272 18.547 1 91.38 148 LYS B CA 1
ATOM 6267 C C . LYS B 1 148 ? 27.25 0.429 17.438 1 91.38 148 LYS B C 1
ATOM 6269 O O . LYS B 1 148 ? 26.031 0.576 17.547 1 91.38 148 LYS B O 1
ATOM 6274 N N . GLU B 1 149 ? 27.922 0.847 16.438 1 92.44 149 GLU B N 1
ATOM 6275 C CA . GLU B 1 149 ? 27.266 1.517 15.32 1 92.44 149 GLU B CA 1
ATOM 6276 C C . GLU B 1 149 ? 26.281 0.58 14.617 1 92.44 149 GLU B C 1
ATOM 6278 O O . GLU B 1 149 ? 25.188 0.991 14.242 1 92.44 149 GLU B O 1
ATOM 6283 N N . GLN B 1 150 ? 26.734 -0.634 14.523 1 93.06 150 GLN B N 1
ATOM 6284 C CA . GLN B 1 150 ? 25.875 -1.625 13.875 1 93.06 150 GLN B CA 1
ATOM 6285 C C . GLN B 1 150 ? 24.656 -1.936 14.734 1 93.06 150 GLN B C 1
ATOM 6287 O O . GLN B 1 150 ? 23.547 -2.121 14.211 1 93.06 150 GLN B O 1
ATOM 6292 N N . GLU B 1 151 ? 24.875 -1.98 15.969 1 94.5 151 GLU B N 1
ATOM 6293 C CA . GLU B 1 151 ? 23.766 -2.234 16.875 1 94.5 151 GLU B CA 1
ATOM 6294 C C . GLU B 1 151 ? 22.719 -1.134 16.797 1 94.5 151 GLU B C 1
ATOM 6296 O O . GLU B 1 151 ? 21.516 -1.416 16.766 1 94.5 151 GLU B O 1
ATOM 6301 N N . LEU B 1 152 ? 23.156 0.14 16.766 1 95.69 152 LEU B N 1
ATOM 6302 C CA . LEU B 1 152 ? 22.234 1.268 16.688 1 95.69 152 LEU B CA 1
ATOM 6303 C C . LEU B 1 152 ? 21.484 1.248 15.359 1 95.69 152 LEU B C 1
ATOM 6305 O O . LEU B 1 152 ? 20.281 1.554 15.328 1 95.69 152 LEU B O 1
ATOM 6309 N N . GLU B 1 153 ? 22.188 0.865 14.312 1 95.94 153 GLU B N 1
ATOM 6310 C CA . GLU B 1 153 ? 21.547 0.792 13 1 95.94 153 GLU B CA 1
ATOM 6311 C C . GLU B 1 153 ? 20.469 -0.281 12.977 1 95.94 153 GLU B C 1
ATOM 6313 O O . GLU B 1 153 ? 19.391 -0.073 12.398 1 95.94 153 GLU B O 1
ATOM 6318 N N . VAL B 1 154 ? 20.781 -1.424 13.562 1 96.75 154 VAL B N 1
ATOM 6319 C CA . VAL B 1 154 ? 19.812 -2.523 13.602 1 96.75 154 VAL B CA 1
ATOM 6320 C C . VAL B 1 154 ? 18.609 -2.123 14.438 1 96.75 154 VAL B C 1
ATOM 6322 O O . VAL B 1 154 ? 17.469 -2.367 14.039 1 96.75 154 VAL B O 1
ATOM 6325 N N . LYS B 1 155 ? 18.844 -1.491 15.578 1 97.38 155 LYS B N 1
ATOM 6326 C CA . LYS B 1 155 ? 17.75 -1.057 16.438 1 97.38 155 LYS B CA 1
ATOM 6327 C C . LYS B 1 155 ? 16.844 -0.065 15.703 1 97.38 155 LYS B C 1
ATOM 6329 O O . LYS B 1 155 ? 15.617 -0.133 15.82 1 97.38 155 LYS B O 1
ATOM 6334 N N . LEU B 1 156 ? 17.453 0.83 14.984 1 97.94 156 LEU B N 1
ATOM 6335 C CA . LEU B 1 156 ? 16.688 1.805 14.211 1 97.94 156 LEU B CA 1
ATOM 6336 C C . LEU B 1 156 ? 15.844 1.112 13.156 1 97.94 156 LEU B C 1
ATOM 6338 O O . LEU B 1 156 ? 14.656 1.429 13 1 97.94 156 LEU B O 1
ATOM 6342 N N . LYS B 1 157 ? 16.453 0.162 12.438 1 98 157 LYS B N 1
ATOM 6343 C CA . LYS B 1 157 ? 15.719 -0.551 11.391 1 98 157 LYS B CA 1
ATOM 6344 C C . LYS B 1 157 ? 14.594 -1.392 11.977 1 98 157 LYS B C 1
ATOM 6346 O O . LYS B 1 157 ? 13.508 -1.478 11.391 1 98 157 LYS B O 1
ATOM 6351 N N . VAL B 1 158 ? 14.812 -1.98 13.141 1 98.31 158 VAL B N 1
ATOM 6352 C CA . VAL B 1 158 ? 13.773 -2.752 13.82 1 98.31 158 VAL B CA 1
ATOM 6353 C C . VAL B 1 158 ? 12.625 -1.832 14.219 1 98.31 158 VAL B C 1
ATOM 6355 O O . VAL B 1 158 ? 11.453 -2.168 14.023 1 98.31 158 VAL B O 1
ATOM 6358 N N . ALA B 1 159 ? 12.945 -0.642 14.719 1 98.31 159 ALA B N 1
ATOM 6359 C CA . ALA B 1 159 ? 11.914 0.318 15.109 1 98.31 159 ALA B CA 1
ATOM 6360 C C . ALA B 1 159 ? 11.094 0.77 13.914 1 98.31 159 ALA B C 1
ATOM 6362 O O . ALA B 1 159 ? 9.867 0.877 13.992 1 98.31 159 ALA B O 1
ATOM 6363 N N . ARG B 1 160 ? 11.797 1.038 12.828 1 97.81 160 ARG B N 1
ATOM 6364 C CA . ARG B 1 160 ? 11.109 1.444 11.609 1 97.81 160 ARG B CA 1
ATOM 6365 C C . ARG B 1 160 ? 10.156 0.35 11.125 1 97.81 160 ARG B C 1
ATOM 6367 O O . ARG B 1 160 ? 9.062 0.639 10.641 1 97.81 160 ARG B O 1
ATOM 6374 N N . CYS B 1 161 ? 10.578 -0.916 11.234 1 97.94 161 CYS B N 1
ATOM 6375 C CA . CYS B 1 161 ? 9.719 -2.035 10.875 1 97.94 161 CYS B CA 1
ATOM 6376 C C . CYS B 1 161 ? 8.469 -2.064 11.742 1 97.94 161 CYS B C 1
ATOM 6378 O O . CYS B 1 161 ? 7.359 -2.258 11.242 1 97.94 161 CYS B O 1
ATOM 6380 N N . TYR B 1 162 ? 8.641 -1.835 13.031 1 97.69 162 TYR B N 1
ATOM 6381 C CA . TYR B 1 162 ? 7.504 -1.823 13.945 1 97.69 162 TYR B CA 1
ATOM 6382 C C . TYR B 1 162 ? 6.531 -0.7 13.602 1 97.69 162 TYR B C 1
ATOM 6384 O O . TYR B 1 162 ? 5.316 -0.861 13.719 1 97.69 162 TYR B O 1
ATOM 6392 N N . VAL B 1 163 ? 7.047 0.453 13.172 1 96.5 163 VAL B N 1
ATOM 6393 C CA . VAL B 1 163 ? 6.195 1.571 12.781 1 96.5 163 VAL B CA 1
ATOM 6394 C C . VAL B 1 163 ? 5.352 1.183 11.57 1 96.5 163 VAL B C 1
ATOM 6396 O O . VAL B 1 163 ? 4.148 1.462 11.531 1 96.5 163 VAL B O 1
ATOM 6399 N N . GLU B 1 164 ? 5.98 0.479 10.578 1 93.94 164 GLU B N 1
ATOM 6400 C CA . GLU B 1 164 ? 5.262 0.049 9.383 1 93.94 164 GLU B CA 1
ATOM 6401 C C . GLU B 1 164 ? 4.195 -0.988 9.719 1 93.94 164 GLU B C 1
ATOM 6403 O O . GLU B 1 164 ? 3.162 -1.062 9.055 1 93.94 164 GLU B O 1
ATOM 6408 N N . LEU B 1 165 ? 4.457 -1.728 10.82 1 94.56 165 LEU B N 1
ATOM 6409 C CA . LEU B 1 165 ? 3.506 -2.738 11.273 1 94.56 165 LEU B CA 1
ATOM 6410 C C . LEU B 1 165 ? 2.469 -2.131 12.203 1 94.56 165 LEU B C 1
ATOM 6412 O O . LEU B 1 165 ? 1.609 -2.842 12.734 1 94.56 165 LEU B O 1
ATOM 6416 N N . GLU B 1 166 ? 2.572 -0.786 12.508 1 91.31 166 GLU B N 1
ATOM 6417 C CA . GLU B 1 166 ? 1.677 -0.035 13.383 1 91.31 166 GLU B CA 1
ATOM 6418 C C . GLU B 1 166 ? 1.776 -0.523 14.828 1 91.31 166 GLU B C 1
ATOM 6420 O O . GLU B 1 166 ? 0.784 -0.523 15.555 1 91.31 166 GLU B O 1
ATOM 6425 N N . CYS B 1 167 ? 2.879 -1.101 15.078 1 95.25 167 CYS B N 1
ATOM 6426 C CA . CYS B 1 167 ? 3.213 -1.444 16.453 1 95.25 167 CYS B CA 1
ATOM 6427 C C . CYS B 1 167 ? 4.043 -0.345 17.109 1 95.25 167 CYS B C 1
ATOM 6429 O O . CYS B 1 167 ? 5.258 -0.488 17.266 1 95.25 167 CYS B O 1
ATOM 6431 N N . ILE B 1 168 ? 3.449 0.689 17.609 1 95.5 168 ILE B N 1
ATOM 6432 C CA . ILE B 1 168 ? 4.098 1.931 18.016 1 95.5 168 ILE B CA 1
ATOM 6433 C C . ILE B 1 168 ? 4.754 1.742 19.391 1 95.5 168 ILE B C 1
ATOM 6435 O O . ILE B 1 168 ? 5.863 2.227 19.625 1 95.5 168 ILE B O 1
ATOM 6439 N N . HIS B 1 169 ? 4.09 1.016 20.281 1 96.69 169 HIS B N 1
ATOM 6440 C CA . HIS B 1 169 ? 4.641 0.793 21.609 1 96.69 169 HIS B CA 1
ATOM 6441 C C . HIS B 1 169 ? 5.957 0.026 21.547 1 96.69 169 HIS B C 1
ATOM 6443 O O . HIS B 1 169 ? 6.934 0.403 22.203 1 96.69 169 HIS B O 1
ATOM 6449 N N . GLU B 1 170 ? 5.953 -0.988 20.703 1 97.31 170 GLU B N 1
ATOM 6450 C CA . GLU B 1 170 ? 7.168 -1.777 20.547 1 97.31 170 GLU B CA 1
ATOM 6451 C C . GLU B 1 170 ? 8.289 -0.942 19.922 1 97.31 170 GLU B C 1
ATOM 6453 O O . GLU B 1 170 ? 9.453 -1.073 20.312 1 97.31 170 GLU B O 1
ATOM 6458 N N . ALA B 1 171 ? 7.926 -0.081 18.969 1 98.19 171 ALA B N 1
ATOM 6459 C CA . ALA B 1 171 ? 8.914 0.79 18.328 1 98.19 171 ALA B CA 1
ATOM 6460 C C . ALA B 1 171 ? 9.555 1.724 19.359 1 98.19 171 ALA B C 1
ATOM 6462 O O . ALA B 1 171 ? 10.781 1.878 19.375 1 98.19 171 ALA B O 1
ATOM 6463 N N . ILE B 1 172 ? 8.781 2.299 20.25 1 98.06 172 ILE B N 1
ATOM 6464 C CA . ILE B 1 172 ? 9.273 3.221 21.266 1 98.06 172 ILE B CA 1
ATOM 6465 C C . ILE B 1 172 ? 10.172 2.475 22.25 1 98.06 172 ILE B C 1
ATOM 6467 O O . ILE B 1 172 ? 11.234 2.975 22.625 1 98.06 172 ILE B O 1
ATOM 6471 N N . GLU B 1 173 ? 9.773 1.245 22.578 1 97.62 173 GLU B N 1
ATOM 6472 C CA . GLU B 1 173 ? 10.547 0.455 23.531 1 97.62 173 GLU B CA 1
ATOM 6473 C C . GLU B 1 173 ? 11.93 0.123 22.984 1 97.62 173 GLU B C 1
ATOM 6475 O O . GLU B 1 173 ? 12.922 0.175 23.719 1 97.62 173 GLU B O 1
ATOM 6480 N N . VAL B 1 174 ? 12.008 -0.208 21.734 1 97.62 174 VAL B N 1
ATOM 6481 C CA . VAL B 1 174 ? 13.289 -0.53 21.109 1 97.62 174 VAL B CA 1
ATOM 6482 C C . VAL B 1 174 ? 14.195 0.698 21.125 1 97.62 174 VAL B C 1
ATOM 6484 O O . VAL B 1 174 ? 15.375 0.599 21.453 1 97.62 174 VAL B O 1
ATOM 6487 N N . LEU B 1 175 ? 13.672 1.872 20.797 1 97.75 175 LEU B N 1
ATOM 6488 C CA . LEU B 1 175 ? 14.461 3.098 20.734 1 97.75 175 LEU B CA 1
ATOM 6489 C C . LEU B 1 175 ? 14.859 3.562 22.125 1 97.75 175 LEU B C 1
ATOM 6491 O O . LEU B 1 175 ? 15.977 4.051 22.328 1 97.75 175 LEU B O 1
ATOM 6495 N N . LYS B 1 176 ? 14.047 3.336 23.078 1 96 176 LYS B N 1
ATOM 6496 C CA . LYS B 1 176 ? 14.289 3.746 24.453 1 96 176 LYS B CA 1
ATOM 6497 C C . LYS B 1 176 ? 15.359 2.869 25.109 1 96 176 LYS B C 1
ATOM 6499 O O . LYS B 1 176 ? 15.922 3.232 26.141 1 96 176 LYS B O 1
ATOM 6504 N N . SER B 1 177 ? 15.453 1.655 24.562 1 94.94 177 SER B N 1
ATOM 6505 C CA . SER B 1 177 ? 16.453 0.762 25.125 1 94.94 177 SER B CA 1
ATOM 6506 C C . SER B 1 177 ? 17.859 1.38 25.047 1 94.94 177 SER B C 1
ATOM 6508 O O . SER B 1 177 ? 18.75 0.992 25.797 1 94.94 177 SER B O 1
ATOM 6510 N N . THR B 1 178 ? 18.031 2.34 24.141 1 95.38 178 THR B N 1
ATOM 6511 C CA . THR B 1 178 ? 19.266 3.111 24.062 1 95.38 178 THR B CA 1
ATOM 6512 C C . THR B 1 178 ? 19.125 4.438 24.812 1 95.38 178 THR B C 1
ATOM 6514 O O . THR B 1 178 ? 18.203 5.207 24.547 1 95.38 178 THR B O 1
ATOM 6517 N N . PRO B 1 179 ? 20.047 4.676 25.688 1 93.44 179 PRO B N 1
ATOM 6518 C CA . PRO B 1 179 ? 19.953 5.945 26.422 1 93.44 179 PRO B CA 1
ATOM 6519 C C . PRO B 1 179 ? 20.062 7.16 25.5 1 93.44 179 PRO B C 1
ATOM 6521 O O . PRO B 1 179 ? 20.578 7.051 24.375 1 93.44 179 PRO B O 1
ATOM 6524 N N . LEU B 1 180 ? 19.688 8.289 25.984 1 91.69 180 LEU B N 1
ATOM 6525 C CA . LEU B 1 180 ? 19.578 9.523 25.219 1 91.69 180 LEU B CA 1
ATOM 6526 C C . LEU B 1 180 ? 20.922 9.93 24.625 1 91.69 180 LEU B C 1
ATOM 6528 O O . LEU B 1 180 ? 21 10.352 23.469 1 91.69 180 LEU B O 1
ATOM 6532 N N . GLU B 1 181 ? 21.938 9.719 25.297 1 91.25 181 GLU B N 1
ATOM 6533 C CA . GLU B 1 181 ? 23.266 10.156 24.891 1 91.25 181 GLU B CA 1
ATOM 6534 C C . GLU B 1 181 ? 23.828 9.25 23.797 1 91.25 181 GLU B C 1
ATOM 6536 O O . GLU B 1 181 ? 24.656 9.688 23 1 91.25 181 GLU B O 1
ATOM 6541 N N . GLY B 1 182 ? 23.297 8.102 23.766 1 93.69 182 GLY B N 1
ATOM 6542 C CA . GLY B 1 182 ? 23.828 7.141 22.812 1 93.69 182 GLY B CA 1
ATOM 6543 C C . GLY B 1 182 ? 23.016 7.039 21.531 1 93.69 182 GLY B C 1
ATOM 6544 O O . GLY B 1 182 ? 23.438 6.395 20.562 1 93.69 182 GLY B O 1
ATOM 6545 N N . ARG B 1 183 ? 21.938 7.758 21.516 1 96.5 183 ARG B N 1
ATOM 6546 C CA . ARG B 1 183 ? 21.062 7.664 20.359 1 96.5 183 ARG B CA 1
ATOM 6547 C C . ARG B 1 183 ? 21.578 8.508 19.203 1 96.5 183 ARG B C 1
ATOM 6549 O O . ARG B 1 183 ? 22.156 9.578 19.406 1 96.5 183 ARG B O 1
ATOM 6556 N N . ASN B 1 184 ? 21.453 7.965 18 1 95.56 184 ASN B N 1
ATOM 6557 C CA . ASN B 1 184 ? 21.844 8.742 16.828 1 95.56 184 ASN B CA 1
ATOM 6558 C C . ASN B 1 184 ? 20.719 9.672 16.375 1 95.56 184 ASN B C 1
ATOM 6560 O O . ASN B 1 184 ? 19.656 9.719 17 1 95.56 184 ASN B O 1
ATOM 6564 N N . LEU B 1 185 ? 20.953 10.5 15.383 1 96.81 185 LEU B N 1
ATOM 6565 C CA . LEU B 1 185 ? 20.047 11.539 14.906 1 96.81 185 LEU B CA 1
ATOM 6566 C C . LEU B 1 185 ? 18.719 10.938 14.477 1 96.81 185 LEU B C 1
ATOM 6568 O O . LEU B 1 185 ? 17.656 11.398 14.906 1 96.81 185 LEU B O 1
ATOM 6572 N N . SER B 1 186 ? 18.781 9.883 13.68 1 98 186 SER B N 1
ATOM 6573 C CA . SER B 1 186 ? 17.578 9.258 13.148 1 98 186 SER B CA 1
ATOM 6574 C C . SER B 1 186 ? 16.719 8.68 14.258 1 98 186 SER B C 1
ATOM 6576 O O . SER B 1 186 ? 15.484 8.734 14.195 1 98 186 SER B O 1
ATOM 6578 N N . MET B 1 187 ? 17.328 8.117 15.289 1 98 187 MET B N 1
ATOM 6579 C CA . MET B 1 187 ? 16.609 7.547 16.422 1 98 187 MET B CA 1
ATOM 6580 C C . MET B 1 187 ? 15.836 8.625 17.172 1 98 187 MET B C 1
ATOM 6582 O O . MET B 1 187 ? 14.664 8.445 17.516 1 98 187 MET B O 1
ATOM 6586 N N . ASN B 1 188 ? 16.5 9.727 17.375 1 98.06 188 ASN B N 1
ATOM 6587 C CA . ASN B 1 188 ? 15.859 10.82 18.094 1 98.06 188 ASN B CA 1
ATOM 6588 C C . ASN B 1 188 ? 14.711 11.422 17.297 1 98.06 188 ASN B C 1
ATOM 6590 O O . ASN B 1 188 ? 13.672 11.773 17.859 1 98.06 188 ASN B O 1
ATOM 6594 N N . LEU B 1 189 ? 14.938 11.586 16.016 1 98.25 189 LEU B N 1
ATOM 6595 C CA . LEU B 1 189 ? 13.883 12.133 15.156 1 98.25 189 LEU B CA 1
ATOM 6596 C C . LEU B 1 189 ? 12.664 11.211 15.148 1 98.25 189 LEU B C 1
ATOM 6598 O O . LEU B 1 189 ? 11.531 11.68 15.297 1 98.25 189 LEU B O 1
ATOM 6602 N N . LEU B 1 190 ? 12.93 9.922 15 1 98.19 190 LEU B N 1
ATOM 6603 C CA . LEU B 1 190 ? 11.828 8.969 14.961 1 98.19 190 LEU B CA 1
ATOM 6604 C C . LEU B 1 190 ? 11.109 8.906 16.297 1 98.19 190 LEU B C 1
ATOM 6606 O O . LEU B 1 190 ? 9.883 8.891 16.344 1 98.19 190 LEU B O 1
ATOM 6610 N N . LEU B 1 191 ? 11.883 8.898 17.359 1 97.88 191 LEU B N 1
ATOM 6611 C CA . LEU B 1 191 ? 11.289 8.836 18.703 1 97.88 191 LEU B CA 1
ATOM 6612 C C . LEU B 1 191 ? 10.445 10.078 18.984 1 97.88 191 LEU B C 1
ATOM 6614 O O . LEU B 1 191 ? 9.359 9.977 19.562 1 97.88 191 LEU B O 1
ATOM 6618 N N . GLY B 1 192 ? 10.953 11.281 18.594 1 97.69 192 GLY B N 1
ATOM 6619 C CA . GLY B 1 192 ? 10.172 12.5 18.734 1 97.69 192 GLY B CA 1
ATOM 6620 C C . GLY B 1 192 ? 8.828 12.43 18.031 1 97.69 192 GLY B C 1
ATOM 6621 O O . GLY B 1 192 ? 7.801 12.797 18.594 1 97.69 192 GLY B O 1
ATOM 6622 N N . LYS B 1 193 ? 8.852 11.938 16.844 1 97.06 193 LYS B N 1
ATOM 6623 C CA . LYS B 1 193 ? 7.637 11.805 16.047 1 97.06 193 LYS B CA 1
ATOM 6624 C C . LYS B 1 193 ? 6.641 10.852 16.703 1 97.06 193 LYS B C 1
ATOM 6626 O O . LYS B 1 193 ? 5.445 11.133 16.75 1 97.06 193 LYS B O 1
ATOM 6631 N N . LEU B 1 194 ? 7.137 9.719 17.219 1 97.06 194 LEU B N 1
ATOM 6632 C CA . LEU B 1 194 ? 6.277 8.719 17.859 1 97.06 194 LEU B CA 1
ATOM 6633 C C . LEU B 1 194 ? 5.676 9.266 19.156 1 97.06 194 LEU B C 1
ATOM 6635 O O . LEU B 1 194 ? 4.504 9.023 19.453 1 97.06 194 LEU B O 1
ATOM 6639 N N . TYR B 1 195 ? 6.469 10.023 19.859 1 96.56 195 TYR B N 1
ATOM 6640 C CA . TYR B 1 195 ? 5.977 10.617 21.109 1 96.56 195 TYR B CA 1
ATOM 6641 C C . TYR B 1 195 ? 4.875 11.633 20.828 1 96.56 195 TYR B C 1
ATOM 6643 O O . TYR B 1 195 ? 3.893 11.711 21.562 1 96.56 195 TYR B O 1
ATOM 6651 N N . VAL B 1 196 ? 5.043 12.422 19.766 1 93.19 196 VAL B N 1
ATOM 6652 C CA . VAL B 1 196 ? 4.012 13.383 19.391 1 93.19 196 VAL B CA 1
ATOM 6653 C C . VAL B 1 196 ? 2.709 12.648 19.078 1 93.19 196 VAL B C 1
ATOM 6655 O O . VAL B 1 196 ? 1.635 13.055 19.531 1 93.19 196 VAL B O 1
ATOM 6658 N N . ASN B 1 197 ? 2.818 11.57 18.375 1 89.38 197 ASN B N 1
ATOM 6659 C CA . ASN B 1 197 ? 1.646 10.797 17.984 1 89.38 197 ASN B CA 1
ATOM 6660 C C . ASN B 1 197 ? 0.947 10.18 19.203 1 89.38 197 ASN B C 1
ATOM 6662 O O . ASN B 1 197 ? -0.271 10 19.188 1 89.38 197 ASN B O 1
ATOM 6666 N N . GLU B 1 198 ? 1.728 9.906 20.25 1 90.81 198 GLU B N 1
ATOM 6667 C CA . GLU B 1 198 ? 1.164 9.297 21.453 1 90.81 198 GLU B CA 1
ATOM 6668 C C . GLU B 1 198 ? 0.713 10.367 22.453 1 90.81 198 GLU B C 1
ATOM 6670 O O . GLU B 1 198 ? 0.176 10.039 23.516 1 90.81 198 GLU B O 1
ATOM 6675 N N . GLY B 1 199 ? 0.964 11.617 22.172 1 87.25 199 GLY B N 1
ATOM 6676 C CA . GLY B 1 199 ? 0.53 12.711 23.031 1 87.25 199 GLY B CA 1
ATOM 6677 C C . GLY B 1 199 ? 1.502 13.016 24.156 1 87.25 199 GLY B C 1
ATOM 6678 O O . GLY B 1 199 ? 1.145 13.68 25.125 1 87.25 199 GLY B O 1
ATOM 6679 N N . LEU B 1 200 ? 2.682 12.469 24.078 1 93.12 200 LEU B N 1
ATOM 6680 C CA . LEU B 1 200 ? 3.711 12.727 25.078 1 93.12 200 LEU B CA 1
ATOM 6681 C C . LEU B 1 200 ? 4.574 13.914 24.672 1 93.12 200 LEU B C 1
ATOM 6683 O O . LEU B 1 200 ? 5.691 13.734 24.172 1 93.12 200 LEU B O 1
ATOM 6687 N N . GLN B 1 201 ? 4.238 15.102 24.984 1 92.38 201 GLN B N 1
ATOM 6688 C CA . GLN B 1 201 ? 4.816 16.344 24.469 1 92.38 201 GLN B CA 1
ATOM 6689 C C . GLN B 1 201 ? 6.184 16.609 25.094 1 92.38 201 GLN B C 1
ATOM 6691 O O . GLN B 1 201 ? 7.117 17.016 24.391 1 92.38 201 GLN B O 1
ATOM 6696 N N . ASN B 1 202 ? 6.332 16.344 26.375 1 94.31 202 ASN B N 1
ATOM 6697 C CA . ASN B 1 202 ? 7.594 16.641 27.047 1 94.31 202 ASN B CA 1
ATOM 6698 C C . ASN B 1 202 ? 8.719 15.75 26.531 1 94.31 202 ASN B C 1
ATOM 6700 O O . ASN B 1 202 ? 9.828 16.234 26.281 1 94.31 202 ASN B O 1
ATOM 6704 N N . LYS B 1 203 ? 8.383 14.477 26.422 1 96.12 203 LYS B N 1
ATOM 6705 C CA . LYS B 1 203 ? 9.383 13.539 25.922 1 96.12 203 LYS B CA 1
ATOM 6706 C C . LYS B 1 203 ? 9.742 13.844 24.469 1 96.12 203 LYS B C 1
ATOM 6708 O O . LYS B 1 203 ? 10.898 13.711 24.062 1 96.12 203 LYS B O 1
ATOM 6713 N N . ALA B 1 204 ? 8.742 14.234 23.719 1 97.06 204 ALA B N 1
ATOM 6714 C CA . ALA B 1 204 ? 8.977 14.617 22.328 1 97.06 204 ALA B CA 1
ATOM 6715 C C . ALA B 1 204 ? 9.93 15.805 22.234 1 97.06 204 ALA B C 1
ATOM 6717 O O . ALA B 1 204 ? 10.836 15.82 21.391 1 97.06 204 ALA B O 1
ATOM 6718 N N . GLU B 1 205 ? 9.719 16.781 23.109 1 96.62 205 GLU B N 1
ATOM 6719 C CA . GLU B 1 205 ? 10.57 17.969 23.141 1 96.62 205 GLU B CA 1
ATOM 6720 C C . GLU B 1 205 ? 12.016 17.594 23.438 1 96.62 205 GLU B C 1
ATOM 6722 O O . GLU B 1 205 ? 12.938 18.125 22.812 1 96.62 205 GLU B O 1
ATOM 6727 N N . GLU B 1 206 ? 12.156 16.688 24.344 1 96.38 206 GLU B N 1
ATOM 6728 C CA . GLU B 1 206 ? 13.5 16.25 24.703 1 96.38 206 GLU B CA 1
ATOM 6729 C C . GLU B 1 206 ? 14.195 15.57 23.531 1 96.38 206 GLU B C 1
ATOM 6731 O O . GLU B 1 206 ? 15.359 15.859 23.234 1 96.38 206 GLU B O 1
ATOM 6736 N N . SER B 1 207 ? 13.5 14.703 22.859 1 97.62 207 SER B N 1
ATOM 6737 C CA . SER B 1 207 ? 14.062 13.961 21.734 1 97.62 207 SER B CA 1
ATOM 6738 C C . SER B 1 207 ? 14.391 14.891 20.578 1 97.62 207 SER B C 1
ATOM 6740 O O . SER B 1 207 ? 15.461 14.797 19.969 1 97.62 207 SER B O 1
ATOM 6742 N N . TYR B 1 208 ? 13.516 15.82 20.25 1 97.88 208 TYR B N 1
ATOM 6743 C CA . TYR B 1 208 ? 13.734 16.75 19.141 1 97.88 208 TYR B CA 1
ATOM 6744 C C . TYR B 1 208 ? 14.859 17.719 19.453 1 97.88 208 TYR B C 1
ATOM 6746 O O . TYR B 1 208 ? 15.633 18.094 18.578 1 97.88 208 TYR B O 1
ATOM 6754 N N . THR B 1 209 ? 14.922 18.156 20.719 1 96.75 209 THR B N 1
ATOM 6755 C CA . THR B 1 209 ? 16.016 19.031 21.125 1 96.75 209 THR B CA 1
ATOM 6756 C C . THR B 1 209 ? 17.359 18.328 20.969 1 96.75 209 THR B C 1
ATOM 6758 O O . THR B 1 209 ? 18.328 18.922 20.484 1 96.75 209 THR B O 1
ATOM 6761 N N . ALA B 1 210 ? 17.391 17.078 21.359 1 96.69 210 ALA B N 1
ATOM 6762 C CA . ALA B 1 210 ? 18.609 16.281 21.203 1 96.69 210 ALA B CA 1
ATOM 6763 C C . ALA B 1 210 ? 18.984 16.141 19.734 1 96.69 210 ALA B C 1
ATOM 6765 O O . ALA B 1 210 ? 20.156 16.234 19.375 1 96.69 210 ALA B O 1
ATOM 6766 N N . ALA B 1 211 ? 18.016 15.898 18.875 1 97.12 211 ALA B N 1
ATOM 6767 C CA . ALA B 1 211 ? 18.25 15.758 17.438 1 97.12 211 ALA B CA 1
ATOM 6768 C C . ALA B 1 211 ? 18.812 17.047 16.844 1 97.12 211 ALA B C 1
ATOM 6770 O O . ALA B 1 211 ? 19.75 17.031 16.062 1 97.12 211 ALA B O 1
ATOM 6771 N N . LEU B 1 212 ? 18.234 18.172 17.281 1 95.5 212 LEU B N 1
ATOM 6772 C CA . LEU B 1 212 ? 18.656 19.469 16.75 1 95.5 212 LEU B CA 1
ATOM 6773 C C . LEU B 1 212 ? 20.078 19.812 17.188 1 95.5 212 LEU B C 1
ATOM 6775 O O . LEU B 1 212 ? 20.828 20.453 16.453 1 95.5 212 LEU B O 1
ATOM 6779 N N . ARG B 1 213 ? 20.438 19.375 18.375 1 93.31 213 ARG B N 1
ATOM 6780 C CA . ARG B 1 213 ? 21.781 19.609 18.875 1 93.31 213 ARG B CA 1
ATOM 6781 C C . ARG B 1 213 ? 22.797 18.766 18.094 1 93.31 213 ARG B C 1
ATOM 6783 O O . ARG B 1 213 ? 23.938 19.203 17.891 1 93.31 213 ARG B O 1
ATOM 6790 N N . GLN B 1 214 ? 22.344 17.609 17.625 1 93.88 214 GLN B N 1
ATOM 6791 C CA . GLN B 1 214 ? 23.219 16.719 16.859 1 93.88 214 GLN B CA 1
ATOM 6792 C C . GLN B 1 214 ? 23.438 17.25 15.445 1 93.88 214 GLN B C 1
ATOM 6794 O O . GLN B 1 214 ? 24.547 17.203 14.922 1 93.88 214 GLN B O 1
ATOM 6799 N N . ASN B 1 215 ? 22.344 17.75 14.844 1 95.38 215 ASN B N 1
ATOM 6800 C CA . ASN B 1 215 ? 22.391 18.312 13.508 1 95.38 215 ASN B CA 1
ATOM 6801 C C . ASN B 1 215 ? 21.406 19.469 13.359 1 95.38 215 ASN B C 1
ATOM 6803 O O . ASN B 1 215 ? 20.203 19.234 13.188 1 95.38 215 ASN B O 1
ATOM 6807 N N . PRO B 1 216 ? 21.859 20.656 13.305 1 94.75 216 PRO B N 1
ATOM 6808 C CA . PRO B 1 216 ? 20.984 21.812 13.258 1 94.75 216 PRO B CA 1
ATOM 6809 C C . PRO B 1 216 ? 20.156 21.875 11.977 1 94.75 216 PRO B C 1
ATOM 6811 O O . PRO B 1 216 ? 19.188 22.641 11.891 1 94.75 216 PRO B O 1
ATOM 6814 N N . TYR B 1 217 ? 20.516 21.094 10.93 1 95.94 217 TYR B N 1
ATOM 6815 C CA . TYR B 1 217 ? 19.781 21.109 9.672 1 95.94 217 TYR B CA 1
ATOM 6816 C C . TYR B 1 217 ? 18.578 20.172 9.727 1 95.94 217 TYR B C 1
ATOM 6818 O O . TYR B 1 217 ? 17.844 20.031 8.742 1 95.94 217 TYR B O 1
ATOM 6826 N N . ALA B 1 218 ? 18.375 19.531 10.906 1 97.31 218 ALA B N 1
ATOM 6827 C CA . ALA B 1 218 ? 17.172 18.719 11.094 1 97.31 218 ALA B CA 1
ATOM 6828 C C . ALA B 1 218 ? 15.945 19.609 11.281 1 97.31 218 ALA B C 1
ATOM 6830 O O . ALA B 1 218 ? 15.398 19.719 12.383 1 97.31 218 ALA B O 1
ATOM 6831 N N . LEU B 1 219 ? 15.477 20.125 10.227 1 97.62 219 LEU B N 1
ATOM 6832 C CA . LEU B 1 219 ? 14.453 21.172 10.242 1 97.62 219 LEU B CA 1
ATOM 6833 C C . LEU B 1 219 ? 13.117 20.609 10.711 1 97.62 219 LEU B C 1
ATOM 6835 O O . LEU B 1 219 ? 12.281 21.344 11.242 1 97.62 219 LEU B O 1
ATOM 6839 N N . GLU B 1 220 ? 12.891 19.312 10.508 1 97.56 220 GLU B N 1
ATOM 6840 C CA . GLU B 1 220 ? 11.656 18.703 11.023 1 97.56 220 GLU B CA 1
ATOM 6841 C C . GLU B 1 220 ? 11.57 18.828 12.539 1 97.56 220 GLU B C 1
ATOM 6843 O O . GLU B 1 220 ? 10.492 19.031 13.086 1 97.56 220 GLU B O 1
ATOM 6848 N N . ALA B 1 221 ? 12.695 18.656 13.133 1 97.88 221 ALA B N 1
ATOM 6849 C CA . ALA B 1 221 ? 12.742 18.797 14.586 1 97.88 221 ALA B CA 1
ATOM 6850 C C . ALA B 1 221 ? 12.484 20.234 15.008 1 97.88 221 ALA B C 1
ATOM 6852 O O . ALA B 1 221 ? 11.766 20.484 15.977 1 97.88 221 ALA B O 1
ATOM 6853 N N . ALA B 1 222 ? 13.078 21.156 14.312 1 97.44 222 ALA B N 1
ATOM 6854 C CA . ALA B 1 222 ? 12.875 22.578 14.609 1 97.44 222 ALA B CA 1
ATOM 6855 C C . ALA B 1 222 ? 11.398 22.953 14.516 1 97.44 222 ALA B C 1
ATOM 6857 O O . ALA B 1 222 ? 10.852 23.609 15.406 1 97.44 222 ALA B O 1
ATOM 6858 N N . LEU B 1 223 ? 10.781 22.531 13.445 1 97.25 223 LEU B N 1
ATOM 6859 C CA . LEU B 1 223 ? 9.375 22.844 13.242 1 97.25 223 LEU B CA 1
ATOM 6860 C C . LEU B 1 223 ? 8.508 22.141 14.289 1 97.25 223 LEU B C 1
ATOM 6862 O O . LEU B 1 223 ? 7.535 22.719 14.789 1 97.25 223 LEU B O 1
ATOM 6866 N N . ALA B 1 224 ? 8.844 20.906 14.617 1 97 224 ALA B N 1
ATOM 6867 C CA . ALA B 1 224 ? 8.102 20.172 15.641 1 97 224 ALA B CA 1
ATOM 6868 C C . ALA B 1 224 ? 8.203 20.875 16.984 1 97 224 ALA B C 1
ATOM 6870 O O . ALA B 1 224 ? 7.223 20.953 17.734 1 97 224 ALA B O 1
ATOM 6871 N N . LEU B 1 225 ? 9.375 21.391 17.266 1 96.81 225 LEU B N 1
ATOM 6872 C CA . LEU B 1 225 ? 9.594 22.094 18.531 1 96.81 225 LEU B CA 1
ATOM 6873 C C . LEU B 1 225 ? 8.781 23.375 18.578 1 96.81 225 LEU B C 1
ATOM 6875 O O . LEU B 1 225 ? 8.312 23.781 19.641 1 96.81 225 LEU B O 1
ATOM 6879 N N . THR B 1 226 ? 8.617 24.031 17.438 1 95.88 226 THR B N 1
ATOM 6880 C CA . THR B 1 226 ? 7.777 25.219 17.375 1 95.88 226 THR B CA 1
ATOM 6881 C C . THR B 1 226 ? 6.32 24.875 17.656 1 95.88 226 THR B C 1
ATOM 6883 O O . THR B 1 226 ? 5.637 25.594 18.391 1 95.88 226 THR B O 1
ATOM 6886 N N . GLU B 1 227 ? 5.871 23.812 17.094 1 93.12 227 GLU B N 1
ATOM 6887 C CA . GLU B 1 227 ? 4.496 23.375 17.312 1 93.12 227 GLU B CA 1
ATOM 6888 C C . GLU B 1 227 ? 4.266 23 18.781 1 93.12 227 GLU B C 1
ATOM 6890 O O . GLU B 1 227 ? 3.229 23.344 19.359 1 93.12 227 GLU B O 1
ATOM 6895 N N . LEU B 1 228 ? 5.234 22.312 19.344 1 92.56 228 LEU B N 1
ATOM 6896 C CA . LEU B 1 228 ? 5.133 21.891 20.75 1 92.56 228 LEU B CA 1
ATOM 6897 C C . LEU B 1 228 ? 5.148 23.109 21.672 1 92.56 228 LEU B C 1
ATOM 6899 O O . LEU B 1 228 ? 4.418 23.141 22.656 1 92.56 228 LEU B O 1
ATOM 6903 N N . ALA B 1 229 ? 5.953 24.078 21.328 1 92.25 229 ALA B N 1
ATOM 6904 C CA . ALA B 1 229 ? 6.035 25.297 22.109 1 92.25 229 ALA B CA 1
ATOM 6905 C C . ALA B 1 229 ? 4.711 26.062 22.078 1 92.25 229 ALA B C 1
ATOM 6907 O O . ALA B 1 229 ? 4.227 26.516 23.125 1 92.25 229 ALA B O 1
ATOM 6908 N N . ALA B 1 230 ? 4.125 26.172 20.953 1 87.12 230 ALA B N 1
ATOM 6909 C CA . ALA B 1 230 ? 2.844 26.859 20.797 1 87.12 230 ALA B CA 1
ATOM 6910 C C . ALA B 1 230 ? 1.739 26.125 21.562 1 87.12 230 ALA B C 1
ATOM 6912 O O . ALA B 1 230 ? 0.844 26.75 22.125 1 87.12 230 ALA B O 1
ATOM 6913 N N . ALA B 1 231 ? 1.761 24.828 21.516 1 83.88 231 ALA B N 1
ATOM 6914 C CA . ALA B 1 231 ? 0.768 24.031 22.234 1 83.88 231 ALA B CA 1
ATOM 6915 C C . ALA B 1 231 ? 0.879 24.234 23.734 1 83.88 231 ALA B C 1
ATOM 6917 O O . ALA B 1 231 ? -0.132 24.25 24.438 1 83.88 231 ALA B O 1
ATOM 6918 N N . LYS B 1 232 ? 2.037 24.375 24.234 1 83.5 232 LYS B N 1
ATOM 6919 C CA . LYS B 1 232 ? 2.258 24.625 25.656 1 83.5 232 LYS B CA 1
ATOM 6920 C C . LYS B 1 232 ? 1.733 26 26.062 1 83.5 232 LYS B C 1
ATOM 6922 O O . LYS B 1 232 ? 1.209 26.172 27.156 1 83.5 232 LYS B O 1
ATOM 6927 N N . ASP B 1 233 ? 1.844 26.875 25.125 1 80.19 233 ASP B N 1
ATOM 6928 C CA . ASP B 1 233 ? 1.344 28.219 25.375 1 80.19 233 ASP B CA 1
ATOM 6929 C C . ASP B 1 233 ? -0.181 28.234 25.453 1 80.19 233 ASP B C 1
ATOM 6931 O O . ASP B 1 233 ? -0.761 29.016 26.219 1 80.19 233 ASP B O 1
ATOM 6935 N N . ALA B 1 234 ? -0.919 27.375 24.688 1 70.94 234 ALA B N 1
ATOM 6936 C CA . ALA B 1 234 ? -2.377 27.344 24.594 1 70.94 234 ALA B CA 1
ATOM 6937 C C . ALA B 1 234 ? -2.982 26.531 25.734 1 70.94 234 ALA B C 1
ATOM 6939 O O . ALA B 1 234 ? -4.191 26.594 25.969 1 70.94 234 ALA B O 1
ATOM 6940 N N . SER B 1 235 ? -2.312 25.719 26.5 1 64.88 235 SER B N 1
ATOM 6941 C CA . SER B 1 235 ? -2.863 24.875 27.562 1 64.88 235 SER B CA 1
ATOM 6942 C C . SER B 1 235 ? -3.305 25.719 28.75 1 64.88 235 SER B C 1
ATOM 6944 O O . SER B 1 235 ? -2.613 26.672 29.156 1 64.88 235 SER B O 1
ATOM 6946 N N . PRO B 1 236 ? -4.617 25.625 29.109 1 55.81 236 PRO B N 1
ATOM 6947 C CA . PRO B 1 236 ? -5.191 26.391 30.219 1 55.81 236 PRO B CA 1
ATOM 6948 C C . PRO B 1 236 ? -4.355 26.297 31.5 1 55.81 236 PRO B C 1
ATOM 6950 O O . PRO B 1 236 ? -4.344 27.234 32.312 1 55.81 236 PRO B O 1
ATOM 6953 N N . ASP B 1 237 ? -3.859 25.188 31.906 1 48.25 237 ASP B N 1
ATOM 6954 C CA . ASP B 1 237 ? -3.127 25.094 33.156 1 48.25 237 ASP B CA 1
ATOM 6955 C C . ASP B 1 237 ? -1.998 26.125 33.219 1 48.25 237 ASP B C 1
ATOM 6957 O O . ASP B 1 237 ? -1.409 26.359 34.25 1 48.25 237 ASP B O 1
ATOM 6961 N N . ALA B 1 238 ? -1.608 26.609 32.094 1 43.25 238 ALA B N 1
ATOM 6962 C CA . ALA B 1 238 ? -0.621 27.688 32.062 1 43.25 238 ALA B CA 1
ATOM 6963 C C . ALA B 1 238 ? -1.176 28.953 32.719 1 43.25 238 ALA B C 1
ATOM 6965 O O . ALA B 1 238 ? -0.43 29.719 33.312 1 43.25 238 ALA B O 1
ATOM 6966 N N . PHE B 1 239 ? -2.51 29.062 32.625 1 36.56 239 PHE B N 1
ATOM 6967 C CA . PHE B 1 239 ? -3.135 30.25 33.219 1 36.56 239 PHE B CA 1
ATOM 6968 C C . PHE B 1 239 ? -3.258 30.109 34.719 1 36.56 239 PHE B C 1
ATOM 6970 O O . PHE B 1 239 ? -3.422 31.094 35.438 1 36.56 239 PHE B O 1
ATOM 6977 N N . THR B 1 240 ? -3.441 28.922 35.219 1 36.25 240 THR B N 1
ATOM 6978 C CA . THR B 1 240 ? -3.783 28.844 36.656 1 36.25 240 THR B CA 1
ATOM 6979 C C . THR B 1 240 ? -2.594 29.25 37.5 1 36.25 240 THR B C 1
ATOM 6981 O O . THR B 1 240 ? -2.674 29.203 38.75 1 36.25 240 THR B O 1
ATOM 6984 N N . GLY B 1 241 ? -1.418 29.438 37.031 1 32.5 241 GLY B N 1
ATOM 6985 C CA . GLY B 1 241 ? -0.417 29.656 38.062 1 32.5 241 GLY B CA 1
ATOM 6986 C C . GLY B 1 241 ? -0.636 30.938 38.875 1 32.5 241 GLY B C 1
ATOM 6987 O O . GLY B 1 241 ? 0.148 31.25 39.75 1 32.5 241 GLY B O 1
ATOM 6988 N N . SER B 1 242 ? -1.279 32 38.281 1 30.52 242 SER B N 1
ATOM 6989 C CA . SER B 1 242 ? -1.083 33.219 39.062 1 30.52 242 SER B CA 1
ATOM 6990 C C . SER B 1 242 ? -2.062 33.281 40.25 1 30.52 242 SER B C 1
ATOM 6992 O O . SER B 1 242 ? -2.363 34.375 40.75 1 30.52 242 SER B O 1
ATOM 6994 N N . ASP B 1 243 ? -2.842 32.312 40.562 1 30.73 243 ASP B N 1
ATOM 6995 C CA . ASP B 1 243 ? -3.713 32.594 41.688 1 30.73 243 ASP B CA 1
ATOM 6996 C C . ASP B 1 243 ? -2.896 32.906 42.938 1 30.73 243 ASP B C 1
ATOM 6998 O O . ASP B 1 243 ? -3.381 32.688 44.062 1 30.73 243 ASP B O 1
ATOM 7002 N N . GLY B 1 244 ? -1.571 33.125 42.969 1 29.58 244 GLY B N 1
ATOM 7003 C CA . GLY B 1 244 ? -1.208 33.594 44.312 1 29.58 244 GLY B CA 1
ATOM 7004 C C . GLY B 1 244 ? -2.02 34.781 44.781 1 29.58 244 GLY B C 1
ATOM 7005 O O . GLY B 1 244 ? -2.627 35.469 43.969 1 29.58 244 GLY B O 1
ATOM 7006 N N . THR B 1 245 ? -2.445 34.875 46.031 1 32.19 245 THR B N 1
ATOM 7007 C CA . THR B 1 245 ? -3.098 35.812 46.906 1 32.19 245 THR B CA 1
ATOM 7008 C C . THR B 1 245 ? -2.523 37.219 46.688 1 32.19 245 THR B C 1
ATOM 7010 O O . THR B 1 245 ? -1.536 37.594 47.344 1 32.19 245 THR B O 1
ATOM 7013 N N . THR B 1 246 ? -2.162 37.688 45.562 1 29.27 246 THR B N 1
ATOM 7014 C CA . THR B 1 246 ? -1.792 39.094 45.719 1 29.27 246 THR B CA 1
ATOM 7015 C C . THR B 1 246 ? -2.955 39.906 46.312 1 29.27 246 THR B C 1
ATOM 7017 O O . THR B 1 246 ? -4.105 39.719 45.906 1 29.27 246 THR B O 1
ATOM 7020 N N . LYS B 1 247 ? -2.818 40.438 47.531 1 34.62 247 LYS B N 1
ATOM 7021 C CA . LYS B 1 247 ? -3.486 41.562 48.219 1 34.62 247 LYS B CA 1
ATOM 7022 C C . LYS B 1 247 ? -3.924 42.625 47.219 1 34.62 247 LYS B C 1
ATOM 7024 O O . LYS B 1 247 ? -3.32 42.781 46.156 1 34.62 247 LYS B O 1
ATOM 7029 N N . GLU B 1 248 ? -5.094 43.25 47.375 1 33.38 248 GLU B N 1
ATOM 7030 C CA . GLU B 1 248 ? -5.949 44.281 46.781 1 33.38 248 GLU B CA 1
ATOM 7031 C C . GLU B 1 248 ? -5.121 45.469 46.25 1 33.38 248 GLU B C 1
ATOM 7033 O O . GLU B 1 248 ? -5.676 46.438 45.719 1 33.38 248 GLU B O 1
ATOM 7038 N N . GLY B 1 249 ? -3.945 45.781 46.906 1 29.33 249 GLY B N 1
ATOM 7039 C CA . GLY B 1 249 ? -3.66 47.188 46.688 1 29.33 249 GLY B CA 1
ATOM 7040 C C . GLY B 1 249 ? -3.605 47.562 45.219 1 29.33 249 GLY B C 1
ATOM 7041 O O . GLY B 1 249 ? -4.594 48.031 44.656 1 29.33 249 GLY B O 1
ATOM 7042 N N . GLU B 1 250 ? -2.381 48.031 44.812 1 29.77 250 GLU B N 1
ATOM 7043 C CA . GLU B 1 250 ? -2.1 48.969 43.719 1 29.77 250 GLU B CA 1
ATOM 7044 C C . GLU B 1 250 ? -2.443 48.344 42.375 1 29.77 250 GLU B C 1
ATOM 7046 O O . GLU B 1 250 ? -2.531 47.094 42.25 1 29.77 250 GLU B O 1
ATOM 7051 N N . GLY B 1 251 ? -2.684 49.156 41.312 1 31.56 251 GLY B N 1
ATOM 7052 C CA . GLY B 1 251 ? -3.043 49.219 39.906 1 31.56 251 GLY B CA 1
ATOM 7053 C C . GLY B 1 251 ? -2.328 48.188 39.062 1 31.56 251 GLY B C 1
ATOM 7054 O O . GLY B 1 251 ? -1.528 48.5 38.188 1 31.56 251 GLY B O 1
ATOM 7055 N N . VAL B 1 252 ? -2.049 47.062 39.656 1 32.78 252 VAL B N 1
ATOM 7056 C CA . VAL B 1 252 ? -1.164 46.25 38.844 1 32.78 252 VAL B CA 1
ATOM 7057 C C . VAL B 1 252 ? -1.841 45.938 37.531 1 32.78 252 VAL B C 1
ATOM 7059 O O . VAL B 1 252 ? -2.943 45.375 37.5 1 32.78 252 VAL B O 1
ATOM 7062 N N . LYS B 1 253 ? -1.467 46.75 36.531 1 35.25 253 LYS B N 1
ATOM 7063 C CA . LYS B 1 253 ? -1.744 46.594 35.094 1 35.25 253 LYS B CA 1
ATOM 7064 C C . LYS B 1 253 ? -1.736 45.125 34.719 1 35.25 253 LYS B C 1
ATOM 7066 O O . LYS B 1 253 ? -0.915 44.344 35.188 1 35.25 253 LYS B O 1
ATOM 7071 N N . PRO B 1 254 ? -2.898 44.625 34.344 1 33.91 254 PRO B N 1
ATOM 7072 C CA . PRO B 1 254 ? -2.906 43.281 33.75 1 33.91 254 PRO B CA 1
ATOM 7073 C C . PRO B 1 254 ? -1.644 43 32.938 1 33.91 254 PRO B C 1
ATOM 7075 O O . PRO B 1 254 ? -1.311 43.719 32.031 1 33.91 254 PRO B O 1
ATOM 7078 N N . THR B 1 255 ? -0.58 42.656 33.688 1 30.78 255 THR B N 1
ATOM 7079 C CA . THR B 1 255 ? 0.636 42.25 33 1 30.78 255 THR B CA 1
ATOM 7080 C C . THR B 1 255 ? 0.297 41.5 31.703 1 30.78 255 THR B C 1
ATOM 7082 O O . THR B 1 255 ? -0.588 40.656 31.703 1 30.78 255 THR B O 1
ATOM 7085 N N . LEU B 1 256 ? 0.505 42.062 30.578 1 33.34 256 LEU B N 1
ATOM 7086 C CA . LEU B 1 256 ? 0.624 41.594 29.203 1 33.34 256 LEU B CA 1
ATOM 7087 C C . LEU B 1 256 ? 1.021 40.094 29.172 1 33.34 256 LEU B C 1
ATOM 7089 O O . LEU B 1 256 ? 1.761 39.625 30.031 1 33.34 256 LEU B O 1
ATOM 7093 N N . ASN B 1 257 ? 0.415 39.25 28.375 1 38.47 257 ASN B N 1
ATOM 7094 C CA . ASN B 1 257 ? 0.655 37.875 27.906 1 38.47 257 ASN B CA 1
ATOM 7095 C C . ASN B 1 257 ? 2.146 37.562 27.844 1 38.47 257 ASN B C 1
ATOM 7097 O O . ASN B 1 257 ? 2.85 38.062 26.953 1 38.47 257 ASN B O 1
ATOM 7101 N N . THR B 1 258 ? 2.947 37.594 28.812 1 41 258 THR B N 1
ATOM 7102 C CA . THR B 1 258 ? 4.344 37.188 28.859 1 41 258 THR B CA 1
ATOM 7103 C C . THR B 1 258 ? 4.559 35.875 28.062 1 41 258 THR B C 1
ATOM 7105 O O . THR B 1 258 ? 4.195 34.812 28.516 1 41 258 THR B O 1
ATOM 7108 N N . VAL B 1 259 ? 4.453 35.844 26.75 1 52.28 259 VAL B N 1
ATOM 7109 C CA . VAL B 1 259 ? 4.863 34.75 25.859 1 52.28 259 VAL B CA 1
ATOM 7110 C C . VAL B 1 259 ? 6.137 34.094 26.391 1 52.28 259 VAL B C 1
ATOM 7112 O O . VAL B 1 259 ? 7.164 34.781 26.547 1 52.28 259 VAL B O 1
ATOM 7115 N N . ARG B 1 260 ? 6.133 33 27.281 1 61.59 260 ARG B N 1
ATOM 7116 C CA . ARG B 1 260 ? 7.246 32.156 27.703 1 61.59 260 ARG B CA 1
ATOM 7117 C C . ARG B 1 260 ? 8.242 31.938 26.562 1 61.59 260 ARG B C 1
ATOM 7119 O O . ARG B 1 260 ? 7.848 31.656 25.422 1 61.59 260 ARG B O 1
ATOM 7126 N N . GLN B 1 261 ? 9.391 32.438 26.688 1 74.94 261 GLN B N 1
ATOM 7127 C CA . GLN B 1 261 ? 10.438 32.281 25.688 1 74.94 261 GLN B CA 1
ATOM 7128 C C . GLN B 1 261 ? 10.906 30.828 25.625 1 74.94 261 GLN B C 1
ATOM 7130 O O . GLN B 1 261 ? 11.281 30.234 26.641 1 74.94 261 GLN B O 1
ATOM 7135 N N . HIS B 1 262 ? 10.602 30.172 24.516 1 86.25 262 HIS B N 1
ATOM 7136 C CA . HIS B 1 262 ? 11 28.797 24.281 1 86.25 262 HIS B CA 1
ATOM 7137 C C . HIS B 1 262 ? 12.398 28.719 23.656 1 86.25 262 HIS B C 1
ATOM 7139 O O . HIS B 1 262 ? 12.812 29.656 22.953 1 86.25 262 HIS B O 1
ATOM 7145 N N . GLU B 1 263 ? 13.125 27.781 23.906 1 87.94 263 GLU B N 1
ATOM 7146 C CA . GLU B 1 263 ? 14.508 27.594 23.484 1 87.94 263 GLU B CA 1
ATOM 7147 C C . GLU B 1 263 ? 14.625 27.625 21.953 1 87.94 263 GLU B C 1
ATOM 7149 O O . GLU B 1 263 ? 15.594 28.156 21.422 1 87.94 263 GLU B O 1
ATOM 7154 N N . ILE B 1 264 ? 13.648 27.141 21.297 1 92.38 264 ILE B N 1
ATOM 7155 C CA . ILE B 1 264 ? 13.719 27 19.844 1 92.38 264 ILE B CA 1
ATOM 7156 C C . ILE B 1 264 ? 13.695 28.375 19.188 1 92.38 264 ILE B C 1
ATOM 7158 O O . ILE B 1 264 ? 14.219 28.547 18.078 1 92.38 264 ILE B O 1
ATOM 7162 N N . GLU B 1 265 ? 13.219 29.422 19.812 1 92 265 GLU B N 1
ATOM 7163 C CA . GLU B 1 265 ? 13.062 30.75 19.25 1 92 265 GLU B CA 1
ATOM 7164 C C . GLU B 1 265 ? 14.422 31.438 19.094 1 92 265 GLU B C 1
ATOM 7166 O O . GLU B 1 265 ? 14.594 32.281 18.188 1 92 265 GLU B O 1
ATOM 7171 N N . GLN B 1 266 ? 15.344 31 19.922 1 90.81 266 GLN B N 1
ATOM 7172 C CA . GLN B 1 266 ? 16.656 31.625 19.859 1 90.81 266 GLN B CA 1
ATOM 7173 C C . GLN B 1 266 ? 17.75 30.594 19.562 1 90.81 266 GLN B C 1
ATOM 7175 O O . GLN B 1 266 ? 18.938 30.891 19.703 1 90.81 266 GLN B O 1
ATOM 7180 N N . PHE B 1 267 ? 17.375 29.484 19.125 1 92.75 267 PHE B N 1
ATOM 7181 C CA . PHE B 1 267 ? 18.328 28.406 18.953 1 92.75 267 PHE B CA 1
ATOM 7182 C C . PHE B 1 267 ? 19.375 28.75 17.906 1 92.75 267 PHE B C 1
ATOM 7184 O O . PHE B 1 267 ? 20.578 28.703 18.172 1 92.75 267 PHE B O 1
ATOM 7191 N N . TYR B 1 268 ? 18.953 29.094 16.75 1 92.31 268 TYR B N 1
ATOM 7192 C CA . TYR B 1 268 ? 19.875 29.344 15.656 1 92.31 268 TYR B CA 1
ATOM 7193 C C . TYR B 1 268 ? 20.641 30.641 15.875 1 92.31 268 TYR B C 1
ATOM 7195 O O . TYR B 1 268 ? 21.797 30.766 15.469 1 92.31 268 TYR B O 1
ATOM 7203 N N . ALA B 1 269 ? 20.016 31.594 16.531 1 88.19 269 ALA B N 1
ATOM 7204 C CA . ALA B 1 269 ? 20.719 32.812 16.891 1 88.19 269 ALA B CA 1
ATOM 7205 C C . ALA B 1 269 ? 21.828 32.5 17.906 1 88.19 269 ALA B C 1
ATOM 7207 O O . ALA B 1 269 ? 22.922 33.094 17.828 1 88.19 269 ALA B O 1
ATOM 7208 N N . ALA B 1 270 ? 21.516 31.594 18.781 1 87.06 270 ALA B N 1
ATOM 7209 C CA . ALA B 1 270 ? 22.484 31.203 19.812 1 87.06 270 ALA B CA 1
ATOM 7210 C C . ALA B 1 270 ? 23.625 30.406 19.203 1 87.06 270 ALA B C 1
ATOM 7212 O O . ALA B 1 270 ? 24.781 30.562 19.609 1 87.06 270 ALA B O 1
ATOM 7213 N N . VAL B 1 271 ? 23.312 29.547 18.266 1 84.5 271 VAL B N 1
ATOM 7214 C CA . VAL B 1 271 ? 24.328 28.734 17.609 1 84.5 271 VAL B CA 1
ATOM 7215 C C . VAL B 1 271 ? 25.25 29.625 16.781 1 84.5 271 VAL B C 1
ATOM 7217 O O . VAL B 1 271 ? 26.453 29.391 16.688 1 84.5 271 VAL B O 1
ATOM 7220 N N . ALA B 1 272 ? 24.672 30.625 16.109 1 83 272 ALA B N 1
ATOM 7221 C CA . ALA B 1 272 ? 25.453 31.578 15.32 1 83 272 ALA B CA 1
ATOM 7222 C C . ALA B 1 272 ? 26.406 32.375 16.203 1 83 272 ALA B C 1
ATOM 7224 O O . ALA B 1 272 ? 27.516 32.719 15.781 1 83 272 ALA B O 1
ATOM 7225 N N . ALA B 1 273 ? 26.016 32.688 17.344 1 81.25 273 ALA B N 1
ATOM 7226 C CA . ALA B 1 273 ? 26.797 33.531 18.266 1 81.25 273 ALA B CA 1
ATOM 7227 C C . ALA B 1 273 ? 27.953 32.719 18.875 1 81.25 273 ALA B C 1
ATOM 7229 O O . ALA B 1 273 ? 28.984 33.281 19.219 1 81.25 273 ALA B O 1
ATOM 7230 N N . LYS B 1 274 ? 27.781 31.391 19.094 1 73.94 274 LYS B N 1
ATOM 7231 C CA . LYS B 1 274 ? 28.812 30.531 19.672 1 73.94 274 LYS B CA 1
ATOM 7232 C C . LYS B 1 274 ? 29.188 29.391 18.719 1 73.94 274 LYS B C 1
ATOM 7234 O O . LYS B 1 274 ? 28.719 28.266 18.906 1 73.94 274 LYS B O 1
ATOM 7239 N N . PRO B 1 275 ? 29.875 29.766 17.672 1 63.47 275 PRO B N 1
ATOM 7240 C CA . PRO B 1 275 ? 30.156 28.672 16.75 1 63.47 275 PRO B CA 1
ATOM 7241 C C . PRO B 1 275 ? 30.984 27.547 17.375 1 63.47 275 PRO B C 1
ATOM 7243 O O . PRO B 1 275 ? 32.094 27.797 17.875 1 63.47 275 PRO B O 1
ATOM 7246 N N . SER B 1 276 ? 30.406 26.766 18.266 1 56 276 SER B N 1
ATOM 7247 C CA . SER B 1 276 ? 31.172 25.672 18.844 1 56 276 SER B CA 1
ATOM 7248 C C . SER B 1 276 ? 31.859 24.844 17.766 1 56 276 SER B C 1
ATOM 7250 O O . SER B 1 276 ? 31.391 24.797 16.625 1 56 276 SER B O 1
ATOM 7252 N N . ALA B 1 277 ? 33.125 24.344 17.984 1 50.19 277 ALA B N 1
ATOM 7253 C CA . ALA B 1 277 ? 34.031 23.531 17.188 1 50.19 277 ALA B CA 1
ATOM 7254 C C . ALA B 1 277 ? 33.25 22.453 16.422 1 50.19 277 ALA B C 1
ATOM 7256 O O . ALA B 1 277 ? 33.656 22.078 15.312 1 50.19 277 ALA B O 1
ATOM 7257 N N . ALA B 1 278 ? 32.375 21.75 17.031 1 50 278 ALA B N 1
ATOM 7258 C CA . ALA B 1 278 ? 31.688 20.578 16.484 1 50 278 ALA B CA 1
ATOM 7259 C C . ALA B 1 278 ? 30.859 20.969 15.266 1 50 278 ALA B C 1
ATOM 7261 O O . ALA B 1 278 ? 30.547 20.125 14.422 1 50 278 ALA B O 1
ATOM 7262 N N . ASP B 1 279 ? 30.531 22.406 15.156 1 55.69 279 ASP B N 1
ATOM 7263 C CA . ASP B 1 279 ? 29.469 22.781 14.234 1 55.69 279 ASP B CA 1
ATOM 7264 C C . ASP B 1 279 ? 30.031 23.281 12.914 1 55.69 279 ASP B C 1
ATOM 7266 O O . ASP B 1 279 ? 29.5 24.234 12.32 1 55.69 279 ASP B O 1
ATOM 7270 N N . LYS B 1 280 ? 31.156 22.938 12.664 1 57.56 280 LYS B N 1
ATOM 7271 C CA . LYS B 1 280 ? 31.766 23.266 11.375 1 57.56 280 LYS B CA 1
ATOM 7272 C C . LYS B 1 280 ? 30.812 22.938 10.227 1 57.56 280 LYS B C 1
ATOM 7274 O O . LYS B 1 280 ? 31.047 23.359 9.086 1 57.56 280 LYS B O 1
ATOM 7279 N N . ARG B 1 281 ? 29.797 22.297 10.617 1 65.5 281 ARG B N 1
ATOM 7280 C CA . ARG B 1 281 ? 28.906 21.859 9.539 1 65.5 281 ARG B CA 1
ATOM 7281 C C . ARG B 1 281 ? 27.781 22.844 9.328 1 65.5 281 ARG B C 1
ATOM 7283 O O . ARG B 1 281 ? 26.984 22.703 8.391 1 65.5 281 ARG B O 1
ATOM 7290 N N . LEU B 1 282 ? 27.875 23.828 10.203 1 81.19 282 LEU B N 1
ATOM 7291 C CA . LEU B 1 282 ? 26.797 24.812 10.062 1 81.19 282 LEU B CA 1
ATOM 7292 C C . LEU B 1 282 ? 27.328 26.125 9.508 1 81.19 282 LEU B C 1
ATOM 7294 O O . LEU B 1 282 ? 28.281 26.703 10.055 1 81.19 282 LEU B O 1
ATOM 7298 N N . SER B 1 283 ? 26.766 26.484 8.438 1 84.12 283 SER B N 1
ATOM 7299 C CA . SER B 1 283 ? 27.188 27.734 7.785 1 84.12 283 SER B CA 1
ATOM 7300 C C . SER B 1 283 ? 26.484 28.938 8.406 1 84.12 283 SER B C 1
ATOM 7302 O O . SER B 1 283 ? 25.312 28.859 8.773 1 84.12 283 SER B O 1
ATOM 7304 N N . GLN B 1 284 ? 27.219 29.969 8.555 1 82 284 GLN B N 1
ATOM 7305 C CA . GLN B 1 284 ? 26.672 31.188 9.117 1 82 284 GLN B CA 1
ATOM 7306 C C . GLN B 1 284 ? 25.578 31.766 8.234 1 82 284 GLN B C 1
ATOM 7308 O O . GLN B 1 284 ? 24.578 32.312 8.734 1 82 284 GLN B O 1
ATOM 7313 N N . ALA B 1 285 ? 25.75 31.578 6.988 1 86.25 285 ALA B N 1
ATOM 7314 C CA . ALA B 1 285 ? 24.75 32.062 6.043 1 86.25 285 ALA B CA 1
ATOM 7315 C C . ALA B 1 285 ? 23.422 31.359 6.23 1 86.25 285 ALA B C 1
ATOM 7317 O O . ALA B 1 285 ? 22.359 31.969 6.074 1 86.25 285 ALA B O 1
ATOM 7318 N N . ASP B 1 286 ? 23.484 30.156 6.645 1 92.19 286 ASP B N 1
ATOM 7319 C CA . ASP B 1 286 ? 22.266 29.344 6.75 1 92.19 286 ASP B CA 1
ATOM 7320 C C . ASP B 1 286 ? 21.547 29.625 8.062 1 92.19 286 ASP B C 1
ATOM 7322 O O . ASP B 1 286 ? 20.328 29.406 8.164 1 92.19 286 ASP B O 1
ATOM 7326 N N . THR B 1 287 ? 22.25 30.109 9.078 1 92.06 287 THR B N 1
ATOM 7327 C CA . THR B 1 287 ? 21.656 30.344 10.383 1 92.06 287 THR B CA 1
ATOM 7328 C C . THR B 1 287 ? 20.578 31.422 10.297 1 92.06 287 THR B C 1
ATOM 7330 O O . THR B 1 287 ? 19.562 31.375 10.992 1 92.06 287 THR B O 1
ATOM 7333 N N . SER B 1 288 ? 20.766 32.312 9.422 1 92.62 288 SER B N 1
ATOM 7334 C CA . SER B 1 288 ? 19.844 33.438 9.305 1 92.62 288 SER B CA 1
ATOM 7335 C C . SER B 1 288 ? 18.5 33 8.75 1 92.62 288 SER B C 1
ATOM 7337 O O . SER B 1 288 ? 17.453 33.281 9.352 1 92.62 288 SER B O 1
ATOM 7339 N N . TRP B 1 289 ? 18.516 32.312 7.57 1 94.62 289 TRP B N 1
ATOM 7340 C CA . TRP B 1 289 ? 17.234 31.906 7 1 94.62 289 TRP B CA 1
ATOM 7341 C C . TRP B 1 289 ? 16.578 30.828 7.852 1 94.62 289 TRP B C 1
ATOM 7343 O O . TRP B 1 289 ? 15.359 30.734 7.898 1 94.62 289 TRP B O 1
ATOM 7353 N N . MET B 1 290 ? 17.344 30.016 8.539 1 96.06 290 MET B N 1
ATOM 7354 C CA . MET B 1 290 ? 16.797 29 9.43 1 96.06 290 MET B CA 1
ATOM 7355 C C . MET B 1 290 ? 16.062 29.641 10.602 1 96.06 290 MET B C 1
ATOM 7357 O O . MET B 1 290 ? 14.992 29.172 11.008 1 96.06 290 MET B O 1
ATOM 7361 N N . GLN B 1 291 ? 16.703 30.703 11.102 1 95 291 GLN B N 1
ATOM 7362 C CA . GLN B 1 291 ? 16.031 31.438 12.172 1 95 291 GLN B CA 1
ATOM 7363 C C . GLN B 1 291 ? 14.734 32.062 11.68 1 95 291 GLN B C 1
ATOM 7365 O O . GLN B 1 291 ? 13.742 32.094 12.406 1 95 291 GLN B O 1
ATOM 7370 N N . THR B 1 292 ? 14.797 32.594 10.492 1 96.31 292 THR B N 1
ATOM 7371 C CA . THR B 1 292 ? 13.602 33.188 9.891 1 96.31 292 THR B CA 1
ATOM 7372 C C . THR B 1 292 ? 12.523 32.125 9.703 1 96.31 292 THR B C 1
ATOM 7374 O O . THR B 1 292 ? 11.336 32.406 9.875 1 96.31 292 THR B O 1
ATOM 7377 N N . LEU B 1 293 ? 12.945 30.938 9.312 1 97.31 293 LEU B N 1
ATOM 7378 C CA . LEU B 1 293 ? 12.016 29.828 9.133 1 97.31 293 LEU B CA 1
ATOM 7379 C C . LEU B 1 293 ? 11.328 29.469 10.453 1 97.31 293 LEU B C 1
ATOM 7381 O O . LEU B 1 293 ? 10.109 29.297 10.492 1 97.31 293 LEU B O 1
ATOM 7385 N N . VAL B 1 294 ? 12.07 29.375 11.508 1 97.12 294 VAL B N 1
ATOM 7386 C CA . VAL B 1 294 ? 11.531 29.078 12.828 1 97.12 294 VAL B CA 1
ATOM 7387 C C . VAL B 1 294 ? 10.57 30.172 13.258 1 97.12 294 VAL B C 1
ATOM 7389 O O . VAL B 1 294 ? 9.484 29.891 13.773 1 97.12 294 VAL B O 1
ATOM 7392 N N . ALA B 1 295 ? 10.953 31.406 13.023 1 96.31 295 ALA B N 1
ATOM 7393 C CA . ALA B 1 295 ? 10.109 32.531 13.383 1 96.31 295 ALA B CA 1
ATOM 7394 C C . ALA B 1 295 ? 8.781 32.5 12.633 1 96.31 295 ALA B C 1
ATOM 7396 O O . ALA B 1 295 ? 7.723 32.75 13.211 1 96.31 295 ALA B O 1
ATOM 7397 N N . ALA B 1 296 ? 8.828 32.188 11.359 1 97.38 296 ALA B N 1
ATOM 7398 C CA . ALA B 1 296 ? 7.625 32.094 10.539 1 97.38 296 ALA B CA 1
ATOM 7399 C C . ALA B 1 296 ? 6.648 31.062 11.094 1 97.38 296 ALA B C 1
ATOM 7401 O O . ALA B 1 296 ? 5.457 31.344 11.25 1 97.38 296 ALA B O 1
ATOM 7402 N N . HIS B 1 297 ? 7.148 29.906 11.43 1 96.75 297 HIS B N 1
ATOM 7403 C CA . HIS B 1 297 ? 6.297 28.828 11.922 1 96.75 297 HIS B CA 1
ATOM 7404 C C . HIS B 1 297 ? 5.809 29.109 13.344 1 96.75 297 HIS B C 1
ATOM 7406 O O . HIS B 1 297 ? 4.668 28.797 13.688 1 96.75 297 HIS B O 1
ATOM 7412 N N . MET B 1 298 ? 6.641 29.719 14.148 1 94.38 298 MET B N 1
ATOM 7413 C CA . MET B 1 298 ? 6.246 30.094 15.508 1 94.38 298 MET B CA 1
ATOM 7414 C C . MET B 1 298 ? 5.105 31.109 15.477 1 94.38 298 MET B C 1
ATOM 7416 O O . MET B 1 298 ? 4.121 30.953 16.203 1 94.38 298 MET B O 1
ATOM 7420 N N . ASP B 1 299 ? 5.277 32.094 14.656 1 93.94 299 ASP B N 1
ATOM 7421 C CA . ASP B 1 299 ? 4.246 33.094 14.523 1 93.94 299 ASP B CA 1
ATOM 7422 C C . ASP B 1 299 ? 2.959 32.5 13.953 1 93.94 299 ASP B C 1
ATOM 7424 O O . ASP B 1 299 ? 1.861 32.875 14.375 1 93.94 299 ASP B O 1
ATOM 7428 N N . ALA B 1 300 ? 3.076 31.625 12.992 1 93.94 300 ALA B N 1
ATOM 7429 C CA . ALA B 1 300 ? 1.911 30.953 12.414 1 93.94 300 ALA B CA 1
ATOM 7430 C C . ALA B 1 300 ? 1.146 30.156 13.469 1 93.94 300 ALA B C 1
ATOM 7432 O O . ALA B 1 300 ? -0.082 30.234 13.539 1 93.94 300 ALA B O 1
ATOM 7433 N N . GLU B 1 301 ? 1.86 29.469 14.352 1 88.94 301 GLU B N 1
ATOM 7434 C CA . GLU B 1 301 ? 1.235 28.641 15.375 1 88.94 301 GLU B CA 1
ATOM 7435 C C . GLU B 1 301 ? 0.603 29.5 16.469 1 88.94 301 GLU B C 1
ATOM 7437 O O . GLU B 1 301 ? -0.405 29.109 17.062 1 88.94 301 GLU B O 1
ATOM 7442 N N . ARG B 1 302 ? 1.178 30.641 16.703 1 85.06 302 ARG B N 1
ATOM 7443 C CA . ARG B 1 302 ? 0.689 31.547 17.75 1 85.06 302 ARG B CA 1
ATOM 7444 C C . ARG B 1 302 ? -0.462 32.406 17.234 1 85.06 302 ARG B C 1
ATOM 7446 O O . ARG B 1 302 ? -1.066 33.156 18 1 85.06 302 ARG B O 1
ATOM 7453 N N . GLY B 1 303 ? -0.694 32.375 15.953 1 84 303 GLY B N 1
ATOM 7454 C CA . GLY B 1 303 ? -1.798 33.125 15.367 1 84 303 GLY B CA 1
ATOM 7455 C C . GLY B 1 303 ? -1.396 34.5 14.883 1 84 303 GLY B C 1
ATOM 7456 O O . GLY B 1 303 ? -2.256 35.344 14.594 1 84 303 GLY B O 1
ATOM 7457 N N . ASN B 1 304 ? -0.109 34.75 14.922 1 90.25 304 ASN B N 1
ATOM 7458 C CA . ASN B 1 304 ? 0.391 36.031 14.375 1 90.25 304 ASN B CA 1
ATOM 7459 C C . ASN B 1 304 ? 0.523 35.969 12.852 1 90.25 304 ASN B C 1
ATOM 7461 O O . ASN B 1 304 ? 1.622 35.75 12.328 1 90.25 304 ASN B O 1
ATOM 7465 N N . TYR B 1 305 ? -0.508 36.219 12.195 1 91.69 305 TYR B N 1
ATOM 7466 C CA . TYR B 1 305 ? -0.606 36.031 10.758 1 91.69 305 TYR B CA 1
ATOM 7467 C C . TYR B 1 305 ? 0.344 36.969 10.016 1 91.69 305 TYR B C 1
ATOM 7469 O O . TYR B 1 305 ? 1.127 36.531 9.172 1 91.69 305 TYR B O 1
ATOM 7477 N N . ARG B 1 306 ? 0.292 38.25 10.336 1 94.19 306 ARG B N 1
ATOM 7478 C CA . ARG B 1 306 ? 1.069 39.25 9.609 1 94.19 306 ARG B CA 1
ATOM 7479 C C . ARG B 1 306 ? 2.564 38.969 9.719 1 94.19 306 ARG B C 1
ATOM 7481 O O . ARG B 1 306 ? 3.279 38.969 8.719 1 94.19 306 ARG B O 1
ATOM 7488 N N . ALA B 1 307 ? 2.967 38.688 10.938 1 96.25 307 ALA B N 1
ATOM 7489 C CA . ALA B 1 307 ? 4.383 38.406 11.164 1 96.25 307 ALA B CA 1
ATOM 7490 C C . ALA B 1 307 ? 4.809 37.125 10.438 1 96.25 307 ALA B C 1
ATOM 7492 O O . ALA B 1 307 ? 5.906 37.062 9.867 1 96.25 307 ALA B O 1
ATOM 7493 N N . ALA B 1 308 ? 3.998 36.156 10.461 1 97.25 308 ALA B N 1
ATOM 7494 C CA . ALA B 1 308 ? 4.297 34.875 9.797 1 97.25 308 ALA B CA 1
ATOM 7495 C C . ALA B 1 308 ? 4.449 35.094 8.289 1 97.25 308 ALA B C 1
ATOM 7497 O O . ALA B 1 308 ? 5.418 34.594 7.691 1 97.25 308 ALA B O 1
ATOM 7498 N N . VAL B 1 309 ? 3.523 35.781 7.668 1 96.25 309 VAL B N 1
ATOM 7499 C CA . VAL B 1 309 ? 3.531 36 6.223 1 96.25 309 VAL B CA 1
ATOM 7500 C C . VAL B 1 309 ? 4.766 36.812 5.828 1 96.25 309 VAL B C 1
ATOM 7502 O O . VAL B 1 309 ? 5.383 36.562 4.793 1 96.25 309 VAL B O 1
ATOM 7505 N N . GLU B 1 310 ? 5.074 37.75 6.672 1 96.38 310 GLU B N 1
ATOM 7506 C CA . GLU B 1 310 ? 6.266 38.562 6.402 1 96.38 310 GLU B CA 1
ATOM 7507 C C . GLU B 1 310 ? 7.523 37.688 6.41 1 96.38 310 GLU B C 1
ATOM 7509 O O . GLU B 1 310 ? 8.391 37.844 5.551 1 96.38 310 GLU B O 1
ATOM 7514 N N . SER B 1 311 ? 7.625 36.844 7.359 1 97.31 311 SER B N 1
ATOM 7515 C CA . SER B 1 311 ? 8.766 35.938 7.438 1 97.31 311 SER B CA 1
ATOM 7516 C C . SER B 1 311 ? 8.789 34.969 6.242 1 97.31 311 SER B C 1
ATOM 7518 O O . SER B 1 311 ? 9.859 34.719 5.684 1 97.31 311 SER B O 1
ATOM 7520 N N . PHE B 1 312 ? 7.668 34.469 5.809 1 97.06 312 PHE B N 1
ATOM 7521 C CA . PHE B 1 312 ? 7.605 33.594 4.645 1 97.06 312 PHE B CA 1
ATOM 7522 C C . PHE B 1 312 ? 8 34.344 3.381 1 97.06 312 PHE B C 1
ATOM 7524 O O . PHE B 1 312 ? 8.656 33.781 2.5 1 97.06 312 PHE B O 1
ATOM 7531 N N . ASN B 1 313 ? 7.602 35.531 3.312 1 94.94 313 ASN B N 1
ATOM 7532 C CA . ASN B 1 313 ? 7.996 36.375 2.178 1 94.94 313 ASN B CA 1
ATOM 7533 C C . ASN B 1 313 ? 9.508 36.594 2.152 1 94.94 313 ASN B C 1
ATOM 7535 O O . ASN B 1 313 ? 10.117 36.625 1.083 1 94.94 313 ASN B O 1
ATOM 7539 N N . ALA B 1 314 ? 10.047 36.812 3.357 1 95.06 314 ALA B N 1
ATOM 7540 C CA . ALA B 1 314 ? 11.5 36.969 3.453 1 95.06 314 ALA B CA 1
ATOM 7541 C C . ALA B 1 314 ? 12.211 35.719 2.945 1 95.06 314 ALA B C 1
ATOM 7543 O O . ALA B 1 314 ? 13.234 35.812 2.264 1 95.06 314 ALA B O 1
ATOM 7544 N N . LEU B 1 315 ? 11.688 34.594 3.273 1 95.5 315 LEU B N 1
ATOM 7545 C CA . LEU B 1 315 ? 12.266 33.344 2.811 1 95.5 315 LEU B CA 1
ATOM 7546 C C . LEU B 1 315 ? 12.094 33.188 1.304 1 95.5 315 LEU B C 1
ATOM 7548 O O . LEU B 1 315 ? 12.969 32.625 0.628 1 95.5 315 LEU B O 1
ATOM 7552 N N . ASP B 1 316 ? 11.016 33.656 0.775 1 92.38 316 ASP B N 1
ATOM 7553 C CA . ASP B 1 316 ? 10.734 33.594 -0.656 1 92.38 316 ASP B CA 1
ATOM 7554 C C . ASP B 1 316 ? 11.734 34.438 -1.451 1 92.38 316 ASP B C 1
ATOM 7556 O O . ASP B 1 316 ? 12.008 34.156 -2.619 1 92.38 316 ASP B O 1
ATOM 7560 N N . ARG B 1 317 ? 12.25 35.438 -0.8 1 91.06 317 ARG B N 1
ATOM 7561 C CA . ARG B 1 317 ? 13.25 36.281 -1.456 1 91.06 317 ARG B CA 1
ATOM 7562 C C . ARG B 1 317 ? 14.578 35.531 -1.591 1 91.06 317 ARG B C 1
ATOM 7564 O O . ARG B 1 317 ? 15.312 35.75 -2.564 1 91.06 317 ARG B O 1
ATOM 7571 N N . ILE B 1 318 ? 14.82 34.719 -0.622 1 91.44 318 ILE B N 1
ATOM 7572 C CA . ILE B 1 318 ? 16.047 33.938 -0.641 1 91.44 318 ILE B CA 1
ATOM 7573 C C . ILE B 1 318 ? 15.867 32.719 -1.54 1 91.44 318 ILE B C 1
ATOM 7575 O O . ILE B 1 318 ? 16.734 32.406 -2.367 1 91.44 318 ILE B O 1
ATOM 7579 N N . PHE B 1 319 ? 14.758 32.031 -1.354 1 93.62 319 PHE B N 1
ATOM 7580 C CA . PHE B 1 319 ? 14.398 30.859 -2.123 1 93.62 319 PHE B CA 1
ATOM 7581 C C . PHE B 1 319 ? 13.109 31.094 -2.906 1 93.62 319 PHE B C 1
ATOM 7583 O O . PHE B 1 319 ? 12.016 30.797 -2.418 1 93.62 319 PHE B O 1
ATOM 7590 N N . PRO B 1 320 ? 13.234 31.438 -4.098 1 91.56 320 PRO B N 1
ATOM 7591 C CA . PRO B 1 320 ? 12.047 31.875 -4.832 1 91.56 320 PRO B CA 1
ATOM 7592 C C . PRO B 1 320 ? 11.117 30.703 -5.188 1 91.56 320 PRO B C 1
ATOM 7594 O O . PRO B 1 320 ? 11.594 29.641 -5.602 1 91.56 320 PRO B O 1
ATOM 7597 N N . LYS B 1 321 ? 9.859 30.906 -5.059 1 90.69 321 LYS B N 1
ATOM 7598 C CA . LYS B 1 321 ? 8.797 29.984 -5.449 1 90.69 321 LYS B CA 1
ATOM 7599 C C . LYS B 1 321 ? 9.023 28.609 -4.836 1 90.69 321 LYS B C 1
ATOM 7601 O O . LYS B 1 321 ? 8.883 27.578 -5.516 1 90.69 321 LYS B O 1
ATOM 7606 N N . ASN B 1 322 ? 9.516 28.641 -3.605 1 93.69 322 ASN B N 1
ATOM 7607 C CA . ASN B 1 322 ? 9.664 27.344 -2.951 1 93.69 322 ASN B CA 1
ATOM 7608 C C . ASN B 1 322 ? 8.312 26.781 -2.49 1 93.69 322 ASN B C 1
ATOM 7610 O O . ASN B 1 322 ? 7.453 27.547 -2.031 1 93.69 322 ASN B O 1
ATOM 7614 N N . LEU B 1 323 ? 8.109 25.578 -2.688 1 96.19 323 LEU B N 1
ATOM 7615 C CA . LEU B 1 323 ? 6.824 24.922 -2.455 1 96.19 323 LEU B CA 1
ATOM 7616 C C . LEU B 1 323 ? 6.453 24.953 -0.976 1 96.19 323 LEU B C 1
ATOM 7618 O O . LEU B 1 323 ? 5.293 25.172 -0.628 1 96.19 323 LEU B O 1
ATOM 7622 N N . HIS B 1 324 ? 7.406 24.812 -0.056 1 96.81 324 HIS B N 1
ATOM 7623 C CA . HIS B 1 324 ? 7.16 24.766 1.381 1 96.81 324 HIS B CA 1
ATOM 7624 C C . HIS B 1 324 ? 6.484 26.047 1.868 1 96.81 324 HIS B C 1
ATOM 7626 O O . HIS B 1 324 ? 5.445 25.984 2.531 1 96.81 324 HIS B O 1
ATOM 7632 N N . CYS B 1 325 ? 7.059 27.141 1.529 1 96.56 325 CYS B N 1
ATOM 7633 C CA . CYS B 1 325 ? 6.547 28.422 1.984 1 96.56 325 CYS B CA 1
ATOM 7634 C C . CYS B 1 325 ? 5.223 28.766 1.306 1 96.56 325 CYS B C 1
ATOM 7636 O O . CYS B 1 325 ? 4.312 29.297 1.938 1 96.56 325 CYS B O 1
ATOM 7638 N N . LEU B 1 326 ? 5.07 28.422 0.026 1 96.94 326 LEU B N 1
ATOM 7639 C CA . LEU B 1 326 ? 3.836 28.688 -0.705 1 96.94 326 LEU B CA 1
ATOM 7640 C C . LEU B 1 326 ? 2.66 27.953 -0.075 1 96.94 326 LEU B C 1
ATOM 7642 O O . LEU B 1 326 ? 1.598 28.531 0.141 1 96.94 326 LEU B O 1
ATOM 7646 N N . LEU B 1 327 ? 2.867 26.734 0.243 1 97.38 327 LEU B N 1
ATOM 7647 C CA . LEU B 1 327 ? 1.802 25.922 0.812 1 97.38 327 LEU B CA 1
ATOM 7648 C C . LEU B 1 327 ? 1.403 26.422 2.193 1 97.38 327 LEU B C 1
ATOM 7650 O O . LEU B 1 327 ? 0.214 26.516 2.506 1 97.38 327 LEU B O 1
ATOM 7654 N N . ARG B 1 328 ? 2.414 26.797 2.953 1 96.88 328 ARG B N 1
ATOM 7655 C CA . ARG B 1 328 ? 2.148 27.297 4.301 1 96.88 328 ARG B CA 1
ATOM 7656 C C . ARG B 1 328 ? 1.441 28.641 4.266 1 96.88 328 ARG B C 1
ATOM 7658 O O . ARG B 1 328 ? 0.519 28.891 5.043 1 96.88 328 ARG B O 1
ATOM 7665 N N . LYS B 1 329 ? 1.857 29.469 3.387 1 96.69 329 LYS B N 1
ATOM 7666 C CA . LYS B 1 329 ? 1.212 30.766 3.221 1 96.69 329 LYS B CA 1
ATOM 7667 C C . LYS B 1 329 ? -0.246 30.609 2.803 1 96.69 329 LYS B C 1
ATOM 7669 O O . LYS B 1 329 ? -1.131 31.266 3.352 1 96.69 329 LYS B O 1
ATOM 7674 N N . GLY B 1 330 ? -0.499 29.75 1.801 1 96.69 330 GLY B N 1
ATOM 7675 C CA . GLY B 1 330 ? -1.863 29.484 1.373 1 96.69 330 GLY B CA 1
ATOM 7676 C C . GLY B 1 330 ? -2.756 29 2.494 1 96.69 330 GLY B C 1
ATOM 7677 O O . GLY B 1 330 ? -3.898 29.438 2.627 1 96.69 330 GLY B O 1
ATOM 7678 N N . ALA B 1 331 ? -2.232 28.125 3.307 1 95.94 331 ALA B N 1
ATOM 7679 C CA . ALA B 1 331 ? -2.99 27.578 4.43 1 95.94 331 ALA B CA 1
ATOM 7680 C C . ALA B 1 331 ? -3.324 28.656 5.445 1 95.94 331 ALA B C 1
ATOM 7682 O O . ALA B 1 331 ? -4.434 28.703 5.988 1 95.94 331 ALA B O 1
ATOM 7683 N N . LEU B 1 332 ? -2.373 29.516 5.727 1 95 332 LEU B N 1
ATOM 7684 C CA . LEU B 1 332 ? -2.582 30.625 6.66 1 95 332 LEU B CA 1
ATOM 7685 C C . LEU B 1 332 ? -3.646 31.578 6.141 1 95 332 LEU B C 1
ATOM 7687 O O . LEU B 1 332 ? -4.449 32.094 6.918 1 95 332 LEU B O 1
ATOM 7691 N N . GLU B 1 333 ? -3.629 31.797 4.871 1 95.56 333 GLU B N 1
ATOM 7692 C CA . GLU B 1 333 ? -4.617 32.688 4.25 1 95.56 333 GLU B CA 1
ATOM 7693 C C . GLU B 1 333 ? -6.023 32.094 4.375 1 95.56 333 GLU B C 1
ATOM 7695 O O . GLU B 1 333 ? -6.988 32.844 4.582 1 95.56 333 GLU B O 1
ATOM 7700 N N . ILE B 1 334 ? -6.164 30.828 4.277 1 93.88 334 ILE B N 1
ATOM 7701 C CA . ILE B 1 334 ? -7.453 30.172 4.461 1 93.88 334 ILE B CA 1
ATOM 7702 C C . ILE B 1 334 ? -7.93 30.359 5.902 1 93.88 334 ILE B C 1
ATOM 7704 O O . ILE B 1 334 ? -9.102 30.672 6.141 1 93.88 334 ILE B O 1
ATOM 7708 N N . ASP B 1 335 ? -7.012 30.203 6.84 1 89.06 335 ASP B N 1
ATOM 7709 C CA . ASP B 1 335 ? -7.344 30.312 8.258 1 89.06 335 ASP B CA 1
ATOM 7710 C C . ASP B 1 335 ? -7.828 31.719 8.594 1 89.06 335 ASP B C 1
ATOM 7712 O O . ASP B 1 335 ? -8.648 31.906 9.492 1 89.06 335 ASP B O 1
ATOM 7716 N N . GLN B 1 336 ? -7.336 32.688 7.844 1 88 336 GLN B N 1
ATOM 7717 C CA . GLN B 1 336 ? -7.754 34.062 8.031 1 88 336 GLN B CA 1
ATOM 7718 C C . GLN B 1 336 ? -8.961 34.406 7.16 1 88 336 GLN B C 1
ATOM 7720 O O . GLN B 1 336 ? -9.344 35.562 7.039 1 88 336 GLN B O 1
ATOM 7725 N N . GLU B 1 337 ? -9.531 33.438 6.398 1 87.5 337 GLU B N 1
ATOM 7726 C CA . GLU B 1 337 ? -10.727 33.562 5.559 1 87.5 337 GLU B CA 1
ATOM 7727 C C . GLU B 1 337 ? -10.461 34.438 4.352 1 87.5 337 GLU B C 1
ATOM 7729 O O . GLU B 1 337 ? -11.375 35.125 3.873 1 87.5 337 GLU B O 1
ATOM 7734 N N . LEU B 1 338 ? -9.195 34.562 4.004 1 92.69 338 LEU B N 1
ATOM 7735 C CA . LEU B 1 338 ? -8.828 35.25 2.766 1 92.69 338 LEU B CA 1
ATOM 7736 C C . LEU B 1 338 ? -8.812 34.281 1.596 1 92.69 338 LEU B C 1
ATOM 7738 O O . LEU B 1 338 ? -7.746 33.938 1.073 1 92.69 338 LEU B O 1
ATOM 7742 N N . LEU B 1 339 ? -9.914 33.906 1.113 1 93.69 339 LEU B N 1
ATOM 7743 C CA . LEU B 1 339 ? -10.086 32.781 0.193 1 93.69 339 LEU B CA 1
ATOM 7744 C C . LEU B 1 339 ? -9.531 33.125 -1.185 1 93.69 339 LEU B C 1
ATOM 7746 O O . LEU B 1 339 ? -8.938 32.281 -1.845 1 93.69 339 LEU B O 1
ATOM 7750 N N . HIS B 1 340 ? -9.734 34.344 -1.618 1 94.62 340 HIS B N 1
ATOM 7751 C CA . HIS B 1 340 ? -9.242 34.719 -2.938 1 94.62 340 HIS B CA 1
ATOM 7752 C C . HIS B 1 340 ? -7.723 34.688 -2.996 1 94.62 340 HIS B C 1
ATOM 7754 O O . HIS B 1 340 ? -7.148 34.125 -3.926 1 94.62 340 HIS B O 1
ATOM 7760 N N . GLN B 1 341 ? -7.141 35.281 -1.982 1 95.62 341 GLN B N 1
ATOM 7761 C CA . GLN B 1 341 ? -5.68 35.25 -1.912 1 95.62 341 GLN B CA 1
ATOM 7762 C C . GLN B 1 341 ? -5.145 33.844 -1.821 1 95.62 341 GLN B C 1
ATOM 7764 O O . GLN B 1 341 ? -4.145 33.5 -2.461 1 95.62 341 GLN B O 1
ATOM 7769 N N . ALA B 1 342 ? -5.75 33.062 -1.015 1 97.62 342 ALA B N 1
ATOM 7770 C CA . ALA B 1 342 ? -5.352 31.656 -0.859 1 97.62 342 ALA B CA 1
ATOM 7771 C C . ALA B 1 342 ? -5.422 30.906 -2.191 1 97.62 342 ALA B C 1
ATOM 7773 O O . ALA B 1 342 ? -4.531 30.125 -2.518 1 97.62 342 ALA B O 1
ATOM 7774 N N . HIS B 1 343 ? -6.477 31.188 -2.963 1 97.12 343 HIS B N 1
ATOM 7775 C CA . HIS B 1 343 ? -6.652 30.562 -4.266 1 97.12 343 HIS B CA 1
ATOM 7776 C C . HIS B 1 343 ? -5.496 30.891 -5.199 1 97.12 343 HIS B C 1
ATOM 7778 O O . HIS B 1 343 ? -4.961 30 -5.871 1 97.12 343 HIS B O 1
ATOM 7784 N N . VAL B 1 344 ? -5.125 32.125 -5.191 1 96.75 344 VAL B N 1
ATOM 7785 C CA . VAL B 1 344 ? -4.027 32.562 -6.043 1 96.75 344 VAL B CA 1
ATOM 7786 C C . VAL B 1 344 ? -2.727 31.906 -5.598 1 96.75 344 VAL B C 1
ATOM 7788 O O . VAL B 1 344 ? -1.951 31.422 -6.43 1 96.75 344 VAL B O 1
ATOM 7791 N N . THR B 1 345 ? -2.475 31.891 -4.312 1 97.44 345 THR B N 1
ATOM 7792 C CA . THR B 1 345 ? -1.257 31.312 -3.762 1 97.44 345 THR B CA 1
ATOM 7793 C C . THR B 1 345 ? -1.183 29.828 -4.07 1 97.44 345 THR B C 1
ATOM 7795 O O . THR B 1 345 ? -0.125 29.312 -4.449 1 97.44 345 THR B O 1
ATOM 7798 N N . PHE B 1 346 ? -2.254 29.094 -3.953 1 97.88 346 PHE B N 1
ATOM 7799 C CA . PHE B 1 346 ? -2.271 27.672 -4.238 1 97.88 346 PHE B CA 1
ATOM 7800 C C . PHE B 1 346 ? -2.113 27.406 -5.73 1 97.88 346 PHE B C 1
ATOM 7802 O O . PHE B 1 346 ? -1.513 26.406 -6.137 1 97.88 346 PHE B O 1
ATOM 7809 N N . LYS B 1 347 ? -2.672 28.281 -6.531 1 96.44 347 LYS B N 1
ATOM 7810 C CA . LYS B 1 347 ? -2.451 28.172 -7.973 1 96.44 347 LYS B CA 1
ATOM 7811 C C . LYS B 1 347 ? -0.969 28.297 -8.312 1 96.44 347 LYS B C 1
ATOM 7813 O O . LYS B 1 347 ? -0.463 27.562 -9.172 1 96.44 347 LYS B O 1
ATOM 7818 N N . ARG B 1 348 ? -0.348 29.219 -7.621 1 96.25 348 ARG B N 1
ATOM 7819 C CA . ARG B 1 348 ? 1.095 29.359 -7.785 1 96.25 348 ARG B CA 1
ATOM 7820 C C . ARG B 1 348 ? 1.829 28.109 -7.336 1 96.25 348 ARG B C 1
ATOM 7822 O O . ARG B 1 348 ? 2.791 27.672 -7.98 1 96.25 348 ARG B O 1
ATOM 7829 N N . ALA B 1 349 ? 1.446 27.562 -6.234 1 96.88 349 ALA B N 1
ATOM 7830 C CA . ALA B 1 349 ? 2.045 26.328 -5.742 1 96.88 349 ALA B CA 1
ATOM 7831 C C . ALA B 1 349 ? 1.884 25.203 -6.758 1 96.88 349 ALA B C 1
ATOM 7833 O O . ALA B 1 349 ? 2.807 24.406 -6.969 1 96.88 349 ALA B O 1
ATOM 7834 N N . ARG B 1 350 ? 0.722 25.125 -7.434 1 95.88 350 ARG B N 1
ATOM 7835 C CA . ARG B 1 350 ? 0.447 24.094 -8.43 1 95.88 350 ARG B CA 1
ATOM 7836 C C . ARG B 1 350 ? 1.305 24.297 -9.68 1 95.88 350 ARG B C 1
ATOM 7838 O O . ARG B 1 350 ? 1.686 23.328 -10.336 1 95.88 350 ARG B O 1
ATOM 7845 N N . GLN B 1 351 ? 1.588 25.531 -9.938 1 94.5 351 GLN B N 1
ATOM 7846 C CA . GLN B 1 351 ? 2.451 25.828 -11.07 1 94.5 351 GLN B CA 1
ATOM 7847 C C . GLN B 1 351 ? 3.889 25.391 -10.805 1 94.5 351 GLN B C 1
ATOM 7849 O O . GLN B 1 351 ? 4.594 24.969 -11.719 1 94.5 351 GLN B O 1
ATOM 7854 N N . THR B 1 352 ? 4.293 25.562 -9.555 1 93.81 352 THR B N 1
ATOM 7855 C CA . THR B 1 352 ? 5.637 25.156 -9.156 1 93.81 352 THR B CA 1
ATOM 7856 C C . THR B 1 352 ? 5.785 23.641 -9.227 1 93.81 352 THR B C 1
ATOM 7858 O O . THR B 1 352 ? 6.801 23.125 -9.703 1 93.81 352 THR B O 1
ATOM 7861 N N . ASP B 1 353 ? 4.809 22.922 -8.75 1 94.94 353 ASP B N 1
ATOM 7862 C CA . ASP B 1 353 ? 4.789 21.469 -8.781 1 94.94 353 ASP B CA 1
ATOM 7863 C C . ASP B 1 353 ? 3.357 20.938 -8.891 1 94.94 353 ASP B C 1
ATOM 7865 O O . ASP B 1 353 ? 2.688 20.734 -7.875 1 94.94 353 ASP B O 1
ATOM 7869 N N . GLU B 1 354 ? 3 20.609 -10.023 1 94.81 354 GLU B N 1
ATOM 7870 C CA . GLU B 1 354 ? 1.625 20.203 -10.297 1 94.81 354 GLU B CA 1
ATOM 7871 C C . GLU B 1 354 ? 1.352 18.797 -9.758 1 94.81 354 GLU B C 1
ATOM 7873 O O . GLU B 1 354 ? 0.194 18.406 -9.586 1 94.81 354 GLU B O 1
ATOM 7878 N N . LEU B 1 355 ? 2.371 18.062 -9.375 1 96.38 355 LEU B N 1
ATOM 7879 C CA . LEU B 1 355 ? 2.207 16.688 -8.953 1 96.38 355 LEU B CA 1
ATOM 7880 C C . LEU B 1 355 ? 2.203 16.562 -7.434 1 96.38 355 LEU B C 1
ATOM 7882 O O . LEU B 1 355 ? 2.037 15.469 -6.891 1 96.38 355 LEU B O 1
ATOM 7886 N N . ASN B 1 356 ? 2.357 17.688 -6.75 1 96 356 ASN B N 1
ATOM 7887 C CA . ASN B 1 356 ? 2.344 17.672 -5.293 1 96 356 ASN B CA 1
ATOM 7888 C C . ASN B 1 356 ? 0.942 17.422 -4.746 1 96 356 ASN B C 1
ATOM 7890 O O . ASN B 1 356 ? -0.03 18 -5.227 1 96 356 ASN B O 1
ATOM 7894 N N . LEU B 1 357 ? 0.814 16.547 -3.754 1 96.38 357 LEU B N 1
ATOM 7895 C CA . LEU B 1 357 ? -0.479 16.219 -3.162 1 96.38 357 LEU B CA 1
ATOM 7896 C C . LEU B 1 357 ? -0.631 16.875 -1.794 1 96.38 357 LEU B C 1
ATOM 7898 O O . LEU B 1 357 ? -1.75 17.062 -1.308 1 96.38 357 LEU B O 1
ATOM 7902 N N . SER B 1 358 ? 0.499 17.266 -1.175 1 95.31 358 SER B N 1
ATOM 7903 C CA . SER B 1 358 ? 0.459 17.828 0.166 1 95.31 358 SER B CA 1
ATOM 7904 C C . SER B 1 358 ? -0.325 19.141 0.186 1 95.31 358 SER B C 1
ATOM 7906 O O . SER B 1 358 ? -0.136 20 -0.68 1 95.31 358 SER B O 1
ATOM 7908 N N . PHE B 1 359 ? -1.235 19.328 1.049 1 96.88 359 PHE B N 1
ATOM 7909 C CA . PHE B 1 359 ? -2.031 20.516 1.312 1 96.88 359 PHE B CA 1
ATOM 7910 C C . PHE B 1 359 ? -3.105 20.703 0.246 1 96.88 359 PHE B C 1
ATOM 7912 O O . PHE B 1 359 ? -3.807 21.719 0.229 1 96.88 359 PHE B O 1
ATOM 7919 N N . MET B 1 360 ? -3.27 19.734 -0.62 1 97.5 360 MET B N 1
ATOM 7920 C CA . MET B 1 360 ? -4.297 19.875 -1.648 1 97.5 360 MET B CA 1
ATOM 7921 C C . MET B 1 360 ? -5.688 19.688 -1.061 1 97.5 360 MET B C 1
ATOM 7923 O O . MET B 1 360 ? -6.68 20.125 -1.643 1 97.5 360 MET B O 1
ATOM 7927 N N . ASP B 1 361 ? -5.73 19 0.077 1 96.94 361 ASP B N 1
ATOM 7928 C CA . ASP B 1 361 ? -7.004 18.922 0.791 1 96.94 361 ASP B CA 1
ATOM 7929 C C . ASP B 1 361 ? -7.422 20.297 1.316 1 96.94 361 ASP B C 1
ATOM 7931 O O . ASP B 1 361 ? -8.602 20.656 1.271 1 96.94 361 ASP B O 1
ATOM 7935 N N . ARG B 1 362 ? -6.434 21.094 1.768 1 97 362 ARG B N 1
ATOM 7936 C CA . ARG B 1 362 ? -6.707 22.453 2.219 1 97 362 ARG B CA 1
ATOM 7937 C C . ARG B 1 362 ? -7.141 23.344 1.057 1 97 362 ARG B C 1
ATOM 7939 O O . ARG B 1 362 ? -8.078 24.141 1.189 1 97 362 ARG B O 1
ATOM 7946 N N . TYR B 1 363 ? -6.469 23.219 -0.08 1 97.94 363 TYR B N 1
ATOM 7947 C CA . TYR B 1 363 ? -6.852 23.969 -1.273 1 97.94 363 TYR B CA 1
ATOM 7948 C C . TYR B 1 363 ? -8.266 23.594 -1.709 1 97.94 363 TYR B C 1
ATOM 7950 O O . TYR B 1 363 ? -9.062 24.484 -2.057 1 97.94 363 TYR B O 1
ATOM 7958 N N . ALA B 1 364 ? -8.555 22.266 -1.65 1 98.38 364 ALA B N 1
ATOM 7959 C CA . ALA B 1 364 ? -9.898 21.797 -1.987 1 98.38 364 ALA B CA 1
ATOM 7960 C C . ALA B 1 364 ? -10.938 22.422 -1.061 1 98.38 364 ALA B C 1
ATOM 7962 O O . ALA B 1 364 ? -12.008 22.828 -1.508 1 98.38 364 ALA B O 1
ATOM 7963 N N . ASN B 1 365 ? -10.648 22.453 0.207 1 96.94 365 ASN B N 1
ATOM 7964 C CA . ASN B 1 365 ? -11.562 23.062 1.169 1 96.94 365 ASN B CA 1
ATOM 7965 C C . ASN B 1 365 ? -11.75 24.562 0.887 1 96.94 365 ASN B C 1
ATOM 7967 O O . ASN B 1 365 ? -12.844 25.094 1.088 1 96.94 365 ASN B O 1
ATOM 7971 N N . CYS B 1 366 ? -10.641 25.188 0.474 1 97 366 CYS B N 1
ATOM 7972 C CA . CYS B 1 366 ? -10.711 26.594 0.085 1 97 366 CYS B CA 1
ATOM 7973 C C . CYS B 1 366 ? -11.688 26.797 -1.065 1 97 366 CYS B C 1
ATOM 7975 O O . CYS B 1 366 ? -12.523 27.703 -1.027 1 97 366 CYS B O 1
ATOM 7977 N N . LEU B 1 367 ? -11.625 25.953 -2.016 1 97.25 367 LEU B N 1
ATOM 7978 C CA . LEU B 1 367 ? -12.508 26.016 -3.172 1 97.25 367 LEU B CA 1
ATOM 7979 C C . LEU B 1 367 ? -13.953 25.719 -2.77 1 97.25 367 LEU B C 1
ATOM 7981 O O . LEU B 1 367 ? -14.883 26.344 -3.279 1 97.25 367 LEU B O 1
ATOM 7985 N N . ARG B 1 368 ? -14.117 24.812 -1.863 1 95.5 368 ARG B N 1
ATOM 7986 C CA . ARG B 1 368 ? -15.438 24.5 -1.332 1 95.5 368 ARG B CA 1
ATOM 7987 C C . ARG B 1 368 ? -16.062 25.703 -0.641 1 95.5 368 ARG B C 1
ATOM 7989 O O . ARG B 1 368 ? -17.219 26.047 -0.904 1 95.5 368 ARG B O 1
ATOM 7996 N N . LYS B 1 369 ? -15.266 26.328 0.241 1 91.38 369 LYS B N 1
ATOM 7997 C CA . LYS B 1 369 ? -15.742 27.484 0.989 1 91.38 369 LYS B CA 1
ATOM 7998 C C . LYS B 1 369 ? -16.078 28.641 0.053 1 91.38 369 LYS B C 1
ATOM 8000 O O . LYS B 1 369 ? -17 29.422 0.331 1 91.38 369 LYS B O 1
ATOM 8005 N N . GLY B 1 370 ? -15.312 28.672 -1.026 1 89.31 370 GLY B N 1
ATOM 8006 C CA . GLY B 1 370 ? -15.562 29.719 -2.012 1 89.31 370 GLY B CA 1
ATOM 8007 C C . GLY B 1 370 ? -16.641 29.344 -3.01 1 89.31 370 GLY B C 1
ATOM 8008 O O . GLY B 1 370 ? -17 30.156 -3.875 1 89.31 370 GLY B O 1
ATOM 8009 N N . ASN B 1 371 ? -17.203 28.219 -2.967 1 87.81 371 ASN B N 1
ATOM 8010 C CA . ASN B 1 371 ? -18.25 27.688 -3.834 1 87.81 371 ASN B CA 1
ATOM 8011 C C . ASN B 1 371 ? -17.812 27.672 -5.297 1 87.81 371 ASN B C 1
ATOM 8013 O O . ASN B 1 371 ? -18.594 28.031 -6.184 1 87.81 371 ASN B O 1
ATOM 8017 N N . LEU B 1 372 ? -16.609 27.406 -5.492 1 93.25 372 LEU B N 1
ATOM 8018 C CA . LEU B 1 372 ? -16.062 27.266 -6.844 1 93.25 372 LEU B CA 1
ATOM 8019 C C . LEU B 1 372 ? -16.141 25.812 -7.301 1 93.25 372 LEU B C 1
ATOM 8021 O O . LEU B 1 372 ? -15.125 25.109 -7.324 1 93.25 372 LEU B O 1
ATOM 8025 N N . ARG B 1 373 ? -17.219 25.391 -7.781 1 93.25 373 ARG B N 1
ATOM 8026 C CA . ARG B 1 373 ? -17.531 23.984 -8.062 1 93.25 373 ARG B CA 1
ATOM 8027 C C . ARG B 1 373 ? -16.703 23.469 -9.234 1 93.25 373 ARG B C 1
ATOM 8029 O O . ARG B 1 373 ? -16.172 22.359 -9.18 1 93.25 373 ARG B O 1
ATOM 8036 N N . THR B 1 374 ? -16.578 24.172 -10.234 1 95.75 374 THR B N 1
ATOM 8037 C CA . THR B 1 374 ? -15.867 23.734 -11.43 1 95.75 374 THR B CA 1
ATOM 8038 C C . THR B 1 374 ? -14.383 23.531 -11.133 1 95.75 374 THR B C 1
ATOM 8040 O O . THR B 1 374 ? -13.797 22.516 -11.508 1 95.75 374 THR B O 1
ATOM 8043 N N . SER B 1 375 ? -13.828 24.578 -10.477 1 96.56 375 SER B N 1
ATOM 8044 C CA . SER B 1 375 ? -12.414 24.5 -10.117 1 96.56 375 SER B CA 1
ATOM 8045 C C . SER B 1 375 ? -12.156 23.328 -9.18 1 96.56 375 SER B C 1
ATOM 8047 O O . SER B 1 375 ? -11.117 22.672 -9.266 1 96.56 375 SER B O 1
ATOM 8049 N N . LEU B 1 376 ? -13.055 23.094 -8.32 1 97.56 376 LEU B N 1
ATOM 8050 C CA . LEU B 1 376 ? -12.93 21.984 -7.383 1 97.56 376 LEU B CA 1
ATOM 8051 C C . LEU B 1 376 ? -12.984 20.656 -8.117 1 97.56 376 LEU B C 1
ATOM 8053 O O . LEU B 1 376 ? -12.203 19.75 -7.816 1 97.56 376 LEU B O 1
ATOM 8057 N N . ASN B 1 377 ? -13.867 20.516 -9.055 1 97 377 ASN B N 1
ATOM 8058 C CA . ASN B 1 377 ? -13.953 19.297 -9.852 1 97 377 ASN B CA 1
ATOM 8059 C C . ASN B 1 377 ? -12.672 19.047 -10.656 1 97 377 ASN B C 1
ATOM 8061 O O . ASN B 1 377 ? -12.203 17.922 -10.758 1 97 377 ASN B O 1
ATOM 8065 N N . ASP B 1 378 ? -12.219 20.141 -11.203 1 97.5 378 ASP B N 1
ATOM 8066 C CA . ASP B 1 378 ? -10.961 20.031 -11.945 1 97.5 378 ASP B CA 1
ATOM 8067 C C . ASP B 1 378 ? -9.836 19.531 -11.047 1 97.5 378 ASP B C 1
ATOM 8069 O O . ASP B 1 378 ? -9.055 18.656 -11.438 1 97.5 378 ASP B O 1
ATOM 8073 N N . LEU B 1 379 ? -9.766 20.109 -9.891 1 97.69 379 LEU B N 1
ATOM 8074 C CA . LEU B 1 379 ? -8.734 19.703 -8.945 1 97.69 379 LEU B CA 1
ATOM 8075 C C . LEU B 1 379 ? -8.875 18.234 -8.578 1 97.69 379 LEU B C 1
ATOM 8077 O O . LEU B 1 379 ? -7.879 17.516 -8.492 1 97.69 379 LEU B O 1
ATOM 8081 N N . VAL B 1 380 ? -10.086 17.766 -8.344 1 97.75 380 VAL B N 1
ATOM 8082 C CA . VAL B 1 380 ? -10.336 16.375 -7.98 1 97.75 380 VAL B CA 1
ATOM 8083 C C . VAL B 1 380 ? -9.82 15.453 -9.078 1 97.75 380 VAL B C 1
ATOM 8085 O O . VAL B 1 380 ? -9.117 14.484 -8.805 1 97.75 380 VAL B O 1
ATOM 8088 N N . GLN B 1 381 ? -10.117 15.766 -10.305 1 97.12 381 GLN B N 1
ATOM 8089 C CA . GLN B 1 381 ? -9.68 14.953 -11.43 1 97.12 381 GLN B CA 1
ATOM 8090 C C . GLN B 1 381 ? -8.156 14.914 -11.523 1 97.12 381 GLN B C 1
ATOM 8092 O O . GLN B 1 381 ? -7.566 13.859 -11.75 1 97.12 381 GLN B O 1
ATOM 8097 N N . GLU B 1 382 ? -7.605 16.047 -11.344 1 96.94 382 GLU B N 1
ATOM 8098 C CA . GLU B 1 382 ? -6.148 16.141 -11.406 1 96.94 382 GLU B CA 1
ATOM 8099 C C . GLU B 1 382 ? -5.496 15.312 -10.305 1 96.94 382 GLU B C 1
ATOM 8101 O O . GLU B 1 382 ? -4.488 14.641 -10.531 1 96.94 382 GLU B O 1
ATOM 8106 N N . LEU B 1 383 ? -6 15.391 -9.109 1 97.31 383 LEU B N 1
ATOM 8107 C CA . LEU B 1 383 ? -5.422 14.68 -7.973 1 97.31 383 LEU B CA 1
ATOM 8108 C C . LEU B 1 383 ? -5.523 13.172 -8.164 1 97.31 383 LEU B C 1
ATOM 8110 O O . LEU B 1 383 ? -4.594 12.43 -7.828 1 97.31 383 LEU B O 1
ATOM 8114 N N . PHE B 1 384 ? -6.578 12.648 -8.773 1 95.19 384 PHE B N 1
ATOM 8115 C CA . PHE B 1 384 ? -6.762 11.219 -8.992 1 95.19 384 PHE B CA 1
ATOM 8116 C C . PHE B 1 384 ? -5.848 10.719 -10.102 1 95.19 384 PHE B C 1
ATOM 8118 O O . PHE B 1 384 ? -5.469 9.547 -10.117 1 95.19 384 PHE B O 1
ATOM 8125 N N . LYS B 1 385 ? -5.539 11.633 -10.992 1 94.38 385 LYS B N 1
ATOM 8126 C CA . LYS B 1 385 ? -4.57 11.266 -12.016 1 94.38 385 LYS B CA 1
ATOM 8127 C C . LYS B 1 385 ? -3.188 11.039 -11.406 1 94.38 385 LYS B C 1
ATOM 8129 O O . LYS B 1 385 ? -2.385 10.273 -11.945 1 94.38 385 LYS B O 1
ATOM 8134 N N . ILE B 1 386 ? -2.967 11.703 -10.328 1 95 386 ILE B N 1
ATOM 8135 C CA . ILE B 1 386 ? -1.677 11.586 -9.656 1 95 386 ILE B CA 1
ATOM 8136 C C . ILE B 1 386 ? -1.675 10.344 -8.766 1 95 386 ILE B C 1
ATOM 8138 O O . ILE B 1 386 ? -0.782 9.5 -8.875 1 95 386 ILE B O 1
ATOM 8142 N N . SER B 1 387 ? -2.654 10.234 -7.898 1 92.56 387 SER B N 1
ATOM 8143 C CA . SER B 1 387 ? -2.711 9.07 -7.02 1 92.56 387 SER B CA 1
ATOM 8144 C C . SER B 1 387 ? -4.133 8.82 -6.523 1 92.56 387 SER B C 1
ATOM 8146 O O . SER B 1 387 ? -4.824 9.758 -6.117 1 92.56 387 SER B O 1
ATOM 8148 N N . SER B 1 388 ? -4.492 7.566 -6.492 1 90.44 388 SER B N 1
ATOM 8149 C CA . SER B 1 388 ? -5.785 7.156 -5.949 1 90.44 388 SER B CA 1
ATOM 8150 C C . SER B 1 388 ? -5.637 6.602 -4.535 1 90.44 388 SER B C 1
ATOM 8152 O O . SER B 1 388 ? -6.613 6.141 -3.941 1 90.44 388 SER B O 1
ATOM 8154 N N . ARG B 1 389 ? -4.469 6.68 -4.004 1 88.12 389 ARG B N 1
ATOM 8155 C CA . ARG B 1 389 ? -4.215 6.125 -2.678 1 88.12 389 ARG B CA 1
ATOM 8156 C C . ARG B 1 389 ? -3.842 7.219 -1.686 1 88.12 389 ARG B C 1
ATOM 8158 O O . ARG B 1 389 ? -3.055 6.988 -0.764 1 88.12 389 ARG B O 1
ATOM 8165 N N . SER B 1 390 ? -4.316 8.414 -1.912 1 94.19 390 SER B N 1
ATOM 8166 C CA . SER B 1 390 ? -4.027 9.539 -1.026 1 94.19 390 SER B CA 1
ATOM 8167 C C . SER B 1 390 ? -5.293 10.047 -0.347 1 94.19 390 SER B C 1
ATOM 8169 O O . SER B 1 390 ? -6.355 10.109 -0.969 1 94.19 390 SER B O 1
ATOM 8171 N N . ALA B 1 391 ? -5.195 10.383 0.897 1 96.44 391 ALA B N 1
ATOM 8172 C CA . ALA B 1 391 ? -6.32 10.945 1.64 1 96.44 391 ALA B CA 1
ATOM 8173 C C . ALA B 1 391 ? -6.75 12.281 1.051 1 96.44 391 ALA B C 1
ATOM 8175 O O . ALA B 1 391 ? -7.941 12.609 1.037 1 96.44 391 ALA B O 1
ATOM 8176 N N . GLU B 1 392 ? -5.801 13.023 0.503 1 97.56 392 GLU B N 1
ATOM 8177 C CA . GLU B 1 392 ? -6.078 14.336 -0.072 1 97.56 392 GLU B CA 1
ATOM 8178 C C . GLU B 1 392 ? -7.02 14.227 -1.266 1 97.56 392 GLU B C 1
ATOM 8180 O O . GLU B 1 392 ? -7.945 15.031 -1.406 1 97.56 392 GLU B O 1
ATOM 8185 N N . SER B 1 393 ? -6.785 13.234 -2.146 1 97.44 393 SER B N 1
ATOM 8186 C CA . SER B 1 393 ? -7.621 13.039 -3.326 1 97.44 393 SER B CA 1
ATOM 8187 C C . SER B 1 393 ? -9.055 12.68 -2.936 1 97.44 393 SER B C 1
ATOM 8189 O O . SER B 1 393 ? -10.008 13.273 -3.449 1 97.44 393 SER B O 1
ATOM 8191 N N . TRP B 1 394 ? -9.172 11.805 -2.016 1 97.69 394 TRP B N 1
ATOM 8192 C CA . TRP B 1 394 ? -10.492 11.359 -1.591 1 97.69 394 TRP B CA 1
ATOM 8193 C C . TRP B 1 394 ? -11.227 12.461 -0.837 1 97.69 394 TRP B C 1
ATOM 8195 O O . TRP B 1 394 ? -12.445 12.633 -0.993 1 97.69 394 TRP B O 1
ATOM 8205 N N . LEU B 1 395 ? -10.555 13.148 0.001 1 98.25 395 LEU B N 1
ATOM 8206 C CA . LEU B 1 395 ? -11.188 14.25 0.726 1 98.25 395 LEU B CA 1
ATOM 8207 C C . LEU B 1 395 ? -11.648 15.344 -0.235 1 98.25 395 LEU B C 1
ATOM 8209 O O . LEU B 1 395 ? -12.703 15.945 -0.038 1 98.25 395 LEU B O 1
ATOM 8213 N N . ALA B 1 396 ? -10.805 15.641 -1.233 1 98.38 396 ALA B N 1
ATOM 8214 C CA . ALA B 1 396 ? -11.219 16.594 -2.254 1 98.38 396 ALA B CA 1
ATOM 8215 C C . ALA B 1 396 ? -12.5 16.141 -2.945 1 98.38 396 ALA B C 1
ATOM 8217 O O . ALA B 1 396 ? -13.398 16.953 -3.189 1 98.38 396 ALA B O 1
ATOM 8218 N N . ALA B 1 397 ? -12.609 14.898 -3.248 1 98.06 397 ALA B N 1
ATOM 8219 C CA . ALA B 1 397 ? -13.82 14.344 -3.846 1 98.06 397 ALA B CA 1
ATOM 8220 C C . ALA B 1 397 ? -15.016 14.484 -2.902 1 98.06 397 ALA B C 1
ATOM 8222 O O . ALA B 1 397 ? -16.125 14.773 -3.34 1 98.06 397 ALA B O 1
ATOM 8223 N N . ALA B 1 398 ? -14.766 14.219 -1.657 1 98.31 398 ALA B N 1
ATOM 8224 C CA . ALA B 1 398 ? -15.828 14.375 -0.666 1 98.31 398 ALA B CA 1
ATOM 8225 C C . ALA B 1 398 ? -16.328 15.82 -0.619 1 98.31 398 ALA B C 1
ATOM 8227 O O . ALA B 1 398 ? -17.531 16.062 -0.571 1 98.31 398 ALA B O 1
ATOM 8228 N N . TYR B 1 399 ? -15.438 16.734 -0.635 1 98.12 399 TYR B N 1
ATOM 8229 C CA . TYR B 1 399 ? -15.812 18.141 -0.646 1 98.12 399 TYR B CA 1
ATOM 8230 C C . TYR B 1 399 ? -16.672 18.469 -1.862 1 98.12 399 TYR B C 1
ATOM 8232 O O . TYR B 1 399 ? -17.641 19.219 -1.756 1 98.12 399 TYR B O 1
ATOM 8240 N N . TYR B 1 400 ? -16.266 18 -2.99 1 97.38 400 TYR B N 1
ATOM 8241 C CA . TYR B 1 400 ? -17 18.266 -4.227 1 97.38 400 TYR B CA 1
ATOM 8242 C C . TYR B 1 400 ? -18.422 17.75 -4.125 1 97.38 400 TYR B C 1
ATOM 8244 O O . TYR B 1 400 ? -19.375 18.453 -4.504 1 97.38 400 TYR B O 1
ATOM 8252 N N . ASN B 1 401 ? -18.609 16.531 -3.605 1 96.69 401 ASN B N 1
ATOM 8253 C CA . ASN B 1 401 ? -19.953 15.961 -3.477 1 96.69 401 ASN B CA 1
ATOM 8254 C C . ASN B 1 401 ? -20.766 16.672 -2.395 1 96.69 401 ASN B C 1
ATOM 8256 O O . ASN B 1 401 ? -21.984 16.734 -2.477 1 96.69 401 ASN B O 1
ATOM 8260 N N . ASP B 1 402 ? -20.078 17.156 -1.438 1 94.75 402 ASP B N 1
ATOM 8261 C CA . ASP B 1 402 ? -20.75 17.953 -0.418 1 94.75 402 ASP B CA 1
ATOM 8262 C C . ASP B 1 402 ? -21.359 19.219 -1.027 1 94.75 402 ASP B C 1
ATOM 8264 O O . ASP B 1 402 ? -22.531 19.531 -0.757 1 94.75 402 ASP B O 1
ATOM 8268 N N . VAL B 1 403 ? -20.609 19.891 -1.853 1 92.56 403 VAL B N 1
ATOM 8269 C CA . VAL B 1 403 ? -21.078 21.125 -2.496 1 92.56 403 VAL B CA 1
ATOM 8270 C C . VAL B 1 403 ? -22.219 20.797 -3.457 1 92.56 403 VAL B C 1
ATOM 8272 O O . VAL B 1 403 ? -23.156 21.594 -3.607 1 92.56 403 VAL B O 1
ATOM 8275 N N . LYS B 1 404 ? -22.172 19.609 -4.043 1 89.88 404 LYS B N 1
ATOM 8276 C CA . LYS B 1 404 ? -23.188 19.172 -4.984 1 89.88 404 LYS B CA 1
ATOM 8277 C C . LYS B 1 404 ? -24.469 18.781 -4.254 1 89.88 404 LYS B C 1
ATOM 8279 O O . LYS B 1 404 ? -25.531 18.688 -4.863 1 89.88 404 LYS B O 1
ATOM 8284 N N . GLY B 1 405 ? -24.359 18.531 -2.941 1 88.94 405 GLY B N 1
ATOM 8285 C CA . GLY B 1 405 ? -25.516 18.141 -2.152 1 88.94 405 GLY B CA 1
ATOM 8286 C C . GLY B 1 405 ? -25.688 16.641 -2.064 1 88.94 405 GLY B C 1
ATOM 8287 O O . GLY B 1 405 ? -26.688 16.156 -1.508 1 88.94 405 GLY B O 1
ATOM 8288 N N . ASP B 1 406 ? -24.734 15.953 -2.658 1 93.94 406 ASP B N 1
ATOM 8289 C CA . ASP B 1 406 ? -24.766 14.492 -2.553 1 93.94 406 ASP B CA 1
ATOM 8290 C C . ASP B 1 406 ? -24.062 14.031 -1.275 1 93.94 406 ASP B C 1
ATOM 8292 O O . ASP B 1 406 ? -22.922 13.555 -1.319 1 93.94 406 ASP B O 1
ATOM 8296 N N . TYR B 1 407 ? -24.781 13.977 -0.208 1 94.75 407 TYR B N 1
ATOM 8297 C CA . TYR B 1 407 ? -24.219 13.758 1.115 1 94.75 407 TYR B CA 1
ATOM 8298 C C . TYR B 1 407 ? -23.828 12.297 1.311 1 94.75 407 TYR B C 1
ATOM 8300 O O . TYR B 1 407 ? -22.859 11.992 2.01 1 94.75 407 TYR B O 1
ATOM 8308 N N . GLU B 1 408 ? -24.562 11.445 0.707 1 95.44 408 GLU B N 1
ATOM 8309 C CA . GLU B 1 408 ? -24.234 10.023 0.837 1 95.44 408 GLU B CA 1
ATOM 8310 C C . GLU B 1 408 ? -22.875 9.711 0.216 1 95.44 408 GLU B C 1
ATOM 8312 O O . GLU B 1 408 ? -22.047 9.047 0.839 1 95.44 408 GLU B O 1
ATOM 8317 N N . ALA B 1 409 ? -22.719 10.242 -0.944 1 96.5 409 ALA B N 1
ATOM 8318 C CA . ALA B 1 409 ? -21.438 10.047 -1.607 1 96.5 409 ALA B CA 1
ATOM 8319 C C . ALA B 1 409 ? -20.312 10.742 -0.846 1 96.5 409 ALA B C 1
ATOM 8321 O O . ALA B 1 409 ? -19.219 10.203 -0.708 1 96.5 409 ALA B O 1
ATOM 8322 N N . ALA B 1 410 ? -20.562 11.93 -0.393 1 97.75 410 ALA B N 1
ATOM 8323 C CA . ALA B 1 410 ? -19.578 12.688 0.368 1 97.75 410 ALA B CA 1
ATOM 8324 C C . ALA B 1 410 ? -19.141 11.93 1.615 1 97.75 410 ALA B C 1
ATOM 8326 O O . ALA B 1 410 ? -17.953 11.906 1.956 1 97.75 410 ALA B O 1
ATOM 8327 N N . LEU B 1 411 ? -20.125 11.289 2.24 1 97.81 411 LEU B N 1
ATOM 8328 C CA . LEU B 1 411 ? -19.828 10.516 3.443 1 97.81 411 LEU B CA 1
ATOM 8329 C C . LEU B 1 411 ? -18.969 9.305 3.115 1 97.81 411 LEU B C 1
ATOM 8331 O O . LEU B 1 411 ? -17.984 9.031 3.818 1 97.81 411 LEU B O 1
ATOM 8335 N N . GLN B 1 412 ? -19.281 8.656 2.082 1 97.19 412 GLN B N 1
ATOM 8336 C CA . GLN B 1 412 ? -18.516 7.488 1.659 1 97.19 412 GLN B CA 1
ATOM 8337 C C . GLN B 1 412 ? -17.078 7.875 1.33 1 97.19 412 GLN B C 1
ATOM 8339 O O . GLN B 1 412 ? -16.141 7.172 1.716 1 97.19 412 GLN B O 1
ATOM 8344 N N . PHE B 1 413 ? -16.891 8.969 0.608 1 97.56 413 PHE B N 1
ATOM 8345 C CA . PHE B 1 413 ? -15.562 9.398 0.2 1 97.56 413 PHE B CA 1
ATOM 8346 C C . PHE B 1 413 ? -14.766 9.906 1.397 1 97.56 413 PHE B C 1
ATOM 8348 O O . PHE B 1 413 ? -13.547 9.734 1.454 1 97.56 413 PHE B O 1
ATOM 8355 N N . SER B 1 414 ? -15.414 10.547 2.332 1 97.81 414 SER B N 1
ATOM 8356 C CA . SER B 1 414 ? -14.727 10.953 3.553 1 97.81 414 SER B CA 1
ATOM 8357 C C . SER B 1 414 ? -14.234 9.742 4.34 1 97.81 414 SER B C 1
ATOM 8359 O O . SER B 1 414 ? -13.141 9.773 4.91 1 97.81 414 SER B O 1
ATOM 8361 N N . GLU B 1 415 ? -15.047 8.703 4.367 1 96.94 415 GLU B N 1
ATOM 8362 C CA . GLU B 1 415 ? -14.648 7.477 5.047 1 96.94 415 GLU B CA 1
ATOM 8363 C C . GLU B 1 415 ? -13.477 6.805 4.336 1 96.94 415 GLU B C 1
ATOM 8365 O O . GLU B 1 415 ? -12.594 6.238 4.984 1 96.94 415 GLU B O 1
ATOM 8370 N N . ARG B 1 416 ? -13.508 6.891 3.051 1 95.81 416 ARG B N 1
ATOM 8371 C CA . ARG B 1 416 ? -12.375 6.371 2.289 1 95.81 416 ARG B CA 1
ATOM 8372 C C . ARG B 1 416 ? -11.102 7.152 2.6 1 95.81 416 ARG B C 1
ATOM 8374 O O . ARG B 1 416 ? -10.016 6.574 2.67 1 95.81 416 ARG B O 1
ATOM 8381 N N . ALA B 1 417 ? -11.234 8.453 2.693 1 97.19 417 ALA B N 1
ATOM 8382 C CA . ALA B 1 417 ? -10.086 9.273 3.059 1 97.19 417 ALA B CA 1
ATOM 8383 C C . ALA B 1 417 ? -9.523 8.867 4.414 1 97.19 417 ALA B C 1
ATOM 8385 O O . ALA B 1 417 ? -8.305 8.789 4.59 1 97.19 417 ALA B O 1
ATOM 8386 N N . ILE B 1 418 ? -10.383 8.516 5.371 1 96.56 418 ILE B N 1
ATOM 8387 C CA . ILE B 1 418 ? -9.992 8.102 6.715 1 96.56 418 ILE B CA 1
ATOM 8388 C C . ILE B 1 418 ? -9.328 6.727 6.66 1 96.56 418 ILE B C 1
ATOM 8390 O O . ILE B 1 418 ? -8.383 6.453 7.395 1 96.56 418 ILE B O 1
ATOM 8394 N N . ALA B 1 419 ? -9.836 5.895 5.754 1 92.38 419 ALA B N 1
ATOM 8395 C CA . ALA B 1 419 ? -9.266 4.559 5.594 1 92.38 419 ALA B CA 1
ATOM 8396 C C . ALA B 1 419 ? -7.828 4.633 5.086 1 92.38 419 ALA B C 1
ATOM 8398 O O . ALA B 1 419 ? -6.988 3.814 5.461 1 92.38 419 ALA B O 1
ATOM 8399 N N . GLU B 1 420 ? -7.566 5.59 4.27 1 91.44 420 GLU B N 1
ATOM 8400 C CA . GLU B 1 420 ? -6.219 5.766 3.734 1 91.44 420 GLU B CA 1
ATOM 8401 C C . GLU B 1 420 ? -5.277 6.336 4.793 1 91.44 420 GLU B C 1
ATOM 8403 O O . GLU B 1 420 ? -4.102 5.969 4.844 1 91.44 420 GLU B O 1
ATOM 8408 N N . ARG B 1 421 ? -5.754 7.227 5.586 1 92.25 421 ARG B N 1
ATOM 8409 C CA . ARG B 1 421 ? -5 7.836 6.68 1 92.25 421 ARG B CA 1
ATOM 8410 C C . ARG B 1 421 ? -5.883 8.039 7.906 1 92.25 421 ARG B C 1
ATOM 8412 O O . ARG B 1 421 ? -6.578 9.047 8.023 1 92.25 421 ARG B O 1
ATOM 8419 N N . HIS B 1 422 ? -5.723 7.254 8.852 1 90.44 422 HIS B N 1
ATOM 8420 C CA . HIS B 1 422 ? -6.625 7.176 9.992 1 90.44 422 HIS B CA 1
ATOM 8421 C C . HIS B 1 422 ? -6.531 8.43 10.852 1 90.44 422 HIS B C 1
ATOM 8423 O O . HIS B 1 422 ? -7.508 8.82 11.5 1 90.44 422 HIS B O 1
ATOM 8429 N N . ARG B 1 423 ? -5.414 9.102 10.773 1 89.5 423 ARG B N 1
ATOM 8430 C CA . ARG B 1 423 ? -5.211 10.258 11.641 1 89.5 423 ARG B CA 1
ATOM 8431 C C . ARG B 1 423 ? -5.324 11.562 10.852 1 89.5 423 ARG B C 1
ATOM 8433 O O . ARG B 1 423 ? -4.555 12.5 11.07 1 89.5 423 ARG B O 1
ATOM 8440 N N . HIS B 1 424 ? -6.207 11.586 9.906 1 94.31 424 HIS B N 1
ATOM 8441 C CA . HIS B 1 424 ? -6.43 12.766 9.094 1 94.31 424 HIS B CA 1
ATOM 8442 C C . HIS B 1 424 ? -7.555 13.625 9.656 1 94.31 424 HIS B C 1
ATOM 8444 O O . HIS B 1 424 ? -8.727 13.43 9.312 1 94.31 424 HIS B O 1
ATOM 8450 N N . ALA B 1 425 ? -7.266 14.617 10.375 1 94.94 425 ALA B N 1
ATOM 8451 C CA . ALA B 1 425 ? -8.219 15.414 11.141 1 94.94 425 ALA B CA 1
ATOM 8452 C C . ALA B 1 425 ? -9.258 16.047 10.227 1 94.94 425 ALA B C 1
ATOM 8454 O O . ALA B 1 425 ? -10.461 15.984 10.5 1 94.94 425 ALA B O 1
ATOM 8455 N N . PRO B 1 426 ? -8.828 16.578 9.062 1 96.75 426 PRO B N 1
ATOM 8456 C CA . PRO B 1 426 ? -9.836 17.219 8.211 1 96.75 426 PRO B CA 1
ATOM 8457 C C . PRO B 1 426 ? -10.883 16.234 7.691 1 96.75 426 PRO B C 1
ATOM 8459 O O . PRO B 1 426 ? -12.047 16.609 7.516 1 96.75 426 PRO B O 1
ATOM 8462 N N . ALA B 1 427 ? -10.508 15.078 7.465 1 97.94 427 ALA B N 1
ATOM 8463 C CA . ALA B 1 427 ? -11.453 14.07 6.98 1 97.94 427 ALA B CA 1
ATOM 8464 C C . ALA B 1 427 ? -12.492 13.742 8.047 1 97.94 427 ALA B C 1
ATOM 8466 O O . ALA B 1 427 ? -13.68 13.609 7.742 1 97.94 427 ALA B O 1
ATOM 8467 N N . HIS B 1 428 ? -12.078 13.656 9.273 1 97.88 428 HIS B N 1
ATOM 8468 C CA . HIS B 1 428 ? -13.008 13.438 10.375 1 97.88 428 HIS B CA 1
ATOM 8469 C C . HIS B 1 428 ? -13.938 14.633 10.555 1 97.88 428 HIS B C 1
ATOM 8471 O O . HIS B 1 428 ? -15.117 14.461 10.867 1 97.88 428 HIS B O 1
ATOM 8477 N N . LEU B 1 429 ? -13.375 15.727 10.414 1 97.81 429 LEU B N 1
ATOM 8478 C CA . LEU B 1 429 ? -14.172 16.938 10.531 1 97.81 429 LEU B CA 1
ATOM 8479 C C . LEU B 1 429 ? -15.281 16.969 9.492 1 97.81 429 LEU B C 1
ATOM 8481 O O . LEU B 1 429 ? -16.438 17.234 9.82 1 97.81 429 LEU B O 1
ATOM 8485 N N . LEU B 1 430 ? -14.945 16.703 8.289 1 98.06 430 LEU B N 1
ATOM 8486 C CA . LEU B 1 430 ? -15.945 16.703 7.227 1 98.06 430 LEU B CA 1
ATOM 8487 C C . LEU B 1 430 ? -16.984 15.617 7.453 1 98.06 430 LEU B C 1
ATOM 8489 O O . LEU B 1 430 ? -18.172 15.828 7.195 1 98.06 430 LEU B O 1
ATOM 8493 N N . ARG B 1 431 ? -16.547 14.469 7.887 1 98.25 431 ARG B N 1
ATOM 8494 C CA . ARG B 1 431 ? -17.469 13.391 8.211 1 98.25 431 ARG B CA 1
ATOM 8495 C C . ARG B 1 431 ? -18.531 13.867 9.211 1 98.25 431 ARG B C 1
ATOM 8497 O O . ARG B 1 431 ? -19.719 13.617 9.023 1 98.25 431 ARG B O 1
ATOM 8504 N N . GLY B 1 432 ? -18.078 14.555 10.242 1 98.25 432 GLY B N 1
ATOM 8505 C CA . GLY B 1 432 ? -19.016 15.109 11.211 1 98.25 432 GLY B CA 1
ATOM 8506 C C . GLY B 1 432 ? -19.984 16.109 10.617 1 98.25 432 GLY B C 1
ATOM 8507 O O . GLY B 1 432 ? -21.188 16.078 10.906 1 98.25 432 GLY B O 1
ATOM 8508 N N . GLU B 1 433 ? -19.5 16.953 9.82 1 97.44 433 GLU B N 1
ATOM 8509 C CA . GLU B 1 433 ? -20.328 17.984 9.188 1 97.44 433 GLU B CA 1
ATOM 8510 C C . GLU B 1 433 ? -21.422 17.344 8.32 1 97.44 433 GLU B C 1
ATOM 8512 O O . GLU B 1 433 ? -22.578 17.781 8.352 1 97.44 433 GLU B O 1
ATOM 8517 N N . ILE B 1 434 ? -21 16.375 7.52 1 97.5 434 ILE B N 1
ATOM 8518 C CA . ILE B 1 434 ? -21.938 15.711 6.625 1 97.5 434 ILE B CA 1
ATOM 8519 C C . ILE B 1 434 ? -23 14.961 7.438 1 97.5 434 ILE B C 1
ATOM 8521 O O . ILE B 1 434 ? -24.188 15 7.117 1 97.5 434 ILE B O 1
ATOM 8525 N N . LEU B 1 435 ? -22.609 14.344 8.492 1 97.69 435 LEU B N 1
ATOM 8526 C CA . LEU B 1 435 ? -23.531 13.602 9.344 1 97.69 435 LEU B CA 1
ATOM 8527 C C . LEU B 1 435 ? -24.547 14.531 10 1 97.69 435 LEU B C 1
ATOM 8529 O O . LEU B 1 435 ? -25.719 14.18 10.141 1 97.69 435 LEU B O 1
ATOM 8533 N N . LEU B 1 436 ? -24.141 15.711 10.375 1 95.56 436 LEU B N 1
ATOM 8534 C CA . LEU B 1 436 ? -25.062 16.703 10.922 1 95.56 436 LEU B CA 1
ATOM 8535 C C . LEU B 1 436 ? -26.078 17.125 9.883 1 95.56 436 LEU B C 1
ATOM 8537 O O . LEU B 1 436 ? -27.266 17.281 10.195 1 95.56 436 LEU B O 1
ATOM 8541 N N . ARG B 1 437 ? -25.562 17.297 8.688 1 91.75 437 ARG B N 1
ATOM 8542 C CA . ARG B 1 437 ? -26.469 17.688 7.609 1 91.75 437 ARG B CA 1
ATOM 8543 C C . ARG B 1 437 ? -27.469 16.578 7.305 1 91.75 437 ARG B C 1
ATOM 8545 O O . ARG B 1 437 ? -28.594 16.859 6.895 1 91.75 437 ARG B O 1
ATOM 8552 N N . MET B 1 438 ? -27.031 15.414 7.559 1 93.75 438 MET B N 1
ATOM 8553 C CA . MET B 1 438 ? -27.906 14.266 7.348 1 93.75 438 MET B CA 1
ATOM 8554 C C . MET B 1 438 ? -28.75 13.984 8.594 1 93.75 438 MET B C 1
ATOM 8556 O O . MET B 1 438 ? -29.422 12.953 8.672 1 93.75 438 MET B O 1
ATOM 8560 N N . HIS B 1 439 ? -28.672 14.797 9.656 1 92.31 439 HIS B N 1
ATOM 8561 C CA . HIS B 1 439 ? -29.453 14.742 10.883 1 92.31 439 HIS B CA 1
ATOM 8562 C C . HIS B 1 439 ? -29.125 13.5 11.695 1 92.31 439 HIS B C 1
ATOM 8564 O O . HIS B 1 439 ? -30.031 12.836 12.219 1 92.31 439 HIS B O 1
ATOM 8570 N N . ARG B 1 440 ? -27.891 13.18 11.633 1 96.38 440 ARG B N 1
ATOM 8571 C CA . ARG B 1 440 ? -27.375 12.109 12.477 1 96.38 440 ARG B CA 1
ATOM 8572 C C . ARG B 1 440 ? -26.375 12.656 13.492 1 96.38 440 ARG B C 1
ATOM 8574 O O . ARG B 1 440 ? -25.156 12.461 13.352 1 96.38 440 ARG B O 1
ATOM 8581 N N . PRO B 1 441 ? -26.828 13.156 14.594 1 95.88 441 PRO B N 1
ATOM 8582 C CA . PRO B 1 441 ? -25.953 13.906 15.5 1 95.88 441 PRO B CA 1
ATOM 8583 C C . PRO B 1 441 ? -25.062 13 16.344 1 95.88 441 PRO B C 1
ATOM 8585 O O . PRO B 1 441 ? -23.969 13.406 16.75 1 95.88 441 PRO B O 1
ATOM 8588 N N . GLN B 1 442 ? -25.516 11.828 16.641 1 95.69 442 GLN B N 1
ATOM 8589 C CA . GLN B 1 442 ? -24.719 10.977 17.516 1 95.69 442 GLN B CA 1
ATOM 8590 C C . GLN B 1 442 ? -23.422 10.555 16.844 1 95.69 442 GLN B C 1
ATOM 8592 O O . GLN B 1 442 ? -22.344 10.773 17.375 1 95.69 442 GLN B O 1
ATOM 8597 N N . PRO B 1 443 ? -23.547 9.953 15.633 1 97.06 443 PRO B N 1
ATOM 8598 C CA . PRO B 1 443 ? -22.281 9.648 14.961 1 97.06 443 PRO B CA 1
ATOM 8599 C C . PRO B 1 443 ? -21.469 10.906 14.633 1 97.06 443 PRO B C 1
ATOM 8601 O O . PRO B 1 443 ? -20.234 10.852 14.594 1 97.06 443 PRO B O 1
ATOM 8604 N N . ALA B 1 444 ? -22.094 12.016 14.438 1 98.06 444 ALA B N 1
ATOM 8605 C CA . ALA B 1 444 ? -21.406 13.273 14.18 1 98.06 444 ALA B CA 1
ATOM 8606 C C . ALA B 1 444 ? -20.547 13.688 15.383 1 98.06 444 ALA B C 1
ATOM 8608 O O . ALA B 1 444 ? -19.406 14.117 15.219 1 98.06 444 ALA B O 1
ATOM 8609 N N . LEU B 1 445 ? -21.172 13.516 16.531 1 97.31 445 LEU B N 1
ATOM 8610 C CA . LEU B 1 445 ? -20.484 13.859 17.781 1 97.31 445 LEU B CA 1
ATOM 8611 C C . LEU B 1 445 ? -19.188 13.07 17.906 1 97.31 445 LEU B C 1
ATOM 8613 O O . LEU B 1 445 ? -18.141 13.641 18.25 1 97.31 445 LEU B O 1
ATOM 8617 N N . LYS B 1 446 ? -19.281 11.852 17.609 1 97.12 446 LYS B N 1
ATOM 8618 C CA . LYS B 1 446 ? -18.094 11 17.688 1 97.12 446 LYS B CA 1
ATOM 8619 C C . LYS B 1 446 ? -17.031 11.453 16.688 1 97.12 446 LYS B C 1
ATOM 8621 O O . LYS B 1 446 ? -15.844 11.492 17.031 1 97.12 446 LYS B O 1
ATOM 8626 N N . ALA B 1 447 ? -17.406 11.797 15.523 1 97.94 447 ALA B N 1
ATOM 8627 C CA . ALA B 1 447 ? -16.484 12.234 14.477 1 97.94 447 ALA B CA 1
ATOM 8628 C C . ALA B 1 447 ? -15.805 13.547 14.867 1 97.94 447 ALA B C 1
ATOM 8630 O O . ALA B 1 447 ? -14.594 13.695 14.68 1 97.94 447 ALA B O 1
ATOM 8631 N N . PHE B 1 448 ? -16.547 14.438 15.438 1 97.69 448 PHE B N 1
ATOM 8632 C CA . PHE B 1 448 ? -15.992 15.727 15.828 1 97.69 448 PHE B CA 1
ATOM 8633 C C . PHE B 1 448 ? -15.023 15.562 17 1 97.69 448 PHE B C 1
ATOM 8635 O O . PHE B 1 448 ? -13.992 16.234 17.047 1 97.69 448 PHE B O 1
ATOM 8642 N N . TRP B 1 449 ? -15.391 14.703 17.875 1 96.19 449 TRP B N 1
ATOM 8643 C CA . TRP B 1 449 ? -14.484 14.445 18.984 1 96.19 449 TRP B CA 1
ATOM 8644 C C . TRP B 1 449 ? -13.164 13.859 18.5 1 96.19 449 TRP B C 1
ATOM 8646 O O . TRP B 1 449 ? -12.094 14.234 18.984 1 96.19 449 TRP B O 1
ATOM 8656 N N . THR B 1 450 ? -13.234 12.961 17.547 1 95.31 450 THR B N 1
ATOM 8657 C CA . THR B 1 450 ? -12.023 12.398 16.969 1 95.31 450 THR B CA 1
ATOM 8658 C C . THR B 1 450 ? -11.195 13.477 16.281 1 95.31 450 THR B C 1
ATOM 8660 O O . THR B 1 450 ? -9.969 13.523 16.453 1 95.31 450 THR B O 1
ATOM 8663 N N . ALA B 1 451 ? -11.828 14.305 15.562 1 95.81 451 ALA B N 1
ATOM 8664 C CA . ALA B 1 451 ? -11.133 15.406 14.898 1 95.81 451 ALA B CA 1
ATOM 8665 C C . ALA B 1 451 ? -10.453 16.312 15.914 1 95.81 451 ALA B C 1
ATOM 8667 O O . ALA B 1 451 ? -9.312 16.75 15.711 1 95.81 451 ALA B O 1
ATOM 8668 N N . CYS B 1 452 ? -11.094 16.531 16.984 1 92.25 452 CYS B N 1
ATOM 8669 C CA . CYS B 1 452 ? -10.586 17.406 18.031 1 92.25 452 CYS B CA 1
ATOM 8670 C C . CYS B 1 452 ? -9.391 16.781 18.734 1 92.25 452 CYS B C 1
ATOM 8672 O O . CYS B 1 452 ? -8.461 17.5 19.125 1 92.25 452 CYS B O 1
ATOM 8674 N N . ARG B 1 453 ? -9.461 15.539 18.922 1 87.94 453 ARG B N 1
ATOM 8675 C CA . ARG B 1 453 ? -8.359 14.828 19.562 1 87.94 453 ARG B CA 1
ATOM 8676 C C . ARG B 1 453 ? -7.102 14.883 18.703 1 87.94 453 ARG B C 1
ATOM 8678 O O . ARG B 1 453 ? -5.988 14.977 19.219 1 87.94 453 ARG B O 1
ATOM 8685 N N . LEU B 1 454 ? -7.293 14.891 17.438 1 88.31 454 LEU B N 1
ATOM 8686 C CA . LEU B 1 454 ? -6.164 14.93 16.516 1 88.31 454 LEU B CA 1
ATOM 8687 C C . LEU B 1 454 ? -5.613 16.344 16.406 1 88.31 454 LEU B C 1
ATOM 8689 O O . LEU B 1 454 ? -4.402 16.562 16.484 1 88.31 454 LEU B O 1
ATOM 8693 N N . THR B 1 455 ? -6.512 17.266 16.125 1 86.88 455 THR B N 1
ATOM 8694 C CA . THR B 1 455 ? -6.148 18.672 16.031 1 86.88 455 THR B CA 1
ATOM 8695 C C . THR B 1 455 ? -7.238 19.547 16.656 1 86.88 455 THR B C 1
ATOM 8697 O O . THR B 1 455 ? -8.328 19.672 16.078 1 86.88 455 TH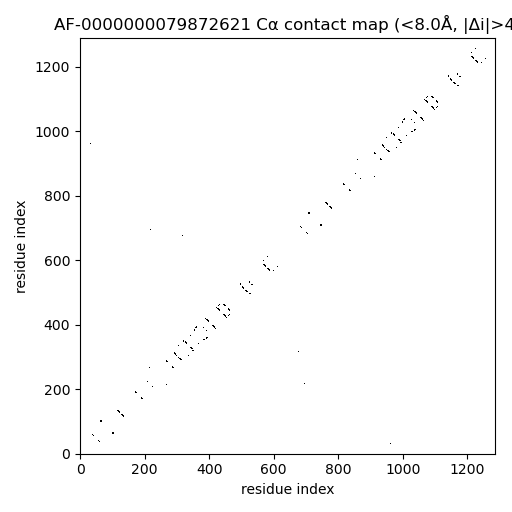R B O 1
ATOM 8700 N N . ARG B 1 456 ? -6.895 20.172 17.641 1 85.75 456 ARG B N 1
ATOM 8701 C CA . ARG B 1 456 ? -7.848 21.078 18.281 1 85.75 456 ARG B CA 1
ATOM 8702 C C . ARG B 1 456 ? -8.141 22.281 17.391 1 85.75 456 ARG B C 1
ATOM 8704 O O . ARG B 1 456 ? -7.219 22.922 16.891 1 85.75 456 ARG B O 1
ATOM 8711 N N . SER B 1 457 ? -9.391 22.438 17.109 1 87.88 457 SER B N 1
ATOM 8712 C CA . SER B 1 457 ? -9.805 23.547 16.266 1 87.88 457 SER B CA 1
ATOM 8713 C C . SER B 1 457 ? -11.188 24.062 16.672 1 87.88 457 SER B C 1
ATOM 8715 O O . SER B 1 457 ? -12 23.297 17.219 1 87.88 457 SER B O 1
ATOM 8717 N N . LEU B 1 458 ? -11.383 25.281 16.531 1 90.44 458 LEU B N 1
ATOM 8718 C CA . LEU B 1 458 ? -12.68 25.891 16.844 1 90.44 458 LEU B CA 1
ATOM 8719 C C . LEU B 1 458 ? -13.781 25.266 16 1 90.44 458 LEU B C 1
ATOM 8721 O O . LEU B 1 458 ? -14.914 25.125 16.469 1 90.44 458 LEU B O 1
ATOM 8725 N N . GLU B 1 459 ? -13.438 24.875 14.828 1 92.5 459 GLU B N 1
ATOM 8726 C CA . GLU B 1 459 ? -14.406 24.234 13.945 1 92.5 459 GLU B CA 1
ATOM 8727 C C . GLU B 1 459 ? -14.875 22.906 14.523 1 92.5 459 GLU B C 1
ATOM 8729 O O . GLU B 1 459 ? -16.062 22.594 14.477 1 92.5 459 GLU B O 1
ATOM 8734 N N . ALA B 1 460 ? -13.953 22.203 15.008 1 95.06 460 ALA B N 1
ATOM 8735 C CA . ALA B 1 460 ? -14.305 20.906 15.609 1 95.06 460 ALA B CA 1
ATOM 8736 C C . ALA B 1 460 ? -15.188 21.109 16.844 1 95.06 460 ALA B C 1
ATOM 8738 O O . ALA B 1 460 ? -16.188 20.406 17.016 1 95.06 460 ALA B O 1
ATOM 8739 N N . TYR B 1 461 ? -14.875 22.078 17.625 1 94.56 461 TYR B N 1
ATOM 8740 C CA . TYR B 1 461 ? -15.672 22.375 18.812 1 94.56 461 TYR B CA 1
ATOM 8741 C C . TYR B 1 461 ? -17.062 22.859 18.422 1 94.56 461 TYR B C 1
ATOM 8743 O O . TYR B 1 461 ? -18.047 22.547 19.094 1 94.56 461 TYR B O 1
ATOM 8751 N N . THR B 1 462 ? -17.109 23.641 17.391 1 95.44 462 THR B N 1
ATOM 8752 C CA . THR B 1 462 ? -18.406 24.078 16.891 1 95.44 462 THR B CA 1
ATOM 8753 C C . THR B 1 462 ? -19.266 22.875 16.516 1 95.44 462 THR B C 1
ATOM 8755 O O . THR B 1 462 ? -20.469 22.844 16.812 1 95.44 462 THR B O 1
ATOM 8758 N N . GLY B 1 463 ? -18.609 21.938 15.852 1 96.88 463 GLY B N 1
ATOM 8759 C CA . GLY B 1 463 ? -19.328 20.719 15.5 1 96.88 463 GLY B CA 1
ATOM 8760 C C . GLY B 1 463 ? -19.781 19.922 16.719 1 96.88 463 GLY B C 1
ATOM 8761 O O . GLY B 1 463 ? -20.906 19.406 16.734 1 96.88 463 GLY B O 1
ATOM 8762 N N . ILE B 1 464 ? -19.016 19.844 17.766 1 97.19 464 ILE B N 1
ATOM 8763 C CA . ILE B 1 464 ? -19.328 19.125 18.984 1 97.19 464 ILE B CA 1
ATOM 8764 C C . ILE B 1 464 ? -20.547 19.75 19.656 1 97.19 464 ILE B C 1
ATOM 8766 O O . ILE B 1 464 ? -21.516 19.062 19.984 1 97.19 464 ILE B O 1
ATOM 8770 N N . ILE B 1 465 ? -20.516 21.031 19.797 1 96.12 465 ILE B N 1
ATOM 8771 C CA . ILE B 1 465 ? -21.562 21.734 20.5 1 96.12 465 ILE B CA 1
ATOM 8772 C C . ILE B 1 465 ? -22.859 21.688 19.688 1 96.12 465 ILE B C 1
ATOM 8774 O O . ILE B 1 465 ? -23.938 21.484 20.234 1 96.12 465 ILE B O 1
ATOM 8778 N N . THR B 1 466 ? -22.734 21.891 18.375 1 95.12 466 THR B N 1
ATOM 8779 C CA . THR B 1 466 ? -23.906 21.781 17.516 1 95.12 466 THR B CA 1
ATOM 8780 C C . THR B 1 466 ? -24.531 20.391 17.609 1 95.12 466 THR B C 1
ATOM 8782 O O . THR B 1 466 ? -25.75 20.25 17.609 1 95.12 466 THR B O 1
ATOM 8785 N N . SER B 1 467 ? -23.719 19.391 17.672 1 97 467 SER B N 1
ATOM 8786 C CA . SER B 1 467 ? -24.203 18.031 17.812 1 97 467 SER B CA 1
ATOM 8787 C C . SER B 1 467 ? -24.969 17.844 19.109 1 97 467 SER B C 1
ATOM 8789 O O . SER B 1 467 ? -26.016 17.203 19.141 1 97 467 SER B O 1
ATOM 8791 N N . TYR B 1 468 ? -24.484 18.406 20.188 1 95.62 468 TYR B N 1
ATOM 8792 C CA . TYR B 1 468 ? -25.172 18.344 21.469 1 95.62 468 TYR B CA 1
ATOM 8793 C C . TYR B 1 468 ? -26.531 19.047 21.406 1 95.62 468 TYR B C 1
ATOM 8795 O O . TYR B 1 468 ? -27.516 18.547 21.938 1 95.62 468 TYR B O 1
ATOM 8803 N N . CYS B 1 469 ? -26.516 20.172 20.781 1 92.5 469 CYS B N 1
ATOM 8804 C CA . CYS B 1 469 ? -27.766 20.922 20.641 1 92.5 469 CYS B CA 1
ATOM 8805 C C . CYS B 1 469 ? -28.781 20.109 19.844 1 92.5 469 CYS B C 1
ATOM 8807 O O . CYS B 1 469 ? -29.953 20.062 20.203 1 92.5 469 CYS B O 1
ATOM 8809 N N . ASP B 1 470 ? -28.328 19.5 18.766 1 93.5 470 ASP B N 1
ATOM 8810 C CA . ASP B 1 470 ? -29.219 18.703 17.938 1 93.5 470 ASP B CA 1
ATOM 8811 C C . ASP B 1 470 ? -29.719 17.469 18.703 1 93.5 470 ASP B C 1
ATOM 8813 O O . ASP B 1 470 ? -30.859 17.047 18.531 1 93.5 470 ASP B O 1
ATOM 8817 N N . LEU B 1 471 ? -28.875 16.891 19.484 1 94.31 471 LEU B N 1
ATOM 8818 C CA . LEU B 1 471 ? -29.281 15.758 20.312 1 94.31 471 LEU B CA 1
ATOM 8819 C C . LEU B 1 471 ? -30.344 16.172 21.312 1 94.31 471 LEU B C 1
ATOM 8821 O O . LEU B 1 471 ? -31.297 15.422 21.547 1 94.31 471 LEU B O 1
ATOM 8825 N N . PHE B 1 472 ? -30.188 17.312 21.812 1 91.75 472 PHE B N 1
ATOM 8826 C CA . PHE B 1 472 ? -31.172 17.844 22.75 1 91.75 472 PHE B CA 1
ATOM 8827 C C . PHE B 1 472 ? -32.531 18.016 22.078 1 91.75 472 PHE B C 1
ATOM 8829 O O . PHE B 1 472 ? -33.562 17.703 22.656 1 91.75 472 PHE B O 1
ATOM 8836 N N . ALA B 1 473 ? -32.469 18.469 20.906 1 86.88 473 ALA B N 1
ATOM 8837 C CA . ALA B 1 473 ? -33.688 18.703 20.141 1 86.88 473 ALA B CA 1
ATOM 8838 C C . ALA B 1 473 ? -34.469 17.406 19.875 1 86.88 473 ALA B C 1
ATOM 8840 O O . ALA B 1 473 ? -35.688 17.406 19.781 1 86.88 473 ALA B O 1
ATOM 8841 N N . ILE B 1 474 ? -33.719 16.344 19.812 1 90.62 474 ILE B N 1
ATOM 8842 C CA . ILE B 1 474 ? -34.375 15.086 19.531 1 90.62 474 ILE B CA 1
ATOM 8843 C C . ILE B 1 474 ? -34.656 14.352 20.844 1 90.62 474 ILE B C 1
ATOM 8845 O O . ILE B 1 474 ? -35.062 13.18 20.828 1 90.62 474 ILE B O 1
ATOM 8849 N N . GLY B 1 475 ? -34.375 14.945 21.938 1 91.44 475 GLY B N 1
ATOM 8850 C CA . GLY B 1 475 ? -34.812 14.414 23.203 1 91.44 475 GLY B CA 1
ATOM 8851 C C . GLY B 1 475 ? -33.688 13.805 24.016 1 91.44 475 GLY B C 1
ATOM 8852 O O . GLY B 1 475 ? -33.938 13.234 25.094 1 91.44 475 GLY B O 1
ATOM 8853 N N . VAL B 1 476 ? -32.562 13.844 23.516 1 92.25 476 VAL B N 1
ATOM 8854 C CA . VAL B 1 476 ? -31.406 13.312 24.25 1 92.25 476 VAL B CA 1
ATOM 8855 C C . VAL B 1 476 ? -30.734 14.43 25.047 1 92.25 476 VAL B C 1
ATOM 8857 O O . VAL B 1 476 ? -30.109 15.312 24.453 1 92.25 476 VAL B O 1
ATOM 8860 N N . ASN B 1 477 ? -30.875 14.391 26.344 1 90.5 477 ASN B N 1
ATOM 8861 C CA . ASN B 1 477 ? -30.391 15.492 27.156 1 90.5 477 ASN B CA 1
ATOM 8862 C C . ASN B 1 477 ? -28.969 15.258 27.656 1 90.5 477 ASN B C 1
ATOM 8864 O O . ASN B 1 477 ? -28.75 14.516 28.609 1 90.5 477 ASN B O 1
ATOM 8868 N N . ARG B 1 478 ? -28.062 15.859 27.062 1 93.56 478 ARG B N 1
ATOM 8869 C CA . ARG B 1 478 ? -26.656 15.867 27.453 1 93.56 478 ARG B CA 1
ATOM 8870 C C . ARG B 1 478 ? -26.156 17.281 27.688 1 93.56 478 ARG B C 1
ATOM 8872 O O . ARG B 1 478 ? -25.062 17.656 27.25 1 93.56 478 ARG B O 1
ATOM 8879 N N . TYR B 1 479 ? -26.906 18.062 28.375 1 92.5 479 TYR B N 1
ATOM 8880 C CA . TYR B 1 479 ? -26.688 19.484 28.609 1 92.5 479 TYR B CA 1
ATOM 8881 C C . TYR B 1 479 ? -25.422 19.719 29.406 1 92.5 479 TYR B C 1
ATOM 8883 O O . TYR B 1 479 ? -24.656 20.641 29.125 1 92.5 479 TYR B O 1
ATOM 8891 N N . LYS B 1 480 ? -25.141 18.922 30.375 1 93.25 480 LYS B N 1
ATOM 8892 C CA . LYS B 1 480 ? -23.984 19.125 31.25 1 93.25 480 LYS B CA 1
ATOM 8893 C C . LYS B 1 480 ? -22.672 19.016 30.453 1 93.25 480 LYS B C 1
ATOM 8895 O O . LYS B 1 480 ? -21.766 19.812 30.641 1 93.25 480 LYS B O 1
ATOM 8900 N N . GLU B 1 481 ? -22.656 18.016 29.641 1 94.88 481 GLU B N 1
ATOM 8901 C CA . GLU B 1 481 ? -21.469 17.828 28.797 1 94.88 481 GLU B CA 1
ATOM 8902 C C . GLU B 1 481 ? -21.312 18.984 27.812 1 94.88 481 GLU B C 1
ATOM 8904 O O . GLU B 1 481 ? -20.203 19.469 27.594 1 94.88 481 GLU B O 1
ATOM 8909 N N . ALA B 1 482 ? -22.375 19.422 27.25 1 95.94 482 ALA B N 1
ATOM 8910 C CA . ALA B 1 482 ? -22.375 20.531 26.297 1 95.94 482 ALA B CA 1
ATOM 8911 C C . ALA B 1 482 ? -21.875 21.812 26.953 1 95.94 482 ALA B C 1
ATOM 8913 O O . ALA B 1 482 ? -21.047 22.531 26.391 1 95.94 482 ALA B O 1
ATOM 8914 N N . LEU B 1 483 ? -22.391 22.031 28.141 1 94.81 483 LEU B N 1
ATOM 8915 C CA . LEU B 1 483 ? -22.016 23.234 28.875 1 94.81 483 LEU B CA 1
ATOM 8916 C C . LEU B 1 483 ? -20.531 23.203 29.25 1 94.81 483 LEU B C 1
ATOM 8918 O O . LEU B 1 483 ? -19.844 24.219 29.141 1 94.81 483 LEU B O 1
ATOM 8922 N N . ALA B 1 484 ? -20.094 22.094 29.703 1 94.88 484 ALA B N 1
ATOM 8923 C CA . ALA B 1 484 ? -18.688 21.953 30.047 1 94.88 484 ALA B CA 1
ATOM 8924 C C . ALA B 1 484 ? -17.781 22.219 28.828 1 94.88 484 ALA B C 1
ATOM 8926 O O . ALA B 1 484 ? -16.766 22.891 28.953 1 94.88 484 ALA B O 1
ATOM 8927 N N . THR B 1 485 ? -18.156 21.688 27.734 1 95.44 485 THR B N 1
ATOM 8928 C CA . THR B 1 485 ? -17.391 21.875 26.5 1 95.44 485 THR B CA 1
ATOM 8929 C C . THR B 1 485 ? -17.422 23.344 26.078 1 95.44 485 THR B C 1
ATOM 8931 O O . THR B 1 485 ? -16.391 23.906 25.672 1 95.44 485 THR B O 1
ATOM 8934 N N . ALA B 1 486 ? -18.516 23.938 26.172 1 95.75 486 ALA B N 1
ATOM 8935 C CA . ALA B 1 486 ? -18.656 25.344 25.781 1 95.75 486 ALA B CA 1
ATOM 8936 C C . ALA B 1 486 ? -17.797 26.234 26.656 1 95.75 486 ALA B C 1
ATOM 8938 O O . ALA B 1 486 ? -17.172 27.188 26.172 1 95.75 486 ALA B O 1
ATOM 8939 N N . LYS B 1 487 ? -17.75 25.938 27.891 1 93.88 487 LYS B N 1
ATOM 8940 C CA . LYS B 1 487 ? -16.906 26.703 28.797 1 93.88 487 LYS B CA 1
ATOM 8941 C C . LYS B 1 487 ? -15.43 26.562 28.438 1 93.88 487 LYS B C 1
ATOM 8943 O O . LYS B 1 487 ? -14.68 27.547 28.469 1 93.88 487 LYS B O 1
ATOM 8948 N N . SER B 1 488 ? -15.109 25.391 28.125 1 91.69 488 SER B N 1
ATOM 8949 C CA . SER B 1 488 ? -13.734 25.125 27.719 1 91.69 488 SER B CA 1
ATOM 8950 C C . SER B 1 488 ? -13.375 25.891 26.453 1 91.69 488 SER B C 1
ATOM 8952 O O . SER B 1 488 ? -12.258 26.391 26.312 1 91.69 488 SER B O 1
ATOM 8954 N N . VAL B 1 489 ? -14.289 26 25.562 1 93.5 489 VAL B N 1
ATOM 8955 C CA . VAL B 1 489 ? -14.062 26.688 24.281 1 93.5 489 VAL B CA 1
ATOM 8956 C C . VAL B 1 489 ? -13.812 28.172 24.531 1 93.5 489 VAL B C 1
ATOM 8958 O O . VAL B 1 489 ? -12.93 28.781 23.922 1 93.5 489 VAL B O 1
ATOM 8961 N N . VAL B 1 490 ? -14.562 28.75 25.406 1 92.69 490 VAL B N 1
ATOM 8962 C CA . VAL B 1 490 ? -14.414 30.172 25.734 1 92.69 490 VAL B CA 1
ATOM 8963 C C . VAL B 1 490 ? -13.039 30.406 26.359 1 92.69 490 VAL B C 1
ATOM 8965 O O . VAL B 1 490 ? -12.398 31.438 26.094 1 92.69 490 VAL B O 1
ATOM 8968 N N . LYS B 1 491 ? -12.57 29.453 27.078 1 87.81 491 LYS B N 1
ATOM 8969 C CA . LYS B 1 491 ? -11.258 29.562 27.719 1 87.81 491 LYS B CA 1
ATOM 8970 C C . LYS B 1 491 ? -10.141 29.422 26.688 1 87.81 491 LYS B C 1
ATOM 8972 O O . LYS B 1 491 ? -9.117 30.109 26.781 1 87.81 491 LYS B O 1
ATOM 8977 N N . LEU B 1 492 ? -10.352 28.594 25.766 1 84.19 492 LEU B N 1
ATOM 8978 C CA . LEU B 1 492 ? -9.328 28.312 24.766 1 84.19 492 LEU B CA 1
ATOM 8979 C C . LEU B 1 492 ? -9.258 29.406 23.719 1 84.19 492 LEU B C 1
ATOM 8981 O O . LEU B 1 492 ? -8.172 29.734 23.219 1 84.19 492 LEU B O 1
ATOM 8985 N N . TYR B 1 493 ? -10.461 29.906 23.391 1 88.12 493 TYR B N 1
ATOM 8986 C CA . TYR B 1 493 ? -10.539 30.922 22.344 1 88.12 493 TYR B CA 1
ATOM 8987 C C . TYR B 1 493 ? -11.297 32.156 22.828 1 88.12 493 TYR B C 1
ATOM 8989 O O . TYR B 1 493 ? -12.359 32.5 22.297 1 88.12 493 TYR B O 1
ATOM 8997 N N . PRO B 1 494 ? -10.711 32.875 23.672 1 87.5 494 PRO B N 1
ATOM 8998 C CA . PRO B 1 494 ? -11.422 34 24.281 1 87.5 494 PRO B CA 1
ATOM 8999 C C . PRO B 1 494 ? -11.57 35.188 23.328 1 87.5 494 PRO B C 1
ATOM 9001 O O . PRO B 1 494 ? -12.43 36.031 23.547 1 87.5 494 PRO B O 1
ATOM 9004 N N . GLN B 1 495 ? -10.773 35.188 22.25 1 84.31 495 GLN B N 1
ATOM 9005 C CA . GLN B 1 495 ? -10.789 36.344 21.375 1 84.31 495 GLN B CA 1
ATOM 9006 C C . GLN B 1 495 ? -11.688 36.094 20.156 1 84.31 495 GLN B C 1
ATOM 9008 O O . GLN B 1 495 ? -11.828 36.969 19.312 1 84.31 495 GLN B O 1
ATOM 9013 N N . LYS B 1 496 ? -12.367 35 20.188 1 87.56 496 LYS B N 1
ATOM 9014 C CA . LYS B 1 496 ? -13.219 34.656 19.031 1 87.56 496 LYS B CA 1
ATOM 9015 C C . LYS B 1 496 ? -14.695 34.781 19.391 1 87.56 496 LYS B C 1
ATOM 9017 O O . LYS B 1 496 ? -15.148 34.219 20.406 1 87.56 496 LYS B O 1
ATOM 9022 N N . ALA B 1 497 ? -15.375 35.562 18.578 1 91.44 497 ALA B N 1
ATOM 9023 C CA . ALA B 1 497 ? -16.797 35.75 18.797 1 91.44 497 ALA B CA 1
ATOM 9024 C C . ALA B 1 497 ? -17.547 34.438 18.781 1 91.44 497 ALA B C 1
ATOM 9026 O O . ALA B 1 497 ? -18.5 34.25 19.531 1 91.44 497 ALA B O 1
ATOM 9027 N N . GLN B 1 498 ? -17.062 33.562 18 1 91.75 498 GLN B N 1
ATOM 9028 C CA . GLN B 1 498 ? -17.703 32.281 17.828 1 91.75 498 GLN B CA 1
ATOM 9029 C C . GLN B 1 498 ? -17.75 31.5 19.141 1 91.75 498 GLN B C 1
ATOM 9031 O O . GLN B 1 498 ? -18.703 30.75 19.391 1 91.75 498 GLN B O 1
ATOM 9036 N N . SER B 1 499 ? -16.781 31.625 19.984 1 94.19 499 SER B N 1
ATOM 9037 C CA . SER B 1 499 ? -16.75 30.938 21.266 1 94.19 499 SER B CA 1
ATOM 9038 C C . SER B 1 499 ? -17.938 31.344 22.141 1 94.19 499 SER B C 1
ATOM 9040 O O . SER B 1 499 ? -18.547 30.5 22.797 1 94.19 499 SER B O 1
ATOM 9042 N N . PHE B 1 500 ? -18.281 32.531 22.016 1 94.56 500 PHE B N 1
ATOM 9043 C CA . PHE B 1 500 ? -19.375 33.031 22.844 1 94.56 500 PHE B CA 1
ATOM 9044 C C . PHE B 1 500 ? -20.719 32.688 22.234 1 94.56 500 PHE B C 1
ATOM 9046 O O . PHE B 1 500 ? -21.703 32.469 22.969 1 94.56 500 PHE B O 1
ATOM 9053 N N . VAL B 1 501 ? -20.766 32.656 20.969 1 94.06 501 VAL B N 1
ATOM 9054 C CA . VAL B 1 501 ? -21.984 32.188 20.312 1 94.06 501 VAL B CA 1
ATOM 9055 C C . VAL B 1 501 ? -22.297 30.75 20.75 1 94.06 501 VAL B C 1
ATOM 9057 O O . VAL B 1 501 ? -23.438 30.422 21.078 1 94.06 501 VAL B O 1
ATOM 9060 N N . LEU B 1 502 ? -21.297 29.922 20.734 1 95.19 502 LEU B N 1
ATOM 9061 C CA . LEU B 1 502 ? -21.453 28.516 21.125 1 95.19 502 LEU B CA 1
ATOM 9062 C C . LEU B 1 502 ? -21.875 28.406 22.594 1 95.19 502 LEU B C 1
ATOM 9064 O O . LEU B 1 502 ? -22.766 27.609 22.922 1 95.19 502 LEU B O 1
ATOM 9068 N N . PHE B 1 503 ? -21.312 29.172 23.406 1 95.25 503 PHE B N 1
ATOM 9069 C CA . PHE B 1 503 ? -21.641 29.203 24.828 1 95.25 503 PHE B CA 1
ATOM 9070 C C . PHE B 1 503 ? -23.078 29.641 25.031 1 95.25 503 PHE B C 1
ATOM 9072 O O . PHE B 1 503 ? -23.828 29 25.781 1 95.25 503 PHE B O 1
ATOM 9079 N N . GLY B 1 504 ? -23.406 30.688 24.422 1 94.62 504 GLY B N 1
ATOM 9080 C CA . GLY B 1 504 ? -24.766 31.188 24.516 1 94.62 504 GLY B CA 1
ATOM 9081 C C . GLY B 1 504 ? -25.797 30.203 24 1 94.62 504 GLY B C 1
ATOM 9082 O O . GLY B 1 504 ? -26.875 30.078 24.594 1 94.62 504 GLY B O 1
ATOM 9083 N N . SER B 1 505 ? -25.5 29.547 22.938 1 92.38 505 SER B N 1
ATOM 9084 C CA . SER B 1 505 ? -26.422 28.578 22.344 1 92.38 505 SER B CA 1
ATOM 9085 C C . SER B 1 505 ? -26.688 27.422 23.297 1 92.38 505 SER B C 1
ATOM 9087 O O . SER B 1 505 ? -27.797 26.891 23.359 1 92.38 505 SER B O 1
ATOM 9089 N N . VAL B 1 506 ? -25.688 26.969 24.016 1 94.81 506 VAL B N 1
ATOM 9090 C CA . VAL B 1 506 ? -25.844 25.875 24.969 1 94.81 506 VAL B CA 1
ATOM 9091 C C . VAL B 1 506 ? -26.656 26.344 26.172 1 94.81 506 VAL B C 1
ATOM 9093 O O . VAL B 1 506 ? -27.547 25.641 26.656 1 94.81 506 VAL B O 1
ATOM 9096 N N . LEU B 1 507 ? -26.359 27.547 26.625 1 94 507 LEU B N 1
ATOM 9097 C CA . LEU B 1 507 ? -27.078 28.109 27.75 1 94 507 LEU B CA 1
ATOM 9098 C C . LEU B 1 507 ? -28.562 28.266 27.438 1 94 507 LEU B C 1
ATOM 9100 O O . LEU B 1 507 ? -29.422 28.094 28.297 1 94 507 LEU B O 1
ATOM 9104 N N . ALA B 1 508 ? -28.828 28.531 26.234 1 90.81 508 ALA B N 1
ATOM 9105 C CA . ALA B 1 508 ? -30.203 28.781 25.797 1 90.81 508 ALA B CA 1
ATOM 9106 C C . ALA B 1 508 ? -31.031 27.516 25.844 1 90.81 508 ALA B C 1
ATOM 9108 O O . ALA B 1 508 ? -32.281 27.562 25.828 1 90.81 508 ALA B O 1
ATOM 9109 N N . LEU B 1 509 ? -30.438 26.375 25.844 1 88.88 509 LEU B N 1
ATOM 9110 C CA . LEU B 1 509 ? -31.156 25.109 25.906 1 88.88 509 LEU B CA 1
ATOM 9111 C C . LEU B 1 509 ? -31.891 24.953 27.234 1 88.88 509 LEU B C 1
ATOM 9113 O O . LEU B 1 509 ? -32.875 24.219 27.312 1 88.88 509 LEU B O 1
ATOM 9117 N N . SER B 1 510 ? -31.328 25.641 28.188 1 87.81 510 SER B N 1
ATOM 9118 C CA . SER B 1 510 ? -31.953 25.594 29.516 1 87.81 510 SER B CA 1
ATOM 9119 C C . SER B 1 510 ? -32.75 26.859 29.781 1 87.81 510 SER B C 1
ATOM 9121 O O . SER B 1 510 ? -32.281 27.969 29.547 1 87.81 510 SER B O 1
ATOM 9123 N N . SER B 1 511 ? -33.969 26.797 30.297 1 84.75 511 SER B N 1
ATOM 9124 C CA . SER B 1 511 ? -34.844 27.938 30.594 1 84.75 511 SER B CA 1
ATOM 9125 C C . SER B 1 511 ? -34.312 28.734 31.781 1 84.75 511 SER B C 1
ATOM 9127 O O . SER B 1 511 ? -34.531 29.938 31.875 1 84.75 511 SER B O 1
ATOM 9129 N N . GLU B 1 512 ? -33.531 28.094 32.594 1 88.62 512 GLU B N 1
ATOM 9130 C CA . GLU B 1 512 ? -33 28.734 33.812 1 88.62 512 GLU B CA 1
ATOM 9131 C C . GLU B 1 512 ? -31.875 29.688 33.469 1 88.62 512 GLU B C 1
ATOM 9133 O O . GLU B 1 512 ? -31.609 30.641 34.188 1 88.62 512 GLU B O 1
ATOM 9138 N N . HIS B 1 513 ? -31.281 29.453 32.344 1 90.62 513 HIS B N 1
ATOM 9139 C CA . HIS B 1 513 ? -30.078 30.219 32.031 1 90.62 513 HIS B CA 1
ATOM 9140 C C . HIS B 1 513 ? -30.297 31.109 30.812 1 90.62 513 HIS B C 1
ATOM 9142 O O . HIS B 1 513 ? -29.344 31.438 30.109 1 90.62 513 HIS B O 1
ATOM 9148 N N . ARG B 1 514 ? -31.391 31.531 30.516 1 89.06 514 ARG B N 1
ATOM 9149 C CA . ARG B 1 514 ? -31.734 32.281 29.312 1 89.06 514 ARG B CA 1
ATOM 9150 C C . ARG B 1 514 ? -31.109 33.688 29.359 1 89.06 514 ARG B C 1
ATOM 9152 O O . ARG B 1 514 ? -30.688 34.219 28.328 1 89.06 514 ARG B O 1
ATOM 9159 N N . GLU B 1 515 ? -31.141 34.219 30.531 1 91.06 515 GLU B N 1
ATOM 9160 C CA . GLU B 1 515 ? -30.562 35.562 30.656 1 91.06 515 GLU B CA 1
ATOM 9161 C C . GLU B 1 515 ? -29.062 35.531 30.406 1 91.06 515 GLU B C 1
ATOM 9163 O O . GLU B 1 515 ? -28.5 36.406 29.766 1 91.06 515 GLU B O 1
ATOM 9168 N N . GLN B 1 516 ? -28.469 34.562 30.984 1 94.19 516 GLN B N 1
ATOM 9169 C CA . GLN B 1 516 ? -27.031 34.375 30.75 1 94.19 516 GLN B CA 1
ATOM 9170 C C . GLN B 1 516 ? -26.75 34.125 29.266 1 94.19 516 GLN B C 1
ATOM 9172 O O . GLN B 1 516 ? -25.734 34.594 28.734 1 94.19 516 GLN B O 1
ATOM 9177 N N . ALA B 1 517 ? -27.562 33.375 28.625 1 94.56 517 ALA B N 1
ATOM 9178 C CA . ALA B 1 517 ? -27.438 33.125 27.188 1 94.56 517 ALA B CA 1
ATOM 9179 C C . ALA B 1 517 ? -27.484 34.406 26.391 1 94.56 517 ALA B C 1
ATOM 9181 O O . ALA B 1 517 ? -26.672 34.625 25.484 1 94.56 517 ALA B O 1
ATOM 9182 N N . ARG B 1 518 ? -28.406 35.25 26.75 1 92.19 518 ARG B N 1
ATOM 9183 C CA . ARG B 1 518 ? -28.562 36.531 26.078 1 92.19 518 ARG B CA 1
ATOM 9184 C C . ARG B 1 518 ? -27.312 37.406 26.25 1 92.19 518 ARG B C 1
ATOM 9186 O O . ARG B 1 518 ? -26.844 38.031 25.297 1 92.19 518 ARG B O 1
ATOM 9193 N N . GLN B 1 519 ? -26.75 37.375 27.375 1 94.75 519 GLN B N 1
ATOM 9194 C CA . GLN B 1 519 ? -25.562 38.156 27.656 1 94.75 519 GLN B CA 1
ATOM 9195 C C . GLN B 1 519 ? -24.375 37.656 26.844 1 94.75 519 GLN B C 1
ATOM 9197 O O . GLN B 1 519 ? -23.594 38.438 26.297 1 94.75 519 GLN B O 1
ATOM 9202 N N . ALA B 1 520 ? -24.25 36.375 26.844 1 95.31 520 ALA B N 1
ATOM 9203 C CA . ALA B 1 520 ? -23.156 35.781 26.078 1 95.31 520 ALA B CA 1
ATOM 9204 C C . ALA B 1 520 ? -23.297 36.125 24.594 1 95.31 520 ALA B C 1
ATOM 9206 O O . ALA B 1 520 ? -22.297 36.406 23.922 1 95.31 520 ALA B O 1
ATOM 9207 N N . LEU B 1 521 ? -24.453 36.062 24.078 1 94.12 521 LEU B N 1
ATOM 9208 C CA . LEU B 1 521 ? -24.688 36.344 22.656 1 94.12 521 LEU B CA 1
ATOM 9209 C C . LEU B 1 521 ? -24.5 37.812 22.344 1 94.12 521 LEU B C 1
ATOM 9211 O O . LEU B 1 521 ? -24.016 38.188 21.266 1 94.12 521 LEU B O 1
ATOM 9215 N N . LEU B 1 522 ? -24.812 38.625 23.281 1 93.62 522 LEU B N 1
ATOM 9216 C CA . LEU B 1 522 ? -24.594 40.062 23.109 1 93.62 522 LEU B CA 1
ATOM 9217 C C . LEU B 1 522 ? -23.094 40.375 23.109 1 93.62 522 LEU B C 1
ATOM 9219 O O . LEU B 1 522 ? -22.641 41.25 22.344 1 93.62 522 LEU B O 1
ATOM 9223 N N . LYS B 1 523 ? -22.406 39.719 23.906 1 94.62 523 LYS B N 1
ATOM 9224 C CA . LYS B 1 523 ? -20.953 39.875 23.891 1 94.62 523 LYS B CA 1
ATOM 9225 C C . LYS B 1 523 ? -20.375 39.469 22.531 1 94.62 523 LYS B C 1
ATOM 9227 O O . LYS B 1 523 ? -19.5 40.156 22 1 94.62 523 LYS B O 1
ATOM 9232 N N . ALA B 1 524 ? -20.828 38.375 22.016 1 94.44 524 ALA B N 1
ATOM 9233 C CA . ALA B 1 524 ? -20.391 37.906 20.703 1 94.44 524 ALA B CA 1
ATOM 9234 C C . ALA B 1 524 ? -20.703 38.938 19.625 1 94.44 524 ALA B C 1
ATOM 9236 O O . ALA B 1 524 ? -19.891 39.188 18.734 1 94.44 524 ALA B O 1
ATOM 9237 N N . LEU B 1 525 ? -21.844 39.562 19.703 1 91.44 525 LEU B N 1
ATOM 9238 C CA . LEU B 1 525 ? -22.266 40.562 18.75 1 91.44 525 LEU B CA 1
ATOM 9239 C C . LEU B 1 525 ? -21.391 41.812 18.828 1 91.44 525 LEU B C 1
ATOM 9241 O O . LEU B 1 525 ? -21.109 42.469 17.812 1 91.44 525 LEU B O 1
ATOM 9245 N N . SER B 1 526 ? -21 42.125 19.969 1 93.19 526 SER B N 1
ATOM 9246 C CA . SER B 1 526 ? -20.141 43.281 20.156 1 93.19 526 SER B CA 1
ATOM 9247 C C . SER B 1 526 ? -18.766 43.031 19.547 1 93.19 526 SER B C 1
ATOM 9249 O O . SER B 1 526 ? -18.109 43.969 19.062 1 93.19 526 SER B O 1
ATOM 9251 N N . MET B 1 527 ? -18.344 41.844 19.594 1 91.81 527 MET B N 1
ATOM 9252 C CA . MET B 1 527 ? -17.047 41.469 19.031 1 91.81 527 MET B CA 1
ATOM 9253 C C . MET B 1 527 ? -17.109 41.469 17.5 1 91.81 527 MET B C 1
ATOM 9255 O O . MET B 1 527 ? -16.203 41.969 16.844 1 91.81 527 MET B O 1
ATOM 9259 N N . GLU B 1 528 ? -18.203 40.844 17.031 1 90.38 528 GLU B N 1
ATOM 9260 C CA . GLU B 1 528 ? -18.422 40.781 15.594 1 90.38 528 GLU B CA 1
ATOM 9261 C C . GLU B 1 528 ? -19.875 41.062 15.25 1 90.38 528 GLU B C 1
ATOM 9263 O O . GLU B 1 528 ? -20.672 40.156 15.055 1 90.38 528 GLU B O 1
ATOM 9268 N N . PRO B 1 529 ? -20.094 42.188 14.953 1 84.88 529 PRO B N 1
ATOM 9269 C CA . PRO B 1 529 ? -21.484 42.594 14.734 1 84.88 529 PRO B CA 1
ATOM 9270 C C . PRO B 1 529 ? -22.078 42 13.461 1 84.88 529 PRO B C 1
ATOM 9272 O O . PRO B 1 529 ? -23.297 41.875 13.336 1 84.88 529 PRO B O 1
ATOM 9275 N N . ARG B 1 530 ? -21.312 41.594 12.555 1 79.69 530 ARG B N 1
ATOM 9276 C CA . ARG B 1 530 ? -21.797 41.125 11.266 1 79.69 530 ARG B CA 1
ATOM 9277 C C . ARG B 1 530 ? -21.891 39.594 11.234 1 79.69 530 ARG B C 1
ATOM 9279 O O . ARG B 1 530 ? -22.266 39.031 10.219 1 79.69 530 ARG B O 1
ATOM 9286 N N . LYS B 1 531 ? -21.703 39.062 12.352 1 83.62 531 LYS B N 1
ATOM 9287 C CA . LYS B 1 531 ? -21.688 37.625 12.367 1 83.62 531 LYS B CA 1
ATOM 9288 C C . LYS B 1 531 ? -23.109 37.062 12.344 1 83.62 531 LYS B C 1
ATOM 9290 O O . LYS B 1 531 ? -23.922 37.344 13.242 1 83.62 531 LYS B O 1
ATOM 9295 N N . LEU B 1 532 ? -23.422 36.312 11.375 1 85.62 532 LEU B N 1
ATOM 9296 C CA . LEU B 1 532 ? -24.781 35.781 11.148 1 85.62 532 LEU B CA 1
ATOM 9297 C C . LEU B 1 532 ? -25.188 34.844 12.258 1 85.62 532 LEU B C 1
ATOM 9299 O O . LEU B 1 532 ? -26.328 34.875 12.719 1 85.62 532 LEU B O 1
ATOM 9303 N N . SER B 1 533 ? -24.25 34.031 12.633 1 85.69 533 SER B N 1
ATOM 9304 C CA . SER B 1 533 ? -24.578 33 13.633 1 85.69 533 SER B CA 1
ATOM 9305 C C . SER B 1 533 ? -25.047 33.656 14.938 1 85.69 533 SER B C 1
ATOM 9307 O O . SER B 1 533 ? -25.953 33.125 15.594 1 85.69 533 SER B O 1
ATOM 9309 N N . THR B 1 534 ? -24.453 34.719 15.281 1 89.38 534 THR B N 1
ATOM 9310 C CA . THR B 1 534 ? -24.828 35.406 16.5 1 89.38 534 THR B CA 1
ATOM 9311 C C . THR B 1 534 ? -26.234 36 16.391 1 89.38 534 THR B C 1
ATOM 9313 O O . THR B 1 534 ? -27.047 35.875 17.297 1 89.38 534 THR B O 1
ATOM 9316 N N . ASN B 1 535 ? -26.469 36.594 15.273 1 89.06 535 ASN B N 1
ATOM 9317 C CA . ASN B 1 535 ? -27.766 37.188 15.039 1 89.06 535 ASN B CA 1
ATOM 9318 C C . ASN B 1 535 ? -28.875 36.125 15.008 1 89.06 535 ASN B C 1
ATOM 9320 O O . ASN B 1 535 ? -29.969 36.344 15.539 1 89.06 535 ASN B O 1
ATOM 9324 N N . PHE B 1 536 ? -28.562 35.062 14.461 1 90 536 PHE B N 1
ATOM 9325 C CA . PHE B 1 536 ? -29.531 33.969 14.391 1 90 536 PHE B CA 1
ATOM 9326 C C . PHE B 1 536 ? -29.812 33.406 15.773 1 90 536 PHE B C 1
ATOM 9328 O O . PHE B 1 536 ? -30.969 33.125 16.109 1 90 536 PHE B O 1
ATOM 9335 N N . ALA B 1 537 ? -28.797 33.281 16.547 1 89.06 537 ALA B N 1
ATOM 9336 C CA . ALA B 1 537 ? -28.969 32.75 17.906 1 89.06 537 ALA B CA 1
ATOM 9337 C C . ALA B 1 537 ? -29.812 33.719 18.75 1 89.06 537 ALA B C 1
ATOM 9339 O O . ALA B 1 537 ? -30.641 33.25 19.547 1 89.06 537 ALA B O 1
ATOM 9340 N N . LEU B 1 538 ? -29.625 34.938 18.547 1 90.38 538 LEU B N 1
ATOM 9341 C CA . LEU B 1 538 ? -30.406 35.938 19.266 1 90.38 538 LEU B CA 1
ATOM 9342 C C . LEU B 1 538 ? -31.859 35.906 18.812 1 90.38 538 LEU B C 1
ATOM 9344 O O . LEU B 1 538 ? -32.781 36.031 19.641 1 90.38 538 LEU B O 1
ATOM 9348 N N . ALA B 1 539 ? -32 35.75 17.562 1 90.88 539 ALA B N 1
ATOM 9349 C CA . ALA B 1 539 ? -33.375 35.625 17.031 1 90.88 539 ALA B CA 1
ATOM 9350 C C . ALA B 1 539 ? -34.062 34.406 17.578 1 90.88 539 ALA B C 1
ATOM 9352 O O . ALA B 1 539 ? -35.25 34.438 17.922 1 90.88 539 ALA B O 1
ATOM 9353 N N . ASP B 1 540 ? -33.375 33.344 17.672 1 88.69 540 ASP B N 1
ATOM 9354 C CA . ASP B 1 540 ? -33.938 32.094 18.203 1 88.69 540 ASP B CA 1
ATOM 9355 C C . ASP B 1 540 ? -34.344 32.25 19.672 1 88.69 540 ASP B C 1
ATOM 9357 O O . ASP B 1 540 ? -35.344 31.672 20.094 1 88.69 540 ASP B O 1
ATOM 9361 N N . LEU B 1 541 ? -33.562 32.938 20.359 1 87.38 541 LEU B N 1
ATOM 9362 C CA . LEU B 1 541 ? -33.875 33.188 21.75 1 87.38 541 LEU B CA 1
ATOM 9363 C C . LEU B 1 541 ? -35.188 33.969 21.875 1 87.38 541 LEU B C 1
ATOM 9365 O O . LEU B 1 541 ? -36 33.688 22.766 1 87.38 541 LEU B O 1
ATOM 9369 N N . LEU B 1 542 ? -35.406 34.875 20.984 1 88.31 542 LEU B N 1
ATOM 9370 C CA . LEU B 1 542 ? -36.625 35.656 20.969 1 88.31 542 LEU B CA 1
ATOM 9371 C C . LEU B 1 542 ? -37.844 34.781 20.609 1 88.31 542 LEU B C 1
ATOM 9373 O O . LEU B 1 542 ? -38.906 34.938 21.188 1 88.31 542 LEU B O 1
ATOM 9377 N N . VAL B 1 543 ? -37.594 33.938 19.719 1 88.62 543 VAL B N 1
ATOM 9378 C CA . VAL B 1 543 ? -38.656 33.031 19.312 1 88.62 543 VAL B CA 1
ATOM 9379 C C . VAL B 1 543 ? -39.031 32.125 20.484 1 88.62 543 VAL B C 1
ATOM 9381 O O . VAL B 1 543 ? -40.219 31.906 20.719 1 88.62 543 VAL B O 1
ATOM 9384 N N . GLU B 1 544 ? -38.094 31.625 21.125 1 83.19 544 GLU B N 1
ATOM 9385 C CA . GLU B 1 544 ? -38.312 30.734 22.266 1 83.19 544 GLU B CA 1
ATOM 9386 C C . GLU B 1 544 ? -39.062 31.453 23.391 1 83.19 544 GLU B C 1
ATOM 9388 O O . GLU B 1 544 ? -39.875 30.859 24.109 1 83.19 544 GLU B O 1
ATOM 9393 N N . ASP B 1 545 ? -38.844 32.75 23.438 1 84.62 545 ASP B N 1
ATOM 9394 C CA . ASP B 1 545 ? -39.5 33.562 24.453 1 84.62 545 ASP B CA 1
ATOM 9395 C C . ASP B 1 545 ? -40.906 33.969 24 1 84.62 545 ASP B C 1
ATOM 9397 O O . ASP B 1 545 ? -41.625 34.625 24.734 1 84.62 545 ASP B O 1
ATOM 9401 N N . GLY B 1 546 ? -41.25 33.625 22.766 1 85.88 546 GLY B N 1
ATOM 9402 C CA . GLY B 1 546 ? -42.594 33.938 22.234 1 85.88 546 GLY B CA 1
ATOM 9403 C C . GLY B 1 546 ? -42.656 35.312 21.594 1 85.88 546 GLY B C 1
ATOM 9404 O O . GLY B 1 546 ? -43.75 35.719 21.172 1 85.88 546 GLY B O 1
ATOM 9405 N N . ASN B 1 547 ? -41.562 35.969 21.562 1 91.5 547 ASN B N 1
ATOM 9406 C CA . ASN B 1 547 ? -41.531 37.312 20.953 1 91.5 547 ASN B CA 1
ATOM 9407 C C . ASN B 1 547 ? -41.219 37.219 19.469 1 91.5 547 ASN B C 1
ATOM 9409 O O . ASN B 1 547 ? -40.125 37.625 19.031 1 91.5 547 ASN B O 1
ATOM 9413 N N . LEU B 1 548 ? -42.094 36.812 18.672 1 92.69 548 LEU B N 1
ATOM 9414 C CA . LEU B 1 548 ? -41.938 36.594 17.234 1 92.69 548 LEU B CA 1
ATOM 9415 C C . LEU B 1 548 ? -41.719 37.938 16.516 1 92.69 548 LEU B C 1
ATOM 9417 O O . LEU B 1 548 ? -40.938 38 15.562 1 92.69 548 LEU B O 1
ATOM 9421 N N . HIS B 1 549 ? -42.406 38.906 17 1 92 549 HIS B N 1
ATOM 9422 C CA . HIS B 1 549 ? -42.281 40.219 16.375 1 92 549 HIS B CA 1
ATOM 9423 C C . HIS B 1 549 ? -40.875 40.781 16.516 1 92 549 HIS B C 1
ATOM 9425 O O . HIS B 1 549 ? -40.312 41.344 15.578 1 92 549 HIS B O 1
ATOM 9431 N N . GLY B 1 550 ? -40.406 40.594 17.703 1 91.94 550 GLY B N 1
ATOM 9432 C CA . GLY B 1 550 ? -39.031 41.031 17.922 1 91.94 550 GLY B CA 1
ATOM 9433 C C . GLY B 1 550 ? -38.031 40.312 17.062 1 91.94 550 GLY B C 1
ATOM 9434 O O . GLY B 1 550 ? -37.062 40.906 16.578 1 91.94 550 GLY B O 1
ATOM 9435 N N . ALA B 1 551 ? -38.188 39.031 16.906 1 93.75 551 ALA B N 1
ATOM 9436 C CA . ALA B 1 551 ? -37.344 38.219 16.062 1 93.75 551 ALA B CA 1
ATOM 9437 C C . ALA B 1 551 ? -37.406 38.656 14.609 1 93.75 551 ALA B C 1
ATOM 9439 O O . ALA B 1 551 ? -36.375 38.75 13.938 1 93.75 551 ALA B O 1
ATOM 9440 N N . ILE B 1 552 ? -38.562 38.938 14.086 1 93.62 552 ILE B N 1
ATOM 9441 C CA . ILE B 1 552 ? -38.781 39.375 12.711 1 93.62 552 ILE B CA 1
ATOM 9442 C C . ILE B 1 552 ? -38.094 40.719 12.484 1 93.62 552 ILE B C 1
ATOM 9444 O O . ILE B 1 552 ? -37.375 40.906 11.492 1 93.62 552 ILE B O 1
ATOM 9448 N N . ASP B 1 553 ? -38.25 41.594 13.445 1 93.12 553 ASP B N 1
ATOM 9449 C CA . ASP B 1 553 ? -37.625 42.906 13.336 1 93.12 553 ASP B CA 1
ATOM 9450 C C . ASP B 1 553 ? -36.094 42.781 13.242 1 93.12 553 ASP B C 1
ATOM 9452 O O . ASP B 1 553 ? -35.469 43.469 12.438 1 93.12 553 ASP B O 1
ATOM 9456 N N . ARG B 1 554 ? -35.562 42 14.039 1 91.19 554 ARG B N 1
ATOM 9457 C CA . ARG B 1 554 ? -34.125 41.812 14.062 1 91.19 554 ARG B CA 1
ATOM 9458 C C . ARG B 1 554 ? -33.625 41.188 12.75 1 91.19 554 ARG B C 1
ATOM 9460 O O . ARG B 1 554 ? -32.625 41.656 12.188 1 91.19 554 ARG B O 1
ATOM 9467 N N . LEU B 1 555 ? -34.312 40.188 12.289 1 93.31 555 LEU B N 1
ATOM 9468 C CA . LEU B 1 555 ? -33.906 39.531 11.062 1 93.31 555 LEU B CA 1
ATOM 9469 C C . LEU B 1 555 ? -34.125 40.406 9.852 1 93.31 555 LEU B C 1
ATOM 9471 O O . LEU B 1 555 ? -33.344 40.344 8.891 1 93.31 555 LEU B O 1
ATOM 9475 N N . GLN B 1 556 ? -35.125 41.188 9.898 1 92.25 556 GLN B N 1
ATOM 9476 C CA . GLN B 1 556 ? -35.344 42.156 8.82 1 92.25 556 GLN B CA 1
ATOM 9477 C C . GLN B 1 556 ? -34.219 43.188 8.742 1 92.25 556 GLN B C 1
ATOM 9479 O O . GLN B 1 556 ? -33.75 43.5 7.656 1 92.25 556 GLN B O 1
ATOM 9484 N N . ALA B 1 557 ? -33.844 43.594 9.859 1 90.81 557 ALA B N 1
ATOM 9485 C CA . ALA B 1 557 ? -32.719 44.562 9.922 1 90.81 557 ALA B CA 1
ATOM 9486 C C . ALA B 1 557 ? -31.453 43.938 9.398 1 90.81 557 ALA B C 1
ATOM 9488 O O . ALA B 1 557 ? -30.672 44.594 8.695 1 90.81 557 ALA B O 1
ATOM 9489 N N . LEU B 1 558 ? -31.266 42.75 9.797 1 90.12 558 LEU B N 1
ATOM 9490 C CA . LEU B 1 558 ? -30.094 42 9.336 1 90.12 558 LEU B CA 1
ATOM 9491 C C . LEU B 1 558 ? -30.141 41.812 7.824 1 90.12 558 LEU B C 1
ATOM 9493 O O . LEU B 1 558 ? -29.109 41.906 7.145 1 90.12 558 LEU B O 1
ATOM 9497 N N . GLY B 1 559 ? -31.234 41.469 7.281 1 89.75 559 GLY B N 1
ATOM 9498 C CA . GLY B 1 559 ? -31.422 41.25 5.855 1 89.75 559 GLY B CA 1
ATOM 9499 C C . GLY B 1 559 ? -31.172 42.5 5.02 1 89.75 559 GLY B C 1
ATOM 9500 O O . GLY B 1 559 ? -30.719 42.406 3.881 1 89.75 559 GLY B O 1
ATOM 9501 N N . GLU B 1 560 ? -31.484 43.562 5.586 1 88.81 560 GLU B N 1
ATOM 9502 C CA . GLU B 1 560 ? -31.25 44.812 4.898 1 88.81 560 GLU B CA 1
ATOM 9503 C C . GLU B 1 560 ? -29.766 45.156 4.816 1 88.81 560 GLU B C 1
ATOM 9505 O O . GLU B 1 560 ? -29.281 45.656 3.797 1 88.81 560 GLU B O 1
ATOM 9510 N N . ARG B 1 561 ? -29.125 44.812 5.832 1 86.62 561 ARG B N 1
ATOM 9511 C CA . ARG B 1 561 ? -27.688 45.094 5.887 1 86.62 561 ARG B CA 1
ATOM 9512 C C . ARG B 1 561 ? -26.891 44.031 5.129 1 86.62 561 ARG B C 1
ATOM 9514 O O . ARG B 1 561 ? -25.906 44.344 4.473 1 86.62 561 ARG B O 1
ATOM 9521 N N . HIS B 1 562 ? -27.469 42.844 5.363 1 86.56 562 HIS B N 1
ATOM 9522 C CA . HIS B 1 562 ? -26.781 41.719 4.746 1 86.56 562 HIS B CA 1
ATOM 9523 C C . HIS B 1 562 ? -27.766 40.781 4.031 1 86.56 562 HIS B C 1
ATOM 9525 O O . HIS B 1 562 ? -28.156 39.75 4.582 1 86.56 562 HIS B O 1
ATOM 9531 N N . PRO B 1 563 ? -28.016 41.062 2.812 1 86.69 563 PRO B N 1
ATOM 9532 C CA . PRO B 1 563 ? -28.984 40.25 2.076 1 86.69 563 PRO B CA 1
ATOM 9533 C C . PRO B 1 563 ? -28.406 38.906 1.641 1 86.69 563 PRO B C 1
ATOM 9535 O O . PRO B 1 563 ? -27.922 38.781 0.514 1 86.69 563 PRO B O 1
ATOM 9538 N N . ARG B 1 564 ? -28.484 37.969 2.514 1 87.19 564 ARG B N 1
ATOM 9539 C CA . ARG B 1 564 ? -28 36.625 2.24 1 87.19 564 ARG B CA 1
ATOM 9540 C C . ARG B 1 564 ? -29.156 35.625 2.254 1 87.19 564 ARG B C 1
ATOM 9542 O O . ARG B 1 564 ? -30.203 35.875 2.865 1 87.19 564 ARG B O 1
ATOM 9549 N N . GLU B 1 565 ? -28.953 34.688 1.506 1 88.12 565 GLU B N 1
ATOM 9550 C CA . GLU B 1 565 ? -30 33.656 1.382 1 88.12 565 GLU B CA 1
ATOM 9551 C C . GLU B 1 565 ? -30.344 33.062 2.736 1 88.12 565 GLU B C 1
ATOM 9553 O O . GLU B 1 565 ? -31.516 32.781 3.021 1 88.12 565 GLU B O 1
ATOM 9558 N N . GLU B 1 566 ? -29.375 32.906 3.594 1 87.69 566 GLU B N 1
ATOM 9559 C CA . GLU B 1 566 ? -29.594 32.281 4.902 1 87.69 566 GLU B CA 1
ATOM 9560 C C . GLU B 1 566 ? -30.484 33.156 5.781 1 87.69 566 GLU B C 1
ATOM 9562 O O . GLU B 1 566 ? -31.328 32.625 6.527 1 87.69 566 GLU B O 1
ATOM 9567 N N . VAL B 1 567 ? -30.328 34.438 5.645 1 90.88 567 VAL B N 1
ATOM 9568 C CA . VAL B 1 567 ? -31.109 35.375 6.445 1 90.88 567 VAL B CA 1
ATOM 9569 C C . VAL B 1 567 ? -32.562 35.344 6 1 90.88 567 VAL B C 1
ATOM 9571 O O . VAL B 1 567 ? -33.469 35.281 6.836 1 90.88 567 VAL B O 1
ATOM 9574 N N . PHE B 1 568 ? -32.75 35.281 4.73 1 92 568 PHE B N 1
ATOM 9575 C CA . PHE B 1 568 ? -34.125 35.281 4.188 1 92 568 PHE B CA 1
ATOM 9576 C C . PHE B 1 568 ? -34.812 33.938 4.516 1 92 568 PHE B C 1
ATOM 9578 O O . PHE B 1 568 ? -36.031 33.938 4.785 1 92 568 PHE B O 1
ATOM 9585 N N . THR B 1 569 ? -34.094 32.969 4.469 1 91.88 569 THR B N 1
ATOM 9586 C CA . THR B 1 569 ? -34.656 31.656 4.824 1 91.88 569 THR B CA 1
ATOM 9587 C C . THR B 1 569 ? -35.125 31.641 6.285 1 91.88 569 THR B C 1
ATOM 9589 O O . THR B 1 569 ? -36.219 31.172 6.602 1 91.88 569 THR B O 1
ATOM 9592 N N . LYS B 1 570 ? -34.25 32.156 7.188 1 91.94 570 LYS B N 1
ATOM 9593 C CA . LYS B 1 570 ? -34.594 32.188 8.609 1 91.94 570 LYS B CA 1
ATOM 9594 C C . LYS B 1 570 ? -35.781 33.125 8.852 1 91.94 570 LYS B C 1
ATOM 9596 O O . LYS B 1 570 ? -36.656 32.812 9.664 1 91.94 570 LYS B O 1
ATOM 9601 N N . LEU B 1 571 ? -35.781 34.188 8.148 1 93.19 571 LEU B N 1
ATOM 9602 C CA . LEU B 1 571 ? -36.906 35.125 8.242 1 93.19 571 LEU B CA 1
ATOM 9603 C C . LEU B 1 571 ? -38.219 34.469 7.797 1 93.19 571 LEU B C 1
ATOM 9605 O O . LEU B 1 571 ? -39.25 34.625 8.445 1 93.19 571 LEU B O 1
ATOM 9609 N N . ALA B 1 572 ? -38.156 33.75 6.746 1 93.69 572 ALA B N 1
ATOM 9610 C CA . ALA B 1 572 ? -39.312 33.031 6.23 1 93.69 572 ALA B CA 1
ATOM 9611 C C . ALA B 1 572 ? -39.844 32 7.238 1 93.69 572 ALA B C 1
ATOM 9613 O O . ALA B 1 572 ? -41.031 31.844 7.41 1 93.69 572 ALA B O 1
ATOM 9614 N N . TYR B 1 573 ? -39 31.328 7.891 1 91.69 573 TYR B N 1
ATOM 9615 C CA . TYR B 1 573 ? -39.375 30.359 8.906 1 91.69 573 TYR B CA 1
ATOM 9616 C C . TYR B 1 573 ? -40.094 31.016 10.07 1 91.69 573 TYR B C 1
ATOM 9618 O O . TYR B 1 573 ? -41.094 30.5 10.57 1 91.69 573 TYR B O 1
ATOM 9626 N N . VAL B 1 574 ? -39.594 32.188 10.5 1 92.25 574 VAL B N 1
ATOM 9627 C CA . VAL B 1 574 ? -40.219 32.875 11.625 1 92.25 574 VAL B CA 1
ATOM 9628 C C . VAL B 1 574 ? -41.562 33.438 11.211 1 92.25 574 VAL B C 1
ATOM 9630 O O . VAL B 1 574 ? -42.531 33.375 11.984 1 92.25 574 VAL B O 1
ATOM 9633 N N . TYR B 1 575 ? -41.688 33.844 10.008 1 92.81 575 TYR B N 1
ATOM 9634 C CA . TYR B 1 575 ? -43 34.312 9.492 1 92.81 575 TYR B CA 1
ATOM 9635 C C . TYR B 1 575 ? -43.969 33.156 9.445 1 92.81 575 TYR B C 1
ATOM 9637 O O . TYR B 1 575 ? -45.188 33.312 9.711 1 92.81 575 TYR B O 1
ATOM 9645 N N . SER B 1 576 ? -43.469 32.031 9.086 1 91.56 576 SER B N 1
ATOM 9646 C CA . SER B 1 576 ? -44.312 30.844 9.039 1 91.56 576 SER B CA 1
ATOM 9647 C C . SER B 1 576 ? -44.812 30.484 10.43 1 91.56 576 SER B C 1
ATOM 9649 O O . SER B 1 576 ? -45.969 30.078 10.586 1 91.56 576 SER B O 1
ATOM 9651 N N . MET B 1 577 ? -43.969 30.625 11.422 1 89.38 577 MET B N 1
ATOM 9652 C CA . MET B 1 577 ? -44.375 30.344 12.797 1 89.38 577 MET B CA 1
ATOM 9653 C C . MET B 1 577 ? -45.406 31.328 13.297 1 89.38 577 MET B C 1
ATOM 9655 O O . MET B 1 577 ? -46.281 30.984 14.102 1 89.38 577 MET B O 1
ATOM 9659 N N . ASP B 1 578 ? -45.25 32.562 12.797 1 90.19 578 ASP B N 1
ATOM 9660 C CA . ASP B 1 578 ? -46.188 33.594 13.164 1 90.19 578 ASP B CA 1
ATOM 9661 C C . ASP B 1 578 ? -47.469 33.531 12.305 1 90.19 578 ASP B C 1
ATOM 9663 O O . ASP B 1 578 ? -48.281 34.438 12.328 1 90.19 578 ASP B O 1
ATOM 9667 N N . LYS B 1 579 ? -47.594 32.5 11.359 1 88.75 579 LYS B N 1
ATOM 9668 C CA . LYS B 1 579 ? -48.75 32.188 10.508 1 88.75 579 LYS B CA 1
ATOM 9669 C C . LYS B 1 579 ? -48.969 33.281 9.469 1 88.75 579 LYS B C 1
ATOM 9671 O O . LYS B 1 579 ? -50.094 33.531 9.047 1 88.75 579 LYS B O 1
ATOM 9676 N N . GLN B 1 580 ? -47.969 34.031 9.25 1 92.25 580 GLN B N 1
ATOM 9677 C CA . GLN B 1 580 ? -48 34.969 8.133 1 92.25 580 GLN B CA 1
ATOM 9678 C C . GLN B 1 580 ? -47.438 34.312 6.867 1 92.25 580 GLN B C 1
ATOM 9680 O O . GLN B 1 580 ? -46.312 34.656 6.441 1 92.25 580 GLN B O 1
ATOM 9685 N N . TYR B 1 581 ? -48.125 33.594 6.215 1 91.69 581 TYR B N 1
ATOM 9686 C CA . TYR B 1 581 ? -47.688 32.688 5.16 1 91.69 581 TYR B CA 1
ATOM 9687 C C . TYR B 1 581 ? -47.312 33.469 3.895 1 91.69 581 TYR B C 1
ATOM 9689 O O . TYR B 1 581 ? -46.406 33.062 3.174 1 91.69 581 TYR B O 1
ATOM 9697 N N . ALA B 1 582 ? -48.031 34.5 3.684 1 90.31 582 ALA B N 1
ATOM 9698 C CA . ALA B 1 582 ? -47.75 35.281 2.48 1 90.31 582 ALA B CA 1
ATOM 9699 C C . ALA B 1 582 ? -46.344 35.875 2.525 1 90.31 582 ALA B C 1
ATOM 9701 O O . ALA B 1 582 ? -45.625 35.844 1.532 1 90.31 582 ALA B O 1
ATOM 9702 N N . GLU B 1 583 ? -46.094 36.406 3.641 1 92.81 583 GLU B N 1
ATOM 9703 C CA . GLU B 1 583 ? -44.75 37 3.812 1 92.81 583 GLU B CA 1
ATOM 9704 C C . GLU B 1 583 ? -43.688 35.906 3.789 1 92.81 583 GLU B C 1
ATOM 9706 O O . GLU B 1 583 ? -42.594 36.094 3.248 1 92.81 583 GLU B O 1
ATOM 9711 N N . ALA B 1 584 ? -43.906 34.812 4.426 1 94.56 584 ALA B N 1
ATOM 9712 C CA . ALA B 1 584 ? -43 33.688 4.426 1 94.56 584 ALA B CA 1
ATOM 9713 C C . ALA B 1 584 ? -42.656 33.25 3.004 1 94.56 584 ALA B C 1
ATOM 9715 O O . ALA B 1 584 ? -41.5 32.969 2.676 1 94.56 584 ALA B O 1
ATOM 9716 N N . LEU B 1 585 ? -43.688 33.188 2.188 1 93.12 585 LEU B N 1
ATOM 9717 C CA . LEU B 1 585 ? -43.531 32.781 0.795 1 93.12 585 LEU B CA 1
ATOM 9718 C C . LEU B 1 585 ? -42.625 33.75 0.042 1 93.12 585 LEU B C 1
ATOM 9720 O O . LEU B 1 585 ? -41.781 33.344 -0.746 1 93.12 585 LEU B O 1
ATOM 9724 N N . LYS B 1 586 ? -42.844 34.906 0.318 1 92.69 586 LYS B N 1
ATOM 9725 C CA . LYS B 1 586 ? -42.062 35.969 -0.317 1 92.69 586 LYS B CA 1
ATOM 9726 C C . LYS B 1 586 ? -40.594 35.812 -0.003 1 92.69 586 LYS B C 1
ATOM 9728 O O . LYS B 1 586 ? -39.75 35.844 -0.904 1 92.69 586 LYS B O 1
ATOM 9733 N N . TYR B 1 587 ? -40.25 35.562 1.165 1 93.25 587 TYR B N 1
ATOM 9734 C CA . TYR B 1 587 ? -38.844 35.5 1.58 1 93.25 587 TYR B CA 1
ATOM 9735 C C . TYR B 1 587 ? -38.219 34.188 1.182 1 93.25 587 TYR B C 1
ATOM 9737 O O . TYR B 1 587 ? -37.031 34.125 0.895 1 93.25 587 TYR B O 1
ATOM 9745 N N . PHE B 1 588 ? -39 33.125 1.144 1 93.75 588 PHE B N 1
ATOM 9746 C CA . PHE B 1 588 ? -38.469 31.875 0.6 1 93.75 588 PHE B CA 1
ATOM 9747 C C . PHE B 1 588 ? -38.094 32.031 -0.871 1 93.75 588 PHE B C 1
ATOM 9749 O O . PHE B 1 588 ? -37.062 31.547 -1.316 1 93.75 588 PHE B O 1
ATOM 9756 N N . HIS B 1 589 ? -38.844 32.719 -1.503 1 92 589 HIS B N 1
ATOM 9757 C CA . HIS B 1 589 ? -38.562 32.938 -2.914 1 92 589 HIS B CA 1
ATOM 9758 C C . HIS B 1 589 ? -37.375 33.875 -3.088 1 92 589 HIS B C 1
ATOM 9760 O O . HIS B 1 589 ? -36.562 33.719 -4.012 1 92 589 HIS B O 1
ATOM 9766 N N . GLN B 1 590 ? -37.25 34.812 -2.256 1 92.06 590 GLN B N 1
ATOM 9767 C CA . GLN B 1 590 ? -36.094 35.688 -2.293 1 92.06 590 GLN B CA 1
ATOM 9768 C C . GLN B 1 590 ? -34.812 34.938 -2.01 1 92.06 590 GLN B C 1
ATOM 9770 O O . GLN B 1 590 ? -33.781 35.188 -2.633 1 92.06 590 GLN B O 1
ATOM 9775 N N . ALA B 1 591 ? -34.875 34.094 -1.045 1 92.25 591 ALA B N 1
ATOM 9776 C CA . ALA B 1 591 ? -33.719 33.25 -0.728 1 92.25 591 ALA B CA 1
ATOM 9777 C C . ALA B 1 591 ? -33.312 32.375 -1.926 1 92.25 591 ALA B C 1
ATOM 9779 O O . ALA B 1 591 ? -32.125 32.25 -2.234 1 92.25 591 ALA B O 1
ATOM 9780 N N . LEU B 1 592 ? -34.25 31.828 -2.664 1 89.5 592 LEU B N 1
ATOM 9781 C CA . LEU B 1 592 ? -34 30.938 -3.797 1 89.5 592 LEU B CA 1
ATOM 9782 C C . LEU B 1 592 ? -33.531 31.734 -5.012 1 89.5 592 LEU B C 1
ATOM 9784 O O . LEU B 1 592 ? -32.844 31.188 -5.887 1 89.5 592 LEU B O 1
ATOM 9788 N N . ARG B 1 593 ? -33.906 32.969 -5.008 1 89.38 593 ARG B N 1
ATOM 9789 C CA . ARG B 1 593 ? -33.406 33.844 -6.066 1 89.38 593 ARG B CA 1
ATOM 9790 C C . ARG B 1 593 ? -31.922 34.062 -5.914 1 89.38 593 ARG B C 1
ATOM 9792 O O . ARG B 1 593 ? -31.188 34.156 -6.91 1 89.38 593 ARG B O 1
ATOM 9799 N N . LEU B 1 594 ? -31.516 34.188 -4.695 1 86.31 594 LEU B N 1
ATOM 9800 C CA . LEU B 1 594 ? -30.094 34.406 -4.414 1 86.31 594 LEU B CA 1
ATOM 9801 C C . LEU B 1 594 ? -29.297 33.094 -4.613 1 86.31 594 LEU B C 1
ATOM 9803 O O . LEU B 1 594 ? -28.188 33.125 -5.145 1 86.31 594 LEU B O 1
ATOM 9807 N N . ASN B 1 595 ? -29.938 32.031 -4.137 1 83.56 595 ASN B N 1
ATOM 9808 C CA . ASN B 1 595 ? -29.297 30.719 -4.27 1 83.56 595 ASN B CA 1
ATOM 9809 C C . ASN B 1 595 ? -30.312 29.641 -4.613 1 83.56 595 ASN B C 1
ATOM 9811 O O . ASN B 1 595 ? -30.859 29 -3.719 1 83.56 595 ASN B O 1
ATOM 9815 N N . PRO B 1 596 ? -30.391 29.359 -5.852 1 81.25 596 PRO B N 1
ATOM 9816 C CA . PRO B 1 596 ? -31.391 28.391 -6.289 1 81.25 596 PRO B CA 1
ATOM 9817 C C . PRO B 1 596 ? -31.109 26.984 -5.77 1 81.25 596 PRO B C 1
ATOM 9819 O O . PRO B 1 596 ? -32.031 26.156 -5.707 1 81.25 596 PRO B O 1
ATOM 9822 N N . GLY B 1 597 ? -29.953 26.766 -5.305 1 73.69 597 GLY B N 1
ATOM 9823 C CA . GLY B 1 597 ? -29.594 25.422 -4.859 1 73.69 597 GLY B CA 1
ATOM 9824 C C . GLY B 1 597 ? -29.656 25.266 -3.352 1 73.69 597 GLY B C 1
ATOM 9825 O O . GLY B 1 597 ? -29.172 24.266 -2.811 1 73.69 597 GLY B O 1
ATOM 9826 N N . SER B 1 598 ? -30.328 26.219 -2.742 1 79.62 598 SER B N 1
ATOM 9827 C CA . SER B 1 598 ? -30.391 26.141 -1.286 1 79.62 598 SER B CA 1
ATOM 9828 C C . SER B 1 598 ? -31.375 25.078 -0.823 1 79.62 598 SER B C 1
ATOM 9830 O O . SER B 1 598 ? -32.594 25.219 -1.016 1 79.62 598 SER B O 1
ATOM 9832 N N . THR B 1 599 ? -30.906 24.062 -0.232 1 77.62 599 THR B N 1
ATOM 9833 C CA . THR B 1 599 ? -31.734 22.953 0.224 1 77.62 599 THR B CA 1
ATOM 9834 C C . THR B 1 599 ? -32.656 23.391 1.358 1 77.62 599 THR B C 1
ATOM 9836 O O . THR B 1 599 ? -33.812 22.969 1.421 1 77.62 599 THR B O 1
ATOM 9839 N N . GLU B 1 600 ? -32.188 24.266 2.129 1 81.06 600 GLU B N 1
ATOM 9840 C CA . GLU B 1 600 ? -32.969 24.719 3.271 1 81.06 600 GLU B CA 1
ATOM 9841 C C . GLU B 1 600 ? -34.188 25.531 2.822 1 81.06 600 GLU B C 1
ATOM 9843 O O . GLU B 1 600 ? -35.281 25.359 3.35 1 81.06 600 GLU B O 1
ATOM 9848 N N . ALA B 1 601 ? -33.969 26.359 1.88 1 87.06 601 ALA B N 1
ATOM 9849 C CA . ALA B 1 601 ? -35.062 27.188 1.368 1 87.06 601 ALA B CA 1
ATOM 9850 C C . ALA B 1 601 ? -36.094 26.328 0.63 1 87.06 601 ALA B C 1
ATOM 9852 O O . ALA B 1 601 ? -37.312 26.547 0.76 1 87.06 601 ALA B O 1
ATOM 9853 N N . LEU B 1 602 ? -35.594 25.375 -0.035 1 85.94 602 LEU B N 1
ATOM 9854 C CA . LEU B 1 602 ? -36.469 24.484 -0.788 1 85.94 602 LEU B CA 1
ATOM 9855 C C . LEU B 1 602 ? -37.312 23.641 0.153 1 85.94 602 LEU B C 1
ATOM 9857 O O . LEU B 1 602 ? -38.531 23.5 -0.062 1 85.94 602 LEU B O 1
ATOM 9861 N N . GLN B 1 603 ? -36.688 23.156 1.107 1 84.19 603 GLN B N 1
ATOM 9862 C CA . GLN B 1 603 ? -37.406 22.359 2.094 1 84.19 603 GLN B CA 1
ATOM 9863 C C . GLN B 1 603 ? -38.406 23.219 2.863 1 84.19 603 GLN B C 1
ATOM 9865 O O . GLN B 1 603 ? -39.531 22.781 3.152 1 84.19 603 GLN B O 1
ATOM 9870 N N . GLY B 1 604 ? -38 24.391 3.213 1 86.5 604 GLY B N 1
ATOM 9871 C CA . GLY B 1 604 ? -38.875 25.312 3.898 1 86.5 604 GLY B CA 1
ATOM 9872 C C . GLY B 1 604 ? -40.094 25.688 3.08 1 86.5 604 GLY B C 1
ATOM 9873 O O . GLY B 1 604 ? -41.219 25.75 3.609 1 86.5 604 GLY B O 1
ATOM 9874 N N . LEU B 1 605 ? -39.875 25.844 1.851 1 89.19 605 LEU B N 1
ATOM 9875 C CA . LEU B 1 605 ? -40.969 26.188 0.948 1 89.19 605 LEU B CA 1
ATOM 9876 C C . LEU B 1 605 ? -41.969 25.016 0.827 1 89.19 605 LEU B C 1
ATOM 9878 O O . LEU B 1 605 ? -43.188 25.234 0.819 1 89.19 605 LEU B O 1
ATOM 9882 N N . ASP B 1 606 ? -41.438 23.906 0.721 1 87.69 606 ASP B N 1
ATOM 9883 C CA . ASP B 1 606 ? -42.25 22.719 0.643 1 87.69 606 ASP B CA 1
ATOM 9884 C C . ASP B 1 606 ? -43.094 22.547 1.906 1 87.69 606 ASP B C 1
ATOM 9886 O O . ASP B 1 606 ? -44.312 22.234 1.828 1 87.69 606 ASP B O 1
ATOM 9890 N N . ARG B 1 607 ? -42.5 22.734 3.002 1 86.88 607 ARG B N 1
ATOM 9891 C CA . ARG B 1 607 ? -43.188 22.641 4.281 1 86.88 607 ARG B CA 1
ATOM 9892 C C . ARG B 1 607 ? -44.281 23.703 4.387 1 86.88 607 ARG B C 1
ATOM 9894 O O . ARG B 1 607 ? -45.375 23.422 4.887 1 86.88 607 ARG B O 1
ATOM 9901 N N . LEU B 1 608 ? -44 24.859 3.941 1 88.69 608 LEU B N 1
ATOM 9902 C CA . LEU B 1 608 ? -44.938 25.969 3.992 1 88.69 608 LEU B CA 1
ATOM 9903 C C . LEU B 1 608 ? -46.156 25.688 3.111 1 88.69 608 LEU B C 1
ATOM 9905 O O . LEU B 1 608 ? -47.281 25.969 3.496 1 88.69 608 LEU B O 1
ATOM 9909 N N . GLU B 1 609 ? -45.844 25.156 2.021 1 87.44 609 GLU B N 1
ATOM 9910 C CA . GLU B 1 609 ? -46.938 24.828 1.104 1 87.44 609 GLU B CA 1
ATOM 9911 C C . GLU B 1 609 ? -47.844 23.75 1.692 1 87.44 609 GLU B C 1
ATOM 9913 O O . GLU B 1 609 ? -49.062 23.812 1.52 1 87.44 609 GLU B O 1
ATOM 9918 N N . LYS B 1 610 ? -47.25 22.828 2.375 1 84.81 610 LYS B N 1
ATOM 9919 C CA . LYS B 1 610 ? -48.062 21.797 3.051 1 84.81 610 LYS B CA 1
ATOM 9920 C C . LYS B 1 610 ? -48.906 22.406 4.172 1 84.81 610 LYS B C 1
ATOM 9922 O O . LYS B 1 610 ? -50.062 22.062 4.344 1 84.81 610 LYS B O 1
ATOM 9927 N N . LEU B 1 611 ? -48.344 23.328 4.859 1 83.88 611 LEU B N 1
ATOM 9928 C CA . LEU B 1 611 ? -49.031 24 5.945 1 83.88 611 LEU B CA 1
ATOM 9929 C C . LEU B 1 611 ? -50.188 24.844 5.406 1 83.88 611 LEU B C 1
ATOM 9931 O O . LEU B 1 611 ? -51.281 24.891 6.012 1 83.88 611 LEU B O 1
ATOM 9935 N N . MET B 1 612 ? -49.938 25.453 4.297 1 84.5 612 MET B N 1
ATOM 9936 C CA . MET B 1 612 ? -50.969 26.297 3.688 1 84.5 612 MET B CA 1
ATOM 9937 C C . MET B 1 612 ? -52.125 25.469 3.164 1 84.5 612 MET B C 1
ATOM 9939 O O . MET B 1 612 ? -53.281 25.906 3.16 1 84.5 612 MET B O 1
ATOM 9943 N N . ARG B 1 613 ? -51.781 24.156 2.768 1 80.38 613 ARG B N 1
ATOM 9944 C CA . ARG B 1 613 ? -52.781 23.234 2.285 1 80.38 613 ARG B CA 1
ATOM 9945 C C . ARG B 1 613 ? -53.469 22.5 3.443 1 80.38 613 ARG B C 1
ATOM 9947 O O . ARG B 1 613 ? -54.406 21.75 3.242 1 80.38 613 ARG B O 1
ATOM 9954 N N . GLY B 1 614 ? -53.094 22.703 4.676 1 78.94 614 GLY B N 1
ATOM 9955 C CA . GLY B 1 614 ? -53.656 22.078 5.855 1 78.94 614 GLY B CA 1
ATOM 9956 C C . GLY B 1 614 ? -53.125 20.688 6.121 1 78.94 614 GLY B C 1
ATOM 9957 O O . GLY B 1 614 ? -53.75 19.906 6.832 1 78.94 614 GLY B O 1
ATOM 9958 N N . GLU B 1 615 ? -52.062 20.25 5.387 1 74.56 615 GLU B N 1
ATOM 9959 C CA . GLU B 1 615 ? -51.438 18.938 5.559 1 74.56 615 GLU B CA 1
ATOM 9960 C C . GLU B 1 615 ? -50.406 18.953 6.656 1 74.56 615 GLU B C 1
ATOM 9962 O O . GLU B 1 615 ? -49.812 20.016 6.949 1 74.56 615 GLU B O 1
ATOM 9967 N N . ASP B 1 616 ? -50.312 17.984 7.527 1 70.38 616 ASP B N 1
ATOM 9968 C CA . ASP B 1 616 ? -49.25 17.875 8.523 1 70.38 616 ASP B CA 1
ATOM 9969 C C . ASP B 1 616 ? -47.875 17.734 7.855 1 70.38 616 ASP B C 1
ATOM 9971 O O . ASP B 1 616 ? -47.625 16.797 7.098 1 70.38 616 ASP B O 1
ATOM 9975 N N . PRO B 1 617 ? -47.156 18.719 7.883 1 63.94 617 PRO B N 1
ATOM 9976 C CA . PRO B 1 617 ? -45.875 18.719 7.168 1 63.94 617 PRO B CA 1
ATOM 9977 C C . PRO B 1 617 ? -44.938 17.594 7.605 1 63.94 617 PRO B C 1
ATOM 9979 O O . PRO B 1 617 ? -44.062 17.188 6.84 1 63.94 617 PRO B O 1
ATOM 9982 N N . ASP B 1 618 ? -45 17.172 8.914 1 58.56 618 ASP B N 1
ATOM 9983 C CA . ASP B 1 618 ? -44.125 16.141 9.445 1 58.56 618 ASP B CA 1
ATOM 9984 C C . ASP B 1 618 ? -44.688 14.742 9.25 1 58.56 618 ASP B C 1
ATOM 9986 O O . ASP B 1 618 ? -44.094 13.75 9.656 1 58.56 618 ASP B O 1
ATOM 9990 N N . GLU B 1 619 ? -45.906 14.523 8.805 1 50.06 619 GLU B N 1
ATOM 9991 C CA . GLU B 1 619 ? -46.5 13.211 8.641 1 50.06 619 GLU B CA 1
ATOM 9992 C C . GLU B 1 619 ? -45.719 12.344 7.68 1 50.06 619 GLU B C 1
ATOM 9994 O O . GLU B 1 619 ? -45.562 11.141 7.902 1 50.06 619 GLU B O 1
ATOM 9999 N N . LEU B 1 620 ? -45.5 12.797 6.527 1 42.97 620 LEU B N 1
ATOM 10000 C CA . LEU B 1 620 ? -44.844 11.898 5.59 1 42.97 620 LEU B CA 1
ATOM 10001 C C . LEU B 1 620 ? -43.406 11.633 6.004 1 42.97 620 LEU B C 1
ATOM 10003 O O . LEU B 1 620 ? -42.781 10.68 5.535 1 42.97 620 LEU B O 1
ATOM 10007 N N . SER B 1 621 ? -42.75 12.555 6.633 1 41.94 621 SER B N 1
ATOM 10008 C CA . SER B 1 621 ? -41.375 12.297 7.016 1 41.94 621 SER B CA 1
ATOM 10009 C C . SER B 1 621 ? -41.281 11.148 8.016 1 41.94 621 SER B C 1
ATOM 10011 O O . SER B 1 621 ? -40.219 10.523 8.156 1 41.94 621 SER B O 1
ATOM 10013 N N . ASN B 1 622 ? -42.281 10.93 8.852 1 36.88 622 ASN B N 1
ATOM 10014 C CA . ASN B 1 622 ? -42.312 9.773 9.734 1 36.88 622 ASN B CA 1
ATOM 10015 C C . ASN B 1 622 ? -42.5 8.477 8.961 1 36.88 622 ASN B C 1
ATOM 10017 O O . ASN B 1 622 ? -42.188 7.395 9.461 1 36.88 622 ASN B O 1
ATOM 10021 N N . SER B 1 623 ? -43.344 8.461 7.922 1 35.69 623 SER B N 1
ATOM 10022 C CA . SER B 1 623 ? -43.531 7.203 7.203 1 35.69 623 SER B CA 1
ATOM 10023 C C . SER B 1 623 ? -42.281 6.789 6.453 1 35.69 623 SER B C 1
ATOM 10025 O O . SER B 1 623 ? -42.031 5.598 6.242 1 35.69 623 SER B O 1
ATOM 10027 N N . MET B 1 624 ? -41.562 7.75 5.887 1 33.56 624 MET B N 1
ATOM 10028 C CA . MET B 1 624 ? -40.344 7.34 5.176 1 33.56 624 MET B CA 1
ATOM 10029 C C . MET B 1 624 ? -39.25 6.977 6.156 1 33.56 624 MET B C 1
ATOM 10031 O O . MET B 1 624 ? -38.219 6.387 5.766 1 33.56 624 MET B O 1
ATOM 10035 N N . GLU B 1 625 ? -39.281 7.578 7.352 1 36.19 625 GLU B N 1
ATOM 10036 C CA . GLU B 1 625 ? -38.219 7.215 8.289 1 36.19 625 GLU B CA 1
ATOM 10037 C C . GLU B 1 625 ? -38.406 5.781 8.781 1 36.19 625 GLU B C 1
ATOM 10039 O O . GLU B 1 625 ? -37.469 5.203 9.352 1 36.19 625 GLU B O 1
ATOM 10044 N N . GLN B 1 626 ? -39.656 5.348 8.852 1 33.25 626 GLN B N 1
ATOM 10045 C CA . GLN B 1 626 ? -39.812 3.975 9.312 1 33.25 626 GLN B CA 1
ATOM 10046 C C . GLN B 1 626 ? -39.312 2.98 8.266 1 33.25 626 GLN B C 1
ATOM 10048 O O . GLN B 1 626 ? -39.406 1.768 8.453 1 33.25 626 GLN B O 1
ATOM 10053 N N . MET B 1 627 ? -39.281 3.432 7 1 31.05 627 MET B N 1
ATOM 10054 C CA . MET B 1 627 ? -38.656 2.416 6.156 1 31.05 627 MET B CA 1
ATOM 10055 C C . MET B 1 627 ? -37.188 2.223 6.527 1 31.05 627 MET B C 1
ATOM 10057 O O . MET B 1 627 ? -36.438 3.197 6.676 1 31.05 627 MET B O 1
ATOM 10061 N N . ASP B 1 628 ? -36.875 1.187 7.211 1 30.53 628 ASP B N 1
ATOM 10062 C CA . ASP B 1 628 ? -35.562 0.687 7.648 1 30.53 628 ASP B CA 1
ATOM 10063 C C . ASP B 1 628 ? -34.469 1.026 6.637 1 30.53 628 ASP B C 1
ATOM 10065 O O . ASP B 1 628 ? -34.594 0.678 5.457 1 30.53 628 ASP B O 1
ATOM 10069 N N . PRO B 1 629 ? -33.875 2.264 6.852 1 32.84 629 PRO B N 1
ATOM 10070 C CA . PRO B 1 629 ? -32.719 2.629 6.02 1 32.84 629 PRO B CA 1
ATOM 10071 C C . PRO B 1 629 ? -31.844 1.431 5.66 1 32.84 629 PRO B C 1
ATOM 10073 O O . PRO B 1 629 ? -30.734 1.603 5.145 1 32.84 629 PRO B O 1
ATOM 10076 N N . GLU B 1 630 ? -32.312 0.274 6.133 1 31.08 630 GLU B N 1
ATOM 10077 C CA . GLU B 1 630 ? -31.375 -0.824 5.895 1 31.08 630 GLU B CA 1
ATOM 10078 C C . GLU B 1 630 ? -31.016 -0.933 4.414 1 31.08 630 GLU B C 1
ATOM 10080 O O . GLU B 1 630 ? -30.016 -1.568 4.055 1 31.08 630 GLU B O 1
ATOM 10085 N N . GLU B 1 631 ? -32 -0.661 3.529 1 30.58 631 GLU B N 1
ATOM 10086 C CA . GLU B 1 631 ? -31.812 -1.346 2.256 1 30.58 631 GLU B CA 1
ATOM 10087 C C . GLU B 1 631 ? -30.719 -0.663 1.429 1 30.58 631 GLU B C 1
ATOM 10089 O O . GLU B 1 631 ? -30.031 -1.314 0.641 1 30.58 631 GLU B O 1
ATOM 10094 N N . GLN B 1 632 ? -30.859 0.708 1.283 1 28.17 632 GLN B N 1
ATOM 10095 C CA . GLN B 1 632 ? -30.219 1.146 0.045 1 28.17 632 GLN B CA 1
ATOM 10096 C C . GLN B 1 632 ? -28.719 1.342 0.236 1 28.17 632 GLN B C 1
ATOM 10098 O O . GLN B 1 632 ? -28.234 2.475 0.3 1 28.17 632 GLN B O 1
ATOM 10103 N N . GLU B 1 633 ? -28.109 0.78 1.159 1 30.17 633 GLU B N 1
ATOM 10104 C CA . GLU B 1 633 ? -26.672 0.971 1.051 1 30.17 633 GLU B CA 1
ATOM 10105 C C . GLU B 1 633 ? -26.172 0.598 -0.341 1 30.17 633 GLU B C 1
ATOM 10107 O O . GLU B 1 633 ? -25.844 -0.562 -0.597 1 30.17 633 GLU B O 1
ATOM 10112 N N . GLU B 1 634 ? -26.875 1.073 -1.404 1 29.16 634 GLU B N 1
ATOM 10113 C CA . GLU B 1 634 ? -26.25 0.875 -2.711 1 29.16 634 GLU B CA 1
ATOM 10114 C C . GLU B 1 634 ? -24.828 1.406 -2.725 1 29.16 634 GLU B C 1
ATOM 10116 O O . GLU B 1 634 ? -24.562 2.539 -2.309 1 29.16 634 GLU B O 1
ATOM 10121 N N . SER B 1 635 ? -23.891 0.567 -2.541 1 32.31 635 SER B N 1
ATOM 10122 C CA . SER B 1 635 ? -22.469 0.814 -2.771 1 32.31 635 SER B CA 1
ATOM 10123 C C . SER B 1 635 ? -22.25 1.711 -3.984 1 32.31 635 SER B C 1
ATOM 10125 O O . SER B 1 635 ? -22.578 1.325 -5.113 1 32.31 635 SER B O 1
ATOM 10127 N N . ILE B 1 636 ? -22.672 2.932 -3.971 1 32.16 636 ILE B N 1
ATOM 10128 C CA . ILE B 1 636 ? -22.203 3.812 -5.031 1 32.16 636 ILE B CA 1
ATOM 10129 C C . ILE B 1 636 ? -20.734 3.5 -5.344 1 32.16 636 ILE B C 1
ATOM 10131 O O . ILE B 1 636 ? -19.875 3.598 -4.469 1 32.16 636 ILE B O 1
ATOM 10135 N N . GLU B 1 637 ? -20.406 2.664 -6.25 1 35.19 637 GLU B N 1
ATOM 10136 C CA . GLU B 1 637 ? -19.141 2.305 -6.895 1 35.19 637 GLU B CA 1
ATOM 10137 C C . GLU B 1 637 ? -18.25 3.527 -7.086 1 35.19 637 GLU B C 1
ATOM 10139 O O . GLU B 1 637 ? -18.703 4.566 -7.566 1 35.19 637 GLU B O 1
ATOM 10144 N N . THR B 1 638 ? -17.344 3.803 -6.246 1 39.97 638 THR B N 1
ATOM 10145 C CA . THR B 1 638 ? -16.125 4.598 -6.383 1 39.97 638 THR B CA 1
ATOM 10146 C C . THR B 1 638 ? -15.688 4.672 -7.844 1 39.97 638 THR B C 1
ATOM 10148 O O . THR B 1 638 ? -14.602 5.18 -8.148 1 39.97 638 THR B O 1
ATOM 10151 N N . SER B 1 639 ? -16.453 4.082 -8.75 1 42.25 639 SER B N 1
ATOM 10152 C CA . SER B 1 639 ? -16.031 3.943 -10.141 1 42.25 639 SER B CA 1
ATOM 10153 C C . SER B 1 639 ? -15.93 5.301 -10.828 1 42.25 639 SER B C 1
ATOM 10155 O O . SER B 1 639 ? -15.469 5.395 -11.969 1 42.25 639 SER B O 1
ATOM 10157 N N . GLU B 1 640 ? -16.531 6.25 -10.289 1 45.69 640 GLU B N 1
ATOM 10158 C CA . GLU B 1 640 ? -16.562 7.457 -11.102 1 45.69 640 GLU B CA 1
ATOM 10159 C C . GLU B 1 640 ? -15.156 8.016 -11.32 1 45.69 640 GLU B C 1
ATOM 10161 O O . GLU B 1 640 ? -14.867 8.594 -12.375 1 45.69 640 GLU B O 1
ATOM 10166 N N . TYR B 1 641 ? -14.43 8.039 -10.289 1 44.28 641 TYR B N 1
ATOM 10167 C CA . TYR B 1 641 ? -13.141 8.703 -10.461 1 44.28 641 TYR B CA 1
ATOM 10168 C C . TYR B 1 641 ? -12.055 7.703 -10.852 1 44.28 641 TYR B C 1
ATOM 10170 O O . TYR B 1 641 ? -10.938 8.094 -11.203 1 44.28 641 TYR B O 1
ATOM 10178 N N . LEU B 1 642 ? -12.445 6.355 -10.695 1 41.03 642 LEU B N 1
ATOM 10179 C CA . LEU B 1 642 ? -11.414 5.363 -10.961 1 41.03 642 LEU B CA 1
ATOM 10180 C C . LEU B 1 642 ? -11.484 4.879 -12.406 1 41.03 642 LEU B C 1
ATOM 10182 O O . LEU B 1 642 ? -10.906 3.844 -12.75 1 41.03 642 LEU B O 1
ATOM 10186 N N . SER B 1 643 ? -12.477 5.34 -13.188 1 34.03 643 SER B N 1
ATOM 10187 C CA . SER B 1 643 ? -12.406 4.848 -14.555 1 34.03 643 SER B CA 1
ATOM 10188 C C . SER B 1 643 ? -11.102 5.273 -15.227 1 34.03 643 SER B C 1
ATOM 10190 O O . SER B 1 643 ? -10.734 6.453 -15.195 1 34.03 643 SER B O 1
ATOM 10192 N N . PRO B 1 644 ? -10.352 4.215 -15.617 1 32.53 644 PRO B N 1
ATOM 10193 C CA . PRO B 1 644 ? -9.227 4.621 -16.469 1 32.53 644 PRO B CA 1
ATOM 10194 C C . PRO B 1 644 ? -9.672 5.469 -17.656 1 32.53 644 PRO B C 1
ATOM 10196 O O . PRO B 1 644 ? -10.812 5.355 -18.109 1 32.53 644 PRO B O 1
#

Solvent-accessible surface area (backbone atoms only — not comparable to full-atom values): 69384 Å² total; per-residue (Å²): 137,75,77,77,79,82,74,76,80,81,77,78,75,74,76,77,77,74,77,72,78,70,67,70,71,65,70,68,71,76,59,70,49,50,65,67,57,50,50,53,50,35,50,49,24,50,73,69,64,42,56,65,27,24,46,57,52,36,34,41,48,45,22,42,51,65,49,76,60,73,72,66,69,65,70,62,81,80,77,76,72,88,79,70,78,80,58,76,74,56,59,64,59,53,58,53,44,44,61,34,48,51,54,37,64,67,47,52,69,53,54,35,27,50,52,28,39,51,42,14,52,44,27,47,75,69,66,37,39,72,54,15,40,53,29,40,52,61,27,57,66,57,60,88,66,52,51,71,68,54,49,54,51,48,43,46,53,41,24,53,33,25,50,77,69,68,36,55,68,62,21,50,50,51,57,58,71,44,55,80,88,71,49,52,55,66,50,22,46,51,48,17,52,52,25,51,75,72,68,37,57,68,63,15,47,53,26,22,51,53,24,32,73,72,37,75,73,38,46,47,34,56,52,50,47,36,52,53,50,38,50,57,69,64,40,66,76,65,65,61,67,66,71,66,80,71,78,86,72,80,84,72,64,81,74,69,88,74,76,76,84,55,68,74,82,45,40,41,60,51,45,62,73,50,72,50,83,90,44,77,78,58,53,70,42,39,33,54,52,51,39,38,50,49,48,18,53,36,25,49,64,68,64,36,55,70,62,13,52,51,32,41,50,55,46,35,40,59,27,44,76,19,51,64,52,34,54,52,48,20,52,52,27,44,77,71,67,36,48,68,61,19,51,53,37,44,51,51,34,39,69,69,41,71,73,64,57,82,64,43,36,56,52,34,48,43,27,52,76,66,67,37,62,66,63,34,49,52,48,31,53,53,36,42,72,72,39,82,80,41,34,36,32,30,34,27,45,12,47,49,27,45,75,71,63,40,48,68,60,16,44,52,28,17,50,49,13,32,70,64,34,78,86,41,35,68,34,30,39,50,41,14,53,47,28,46,75,69,71,35,30,66,68,14,31,55,26,12,50,52,13,32,72,68,47,79,44,71,66,28,50,49,45,34,46,52,21,42,53,52,31,40,74,74,68,45,83,53,60,68,62,36,46,53,51,25,53,50,41,34,69,69,35,70,87,41,38,63,28,29,34,52,32,14,56,51,31,49,74,37,83,89,34,38,66,60,14,50,51,32,29,49,52,17,30,71,71,36,71,82,43,60,69,38,52,50,52,53,30,50,52,28,44,75,71,67,36,52,67,60,24,49,54,52,41,50,54,45,32,71,77,47,79,40,40,68,46,27,33,54,43,15,54,52,28,44,73,70,67,38,54,70,60,15,51,51,27,27,50,52,14,34,70,73,35,75,79,41,62,65,36,52,52,49,46,54,40,48,52,28,50,76,70,70,43,68,61,65,56,61,60,54,60,60,61,64,47,66,78,72,68,74,69,65,75,74,68,72,51,78,77,62,58,126,133,77,79,75,83,73,77,77,77,72,82,72,76,69,80,74,76,77,73,73,77,73,66,70,71,68,69,66,71,76,58,70,50,50,66,68,57,51,49,53,50,33,51,50,24,49,74,69,64,41,56,64,27,23,48,58,52,35,34,42,49,45,23,41,51,65,50,77,60,70,72,66,67,65,69,59,82,80,75,77,72,88,79,73,77,83,60,75,76,58,59,64,60,53,57,53,46,44,60,35,47,52,56,38,64,66,47,51,68,52,55,34,25,51,50,29,39,52,43,16,50,44,27,48,76,70,66,38,39,71,54,14,41,53,29,39,51,61,28,53,66,56,61,86,66,50,51,71,70,55,50,54,52,48,44,46,53,42,24,53,33,25,49,76,68,68,34,55,69,61,20,50,50,51,56,58,72,45,53,81,89,72,48,53,55,67,51,23,48,52,49,16,53,53,25,51,74,71,68,37,59,69,63,16,47,53,26,21,52,53,23,33,72,72,36,76,76,38,47,48,34,54,53,49,46,37,52,53,50,38,51,56,68,62,41,64,76,66,64,62,67,67,72,64,82,73,77,82,74,79,84,71,64,80,74,70,86,74,76,78,85,54,69,74,83,46,41,41,60,49,45,63,74,50,72,51,83,89,45,78,77,58,53,72,43,39,31,54,52,51,39,39,50,49,48,18,52,37,26,49,65,68,64,37,56,69,64,13,51,52,31,40,50,54,48,34,41,59,27,44,77,19,51,65,53,33,52,52,50,22,54,52,28,46,76,69,68,37,49,71,61,17,51,54,36,45,51,50,36,37,70,70,42,7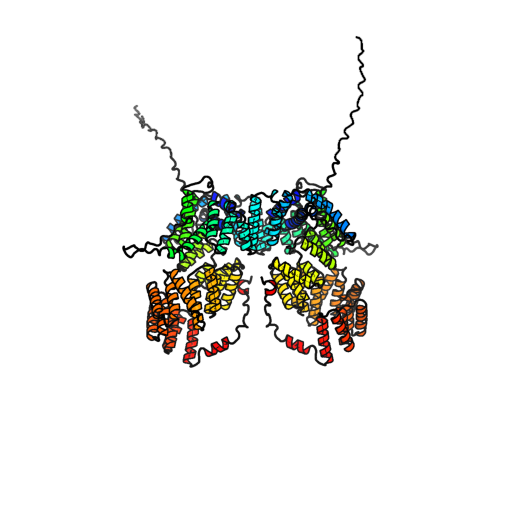0,72,64,58,83,65,43,37,56,53,33,50,44,29,52,77,66,66,38,62,66,64,35,50,51,48,30,55,53,37,42,71,70,39,83,82,41,36,37,30,30,34,24,45,14,46,49,27,46,76,72,65,40,48,68,59,15,43,52,28,15,51,50,14,30,69,63,33,80,86,42,36,68,34,30,38,50,40,15,53,46,27,45,75,69,72,35,30,67,68,15,31,55,27,12,49,52,13,31,72,70,46,78,43,71,66,30,50,50,47,35,46,50,20,42,54,53,32,38,73,74,68,45,83,53,61,68,62,38,47,53,50,26,52,49,40,33,70,69,36,70,88,40,39,65,28,29,33,52,34,14,56,51,32,50,74,37,82,89,33,40,66,60,13,52,51,33,28,49,51,16,33,72,70,36,72,82,42,60,69,38,53,51,52,53,31,49,52,28,45,76,69,67,37,53,67,61,24,48,52,53,41,50,54,45,32,71,76,46,78,40,39,68,44,28,31,54,44,16,52,52,28,44,73,71,67,37,52,69,62,14,51,53,26,25,51,51,16,36,69,73,35,75,79,42,63,65,36,52,51,50,45,53,41,48,53,28,50,75,71,70,44,67,60,66,56,62,59,56,60,60,60,64,48,67,77,72,69,74,71,65,77,74,68,72,51,78,76,62,58,126